Protein AF-0000000085932058 (afdb_homodimer)

Structure (mmCIF, N/CA/C/O backbone):
data_AF-0000000085932058-model_v1
#
loop_
_entity.id
_entity.type
_entity.pdbx_description
1 polymer 'Carboxylate--amine ligase'
#
loop_
_atom_site.group_PDB
_atom_site.id
_atom_site.type_symbol
_atom_site.label_atom_id
_atom_site.label_alt_id
_atom_site.label_comp_id
_atom_site.label_asym_id
_atom_site.label_entity_id
_atom_site.label_seq_id
_atom_site.pdbx_PDB_ins_code
_atom_site.Cartn_x
_atom_site.Cartn_y
_atom_site.Cartn_z
_atom_site.occupancy
_atom_site.B_iso_or_equiv
_atom_site.auth_seq_id
_atom_site.auth_comp_id
_atom_site.auth_asym_id
_atom_site.auth_atom_id
_atom_site.pdbx_PDB_model_num
ATOM 1 N N . MET A 1 1 ? -14.461 -0.537 -17 1 86.44 1 MET A N 1
ATOM 2 C CA . MET A 1 1 ? -13.609 -1.631 -17.453 1 86.44 1 MET A CA 1
ATOM 3 C C . MET A 1 1 ? -12.461 -1.871 -16.484 1 86.44 1 MET A C 1
ATOM 5 O O . MET A 1 1 ? -11.812 -0.923 -16.031 1 86.44 1 MET A O 1
ATOM 9 N N . LYS A 1 2 ? -12.266 -3.191 -16.031 1 95.62 2 LYS A N 1
ATOM 10 C CA . LYS A 1 2 ? -11.203 -3.523 -15.094 1 95.62 2 LYS A CA 1
ATOM 11 C C . LYS A 1 2 ? -9.859 -3.691 -15.797 1 95.62 2 LYS A C 1
ATOM 13 O O . LYS A 1 2 ? -9.797 -4.266 -16.891 1 95.62 2 LYS A O 1
ATOM 18 N N . ASN A 1 3 ? -8.812 -3.105 -15.266 1 98.81 3 ASN A N 1
ATOM 19 C CA . ASN A 1 3 ? -7.461 -3.213 -15.797 1 98.81 3 ASN A CA 1
ATOM 20 C C . ASN A 1 3 ? -6.715 -4.406 -15.211 1 98.81 3 ASN A C 1
ATOM 22 O O . ASN A 1 3 ? -6.656 -4.562 -13.984 1 98.81 3 ASN A O 1
ATOM 26 N N . PHE A 1 4 ? -6.219 -5.246 -16.078 1 98.88 4 PHE A N 1
ATOM 27 C CA . PHE A 1 4 ? -5.422 -6.402 -15.68 1 98.88 4 PHE A CA 1
ATOM 28 C C . PHE A 1 4 ? -4.023 -6.324 -16.281 1 98.88 4 PHE A C 1
ATOM 30 O O . PHE A 1 4 ? -3.871 -6.234 -17.5 1 98.88 4 PHE A O 1
ATOM 37 N N . ILE A 1 5 ? -2.994 -6.328 -15.453 1 98.94 5 ILE A N 1
ATOM 38 C CA . ILE A 1 5 ? -1.626 -6.43 -15.945 1 98.94 5 ILE A CA 1
ATOM 39 C C . ILE A 1 5 ? -1.163 -7.887 -15.883 1 98.94 5 ILE A C 1
ATOM 41 O O . ILE A 1 5 ? -1.188 -8.508 -14.82 1 98.94 5 ILE A O 1
ATOM 45 N N . PHE A 1 6 ? -0.813 -8.43 -16.953 1 98.88 6 PHE A N 1
ATOM 46 C CA . PHE A 1 6 ? -0.238 -9.766 -17.031 1 98.88 6 PHE A CA 1
ATOM 47 C C . PHE A 1 6 ? 1.271 -9.695 -17.219 1 98.88 6 PHE A C 1
ATOM 49 O O . PHE A 1 6 ? 1.745 -9.242 -18.266 1 98.88 6 PHE A O 1
ATOM 56 N N . ILE A 1 7 ? 2.049 -10.148 -16.328 1 98.75 7 ILE A N 1
ATOM 57 C CA . ILE A 1 7 ? 3.506 -10.141 -16.375 1 98.75 7 ILE A CA 1
ATOM 58 C C . ILE A 1 7 ? 3.998 -11.367 -17.141 1 98.75 7 ILE A C 1
ATOM 60 O O . ILE A 1 7 ? 3.541 -12.484 -16.891 1 98.75 7 ILE A O 1
ATOM 64 N N . SER A 1 8 ? 4.867 -11.203 -18.078 1 98 8 SER A N 1
ATOM 65 C CA . SER A 1 8 ? 5.48 -12.266 -18.875 1 98 8 SER A CA 1
ATOM 66 C C . SER A 1 8 ? 4.426 -13.117 -19.562 1 98 8 SER A C 1
ATOM 68 O O . SER A 1 8 ? 4.418 -14.336 -19.422 1 98 8 SER A O 1
ATOM 70 N N . PRO A 1 9 ? 3.613 -12.445 -20.312 1 98.19 9 PRO A N 1
ATOM 71 C CA . PRO A 1 9 ? 2.504 -13.188 -20.922 1 98.19 9 PRO A CA 1
ATOM 72 C C . PRO A 1 9 ? 2.967 -14.156 -22.016 1 98.19 9 PRO A C 1
ATOM 74 O O . PRO A 1 9 ? 2.191 -15 -22.469 1 98.19 9 PRO A O 1
ATOM 77 N N . ASN A 1 10 ? 4.199 -14.023 -22.484 1 96.12 10 ASN A N 1
ATOM 78 C CA . ASN A 1 10 ? 4.711 -14.82 -23.594 1 96.12 10 ASN A CA 1
ATOM 79 C C . ASN A 1 10 ? 5.23 -16.172 -23.125 1 96.12 10 ASN A C 1
ATOM 81 O O . ASN A 1 10 ? 5.504 -17.062 -23.938 1 96.12 10 ASN A O 1
ATOM 85 N N . PHE A 1 11 ? 5.441 -16.312 -21.828 1 91.88 11 PHE A N 1
ATOM 86 C CA . PHE A 1 11 ? 6.031 -17.547 -21.312 1 91.88 11 PHE A CA 1
ATOM 87 C C . PHE A 1 11 ? 5.309 -18 -20.047 1 91.88 11 PHE A C 1
ATOM 89 O O . PHE A 1 11 ? 5.172 -17.234 -19.094 1 91.88 11 PHE A O 1
ATOM 96 N N . PRO A 1 12 ? 5.047 -19.297 -19.953 1 90.25 12 PRO A N 1
ATOM 97 C CA . PRO A 1 12 ? 5.062 -20.344 -21 1 90.25 12 PRO A CA 1
ATOM 98 C C . PRO A 1 12 ? 4.242 -19.953 -22.219 1 90.25 12 PRO A C 1
ATOM 100 O O . PRO A 1 12 ? 3.395 -19.062 -22.156 1 90.25 12 PRO A O 1
ATOM 103 N N . THR A 1 13 ? 4.383 -20.641 -23.344 1 90.5 13 THR A N 1
ATOM 104 C CA . THR A 1 13 ? 3.871 -20.219 -24.641 1 90.5 13 THR A CA 1
ATOM 105 C C . THR A 1 13 ? 2.35 -20.312 -24.672 1 90.5 13 THR A C 1
ATOM 107 O O . THR A 1 13 ? 1.702 -19.672 -25.516 1 90.5 13 THR A O 1
ATOM 110 N N . ASN A 1 14 ? 1.739 -21.125 -23.859 1 94.12 14 ASN A N 1
ATOM 111 C CA . ASN A 1 14 ? 0.287 -21.281 -23.875 1 94.12 14 ASN A CA 1
ATOM 112 C C . ASN A 1 14 ? -0.386 -20.25 -22.969 1 94.12 14 ASN A C 1
ATOM 114 O O . ASN A 1 14 ? -1.614 -20.219 -22.875 1 94.12 14 ASN A O 1
ATOM 118 N N . TYR A 1 15 ? 0.343 -19.312 -22.344 1 96.69 15 TYR A N 1
ATOM 119 C CA . TYR A 1 15 ? -0.219 -18.391 -21.359 1 96.69 15 TYR A CA 1
ATOM 120 C C . TYR A 1 15 ? -0.975 -17.266 -22.031 1 96.69 15 TYR A C 1
ATOM 122 O O . TYR A 1 15 ? -1.752 -16.547 -21.391 1 96.69 15 TYR A O 1
ATOM 130 N N . TRP A 1 16 ? -0.783 -17.125 -23.375 1 98 16 TRP A N 1
ATOM 131 C CA . TRP A 1 16 ? -1.606 -16.172 -24.094 1 98 16 TRP A CA 1
ATOM 132 C C . TRP A 1 16 ? -3.088 -16.484 -23.922 1 98 16 TRP A C 1
ATOM 134 O O . TRP A 1 16 ? -3.936 -15.594 -24.016 1 98 16 TRP A O 1
ATOM 144 N N . GLN A 1 17 ? -3.426 -17.719 -23.625 1 98.56 17 GLN A N 1
ATOM 145 C CA . GLN A 1 17 ? -4.812 -18.141 -23.484 1 98.56 17 GLN A CA 1
ATOM 146 C C . GLN A 1 17 ? -5.469 -17.5 -22.266 1 98.56 17 GLN A C 1
ATOM 148 O O . GLN A 1 17 ? -6.672 -17.234 -22.266 1 98.56 17 GLN A O 1
ATOM 153 N N . PHE A 1 18 ? -4.68 -17.281 -21.188 1 98.75 18 PHE A N 1
ATOM 154 C CA . PHE A 1 18 ? -5.199 -16.531 -20.047 1 98.75 18 PHE A CA 1
ATOM 155 C C . PHE A 1 18 ? -5.59 -15.117 -20.469 1 98.75 18 PHE A C 1
ATOM 157 O O . PHE A 1 18 ? -6.668 -14.641 -20.125 1 98.75 18 PHE A O 1
ATOM 164 N N . CYS A 1 19 ? -4.715 -14.477 -21.219 1 98.81 19 CYS A N 1
ATOM 165 C CA . CYS A 1 19 ? -4.938 -13.117 -21.703 1 98.81 19 CYS A CA 1
ATOM 166 C C . CYS A 1 19 ? -6.137 -13.055 -22.641 1 98.81 19 CYS A C 1
ATOM 168 O O . CYS A 1 19 ? -6.957 -12.141 -22.547 1 98.81 19 CYS A O 1
ATOM 170 N N . TYR A 1 20 ? -6.203 -14.047 -23.5 1 98.81 20 TYR A N 1
ATOM 171 C CA . TYR A 1 20 ? -7.285 -14.109 -24.469 1 98.81 20 TYR A CA 1
ATOM 172 C C . TYR A 1 20 ? -8.641 -14.156 -23.781 1 98.81 20 TYR A C 1
ATOM 174 O O . TYR A 1 20 ? -9.547 -13.398 -24.125 1 98.81 20 TYR A O 1
ATOM 182 N N . GLU A 1 21 ? -8.766 -15.023 -22.828 1 98.81 21 GLU A N 1
ATOM 183 C CA . GLU A 1 21 ? -10.055 -15.203 -22.172 1 98.81 21 GLU A CA 1
ATOM 184 C C . GLU A 1 21 ? -10.398 -14 -21.297 1 98.81 21 GLU A C 1
ATOM 186 O O . GLU A 1 21 ? -11.57 -13.648 -21.156 1 98.81 21 GLU A O 1
ATOM 191 N N . LEU A 1 22 ? -9.383 -13.359 -20.688 1 98.81 22 LEU A N 1
ATOM 192 C CA . LEU A 1 22 ? -9.617 -12.109 -19.969 1 98.81 22 LEU A CA 1
ATOM 193 C C . LEU A 1 22 ? -10.188 -11.047 -20.891 1 98.81 22 LEU A C 1
ATOM 195 O O . LEU A 1 22 ? -11.188 -10.406 -20.578 1 98.81 22 LEU A O 1
ATOM 199 N N . LYS A 1 23 ? -9.5 -10.867 -22.016 1 98.75 23 LYS A N 1
ATOM 200 C CA . LYS A 1 23 ? -9.93 -9.859 -22.969 1 98.75 23 LYS A CA 1
ATOM 201 C C . LYS A 1 23 ? -11.328 -10.172 -23.5 1 98.75 23 LYS A C 1
ATOM 203 O O . LYS A 1 23 ? -12.164 -9.273 -23.625 1 98.75 23 LYS A O 1
ATOM 208 N N . ASN A 1 24 ? -11.586 -11.391 -23.797 1 98.25 24 ASN A N 1
ATOM 209 C CA . ASN A 1 24 ? -12.891 -11.82 -24.281 1 98.25 24 ASN A CA 1
ATOM 210 C C . ASN A 1 24 ? -13.992 -11.531 -23.266 1 98.25 24 ASN A C 1
ATOM 212 O O . ASN A 1 24 ? -15.156 -11.367 -23.625 1 98.25 24 ASN A O 1
ATOM 216 N N . ASN A 1 25 ? -13.625 -11.492 -22.031 1 98.44 25 ASN A N 1
ATOM 217 C CA . ASN A 1 25 ? -14.562 -11.164 -20.969 1 98.44 25 ASN A CA 1
ATOM 218 C C . ASN A 1 25 ? -14.734 -9.656 -20.828 1 98.44 25 ASN A C 1
ATOM 220 O O . ASN A 1 25 ? -15.414 -9.195 -19.906 1 98.44 25 ASN A O 1
ATOM 224 N N . GLY A 1 26 ? -14.023 -8.844 -21.609 1 98.31 26 GLY A N 1
ATOM 225 C CA . GLY A 1 26 ? -14.195 -7.398 -21.609 1 98.31 26 GLY A CA 1
ATOM 226 C C . GLY A 1 26 ? -13.195 -6.672 -20.734 1 98.31 26 GLY A C 1
ATOM 227 O O . GLY A 1 26 ? -13.352 -5.484 -20.453 1 98.31 26 GLY A O 1
ATOM 228 N N . MET A 1 27 ? -12.227 -7.324 -20.297 1 98.44 27 MET A N 1
ATOM 229 C CA . MET A 1 27 ? -11.211 -6.676 -19.469 1 98.44 27 MET A CA 1
ATOM 230 C C . MET A 1 27 ? -10.172 -5.977 -20.344 1 98.44 27 MET A C 1
ATOM 232 O O . MET A 1 27 ? -9.992 -6.332 -21.5 1 98.44 27 MET A O 1
ATOM 236 N N . ASN A 1 28 ? -9.562 -4.902 -19.812 1 98.81 28 ASN A N 1
ATOM 237 C CA . ASN A 1 28 ? -8.391 -4.27 -20.406 1 98.81 28 ASN A CA 1
ATOM 238 C C . ASN A 1 28 ? -7.102 -4.992 -20.016 1 98.81 28 ASN A C 1
ATOM 240 O O . ASN A 1 28 ? -6.586 -4.805 -18.922 1 98.81 28 ASN A O 1
ATOM 244 N N . VAL A 1 29 ? -6.582 -5.805 -20.969 1 98.94 29 VAL A N 1
ATOM 245 C CA . VAL A 1 29 ? -5.457 -6.68 -20.656 1 98.94 29 VAL A CA 1
ATOM 246 C C . VAL A 1 29 ? -4.152 -6.027 -21.109 1 98.94 29 VAL A C 1
ATOM 248 O O . VAL A 1 29 ? -3.943 -5.816 -22.297 1 98.94 29 VAL A O 1
ATOM 251 N N . LEU A 1 30 ? -3.283 -5.762 -20.172 1 98.94 30 LEU A N 1
ATOM 252 C CA . LEU A 1 30 ? -2.023 -5.062 -20.391 1 98.94 30 LEU A CA 1
ATOM 253 C C . LEU A 1 30 ? -0.837 -5.973 -20.078 1 98.94 30 LEU A C 1
ATOM 255 O O . LEU A 1 30 ? -0.72 -6.492 -18.969 1 98.94 30 LEU A O 1
ATOM 259 N N . GLY A 1 31 ? 0.044 -6.219 -21.031 1 98.88 31 GLY A N 1
ATOM 260 C CA . GLY A 1 31 ? 1.177 -7.109 -20.859 1 98.88 31 GLY A CA 1
ATOM 261 C C . GLY A 1 31 ? 2.48 -6.379 -20.594 1 98.88 31 GLY A C 1
ATOM 262 O O . GLY A 1 31 ? 2.742 -5.336 -21.203 1 98.88 31 GLY A O 1
ATOM 263 N N . ILE A 1 32 ? 3.266 -6.801 -19.703 1 98.94 32 ILE A N 1
ATOM 264 C CA . ILE A 1 32 ? 4.648 -6.371 -19.516 1 98.94 32 ILE A CA 1
ATOM 265 C C . ILE A 1 32 ? 5.59 -7.555 -19.703 1 98.94 32 ILE A C 1
ATOM 267 O O . ILE A 1 32 ? 5.395 -8.617 -19.109 1 98.94 32 ILE A O 1
ATOM 271 N N . GLY A 1 33 ? 6.531 -7.477 -20.547 1 98.56 33 GLY A N 1
ATOM 272 C CA . GLY A 1 33 ? 7.492 -8.539 -20.812 1 98.56 33 GLY A CA 1
ATOM 273 C C . GLY A 1 33 ? 8.812 -8.023 -21.344 1 98.56 33 GLY A C 1
ATOM 274 O O . GLY A 1 33 ? 9 -6.816 -21.516 1 98.56 33 GLY A O 1
ATOM 275 N N . ASP A 1 34 ? 9.727 -8.867 -21.562 1 97.94 34 ASP A N 1
ATOM 276 C CA . ASP A 1 34 ? 11.031 -8.453 -22.078 1 97.94 34 ASP A CA 1
ATOM 277 C C . ASP A 1 34 ? 11.281 -9.031 -23.469 1 97.94 34 ASP A C 1
ATOM 279 O O . ASP A 1 34 ? 12.375 -8.883 -24.016 1 97.94 34 ASP A O 1
ATOM 283 N N . GLN A 1 35 ? 10.336 -9.695 -24.047 1 97.25 35 GLN A N 1
ATOM 284 C CA . GLN A 1 35 ? 10.398 -10.125 -25.438 1 97.25 35 GLN A CA 1
ATOM 285 C C . GLN A 1 35 ? 9.93 -9.031 -26.375 1 97.25 35 GLN A C 1
ATOM 287 O O . GLN A 1 35 ? 8.898 -8.391 -26.125 1 97.25 35 GLN A O 1
ATOM 292 N N . PRO A 1 36 ? 10.625 -8.836 -27.484 1 97.88 36 PRO A N 1
ATOM 293 C CA . PRO A 1 36 ? 10.18 -7.832 -28.453 1 97.88 36 PRO A CA 1
ATOM 294 C C . PRO A 1 36 ? 8.789 -8.133 -29.016 1 97.88 36 PRO A C 1
ATOM 296 O O . PRO A 1 36 ? 8.461 -9.289 -29.266 1 97.88 36 PRO A O 1
ATOM 299 N N . TYR A 1 37 ? 8.109 -7.121 -29.25 1 97.56 37 TYR A N 1
ATOM 300 C CA . TYR A 1 37 ? 6.719 -7.211 -29.672 1 97.56 37 TYR A CA 1
ATOM 301 C C . TYR A 1 37 ? 6.594 -8.039 -30.953 1 97.56 37 TYR A C 1
ATOM 303 O O . TYR A 1 37 ? 5.711 -8.891 -31.062 1 97.56 37 TYR A O 1
ATOM 311 N N . ASP A 1 38 ? 7.496 -7.832 -31.844 1 97.31 38 ASP A N 1
ATOM 312 C CA . ASP A 1 38 ? 7.402 -8.461 -33.156 1 97.31 38 ASP A CA 1
ATOM 313 C C . ASP A 1 38 ? 7.629 -9.969 -33.062 1 97.31 38 ASP A C 1
ATOM 315 O O . ASP A 1 38 ? 7.262 -10.711 -34 1 97.31 38 ASP A O 1
ATOM 319 N N . GLU A 1 39 ? 8.188 -10.406 -31.922 1 97.19 39 GLU A N 1
ATOM 320 C CA . GLU A 1 39 ? 8.5 -11.82 -31.75 1 97.19 39 GLU A CA 1
ATOM 321 C C . GLU A 1 39 ? 7.398 -12.547 -30.969 1 97.19 39 GLU A C 1
ATOM 323 O O . GLU A 1 39 ? 7.422 -13.766 -30.844 1 97.19 39 GLU A O 1
ATOM 328 N N . LEU A 1 40 ? 6.473 -11.789 -30.484 1 97.62 40 LEU A N 1
ATOM 329 C CA . LEU A 1 40 ? 5.363 -12.414 -29.766 1 97.62 40 LEU A CA 1
ATOM 330 C C . LEU A 1 40 ? 4.5 -13.234 -30.719 1 97.62 40 LEU A C 1
ATOM 332 O O . LEU A 1 40 ? 4.375 -12.906 -31.906 1 97.62 40 LEU A O 1
ATOM 336 N N . LEU A 1 41 ? 3.908 -14.281 -30.234 1 96.75 41 LEU A N 1
ATOM 337 C CA . LEU A 1 41 ? 2.922 -15.031 -31 1 96.75 41 LEU A CA 1
ATOM 338 C C . LEU A 1 41 ? 1.774 -14.125 -31.438 1 96.75 41 LEU A C 1
ATOM 340 O O . LEU A 1 41 ? 1.333 -13.266 -30.688 1 96.75 41 LEU A O 1
ATOM 344 N N . PRO A 1 42 ? 1.314 -14.297 -32.656 1 97.94 42 PRO A N 1
ATOM 345 C CA . PRO A 1 42 ? 0.169 -13.508 -33.125 1 97.94 42 PRO A CA 1
ATOM 346 C C . PRO A 1 42 ? -1.033 -13.609 -32.188 1 97.94 42 PRO A C 1
ATOM 348 O O . PRO A 1 42 ? -1.716 -12.617 -31.938 1 97.94 42 PRO A O 1
ATOM 351 N N . GLU A 1 43 ? -1.277 -14.789 -31.688 1 98.06 43 GLU A N 1
ATOM 352 C CA . GLU A 1 43 ? -2.381 -15.008 -30.75 1 98.06 43 GLU A CA 1
ATOM 353 C C . GLU A 1 43 ? -2.242 -14.117 -29.516 1 98.06 43 GLU A C 1
ATOM 355 O O . GLU A 1 43 ? -3.232 -13.578 -29.016 1 98.06 43 GLU A O 1
ATOM 360 N N . LEU A 1 44 ? -1.035 -13.945 -29.016 1 98.62 44 LEU A N 1
ATOM 361 C CA . LEU A 1 44 ? -0.803 -13.117 -27.828 1 98.62 44 LEU A CA 1
ATOM 362 C C . LEU A 1 44 ? -1.025 -11.641 -28.156 1 98.62 44 LEU A C 1
ATOM 364 O O . LEU A 1 44 ? -1.673 -10.93 -27.391 1 98.62 44 LEU A O 1
ATOM 368 N N . LYS A 1 45 ? -0.491 -11.172 -29.266 1 98.5 45 LYS A N 1
ATOM 369 C CA . LYS A 1 45 ? -0.693 -9.789 -29.672 1 98.5 45 LYS A CA 1
ATOM 370 C C . LYS A 1 45 ? -2.178 -9.438 -29.703 1 98.5 45 LYS A C 1
ATOM 372 O O . LYS A 1 45 ? -2.582 -8.375 -29.234 1 98.5 45 LYS A O 1
ATOM 377 N N . GLU A 1 46 ? -2.926 -10.352 -30.234 1 98.31 46 GLU A N 1
ATOM 378 C CA . GLU A 1 46 ? -4.363 -10.125 -30.375 1 98.31 46 GLU A CA 1
ATOM 379 C C . GLU A 1 46 ? -5.066 -10.156 -29.016 1 98.31 46 GLU A C 1
ATOM 381 O O . GLU A 1 46 ? -6.184 -9.656 -28.891 1 98.31 46 GLU A O 1
ATOM 386 N N . SER A 1 47 ? -4.402 -10.75 -28.031 1 98.75 47 SER A N 1
ATOM 387 C CA . SER A 1 47 ? -5.02 -10.961 -26.719 1 98.75 47 SER A CA 1
ATOM 388 C C . SER A 1 47 ? -4.699 -9.812 -25.781 1 98.75 47 SER A C 1
ATOM 390 O O . SER A 1 47 ? -5.203 -9.766 -24.656 1 98.75 47 SER A O 1
ATOM 392 N N . LEU A 1 48 ? -3.885 -8.898 -26.172 1 98.81 48 LEU A N 1
ATOM 393 C CA . LEU A 1 48 ? -3.469 -7.777 -25.328 1 98.81 48 LEU A CA 1
ATOM 394 C C . LEU A 1 48 ? -4.02 -6.461 -25.875 1 98.81 48 LEU A C 1
ATOM 396 O O . LEU A 1 48 ? -4.07 -6.258 -27.094 1 98.81 48 LEU A O 1
ATOM 400 N N . ASN A 1 49 ? -4.461 -5.625 -25.031 1 98.81 49 ASN A N 1
ATOM 401 C CA . ASN A 1 49 ? -4.816 -4.266 -25.422 1 98.81 49 ASN A CA 1
ATOM 402 C C . ASN A 1 49 ? -3.576 -3.395 -25.609 1 98.81 49 ASN A C 1
ATOM 404 O O . ASN A 1 49 ? -3.574 -2.469 -26.422 1 98.81 49 ASN A O 1
ATOM 408 N N . GLU A 1 50 ? -2.551 -3.676 -24.812 1 98.75 50 GLU A N 1
ATOM 409 C CA . GLU A 1 50 ? -1.257 -3.014 -24.953 1 98.75 50 GLU A CA 1
ATOM 410 C C . GLU A 1 50 ? -0.136 -3.857 -24.359 1 98.75 50 GLU A C 1
ATOM 412 O O . GLU A 1 50 ? -0.374 -4.672 -23.453 1 98.75 50 GLU A O 1
ATOM 417 N N . TYR A 1 51 ? 1.031 -3.719 -24.938 1 98.81 51 TYR A N 1
ATOM 418 C CA . TYR A 1 51 ? 2.225 -4.426 -24.5 1 98.81 51 TYR A CA 1
ATOM 419 C C . TYR A 1 51 ? 3.365 -3.453 -24.219 1 98.81 51 TYR A C 1
ATOM 421 O O . TYR A 1 51 ? 3.707 -2.631 -25.078 1 98.81 51 TYR A O 1
ATOM 429 N N . TYR A 1 52 ? 3.904 -3.49 -23 1 98.81 52 TYR A N 1
ATOM 430 C CA . TYR A 1 52 ? 5.07 -2.693 -22.641 1 98.81 52 TYR A CA 1
ATOM 431 C C . TYR A 1 52 ? 6.316 -3.562 -22.547 1 98.81 52 TYR A C 1
ATOM 433 O O . TYR A 1 52 ? 6.418 -4.43 -21.672 1 98.81 52 TYR A O 1
ATOM 441 N N . LYS A 1 53 ? 7.234 -3.387 -23.375 1 98.75 53 LYS A N 1
ATOM 442 C CA . LYS A 1 53 ? 8.484 -4.145 -23.406 1 98.75 53 LYS A CA 1
ATOM 443 C C . LYS A 1 53 ? 9.539 -3.486 -22.516 1 98.75 53 LYS A C 1
ATOM 445 O O . LYS A 1 53 ? 9.953 -2.355 -22.781 1 98.75 53 LYS A O 1
ATOM 450 N N . VAL A 1 54 ? 9.992 -4.09 -21.5 1 98.56 54 VAL A N 1
ATOM 451 C CA . VAL A 1 54 ? 11.141 -3.674 -20.703 1 98.56 54 VAL A CA 1
ATOM 452 C C . VAL A 1 54 ? 12.406 -4.363 -21.219 1 98.56 54 VAL A C 1
ATOM 454 O O . VAL A 1 54 ? 12.328 -5.305 -22 1 98.56 54 VAL A O 1
ATOM 457 N N . ASP A 1 55 ? 13.578 -3.887 -20.812 1 98.06 55 ASP A N 1
ATOM 458 C CA . ASP A 1 55 ? 14.812 -4.559 -21.203 1 98.06 55 ASP A CA 1
ATOM 459 C C . ASP A 1 55 ? 14.93 -5.922 -20.516 1 98.06 55 ASP A C 1
ATOM 461 O O . ASP A 1 55 ? 15.328 -6.902 -21.156 1 98.06 55 ASP A O 1
ATOM 465 N N . SER A 1 56 ? 14.578 -5.965 -19.234 1 97.94 56 SER A N 1
ATOM 466 C CA . SER A 1 56 ? 14.594 -7.219 -18.484 1 97.94 56 SER A CA 1
ATOM 467 C C . SER A 1 56 ? 13.523 -7.23 -17.391 1 97.94 56 SER A C 1
ATOM 469 O O . SER A 1 56 ? 13.406 -6.277 -16.625 1 97.94 56 SER A O 1
ATOM 471 N N . LEU A 1 57 ? 12.82 -8.32 -17.312 1 97.56 57 LEU A N 1
ATOM 472 C CA . LEU A 1 57 ? 11.836 -8.484 -16.25 1 97.56 57 LEU A CA 1
ATOM 473 C C . LEU A 1 57 ? 12.516 -8.633 -14.891 1 97.56 57 LEU A C 1
ATOM 475 O O . LEU A 1 57 ? 11.875 -8.477 -13.844 1 97.56 57 LEU A O 1
ATOM 479 N N . GLU A 1 58 ? 13.812 -8.852 -14.883 1 97.06 58 GLU A N 1
ATOM 480 C CA . GLU A 1 58 ? 14.57 -8.953 -13.641 1 97.06 58 GLU A CA 1
ATOM 481 C C . GLU A 1 58 ? 14.875 -7.578 -13.062 1 97.06 58 GLU A C 1
ATOM 483 O O . GLU A 1 58 ? 15.258 -7.457 -11.898 1 97.06 58 GLU A O 1
ATOM 488 N N . ASN A 1 59 ? 14.812 -6.586 -13.891 1 98.06 59 ASN A N 1
ATOM 489 C CA . ASN A 1 59 ? 15.008 -5.215 -13.438 1 98.06 59 ASN A CA 1
ATOM 490 C C . ASN A 1 59 ? 13.727 -4.629 -12.844 1 98.06 59 ASN A C 1
ATOM 492 O O . ASN A 1 59 ? 12.875 -4.125 -13.578 1 98.06 59 ASN A O 1
ATOM 496 N N . TYR A 1 60 ? 13.641 -4.621 -11.609 1 98.06 60 TYR A N 1
ATOM 497 C CA . TYR A 1 60 ? 12.406 -4.234 -10.93 1 98.06 60 TYR A CA 1
ATOM 498 C C . TYR A 1 60 ? 12.031 -2.795 -11.25 1 98.06 60 TYR A C 1
ATOM 500 O O . TYR A 1 60 ? 10.852 -2.48 -11.438 1 98.06 60 TYR A O 1
ATOM 508 N N . ASP A 1 61 ? 13 -1.882 -11.273 1 97.88 61 ASP A N 1
ATOM 509 C CA . ASP A 1 61 ? 12.719 -0.476 -11.539 1 97.88 61 ASP A CA 1
ATOM 510 C C . ASP A 1 61 ? 12.023 -0.301 -12.891 1 97.88 61 ASP A C 1
ATOM 512 O O . ASP A 1 61 ? 11.062 0.463 -13.008 1 97.88 61 ASP A O 1
ATOM 516 N N . GLU A 1 62 ? 12.469 -1.025 -13.875 1 98.38 62 GLU A N 1
ATOM 517 C CA . GLU A 1 62 ? 11.867 -0.94 -15.195 1 98.38 62 GLU A CA 1
ATOM 518 C C . GLU A 1 62 ? 10.422 -1.426 -15.18 1 98.38 62 GLU A C 1
ATOM 520 O O . GLU A 1 62 ? 9.539 -0.791 -15.758 1 98.38 62 GLU A O 1
ATOM 525 N N . VAL A 1 63 ? 10.266 -2.547 -14.508 1 98.81 63 VAL A N 1
ATOM 526 C CA . VAL A 1 63 ? 8.922 -3.125 -14.453 1 98.81 63 VAL A CA 1
ATOM 527 C C . VAL A 1 63 ? 8 -2.221 -13.641 1 98.81 63 VAL A C 1
ATOM 529 O O . VAL A 1 63 ? 6.852 -1.993 -14.023 1 98.81 63 VAL A O 1
ATOM 532 N N . TYR A 1 64 ? 8.531 -1.696 -12.547 1 98.75 64 TYR A N 1
ATOM 533 C CA . TYR A 1 64 ? 7.816 -0.76 -11.688 1 98.75 64 TYR A CA 1
ATOM 534 C C . TYR A 1 64 ? 7.344 0.454 -12.477 1 98.75 64 TYR A C 1
ATOM 536 O O . TYR A 1 64 ? 6.18 0.853 -12.383 1 98.75 64 TYR A O 1
ATOM 544 N N . ARG A 1 65 ? 8.133 1.022 -13.273 1 98.75 65 ARG A N 1
ATOM 545 C CA . ARG A 1 65 ? 7.809 2.195 -14.078 1 98.75 65 ARG A CA 1
ATOM 546 C C . ARG A 1 65 ? 6.82 1.843 -15.188 1 98.75 65 ARG A C 1
ATOM 548 O O . ARG A 1 65 ? 5.98 2.662 -15.562 1 98.75 65 ARG A O 1
ATOM 555 N N . ALA A 1 66 ? 6.938 0.636 -15.711 1 98.88 66 ALA A N 1
ATOM 556 C CA . ALA A 1 66 ? 5.973 0.181 -16.703 1 98.88 66 ALA A CA 1
ATOM 557 C C . ALA A 1 66 ? 4.566 0.129 -16.125 1 98.88 66 ALA A C 1
ATOM 559 O O . ALA A 1 66 ? 3.598 0.521 -16.781 1 98.88 66 ALA A O 1
ATOM 560 N N . VAL A 1 67 ? 4.449 -0.367 -14.898 1 98.94 67 VAL A N 1
ATOM 561 C CA . VAL A 1 67 ? 3.156 -0.389 -14.227 1 98.94 67 VAL A CA 1
ATOM 562 C C . VAL A 1 67 ? 2.635 1.037 -14.062 1 98.94 67 VAL A C 1
ATOM 564 O O . VAL A 1 67 ? 1.464 1.312 -14.336 1 98.94 67 VAL A O 1
ATOM 567 N N . ALA A 1 68 ? 3.502 1.965 -13.617 1 98.88 68 ALA A N 1
ATOM 568 C CA . ALA A 1 68 ? 3.123 3.365 -13.461 1 98.88 68 ALA A CA 1
ATOM 569 C C . ALA A 1 68 ? 2.639 3.959 -14.781 1 98.88 68 ALA A C 1
ATOM 571 O O . ALA A 1 68 ? 1.685 4.742 -14.805 1 98.88 68 ALA A O 1
ATOM 572 N N . PHE A 1 69 ? 3.27 3.641 -15.922 1 98.81 69 PHE A N 1
ATOM 573 C CA . PHE A 1 69 ? 2.848 4.094 -17.234 1 98.81 69 PHE A CA 1
ATOM 574 C C . PHE A 1 69 ? 1.411 3.672 -17.531 1 98.81 69 PHE A C 1
ATOM 576 O O . PHE A 1 69 ? 0.604 4.477 -18 1 98.81 69 PHE A O 1
ATOM 583 N N . PHE A 1 70 ? 1.142 2.369 -17.266 1 98.88 70 PHE A N 1
ATOM 584 C CA . PHE A 1 70 ? -0.204 1.868 -17.516 1 98.88 70 PHE A CA 1
ATOM 585 C C . PHE A 1 70 ? -1.22 2.564 -16.609 1 98.88 70 PHE A C 1
ATOM 587 O O . PHE A 1 70 ? -2.346 2.834 -17.031 1 98.88 70 PHE A O 1
ATOM 594 N N . ILE A 1 71 ? -0.875 2.838 -15.336 1 98.81 71 ILE A N 1
ATOM 595 C CA . ILE A 1 71 ? -1.777 3.561 -14.453 1 98.81 71 ILE A CA 1
ATOM 596 C C . ILE A 1 71 ? -2.023 4.965 -14.992 1 98.81 71 ILE A C 1
ATOM 598 O O . ILE A 1 71 ? -3.162 5.438 -15.023 1 98.81 71 ILE A O 1
ATOM 602 N N . PHE A 1 72 ? -0.955 5.656 -15.469 1 98.62 72 PHE A N 1
ATOM 603 C CA . PHE A 1 72 ? -1.072 6.992 -16.047 1 98.62 72 PHE A CA 1
ATOM 604 C C . PHE A 1 72 ? -2.031 6.992 -17.219 1 98.62 72 PHE A C 1
ATOM 606 O O . PHE A 1 72 ? -2.924 7.84 -17.312 1 98.62 72 PHE A O 1
ATOM 613 N N . LYS A 1 73 ? -1.903 5.98 -17.984 1 98.44 73 LYS A N 1
ATOM 614 C CA . LYS A 1 73 ? -2.629 5.949 -19.25 1 98.44 73 LYS A CA 1
ATOM 615 C C . LYS A 1 73 ? -4.047 5.422 -19.062 1 98.44 73 LYS A C 1
ATOM 617 O O . LYS A 1 73 ? -4.992 5.938 -19.656 1 98.44 73 LYS A O 1
ATOM 622 N N . TYR A 1 74 ? -4.223 4.344 -18.219 1 98.44 74 TYR A N 1
ATOM 623 C CA . TYR A 1 74 ? -5.488 3.623 -18.219 1 98.44 74 TYR A CA 1
ATOM 624 C C . TYR A 1 74 ? -6.191 3.75 -16.859 1 98.44 74 TYR A C 1
ATOM 626 O O . TYR A 1 74 ? -7.352 3.355 -16.719 1 98.44 74 TYR A O 1
ATOM 634 N N . GLY A 1 75 ? -5.5 4.301 -15.828 1 97.81 75 GLY A N 1
ATOM 635 C CA . GLY A 1 75 ? -6.086 4.398 -14.5 1 97.81 75 GLY A CA 1
ATOM 636 C C . GLY A 1 75 ? -5.695 3.254 -13.586 1 97.81 75 GLY A C 1
ATOM 637 O O . GLY A 1 75 ? -4.734 2.531 -13.859 1 97.81 75 GLY A O 1
ATOM 638 N N . ARG A 1 76 ? -6.398 3.115 -12.539 1 97.5 76 ARG A N 1
ATOM 639 C CA . ARG A 1 76 ? -6.082 2.172 -11.469 1 97.5 76 ARG A CA 1
ATOM 640 C C . ARG A 1 76 ? -6.039 0.742 -12 1 97.5 76 ARG A C 1
ATOM 642 O O . ARG A 1 76 ? -6.887 0.344 -12.797 1 97.5 76 ARG A O 1
ATOM 649 N N . ILE A 1 77 ? -5.102 -0.045 -11.547 1 98.75 77 ILE A N 1
ATOM 650 C CA . ILE A 1 77 ? -4.965 -1.454 -11.898 1 98.75 77 ILE A CA 1
ATOM 651 C C . ILE A 1 77 ? -5.742 -2.312 -10.898 1 98.75 77 ILE A C 1
ATOM 653 O O . ILE A 1 77 ? -5.547 -2.197 -9.688 1 98.75 77 ILE A O 1
ATOM 657 N N . ASP A 1 78 ? -6.562 -3.164 -11.398 1 98.38 78 ASP A N 1
ATOM 658 C CA . ASP A 1 78 ? -7.402 -3.998 -10.547 1 98.38 78 ASP A CA 1
ATOM 659 C C . ASP A 1 78 ? -6.715 -5.324 -10.227 1 98.38 78 ASP A C 1
ATOM 661 O O . ASP A 1 78 ? -6.879 -5.871 -9.133 1 98.38 78 ASP A O 1
ATOM 665 N N . TRP A 1 79 ? -5.98 -5.824 -11.219 1 98.5 79 TRP A N 1
ATOM 666 C CA . TRP A 1 79 ? -5.336 -7.125 -11.086 1 98.5 79 TRP A CA 1
ATOM 667 C C . TRP A 1 79 ? -3.932 -7.105 -11.68 1 98.5 79 TRP A C 1
ATOM 669 O O . TRP A 1 79 ? -3.68 -6.422 -12.672 1 98.5 79 TRP A O 1
ATOM 679 N N . LEU A 1 80 ? -3.037 -7.848 -11.078 1 98.75 80 LEU A N 1
ATOM 680 C CA . LEU A 1 80 ? -1.692 -8.078 -11.594 1 98.75 80 LEU A CA 1
ATOM 681 C C . LEU A 1 80 ? -1.217 -9.492 -11.25 1 98.75 80 LEU A C 1
ATOM 683 O O . LEU A 1 80 ? -1.15 -9.859 -10.078 1 98.75 80 LEU A O 1
ATOM 687 N N . GLU A 1 81 ? -0.965 -10.25 -12.273 1 97.88 81 GLU A N 1
ATOM 688 C CA . GLU A 1 81 ? -0.591 -11.648 -12.102 1 97.88 81 GLU A CA 1
ATOM 689 C C . GLU A 1 81 ? 0.224 -12.156 -13.289 1 97.88 81 GLU A C 1
ATOM 691 O O . GLU A 1 81 ? 0.025 -11.703 -14.422 1 97.88 81 GLU A O 1
ATOM 696 N N . SER A 1 82 ? 1.1 -13.062 -13 1 97.69 82 SER A N 1
ATOM 697 C CA . SER A 1 82 ? 1.807 -13.766 -14.07 1 97.69 82 SER A CA 1
ATOM 698 C C . SER A 1 82 ? 1.34 -15.211 -14.188 1 97.69 82 SER A C 1
ATOM 700 O O . SER A 1 82 ? 1.553 -15.859 -15.211 1 97.69 82 SER A O 1
ATOM 702 N N . ASN A 1 83 ? 0.787 -15.766 -13.086 1 97.12 83 ASN A N 1
ATOM 703 C CA . ASN A 1 83 ? 0.459 -17.188 -12.969 1 97.12 83 ASN A CA 1
ATOM 704 C C . ASN A 1 83 ? 1.7 -18.062 -13.109 1 97.12 83 ASN A C 1
ATOM 706 O O . ASN A 1 83 ? 1.61 -19.203 -13.562 1 97.12 83 ASN A O 1
ATOM 710 N N . ASN A 1 84 ? 2.865 -17.469 -12.852 1 93.31 84 ASN A N 1
ATOM 711 C CA . ASN A 1 84 ? 4.164 -18.109 -12.992 1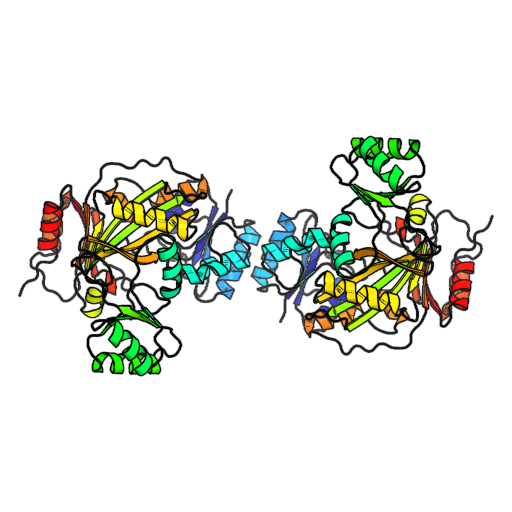 93.31 84 ASN A CA 1
ATOM 712 C C . ASN A 1 84 ? 4.934 -18.125 -11.68 1 93.31 84 ASN A C 1
ATOM 714 O O . ASN A 1 84 ? 5.098 -17.094 -11.039 1 93.31 84 ASN A O 1
ATOM 718 N N . GLU A 1 85 ? 5.496 -19.25 -11.352 1 90.19 85 GLU A N 1
ATOM 719 C CA . GLU A 1 85 ? 6.219 -19.406 -10.094 1 90.19 85 GLU A CA 1
ATOM 720 C C . GLU A 1 85 ? 7.395 -18.438 -10.016 1 90.19 85 GLU A C 1
ATOM 722 O O . GLU A 1 85 ? 7.656 -17.859 -8.953 1 90.19 85 GLU A O 1
ATOM 727 N N . TYR A 1 86 ? 8.055 -18.344 -11.039 1 89.69 86 TYR A N 1
ATOM 728 C CA . TYR A 1 86 ? 9.273 -17.531 -11.07 1 89.69 86 TYR A CA 1
ATOM 729 C C . TYR A 1 86 ? 8.984 -16.078 -10.734 1 89.69 86 TYR A C 1
ATOM 731 O O . TYR A 1 86 ? 9.805 -15.406 -10.109 1 89.69 86 TYR A O 1
ATOM 739 N N . TRP A 1 87 ? 7.809 -15.57 -11.078 1 95.5 87 TRP A N 1
ATOM 740 C CA . TRP A 1 87 ? 7.504 -14.148 -10.945 1 95.5 87 TRP A CA 1
ATOM 741 C C . TRP A 1 87 ? 6.574 -13.906 -9.758 1 95.5 87 TRP A C 1
ATOM 743 O O . TRP A 1 87 ? 6.102 -12.781 -9.555 1 95.5 87 TRP A O 1
ATOM 753 N N . LEU A 1 88 ? 6.34 -14.859 -8.961 1 95.38 88 LEU A N 1
ATOM 754 C CA . LEU A 1 88 ? 5.383 -14.742 -7.867 1 95.38 88 LEU A CA 1
ATOM 755 C C . LEU A 1 88 ? 5.789 -13.625 -6.914 1 95.38 88 LEU A C 1
ATOM 757 O O . LEU A 1 88 ? 4.953 -12.812 -6.512 1 95.38 88 LEU A O 1
ATOM 761 N N . GLU A 1 89 ? 7.035 -13.609 -6.586 1 95.88 89 GLU A N 1
ATOM 762 C CA . GLU A 1 89 ? 7.531 -12.57 -5.684 1 95.88 89 GLU A CA 1
ATOM 763 C C . GLU A 1 89 ? 7.457 -11.195 -6.332 1 95.88 89 GLU A C 1
ATOM 765 O O . GLU A 1 89 ? 7.148 -10.203 -5.664 1 95.88 89 GLU A O 1
ATOM 770 N N . ARG A 1 90 ? 7.734 -11.172 -7.602 1 96.94 90 ARG A N 1
ATOM 771 C CA . ARG A 1 90 ? 7.629 -9.93 -8.352 1 96.94 90 ARG A CA 1
ATOM 772 C C . ARG A 1 90 ? 6.188 -9.43 -8.375 1 96.94 90 ARG A C 1
ATOM 774 O O . ARG A 1 90 ? 5.934 -8.242 -8.148 1 96.94 90 ARG A O 1
ATOM 781 N N . ASP A 1 91 ? 5.285 -10.297 -8.641 1 98.25 91 ASP A N 1
ATOM 782 C CA . ASP A 1 91 ? 3.867 -9.945 -8.641 1 98.25 91 ASP A CA 1
ATOM 783 C C . ASP A 1 91 ? 3.449 -9.336 -7.301 1 98.25 91 ASP A C 1
ATOM 785 O O . ASP A 1 91 ? 2.799 -8.289 -7.266 1 98.25 91 ASP A O 1
ATOM 789 N N . ALA A 1 92 ? 3.846 -9.992 -6.238 1 98.19 92 ALA A N 1
ATOM 790 C CA . ALA A 1 92 ? 3.467 -9.547 -4.898 1 98.19 92 ALA A CA 1
ATOM 791 C C . ALA A 1 92 ? 4.062 -8.18 -4.582 1 98.19 92 ALA A C 1
ATOM 793 O O . ALA A 1 92 ? 3.393 -7.324 -3.996 1 98.19 92 ALA A O 1
ATOM 794 N N . ALA A 1 93 ? 5.285 -8 -4.949 1 98.44 93 ALA A N 1
ATOM 795 C CA . ALA A 1 93 ? 5.953 -6.723 -4.711 1 98.44 93 ALA A CA 1
ATOM 796 C C . ALA A 1 93 ? 5.246 -5.59 -5.445 1 98.44 93 ALA A C 1
ATOM 798 O O . ALA A 1 93 ? 5.023 -4.516 -4.879 1 98.44 93 ALA A O 1
ATOM 799 N N . LEU A 1 94 ? 4.938 -5.805 -6.691 1 98.81 94 LEU A N 1
ATOM 800 C CA . LEU A 1 94 ? 4.25 -4.793 -7.488 1 98.81 94 LEU A CA 1
ATOM 801 C C . LEU A 1 94 ? 2.859 -4.512 -6.926 1 98.81 94 LEU A C 1
ATOM 803 O O . LEU A 1 94 ? 2.434 -3.355 -6.859 1 98.81 94 LEU A O 1
ATOM 807 N N . ARG A 1 95 ? 2.143 -5.566 -6.523 1 98.69 95 ARG A N 1
ATOM 808 C CA . ARG A 1 95 ? 0.835 -5.359 -5.906 1 98.69 95 ARG A CA 1
ATOM 809 C C . ARG A 1 95 ? 0.951 -4.496 -4.652 1 98.69 95 ARG A C 1
ATOM 811 O O . ARG A 1 95 ? 0.154 -3.578 -4.449 1 98.69 95 ARG A O 1
ATOM 818 N N . THR A 1 96 ? 1.928 -4.82 -3.83 1 98.38 96 THR A N 1
ATOM 819 C CA . THR A 1 96 ? 2.135 -4.062 -2.602 1 98.38 96 THR A CA 1
ATOM 820 C C . THR A 1 96 ? 2.459 -2.604 -2.912 1 98.38 96 THR A C 1
ATOM 822 O O . THR A 1 96 ? 1.834 -1.693 -2.363 1 98.38 96 THR A O 1
ATOM 825 N N . ASP A 1 97 ? 3.357 -2.416 -3.807 1 98.31 97 ASP A N 1
ATOM 826 C CA . ASP A 1 97 ? 3.883 -1.078 -4.066 1 98.31 97 ASP A CA 1
ATOM 827 C C . ASP A 1 97 ? 2.828 -0.193 -4.727 1 98.31 97 ASP A C 1
ATOM 829 O O . ASP A 1 97 ? 2.867 1.032 -4.598 1 98.31 97 ASP A O 1
ATOM 833 N N . PHE A 1 98 ? 1.844 -0.77 -5.438 1 98.62 98 PHE A N 1
ATOM 834 C CA . PHE A 1 98 ? 0.818 0.024 -6.102 1 98.62 98 PHE A CA 1
ATOM 835 C C . PHE A 1 98 ? -0.543 -0.196 -5.453 1 98.62 98 PHE A C 1
ATOM 837 O O . PHE A 1 98 ? -1.572 0.185 -6.016 1 98.62 98 PHE A O 1
ATOM 844 N N . HIS A 1 99 ? -0.546 -0.903 -4.316 1 97.62 99 HIS A N 1
ATOM 845 C CA . HIS A 1 99 ? -1.74 -1.118 -3.506 1 97.62 99 HIS A CA 1
ATOM 846 C C . HIS A 1 99 ? -2.838 -1.801 -4.316 1 97.62 99 HIS A C 1
ATOM 848 O O . HIS A 1 99 ? -3.988 -1.354 -4.309 1 97.62 99 HIS A O 1
ATOM 854 N N . ILE A 1 100 ? -2.404 -2.729 -5.086 1 98.06 100 ILE A N 1
ATOM 855 C CA . ILE A 1 100 ? -3.342 -3.633 -5.742 1 98.06 100 ILE A CA 1
ATOM 856 C C . ILE A 1 100 ? -3.727 -4.762 -4.789 1 98.06 100 ILE A C 1
ATOM 858 O O . ILE A 1 100 ? -2.93 -5.668 -4.535 1 98.06 100 ILE A O 1
ATOM 862 N N . THR A 1 101 ? -4.914 -4.852 -4.375 1 95.38 101 THR A N 1
ATOM 863 C CA . THR A 1 101 ? -5.246 -5.645 -3.193 1 95.38 101 THR A CA 1
ATOM 864 C C . THR A 1 101 ? -5.871 -6.977 -3.594 1 95.38 101 THR A C 1
ATOM 866 O O . THR A 1 101 ? -6.254 -7.773 -2.734 1 95.38 101 THR A O 1
ATOM 869 N N . SER A 1 102 ? -5.996 -7.293 -4.883 1 95.12 102 SER A N 1
ATOM 870 C CA . SER A 1 102 ? -6.656 -8.5 -5.367 1 95.12 102 SER A CA 1
ATOM 871 C C . SER A 1 102 ? -5.699 -9.688 -5.379 1 95.12 102 SER A C 1
ATOM 873 O O . SER A 1 102 ? -5.996 -10.727 -5.969 1 95.12 102 SER A O 1
ATOM 875 N N . GLY A 1 103 ? -4.672 -9.789 -4.598 1 95.81 103 GLY A N 1
ATOM 876 C CA . GLY A 1 103 ? -3.723 -10.891 -4.57 1 95.81 103 GLY A CA 1
ATOM 877 C C . GLY A 1 103 ? -2.775 -10.836 -3.389 1 95.81 103 GLY A C 1
ATOM 878 O O . GLY A 1 103 ? -2.879 -9.938 -2.545 1 95.81 103 GLY A O 1
ATOM 879 N N . PHE A 1 104 ? -1.875 -11.805 -3.387 1 96.81 104 PHE A N 1
ATOM 880 C CA . PHE A 1 104 ? -0.896 -11.875 -2.309 1 96.81 104 PHE A CA 1
ATOM 881 C C . PHE A 1 104 ? 0.017 -10.656 -2.322 1 96.81 104 PHE A C 1
ATOM 883 O O . PHE A 1 104 ? 0.415 -10.188 -3.389 1 96.81 104 PHE A O 1
ATOM 890 N N . GLN A 1 105 ? 0.292 -10.203 -1.156 1 97.56 105 GLN A N 1
ATOM 891 C CA . GLN A 1 105 ? 1.212 -9.094 -0.952 1 97.56 105 GLN A CA 1
ATOM 892 C C . GLN A 1 105 ? 2.59 -9.586 -0.526 1 97.56 105 GLN A C 1
ATOM 894 O O . GLN A 1 105 ? 2.771 -10.781 -0.255 1 97.56 105 GLN A O 1
ATOM 899 N N . THR A 1 106 ? 3.557 -8.711 -0.448 1 97.62 106 THR A N 1
ATOM 900 C CA . THR A 1 106 ? 4.918 -9.062 -0.058 1 97.62 106 THR A CA 1
ATOM 901 C C . THR A 1 106 ? 4.922 -9.789 1.287 1 97.62 106 THR A C 1
ATOM 903 O O . THR A 1 106 ? 5.676 -10.742 1.483 1 97.62 106 THR A O 1
ATOM 906 N N . SER A 1 107 ? 4.043 -9.43 2.166 1 96.81 107 SER A N 1
ATOM 907 C CA . SER A 1 107 ? 4.008 -10.008 3.506 1 96.81 107 SER A CA 1
ATOM 908 C C . SER A 1 107 ? 3.521 -11.453 3.477 1 96.81 107 SER A C 1
ATOM 910 O O . SER A 1 107 ? 3.719 -12.195 4.438 1 96.81 107 SER A O 1
ATOM 912 N N . ASP A 1 108 ? 2.938 -11.883 2.395 1 96.75 108 ASP A N 1
ATOM 913 C CA . ASP A 1 108 ? 2.385 -13.227 2.268 1 96.75 108 ASP A CA 1
ATOM 914 C C . ASP A 1 108 ? 3.426 -14.203 1.717 1 96.75 108 ASP A C 1
ATOM 916 O O . ASP A 1 108 ? 3.256 -15.422 1.807 1 96.75 108 ASP A O 1
ATOM 920 N N . ILE A 1 109 ? 4.5 -13.75 1.192 1 96 109 ILE A N 1
ATOM 921 C CA . ILE A 1 109 ? 5.422 -14.531 0.373 1 96 109 ILE A CA 1
ATOM 922 C C . ILE A 1 109 ? 6.113 -15.586 1.233 1 96 109 ILE A C 1
ATOM 924 O O . ILE A 1 109 ? 6.227 -16.75 0.832 1 96 109 ILE A O 1
ATOM 928 N N . PRO A 1 110 ? 6.457 -15.305 2.436 1 94.88 110 PRO A N 1
ATOM 929 C CA . PRO A 1 110 ? 7.172 -16.328 3.199 1 94.88 110 PRO A CA 1
ATOM 930 C C . PRO A 1 110 ? 6.355 -17.609 3.387 1 94.88 110 PRO A C 1
ATOM 932 O O . PRO A 1 110 ? 6.871 -18.703 3.189 1 94.88 110 PRO A O 1
ATOM 935 N N . ARG A 1 111 ? 5.133 -17.516 3.586 1 94.69 111 ARG A N 1
ATOM 936 C CA . ARG A 1 111 ? 4.344 -18.703 3.895 1 94.69 111 ARG A CA 1
ATOM 937 C C . ARG A 1 111 ? 4.031 -19.5 2.631 1 94.69 111 ARG A C 1
ATOM 939 O O . ARG A 1 111 ? 3.664 -20.672 2.703 1 94.69 111 ARG A O 1
ATOM 946 N N . ILE A 1 112 ? 4.215 -18.844 1.472 1 95.19 112 ILE A N 1
ATOM 947 C CA . ILE A 1 112 ? 3.779 -19.562 0.281 1 95.19 112 ILE A CA 1
ATOM 948 C C . ILE A 1 112 ? 4.992 -19.938 -0.564 1 95.19 112 ILE A C 1
ATOM 950 O O . ILE A 1 112 ? 4.863 -20.672 -1.55 1 95.19 112 ILE A O 1
ATOM 954 N N . LYS A 1 113 ? 6.176 -19.5 -0.194 1 93.81 113 LYS A N 1
ATOM 955 C CA . LYS A 1 113 ? 7.352 -19.797 -1.008 1 93.81 113 LYS A CA 1
ATOM 956 C C . LYS A 1 113 ? 8.359 -20.641 -0.232 1 93.81 113 LYS A C 1
ATOM 958 O O . LYS A 1 113 ? 9.062 -21.469 -0.813 1 93.81 113 LYS A O 1
ATOM 963 N N . TYR A 1 114 ? 8.477 -20.484 1.025 1 93.75 114 TYR A N 1
ATOM 964 C CA . TYR A 1 114 ? 9.438 -21.234 1.823 1 93.75 114 TYR A CA 1
ATOM 965 C C . TYR A 1 114 ? 8.836 -22.562 2.289 1 93.75 114 TYR A C 1
ATOM 967 O O . TYR A 1 114 ? 7.844 -22.562 3.025 1 93.75 114 TYR A O 1
ATOM 975 N N . LYS A 1 115 ? 9.508 -23.578 1.955 1 94.44 115 LYS A N 1
ATOM 976 C CA . LYS A 1 115 ? 9.039 -24.922 2.293 1 94.44 115 LYS A CA 1
ATOM 977 C C . LYS A 1 115 ? 8.93 -25.109 3.805 1 94.44 115 LYS A C 1
ATOM 979 O O . LYS A 1 115 ? 7.969 -25.688 4.301 1 94.44 115 LYS A O 1
ATOM 984 N N . SER A 1 116 ? 9.844 -24.562 4.551 1 95.31 116 SER A N 1
ATOM 985 C CA . SER A 1 116 ? 9.82 -24.656 6.008 1 95.31 116 SER A CA 1
ATOM 986 C C . SER A 1 116 ? 8.625 -23.906 6.594 1 95.31 116 SER A C 1
ATOM 988 O O . SER A 1 116 ? 7.984 -24.391 7.527 1 95.31 116 SER A O 1
ATOM 990 N N . LYS A 1 117 ? 8.305 -22.797 6.012 1 96 117 LYS A N 1
ATOM 991 C CA . LYS A 1 117 ? 7.223 -21.984 6.551 1 96 117 LYS A CA 1
ATOM 992 C C . LYS A 1 117 ? 5.859 -22.562 6.184 1 96 117 LYS A C 1
ATOM 994 O O . LYS A 1 117 ? 4.875 -22.344 6.895 1 96 117 LYS A O 1
ATOM 999 N N . MET A 1 118 ? 5.812 -23.344 5.148 1 96.69 118 MET A N 1
ATOM 1000 C CA . MET A 1 118 ? 4.57 -23.984 4.73 1 96.69 118 MET A CA 1
ATOM 1001 C C . MET A 1 118 ? 4.094 -24.984 5.777 1 96.69 118 MET A C 1
ATOM 1003 O O . MET A 1 118 ? 2.896 -25.234 5.902 1 96.69 118 MET A O 1
ATOM 1007 N N . LYS A 1 119 ? 5.008 -25.578 6.516 1 95.88 119 LYS A N 1
ATOM 1008 C CA . LYS A 1 119 ? 4.711 -26.688 7.418 1 95.88 119 LYS A CA 1
ATOM 1009 C C . LYS A 1 119 ? 3.697 -26.281 8.484 1 95.88 119 LYS A C 1
ATOM 1011 O O . LYS A 1 119 ? 2.801 -27.047 8.82 1 95.88 119 LYS A O 1
ATOM 1016 N N . GLU A 1 120 ? 3.846 -25.109 8.977 1 96.25 120 GLU A N 1
ATOM 1017 C CA . GLU A 1 120 ? 2.92 -24.641 10 1 96.25 120 GLU A CA 1
ATOM 1018 C C . GLU A 1 120 ? 1.489 -24.594 9.469 1 96.25 120 GLU A C 1
ATOM 1020 O O . GLU A 1 120 ? 0.544 -24.906 10.195 1 96.25 120 GLU A O 1
ATOM 1025 N N . TYR A 1 121 ? 1.302 -24.234 8.297 1 97.31 121 TYR A N 1
ATOM 1026 C CA . TYR A 1 121 ? -0.026 -24.094 7.711 1 97.31 121 TYR A CA 1
ATOM 1027 C C . TYR A 1 121 ? -0.624 -25.469 7.383 1 97.31 121 TYR A C 1
ATOM 1029 O O . TYR A 1 121 ? -1.839 -25.656 7.469 1 97.31 121 TYR A O 1
ATOM 1037 N N . TYR A 1 122 ? 0.212 -26.438 7.031 1 97.06 122 TYR A N 1
ATOM 1038 C CA . TYR A 1 122 ? -0.267 -27.812 6.871 1 97.06 122 TYR A CA 1
ATOM 1039 C C . TYR A 1 122 ? -0.717 -28.391 8.203 1 97.06 122 TYR A C 1
ATOM 1041 O O . TYR A 1 122 ? -1.751 -29.047 8.281 1 97.06 122 TYR A O 1
ATOM 1049 N N . GLN A 1 123 ? 0.064 -28.094 9.211 1 95.31 123 GLN A N 1
ATOM 1050 C CA . GLN A 1 123 ? -0.283 -28.578 10.539 1 95.31 123 GLN A CA 1
ATOM 1051 C C . GLN A 1 123 ? -1.624 -28 11 1 95.31 123 GLN A C 1
ATOM 1053 O O . GLN A 1 123 ? -2.455 -28.734 11.547 1 95.31 123 GLN A O 1
ATOM 1058 N N . LYS A 1 124 ? -1.804 -26.797 10.719 1 96.25 124 LYS A N 1
ATOM 1059 C CA . LYS A 1 124 ? -3.072 -26.156 11.055 1 96.25 124 LYS A CA 1
ATOM 1060 C C . LYS A 1 124 ? -4.234 -26.812 10.312 1 96.25 124 LYS A C 1
ATOM 1062 O O . LYS A 1 124 ? -5.355 -26.859 10.812 1 96.25 124 LYS A O 1
ATOM 1067 N N . ALA A 1 125 ? -3.977 -27.344 9.148 1 95.94 125 ALA A N 1
ATOM 1068 C CA . ALA A 1 125 ? -4.988 -28 8.32 1 95.94 125 ALA A CA 1
ATOM 1069 C C . ALA A 1 125 ? -5.145 -29.469 8.711 1 95.94 125 ALA A C 1
ATOM 1071 O O . ALA A 1 125 ? -5.996 -30.172 8.164 1 95.94 125 ALA A O 1
ATOM 1072 N N . GLY A 1 126 ? -4.266 -30.016 9.594 1 96 126 GLY A N 1
ATOM 1073 C CA . GLY A 1 126 ? -4.32 -31.406 10.016 1 96 126 GLY A CA 1
ATOM 1074 C C . GLY A 1 126 ? -3.654 -32.344 9.031 1 96 126 GLY A C 1
ATOM 1075 O O . GLY A 1 126 ? -3.984 -33.531 8.984 1 96 126 GLY A O 1
ATOM 1076 N N . ILE A 1 127 ? -2.775 -31.844 8.234 1 96.88 127 ILE A N 1
ATOM 1077 C CA . ILE A 1 127 ? -2.086 -32.688 7.25 1 96.88 127 ILE A CA 1
ATOM 1078 C C . ILE A 1 127 ? -0.66 -32.969 7.723 1 96.88 127 ILE A C 1
ATOM 1080 O O . ILE A 1 127 ? 0.073 -32.031 8.086 1 96.88 127 ILE A O 1
ATOM 1084 N N . THR A 1 128 ? -0.25 -34.156 7.684 1 96.19 128 THR A N 1
ATOM 1085 C CA . THR A 1 128 ? 1.075 -34.594 8.117 1 96.19 128 THR A CA 1
ATOM 1086 C C . THR A 1 128 ? 2.158 -33.969 7.227 1 96.19 128 THR A C 1
ATOM 1088 O O . THR A 1 128 ? 1.989 -33.875 6.012 1 96.19 128 THR A O 1
ATOM 1091 N N . THR A 1 129 ? 3.242 -33.562 7.875 1 96.25 129 THR A N 1
ATOM 1092 C CA . THR A 1 129 ? 4.41 -33.094 7.152 1 96.25 129 THR A CA 1
ATOM 1093 C C . THR A 1 129 ? 5.656 -33.875 7.531 1 96.25 129 THR A C 1
ATOM 1095 O O . THR A 1 129 ? 5.734 -34.438 8.633 1 96.25 129 THR A O 1
ATOM 1098 N N . ALA A 1 130 ? 6.574 -33.906 6.656 1 95.12 130 ALA A N 1
ATOM 1099 C CA . ALA A 1 130 ? 7.855 -34.531 6.973 1 95.12 130 ALA A CA 1
ATOM 1100 C C . ALA A 1 130 ? 8.617 -33.719 8.008 1 95.12 130 ALA A C 1
ATOM 1102 O O . ALA A 1 130 ? 8.578 -32.469 8 1 95.12 130 ALA A O 1
ATOM 1103 N N . ARG A 1 131 ? 9.305 -34.375 9.023 1 96.12 131 ARG A N 1
ATOM 1104 C CA . ARG A 1 131 ? 10.25 -33.688 9.906 1 96.12 131 ARG A CA 1
ATOM 1105 C C . ARG A 1 131 ? 11.391 -33.062 9.102 1 96.12 131 ARG A C 1
ATOM 1107 O O . ARG A 1 131 ? 11.766 -33.594 8.047 1 96.12 131 ARG A O 1
ATOM 1114 N N . TYR A 1 132 ? 11.836 -31.938 9.523 1 97.06 132 TYR A N 1
ATOM 1115 C CA . TYR A 1 132 ? 12.844 -31.266 8.719 1 97.06 132 TYR A CA 1
ATOM 1116 C C . TYR A 1 132 ? 13.852 -30.547 9.609 1 97.06 132 TYR A C 1
ATOM 1118 O O . TYR A 1 132 ? 13.648 -30.422 10.82 1 97.06 132 TYR A O 1
ATOM 1126 N N . HIS A 1 133 ? 14.945 -30.203 9.047 1 97.44 133 HIS A N 1
ATOM 1127 C CA . HIS A 1 133 ? 16.031 -29.406 9.617 1 97.44 133 HIS A CA 1
ATOM 1128 C C . HIS A 1 133 ? 16.562 -28.391 8.609 1 97.44 133 HIS A C 1
ATOM 1130 O O . HIS A 1 133 ? 16.781 -28.734 7.441 1 97.44 133 HIS A O 1
ATOM 1136 N N . LEU A 1 134 ? 16.672 -27.141 9.055 1 96.75 134 LEU A N 1
ATOM 1137 C CA . LEU A 1 134 ? 17.344 -26.172 8.203 1 96.75 134 LEU A CA 1
ATOM 1138 C C . LEU A 1 134 ? 18.844 -26.406 8.188 1 96.75 134 LEU A C 1
ATOM 1140 O O . LEU A 1 134 ? 19.484 -26.391 9.242 1 96.75 134 LEU A O 1
ATOM 1144 N N . VAL A 1 135 ? 19.281 -26.516 7.07 1 95.88 135 VAL A N 1
ATOM 1145 C CA . VAL A 1 135 ? 20.672 -26.938 6.922 1 95.88 135 VAL A CA 1
ATOM 1146 C C . VAL A 1 135 ? 21.594 -25.875 7.516 1 95.88 135 VAL A C 1
ATOM 1148 O O . VAL A 1 135 ? 21.5 -24.688 7.176 1 95.88 135 VAL A O 1
ATOM 1151 N N . ASP A 1 136 ? 22.375 -26.266 8.312 1 94.75 136 ASP A N 1
ATOM 1152 C CA . ASP A 1 136 ? 23.375 -25.406 8.922 1 94.75 136 ASP A CA 1
ATOM 1153 C C . ASP A 1 136 ? 24.781 -25.984 8.727 1 94.75 136 ASP A C 1
ATOM 1155 O O . ASP A 1 136 ? 25.344 -25.922 7.629 1 94.75 136 ASP A O 1
ATOM 1159 N N . ASP A 1 137 ? 25.344 -26.75 9.719 1 94.25 137 ASP A N 1
ATOM 1160 C CA . ASP A 1 137 ? 26.656 -27.391 9.547 1 94.25 137 ASP A CA 1
ATOM 1161 C C . ASP A 1 137 ? 26.531 -28.906 9.625 1 94.25 137 ASP A C 1
ATOM 1163 O O . ASP A 1 137 ? 25.438 -29.453 9.758 1 94.25 137 ASP A O 1
ATOM 1167 N N . PHE A 1 138 ? 27.656 -29.578 9.445 1 96.88 138 PHE A N 1
ATOM 1168 C CA . PHE A 1 138 ? 27.672 -31.047 9.391 1 96.88 138 PHE A CA 1
ATOM 1169 C C . PHE A 1 138 ? 27.094 -31.641 10.664 1 96.88 138 PHE A C 1
ATOM 1171 O O . PHE A 1 138 ? 26.281 -32.562 10.609 1 96.88 138 PHE A O 1
ATOM 1178 N N . GLU A 1 139 ? 27.469 -31.156 11.789 1 97.44 139 GLU A N 1
ATOM 1179 C CA . GLU A 1 139 ? 27.031 -31.703 13.07 1 97.44 139 GLU A CA 1
ATOM 1180 C C . GLU A 1 139 ? 25.531 -31.531 13.258 1 97.44 139 GLU A C 1
ATOM 1182 O O . GLU A 1 139 ? 24.844 -32.438 13.727 1 97.44 139 GLU A O 1
ATOM 1187 N N . GLY A 1 140 ? 25.125 -30.375 12.898 1 97 140 GLY A N 1
ATOM 1188 C CA . GLY A 1 140 ? 23.688 -30.141 12.984 1 97 140 GLY A CA 1
ATOM 1189 C C . GLY A 1 140 ? 22.875 -31.047 12.078 1 97 140 GLY A C 1
ATOM 1190 O O . GLY A 1 140 ? 21.844 -31.578 12.492 1 97 140 GLY A O 1
ATOM 1191 N N . CYS A 1 141 ? 23.312 -31.219 10.938 1 97.88 141 CYS A N 1
ATOM 1192 C CA . CYS A 1 141 ? 22.625 -32.094 9.984 1 97.88 141 CYS A CA 1
ATOM 1193 C C . CYS A 1 141 ? 22.672 -33.531 10.461 1 97.88 141 CYS A C 1
ATOM 1195 O O . CYS A 1 141 ? 21.688 -34.281 10.352 1 97.88 141 CYS A O 1
ATOM 1197 N N . ARG A 1 142 ? 23.781 -33.906 10.961 1 97.62 142 ARG A N 1
ATOM 1198 C CA . ARG A 1 142 ? 23.938 -35.281 11.43 1 97.62 142 ARG A CA 1
ATOM 1199 C C . ARG A 1 142 ? 23.016 -35.594 12.602 1 97.62 142 ARG A C 1
ATOM 1201 O O . ARG A 1 142 ? 22.5 -36.688 12.734 1 97.62 142 ARG A O 1
ATOM 1208 N N . LYS A 1 143 ? 22.844 -34.625 13.469 1 98.12 143 LYS A N 1
ATOM 1209 C CA . LYS A 1 143 ? 21.922 -34.781 14.578 1 98.12 143 LYS A CA 1
ATOM 1210 C C . LYS A 1 143 ? 20.5 -35.062 14.07 1 98.12 143 LYS A C 1
ATOM 1212 O O . LYS A 1 143 ? 19.797 -35.906 14.633 1 98.12 143 LYS A O 1
ATOM 1217 N N . PHE A 1 144 ? 20.141 -34.375 13.102 1 98 144 PHE A N 1
ATOM 1218 C CA . PHE A 1 144 ? 18.828 -34.594 12.508 1 98 144 PHE A CA 1
ATOM 1219 C C . PHE A 1 144 ? 18.75 -36 11.883 1 98 144 PHE A C 1
ATOM 1221 O O . PHE A 1 144 ? 17.766 -36.688 12.047 1 98 144 PHE A O 1
ATOM 1228 N N . ILE A 1 145 ? 19.766 -36.375 11.211 1 98 145 ILE A N 1
ATOM 1229 C CA . ILE A 1 145 ? 19.812 -37.656 10.523 1 98 145 ILE A CA 1
ATOM 1230 C C . ILE A 1 145 ? 19.781 -38.812 11.539 1 98 145 ILE A C 1
ATOM 1232 O O . ILE A 1 145 ? 19.172 -39.844 11.289 1 98 145 ILE A O 1
ATOM 1236 N N . ASP A 1 146 ? 20.359 -38.562 12.656 1 97.69 146 ASP A N 1
ATOM 1237 C CA . ASP A 1 146 ? 20.281 -39.562 13.719 1 97.69 146 ASP A CA 1
ATOM 1238 C C . ASP A 1 146 ? 18.844 -39.812 14.141 1 97.69 146 ASP A C 1
ATOM 1240 O O . ASP A 1 146 ? 18.5 -40.906 14.555 1 97.69 146 ASP A O 1
ATOM 1244 N N . GLU A 1 147 ? 18.094 -38.844 14.008 1 96.31 147 GLU A N 1
ATOM 1245 C CA . GLU A 1 147 ? 16.688 -38.906 14.406 1 96.31 147 GLU A CA 1
ATOM 1246 C C . GLU A 1 147 ? 15.859 -39.625 13.336 1 96.31 147 GLU A C 1
ATOM 1248 O O . GLU A 1 147 ? 14.984 -40.438 13.648 1 96.31 147 GLU A O 1
ATOM 1253 N N . VAL A 1 148 ? 16.141 -39.375 12.023 1 96.44 148 VAL A N 1
ATOM 1254 C CA . VAL A 1 148 ? 15.188 -39.781 11 1 96.44 148 VAL A CA 1
ATOM 1255 C C . VAL A 1 148 ? 15.789 -40.906 10.148 1 96.44 148 VAL A C 1
ATOM 1257 O O . VAL A 1 148 ? 15.07 -41.594 9.438 1 96.44 148 VAL A O 1
ATOM 1260 N N . GLY A 1 149 ? 17.141 -41 10.172 1 95.69 149 GLY A N 1
ATOM 1261 C CA . GLY A 1 149 ? 17.828 -42 9.359 1 95.69 149 GLY A CA 1
ATOM 1262 C C . GLY A 1 149 ? 18.016 -41.562 7.922 1 95.69 149 GLY A C 1
ATOM 1263 O O . GLY A 1 149 ? 17.328 -40.656 7.445 1 95.69 149 GLY A O 1
ATOM 1264 N N . TYR A 1 150 ? 18.984 -42.188 7.273 1 96.38 150 TYR A N 1
ATOM 1265 C CA . TYR A 1 150 ? 19.109 -42.062 5.828 1 96.38 150 TYR A CA 1
ATOM 1266 C C . TYR A 1 150 ? 18.078 -42.906 5.098 1 96.38 150 TYR A C 1
ATOM 1268 O O . TYR A 1 150 ? 17.625 -43.906 5.617 1 96.38 150 TYR A O 1
ATOM 1276 N N . PRO A 1 151 ? 17.672 -42.562 3.893 1 95.81 151 PRO A N 1
ATOM 1277 C CA . PRO A 1 151 ? 18.094 -41.344 3.158 1 95.81 151 PRO A CA 1
ATOM 1278 C C . PRO A 1 151 ? 17.344 -40.094 3.6 1 95.81 151 PRO A C 1
ATOM 1280 O O . PRO A 1 151 ? 16.297 -40.188 4.262 1 95.81 151 PRO A O 1
ATOM 1283 N N . VAL A 1 152 ? 17.938 -38.938 3.346 1 96.88 152 VAL A N 1
ATOM 1284 C CA . VAL A 1 152 ? 17.297 -37.625 3.514 1 96.88 152 VAL A CA 1
ATOM 1285 C C . VAL A 1 152 ? 17.297 -36.875 2.188 1 96.88 152 VAL A C 1
ATOM 1287 O O . VAL A 1 152 ? 18.047 -37.219 1.271 1 96.88 152 VAL A O 1
ATOM 1290 N N . VAL A 1 153 ? 16.438 -35.938 2.072 1 95 153 VAL A N 1
ATOM 1291 C CA . VAL A 1 153 ? 16.375 -35.094 0.876 1 95 153 VAL A CA 1
ATOM 1292 C C . VAL A 1 153 ? 16.719 -33.656 1.236 1 95 153 VAL A C 1
ATOM 1294 O O . VAL A 1 153 ? 16.25 -33.125 2.248 1 95 153 VAL A O 1
ATOM 1297 N N . VAL A 1 154 ? 17.578 -33.031 0.456 1 94.81 154 VAL A N 1
ATOM 1298 C CA . VAL A 1 154 ? 17.938 -31.625 0.645 1 94.81 154 VAL A CA 1
ATOM 1299 C C . VAL A 1 154 ? 17.516 -30.812 -0.582 1 94.81 154 VAL A C 1
ATOM 1301 O O . VAL A 1 154 ? 17.641 -31.297 -1.715 1 94.81 154 VAL A O 1
ATOM 1304 N N . LYS A 1 155 ? 16.969 -29.672 -0.34 1 92.69 155 LYS A N 1
ATOM 1305 C CA . LYS A 1 155 ? 16.531 -28.766 -1.398 1 92.69 155 LYS A CA 1
ATOM 1306 C C . LYS A 1 155 ? 16.516 -27.328 -0.908 1 92.69 155 LYS A C 1
ATOM 1308 O O . LYS A 1 155 ? 16.453 -27.062 0.297 1 92.69 155 LYS A O 1
ATOM 1313 N N . PRO A 1 156 ? 16.609 -26.422 -1.85 1 92.12 156 PRO A N 1
ATOM 1314 C CA . PRO A 1 156 ? 16.453 -25.031 -1.415 1 92.12 156 PRO A CA 1
ATOM 1315 C C . PRO A 1 156 ? 15.133 -24.766 -0.699 1 92.12 156 PRO A C 1
ATOM 1317 O O . PRO A 1 156 ? 14.086 -25.25 -1.132 1 92.12 156 PRO A O 1
ATOM 1320 N N . ASP A 1 157 ? 15.211 -24.047 0.417 1 93.69 157 ASP A N 1
ATOM 1321 C CA . ASP A 1 157 ? 14 -23.719 1.163 1 93.69 157 ASP A CA 1
ATOM 1322 C C . ASP A 1 157 ? 13.055 -22.859 0.326 1 93.69 157 ASP A C 1
ATOM 1324 O O . ASP A 1 157 ? 11.836 -23 0.424 1 93.69 157 ASP A O 1
ATOM 1328 N N . ASN A 1 158 ? 13.633 -21.984 -0.385 1 89.62 158 ASN A N 1
ATOM 1329 C CA . ASN A 1 158 ? 12.953 -21.188 -1.407 1 89.62 158 ASN A CA 1
ATOM 1330 C C . ASN A 1 158 ? 13.484 -21.516 -2.803 1 89.62 158 ASN A C 1
ATOM 1332 O O . ASN A 1 158 ? 14.602 -21.109 -3.15 1 89.62 158 ASN A O 1
ATOM 1336 N N . GLY A 1 159 ? 12.734 -22.219 -3.611 1 79.31 159 GLY A N 1
ATOM 1337 C CA . GLY A 1 159 ? 13.18 -22.594 -4.945 1 79.31 159 GLY A CA 1
ATOM 1338 C C . GLY A 1 159 ? 12.039 -22.922 -5.883 1 79.31 159 GLY A C 1
ATOM 1339 O O . GLY A 1 159 ? 10.875 -22.922 -5.48 1 79.31 159 GLY A O 1
ATOM 1340 N N . VAL A 1 160 ? 12.477 -23.062 -7.105 1 69.25 160 VAL A N 1
ATOM 1341 C CA . VAL A 1 160 ? 11.516 -23.391 -8.148 1 69.25 160 VAL A CA 1
ATOM 1342 C C . VAL A 1 160 ? 11.812 -24.797 -8.688 1 69.25 160 VAL A C 1
ATOM 1344 O O . VAL A 1 160 ? 12.977 -25.156 -8.867 1 69.25 160 VAL A O 1
ATOM 1347 N N . GLY A 1 161 ? 10.758 -25.531 -8.766 1 66.19 161 GLY A N 1
ATOM 1348 C CA . GLY A 1 161 ? 10.914 -26.875 -9.32 1 66.19 161 GLY A CA 1
ATOM 1349 C C . GLY A 1 161 ? 11.766 -27.781 -8.445 1 66.19 161 GLY A C 1
ATOM 1350 O O . GLY A 1 161 ? 11.688 -27.719 -7.219 1 66.19 161 GLY A O 1
ATOM 1351 N N . ALA A 1 162 ? 12.375 -28.75 -9.07 1 67.88 162 ALA A N 1
ATOM 1352 C CA . ALA A 1 162 ? 13.242 -29.703 -8.391 1 67.88 162 ALA A CA 1
ATOM 1353 C C . ALA A 1 162 ? 14.711 -29.359 -8.602 1 67.88 162 ALA A C 1
ATOM 1355 O O . ALA A 1 162 ? 15.586 -30.219 -8.508 1 67.88 162 ALA A O 1
ATOM 1356 N N . SER A 1 163 ? 14.82 -28.062 -8.719 1 70.69 163 SER A N 1
ATOM 1357 C CA . SER A 1 163 ? 16.203 -27.625 -8.93 1 70.69 163 SER A CA 1
ATOM 1358 C C . SER A 1 163 ? 17.031 -27.781 -7.656 1 70.69 163 SER A C 1
ATOM 1360 O O . SER A 1 163 ? 16.578 -27.406 -6.57 1 70.69 163 SER A O 1
ATOM 1362 N N . ASP A 1 164 ? 18.125 -28.406 -7.773 1 81.44 164 ASP A N 1
ATOM 1363 C CA . ASP A 1 164 ? 19.109 -28.562 -6.711 1 81.44 164 ASP A CA 1
ATOM 1364 C C . ASP A 1 164 ? 18.547 -29.375 -5.551 1 81.44 164 ASP A C 1
ATOM 1366 O O . ASP A 1 164 ? 18.719 -29 -4.387 1 81.44 164 ASP A O 1
ATOM 1370 N N . THR A 1 165 ? 17.734 -30.266 -5.855 1 87.5 165 THR A N 1
ATOM 1371 C CA . THR A 1 165 ? 17.234 -31.234 -4.895 1 87.5 165 THR A CA 1
ATOM 1372 C C . THR A 1 165 ? 18.047 -32.531 -4.938 1 87.5 165 THR A C 1
ATOM 1374 O O . THR A 1 165 ? 18.281 -33.094 -6.012 1 87.5 165 THR A O 1
ATOM 1377 N N . HIS A 1 166 ? 18.438 -33.031 -3.734 1 89.62 166 HIS A N 1
ATOM 1378 C CA . HIS A 1 166 ? 19.328 -34.188 -3.664 1 89.62 166 HIS A CA 1
ATOM 1379 C C . HIS A 1 166 ? 18.875 -35.188 -2.594 1 89.62 166 HIS A C 1
ATOM 1381 O O . HIS A 1 166 ? 18.438 -34.781 -1.517 1 89.62 166 HIS A O 1
ATOM 1387 N N . LYS A 1 167 ? 19.016 -36.406 -3.014 1 92.88 167 LYS A N 1
ATOM 1388 C CA . LYS A 1 167 ? 18.875 -37.469 -2.041 1 92.88 167 LYS A CA 1
ATOM 1389 C C . LYS A 1 167 ? 20.219 -37.906 -1.477 1 92.88 167 LYS A C 1
ATOM 1391 O O . LYS A 1 167 ? 21.125 -38.25 -2.23 1 92.88 167 LYS A O 1
ATOM 1396 N N . LEU A 1 168 ? 20.375 -37.812 -0.201 1 96.31 168 LEU A N 1
ATOM 1397 C CA . LEU A 1 168 ? 21.609 -38.188 0.472 1 96.31 168 LEU A CA 1
ATOM 1398 C C . LEU A 1 168 ? 21.422 -39.531 1.219 1 96.31 168 LEU A C 1
ATOM 1400 O O . LEU A 1 168 ? 20.453 -39.656 1.981 1 96.31 168 LEU A O 1
ATOM 1404 N N . SER A 1 169 ? 22.438 -40.375 1.054 1 96.81 169 SER A N 1
ATOM 1405 C CA . SER A 1 169 ? 22.234 -41.719 1.597 1 96.81 169 SER A CA 1
ATOM 1406 C C . SER A 1 169 ? 23.281 -42.062 2.658 1 96.81 169 SER A C 1
ATOM 1408 O O . SER A 1 169 ? 23.188 -43.094 3.318 1 96.81 169 SER A O 1
ATOM 1410 N N . ASN A 1 170 ? 24.297 -41.219 2.801 1 97.5 170 ASN A N 1
ATOM 1411 C CA . ASN A 1 170 ? 25.359 -41.469 3.777 1 97.5 170 ASN A CA 1
ATOM 1412 C C . ASN A 1 170 ? 26.125 -40.188 4.105 1 97.5 170 ASN A C 1
ATOM 1414 O O . ASN A 1 170 ? 25.906 -39.156 3.482 1 97.5 170 ASN A O 1
ATOM 1418 N N . ASP A 1 171 ? 27.062 -40.312 5.047 1 97.69 171 ASP A N 1
ATOM 1419 C CA . ASP A 1 171 ? 27.812 -39.156 5.547 1 97.69 171 ASP A CA 1
ATOM 1420 C C . ASP A 1 171 ? 28.719 -38.594 4.465 1 97.69 171 ASP A C 1
ATOM 1422 O O . ASP A 1 171 ? 28.969 -37.375 4.43 1 97.69 171 ASP A O 1
ATOM 1426 N N . GLN A 1 172 ? 29.156 -39.406 3.639 1 97.56 172 GLN A N 1
ATOM 1427 C CA . GLN A 1 172 ? 30.031 -38.938 2.566 1 97.56 172 GLN A CA 1
ATOM 1428 C C . GLN A 1 172 ? 29.281 -38 1.609 1 97.56 172 GLN A C 1
ATOM 1430 O O . GLN A 1 172 ? 29.797 -36.969 1.198 1 97.56 172 GLN A O 1
ATOM 1435 N N . GLU A 1 173 ? 28.094 -38.438 1.287 1 96.38 173 GLU A N 1
ATOM 1436 C CA . GLU A 1 173 ? 27.25 -37.594 0.428 1 96.38 173 GLU A CA 1
ATOM 1437 C C . GLU A 1 173 ? 26.859 -36.312 1.122 1 96.38 173 GLU A C 1
ATOM 1439 O O . GLU A 1 173 ? 26.797 -35.25 0.485 1 96.38 173 GLU A O 1
ATOM 1444 N N . LEU A 1 174 ? 26.609 -36.375 2.418 1 97.38 174 LEU A N 1
ATOM 1445 C CA . LEU A 1 174 ? 26.312 -35.188 3.197 1 97.38 174 LEU A CA 1
ATOM 1446 C C . LEU A 1 174 ? 27.484 -34.188 3.176 1 97.38 174 LEU A C 1
ATOM 1448 O O . LEU A 1 174 ? 27.297 -33 2.936 1 97.38 174 LEU A O 1
ATOM 1452 N N . GLN A 1 175 ? 28.641 -34.719 3.412 1 96.5 175 GLN A N 1
ATOM 1453 C CA . GLN A 1 175 ? 29.828 -33.875 3.422 1 96.5 175 GLN A CA 1
ATOM 1454 C C . GLN A 1 175 ? 30.062 -33.25 2.061 1 96.5 175 GLN A C 1
ATOM 1456 O O . GLN A 1 175 ? 30.406 -32.062 1.982 1 96.5 175 GLN A O 1
ATOM 1461 N N . ARG A 1 176 ? 29.844 -34 1.056 1 95.44 176 ARG A N 1
ATOM 1462 C CA . ARG A 1 176 ? 30.016 -33.469 -0.295 1 95.44 176 ARG A CA 1
ATOM 1463 C C . ARG A 1 176 ? 29.016 -32.344 -0.569 1 95.44 176 ARG A C 1
ATOM 1465 O O . ARG A 1 176 ? 29.359 -31.312 -1.136 1 95.44 176 ARG A O 1
ATOM 1472 N N . PHE A 1 177 ? 27.828 -32.594 -0.257 1 94.81 177 PHE A N 1
ATOM 1473 C CA . PHE A 1 177 ? 26.781 -31.594 -0.438 1 94.81 177 PHE A CA 1
ATOM 1474 C C . PHE A 1 177 ? 27.141 -30.297 0.299 1 94.81 177 PHE A C 1
ATOM 1476 O O . PHE A 1 177 ? 27.031 -29.219 -0.266 1 94.81 177 PHE A O 1
ATOM 1483 N N . LEU A 1 178 ? 27.547 -30.375 1.534 1 95.12 178 LEU A N 1
ATOM 1484 C CA . LEU A 1 178 ? 27.859 -29.203 2.34 1 95.12 178 LEU A CA 1
ATOM 1485 C C . LEU A 1 178 ? 29.047 -28.438 1.748 1 95.12 178 LEU A C 1
ATOM 1487 O O . LEU A 1 178 ? 29.078 -27.203 1.796 1 95.12 178 LEU A O 1
ATOM 1491 N N . ASN A 1 179 ? 29.953 -29.172 1.207 1 93 179 ASN A N 1
ATOM 1492 C CA . ASN A 1 179 ? 31.094 -28.531 0.567 1 93 179 ASN A CA 1
ATOM 1493 C C . ASN A 1 179 ? 30.672 -27.75 -0.672 1 93 179 ASN A C 1
ATOM 1495 O O . ASN A 1 179 ? 31.125 -26.609 -0.873 1 93 179 ASN A O 1
ATOM 1499 N N . ILE A 1 180 ? 29.828 -28.344 -1.42 1 89.62 180 ILE A N 1
ATOM 1500 C CA . ILE A 1 180 ? 29.359 -27.719 -2.648 1 89.62 180 ILE A CA 1
ATOM 1501 C C . ILE A 1 180 ? 28.516 -26.5 -2.307 1 89.62 180 ILE A C 1
ATOM 1503 O O . ILE A 1 180 ? 28.672 -25.422 -2.898 1 89.62 180 ILE A O 1
ATOM 1507 N N . ARG A 1 181 ? 27.625 -26.656 -1.422 1 88 181 ARG A N 1
ATOM 1508 C CA . ARG A 1 181 ? 26.781 -25.547 -0.967 1 88 181 ARG A CA 1
ATOM 1509 C C . ARG A 1 181 ? 27.641 -24.375 -0.487 1 88 181 ARG A C 1
ATOM 1511 O O . ARG A 1 181 ? 27.375 -23.234 -0.851 1 88 181 ARG A O 1
ATOM 1518 N N . GLY A 1 182 ? 28.547 -24.609 0.391 1 84.75 182 GLY A N 1
ATOM 1519 C CA . GLY A 1 182 ? 29.422 -23.578 0.924 1 84.75 182 GLY A CA 1
ATOM 1520 C C . GLY A 1 182 ? 30.188 -22.828 -0.151 1 84.75 182 GLY A C 1
ATOM 1521 O O . GLY A 1 182 ? 30.406 -21.625 -0.045 1 84.75 182 GLY A O 1
ATOM 1522 N N . SER A 1 183 ? 30.516 -23.516 -1.186 1 85.19 183 SER A N 1
ATOM 1523 C CA . SER A 1 183 ? 31.375 -22.938 -2.223 1 85.19 183 SER A CA 1
ATOM 1524 C C . SER A 1 183 ? 30.531 -22.25 -3.291 1 85.19 183 SER A C 1
ATOM 1526 O O . SER A 1 183 ? 30.891 -21.172 -3.773 1 85.19 183 SER A O 1
ATOM 1528 N N . CYS A 1 184 ? 29.391 -22.828 -3.553 1 78 184 CYS A N 1
ATOM 1529 C CA . CYS A 1 184 ? 28.672 -22.375 -4.738 1 78 184 CYS A CA 1
ATOM 1530 C C . CYS A 1 184 ? 27.453 -21.562 -4.352 1 78 184 CYS A C 1
ATOM 1532 O O . CYS A 1 184 ? 27.031 -20.672 -5.094 1 78 184 CYS A O 1
ATOM 1534 N N . HIS A 1 185 ? 26.875 -21.844 -3.227 1 79.94 185 HIS A N 1
ATOM 1535 C CA . HIS A 1 185 ? 25.609 -21.203 -2.861 1 79.94 185 HIS A CA 1
ATOM 1536 C C . HIS A 1 185 ? 25.594 -20.828 -1.383 1 79.94 185 HIS A C 1
ATOM 1538 O O . HIS A 1 185 ? 24.656 -21.172 -0.66 1 79.94 185 HIS A O 1
ATOM 1544 N N . PRO A 1 186 ? 26.5 -20.062 -0.957 1 76.88 186 PRO A N 1
ATOM 1545 C CA . PRO A 1 186 ? 26.609 -19.828 0.483 1 76.88 186 PRO A CA 1
ATOM 1546 C C . PRO A 1 186 ? 25.422 -19.062 1.053 1 76.88 186 PRO A C 1
ATOM 1548 O O . PRO A 1 186 ? 25.094 -19.219 2.234 1 76.88 186 PRO A O 1
ATOM 1551 N N . ASP A 1 187 ? 24.656 -18.469 0.31 1 83.56 187 ASP A N 1
ATOM 1552 C CA . ASP A 1 187 ? 23.625 -17.594 0.851 1 83.56 187 ASP A CA 1
ATOM 1553 C C . ASP A 1 187 ? 22.234 -18.188 0.636 1 83.56 187 ASP A C 1
ATOM 1555 O O . ASP A 1 187 ? 21.219 -17.594 1.022 1 83.56 187 ASP A O 1
ATOM 1559 N N . VAL A 1 188 ? 22.172 -19.359 0.126 1 85.81 188 VAL A N 1
ATOM 1560 C CA . VAL A 1 188 ? 20.875 -19.984 -0.141 1 85.81 188 VAL A CA 1
ATOM 1561 C C . VAL A 1 188 ? 20.516 -20.938 1 1 85.81 188 VAL A C 1
ATOM 1563 O O . VAL A 1 188 ? 21.25 -21.891 1.28 1 85.81 188 VAL A O 1
ATOM 1566 N N . PRO A 1 189 ? 19.5 -20.703 1.653 1 91.62 189 PRO A N 1
ATOM 1567 C CA . PRO A 1 189 ? 19.062 -21.641 2.695 1 91.62 189 PRO A CA 1
ATOM 1568 C C . PRO A 1 189 ? 18.516 -22.938 2.125 1 91.62 189 PRO A C 1
ATOM 1570 O O . PRO A 1 189 ? 17.766 -22.922 1.142 1 91.62 189 PRO A O 1
ATOM 1573 N N . TYR A 1 190 ? 18.938 -24 2.719 1 94.62 190 TYR A N 1
ATOM 1574 C CA . TYR A 1 190 ? 18.453 -25.328 2.334 1 94.62 190 TYR A CA 1
ATOM 1575 C C . TYR A 1 190 ? 17.656 -25.969 3.467 1 94.62 190 TYR A C 1
ATOM 1577 O O . TYR A 1 190 ? 17.906 -25.688 4.645 1 94.62 190 TYR A O 1
ATOM 1585 N N . ILE A 1 191 ? 16.781 -26.766 3.049 1 96 191 ILE A N 1
ATOM 1586 C CA . ILE A 1 191 ? 16.016 -27.578 3.988 1 96 191 ILE A CA 1
ATOM 1587 C C . ILE A 1 191 ? 16.328 -29.062 3.764 1 96 191 ILE A C 1
ATOM 1589 O O . ILE A 1 191 ? 16.484 -29.5 2.623 1 96 191 ILE A O 1
ATOM 1593 N N . MET A 1 192 ? 16.547 -29.75 4.82 1 97 192 MET A N 1
ATOM 1594 C CA . MET A 1 192 ? 16.703 -31.203 4.836 1 97 192 MET A CA 1
ATOM 1595 C C . MET A 1 192 ? 15.469 -31.891 5.422 1 97 192 MET A C 1
ATOM 1597 O O . MET A 1 192 ? 15.023 -31.531 6.52 1 97 192 MET A O 1
ATOM 1601 N N . GLU A 1 193 ? 14.977 -32.844 4.648 1 96.56 193 GLU A N 1
ATOM 1602 C CA . GLU A 1 193 ? 13.773 -33.531 5.09 1 96.56 193 GLU A CA 1
ATOM 1603 C C . GLU A 1 193 ? 13.984 -35.062 5.102 1 96.56 193 GLU A C 1
ATOM 1605 O O . GLU A 1 193 ? 14.781 -35.594 4.32 1 96.56 193 GLU A O 1
ATOM 1610 N N . GLU A 1 194 ? 13.273 -35.719 6.035 1 95.94 194 GLU A N 1
ATOM 1611 C CA . GLU A 1 194 ? 13.234 -37.156 5.961 1 95.94 194 GLU A CA 1
ATOM 1612 C C . GLU A 1 194 ? 12.633 -37.656 4.641 1 95.94 194 GLU A C 1
ATOM 1614 O O . GLU A 1 194 ? 11.68 -37.031 4.137 1 95.94 194 GLU A O 1
ATOM 1619 N N . PHE A 1 195 ? 13.203 -38.656 4.098 1 93.94 195 PHE A N 1
ATOM 1620 C CA . PHE A 1 195 ? 12.75 -39.188 2.814 1 93.94 195 PHE A CA 1
ATOM 1621 C C . PHE A 1 195 ? 11.398 -39.875 2.957 1 93.94 195 PHE A C 1
ATOM 1623 O O . PHE A 1 195 ? 11.211 -40.688 3.855 1 93.94 195 PHE A O 1
ATOM 1630 N N . VAL A 1 196 ? 10.508 -39.594 2.111 1 92.62 196 VAL A N 1
ATOM 1631 C CA . VAL A 1 196 ? 9.172 -40.156 2.1 1 92.62 196 VAL A CA 1
ATOM 1632 C C . VAL A 1 196 ? 9.039 -41.125 0.922 1 92.62 196 VAL A C 1
ATOM 1634 O O . VAL A 1 196 ? 9.281 -40.75 -0.227 1 92.62 196 VAL A O 1
ATOM 1637 N N . HIS A 1 197 ? 8.719 -42.312 1.197 1 92 197 HIS A N 1
ATOM 1638 C CA . HIS A 1 197 ? 8.438 -43.281 0.142 1 92 197 HIS A CA 1
ATOM 1639 C C . HIS A 1 197 ? 7.02 -43.125 -0.393 1 92 197 HIS A C 1
ATOM 1641 O O . HIS A 1 197 ? 6.066 -43.625 0.191 1 92 197 HIS A O 1
ATOM 1647 N N . ALA A 1 198 ? 7 -42.375 -1.485 1 93.06 198 ALA A N 1
ATOM 1648 C CA . ALA A 1 198 ? 5.668 -41.969 -1.922 1 93.06 198 ALA A CA 1
ATOM 1649 C C . ALA A 1 198 ? 5.668 -41.594 -3.402 1 93.06 198 ALA A C 1
ATOM 1651 O O . ALA A 1 198 ? 6.727 -41.469 -4.016 1 93.06 198 ALA A O 1
ATOM 1652 N N . GLU A 1 199 ? 4.504 -41.562 -4.023 1 92.69 199 GLU A N 1
ATOM 1653 C CA . GLU A 1 199 ? 4.273 -40.906 -5.312 1 92.69 199 GLU A CA 1
ATOM 1654 C C . GLU A 1 199 ? 3.67 -39.531 -5.133 1 92.69 199 GLU A C 1
ATOM 1656 O O . GLU A 1 199 ? 3.064 -39.25 -4.098 1 92.69 199 GLU A O 1
ATOM 1661 N N . VAL A 1 200 ? 3.846 -38.719 -6.102 1 94.25 200 VAL A N 1
ATOM 1662 C CA . VAL A 1 200 ? 3.355 -37.375 -5.98 1 94.25 200 VAL A CA 1
ATOM 1663 C C . VAL A 1 200 ? 1.969 -37.25 -6.609 1 94.25 200 VAL A C 1
ATOM 1665 O O . VAL A 1 200 ? 1.75 -37.719 -7.73 1 94.25 200 VAL A O 1
ATOM 1668 N N . ASN A 1 201 ? 1.059 -36.75 -5.859 1 96.19 201 ASN A N 1
ATOM 1669 C CA . ASN A 1 201 ? -0.286 -36.406 -6.289 1 96.19 201 ASN A CA 1
ATOM 1670 C C . ASN A 1 201 ? -0.538 -34.906 -6.125 1 96.19 201 ASN A C 1
ATOM 1672 O O . ASN A 1 201 ? 0.027 -34.25 -5.23 1 96.19 201 ASN A O 1
ATOM 1676 N N . SER A 1 202 ? -1.412 -34.438 -6.996 1 97.62 202 SER A N 1
ATOM 1677 C CA . SER A 1 202 ? -1.636 -33 -6.871 1 97.62 202 SER A CA 1
ATOM 1678 C C . SER A 1 202 ? -3.121 -32.688 -6.73 1 97.62 202 SER A C 1
ATOM 1680 O O . SER A 1 202 ? -3.971 -33.531 -7.004 1 97.62 202 SER A O 1
ATOM 1682 N N . TYR A 1 203 ? -3.402 -31.625 -6.191 1 98.56 203 TYR A N 1
ATOM 1683 C CA . TYR A 1 203 ? -4.688 -30.938 -6.188 1 98.56 203 TYR A CA 1
ATOM 1684 C C . TYR A 1 203 ? -4.609 -29.641 -6.973 1 98.56 203 TYR A C 1
ATOM 1686 O O . TYR A 1 203 ? -3.92 -28.703 -6.562 1 98.56 203 TYR A O 1
ATOM 1694 N N . ASP A 1 204 ? -5.254 -29.594 -8.102 1 98.75 204 ASP A N 1
ATOM 1695 C CA . ASP A 1 204 ? -5.359 -28.406 -8.938 1 98.75 204 ASP A CA 1
ATOM 1696 C C . ASP A 1 204 ? -6.762 -27.797 -8.859 1 98.75 204 ASP A C 1
ATOM 1698 O O . ASP A 1 204 ? -7.758 -28.5 -9.023 1 98.75 204 ASP A O 1
ATOM 1702 N N . ALA A 1 205 ? -6.754 -26.531 -8.648 1 98.81 205 ALA A N 1
ATOM 1703 C CA . ALA A 1 205 ? -8.078 -25.938 -8.453 1 98.81 205 ALA A CA 1
ATOM 1704 C C . ALA A 1 205 ? -8.062 -24.438 -8.773 1 98.81 205 ALA A C 1
ATOM 1706 O O . ALA A 1 205 ? -7.008 -23.812 -8.781 1 98.81 205 ALA A O 1
ATOM 1707 N N . ILE A 1 206 ? -9.195 -23.938 -9.125 1 98.88 206 ILE A N 1
ATOM 1708 C CA . ILE A 1 206 ? -9.453 -22.5 -9.219 1 98.88 206 ILE A CA 1
ATOM 1709 C C . ILE A 1 206 ? -10.367 -22.078 -8.07 1 98.88 206 ILE A C 1
ATOM 1711 O O . ILE A 1 206 ? -11.461 -22.609 -7.902 1 98.88 206 ILE A O 1
ATOM 1715 N N . ILE A 1 207 ? -9.852 -21.125 -7.305 1 98.75 207 ILE A N 1
ATOM 1716 C CA . ILE A 1 207 ? -10.5 -20.672 -6.078 1 98.75 207 ILE A CA 1
ATOM 1717 C C . ILE A 1 207 ? -11.117 -19.297 -6.297 1 98.75 207 ILE A C 1
ATOM 1719 O O . ILE A 1 207 ? -10.484 -18.406 -6.879 1 98.75 207 ILE A O 1
ATOM 1723 N N . ASP A 1 208 ? -12.305 -19.078 -5.836 1 98.25 208 ASP A N 1
ATOM 1724 C CA . ASP A 1 208 ? -12.953 -17.781 -6.023 1 98.25 208 ASP A CA 1
ATOM 1725 C C . ASP A 1 208 ? -12.562 -16.812 -4.918 1 98.25 208 ASP A C 1
ATOM 1727 O O . ASP A 1 208 ? -11.695 -17.109 -4.09 1 98.25 208 ASP A O 1
ATOM 1731 N N . ALA A 1 209 ? -13.18 -15.656 -4.938 1 97 209 ALA A N 1
ATOM 1732 C CA . ALA A 1 209 ? -12.82 -14.562 -4.043 1 97 209 ALA A CA 1
ATOM 1733 C C . ALA A 1 209 ? -13.219 -14.875 -2.604 1 97 209 ALA A C 1
ATOM 1735 O O . ALA A 1 209 ? -12.758 -14.219 -1.667 1 97 209 ALA A O 1
ATOM 1736 N N . ASN A 1 210 ? -14.062 -15.852 -2.381 1 97.19 210 ASN A N 1
ATOM 1737 C CA . ASN A 1 210 ? -14.508 -16.234 -1.045 1 97.19 210 ASN A CA 1
ATOM 1738 C C . ASN A 1 210 ? -13.75 -17.453 -0.526 1 97.19 210 ASN A C 1
ATOM 1740 O O . ASN A 1 210 ? -14.07 -17.984 0.541 1 97.19 210 ASN A O 1
ATOM 1744 N N . GLY A 1 211 ? -12.828 -17.953 -1.341 1 97.75 211 GLY A N 1
ATOM 1745 C CA . GLY A 1 211 ? -12.016 -19.078 -0.91 1 97.75 211 GLY A CA 1
ATOM 1746 C C . GLY A 1 211 ? -12.633 -20.438 -1.236 1 97.75 211 GLY A C 1
ATOM 1747 O O . GLY A 1 211 ? -12.242 -21.453 -0.67 1 97.75 211 GLY A O 1
ATOM 1748 N N . ASN A 1 212 ? -13.602 -20.406 -2.107 1 98.31 212 ASN A N 1
ATOM 1749 C CA . ASN A 1 212 ? -14.25 -21.641 -2.496 1 98.31 212 ASN A CA 1
ATOM 1750 C C . ASN A 1 212 ? -13.742 -22.156 -3.84 1 98.31 212 ASN A C 1
ATOM 1752 O O . ASN A 1 212 ? -13.562 -21.375 -4.777 1 98.31 212 ASN A O 1
ATOM 1756 N N . PRO A 1 213 ? -13.531 -23.5 -3.93 1 98.5 213 PRO A N 1
ATOM 1757 C CA . PRO A 1 213 ? -13.156 -24.031 -5.238 1 98.5 213 PRO A CA 1
ATOM 1758 C C . PRO A 1 213 ? -14.312 -24.031 -6.234 1 98.5 213 PRO A C 1
ATOM 1760 O O . PRO A 1 213 ? -15.414 -24.484 -5.914 1 98.5 213 PRO A O 1
ATOM 1763 N N . ILE A 1 214 ? -14.086 -23.562 -7.391 1 98.38 214 ILE A N 1
ATOM 1764 C CA . ILE A 1 214 ? -15.117 -23.578 -8.43 1 98.38 214 ILE A CA 1
ATOM 1765 C C . ILE A 1 214 ? -14.727 -24.562 -9.531 1 98.38 214 ILE A C 1
ATOM 1767 O O . ILE A 1 214 ? -15.5 -24.797 -10.461 1 98.38 214 ILE A O 1
ATOM 1771 N N . PHE A 1 215 ? -13.578 -25.078 -9.477 1 98.62 215 PHE A N 1
ATOM 1772 C CA . PHE A 1 215 ? -13.047 -26.141 -10.328 1 98.62 215 PHE A CA 1
ATOM 1773 C C . PHE A 1 215 ? -11.984 -26.938 -9.602 1 98.62 215 PHE A C 1
ATOM 1775 O O . PHE A 1 215 ? -11.172 -26.391 -8.859 1 98.62 215 PHE A O 1
ATOM 1782 N N . GLU A 1 216 ? -11.969 -28.266 -9.852 1 98.5 216 GLU A N 1
ATOM 1783 C CA . GLU A 1 216 ? -11 -29.125 -9.188 1 98.5 216 GLU A CA 1
ATOM 1784 C C . GLU A 1 216 ? -10.539 -30.25 -10.117 1 98.5 216 GLU A C 1
ATOM 1786 O O . GLU A 1 216 ? -11.344 -30.828 -10.852 1 98.5 216 GLU A O 1
ATOM 1791 N N . ALA A 1 217 ? -9.289 -30.531 -10.109 1 98.38 217 ALA A N 1
ATOM 1792 C CA . ALA A 1 217 ? -8.633 -31.641 -10.797 1 98.38 217 ALA A CA 1
ATOM 1793 C C . ALA A 1 217 ? -7.367 -32.062 -10.047 1 98.38 217 ALA A C 1
ATOM 1795 O O . ALA A 1 217 ? -7.156 -31.672 -8.898 1 98.38 217 ALA A O 1
ATOM 1796 N N . GLY A 1 218 ? -6.621 -32.969 -10.625 1 98.06 218 GLY A N 1
ATOM 1797 C CA . GLY A 1 218 ? -5.367 -33.438 -10.031 1 98.06 218 GLY A CA 1
ATOM 1798 C C . GLY A 1 218 ? -4.551 -34.312 -10.969 1 98.06 218 GLY A C 1
ATOM 1799 O O . GLY A 1 218 ? -5.051 -34.75 -12 1 98.06 218 GLY A O 1
ATOM 1800 N N . ASN A 1 219 ? -3.344 -34.406 -10.617 1 97.25 219 ASN A N 1
ATOM 1801 C CA . ASN A 1 219 ? -2.465 -35.281 -11.398 1 97.25 219 ASN A CA 1
ATOM 1802 C C . ASN A 1 219 ? -1.654 -36.219 -10.508 1 97.25 219 ASN A C 1
ATOM 1804 O O . ASN A 1 219 ? -1.669 -36.062 -9.281 1 97.25 219 ASN A O 1
ATOM 1808 N N . VAL A 1 220 ? -1.105 -37.25 -11.102 1 96.69 220 VAL A N 1
ATOM 1809 C CA . VAL A 1 220 ? -0.21 -38.219 -10.461 1 96.69 220 VAL A CA 1
ATOM 1810 C C . VAL A 1 220 ? 1.107 -38.281 -11.227 1 96.69 220 VAL A C 1
ATOM 1812 O O . VAL A 1 220 ? 1.112 -38.344 -12.461 1 96.69 220 VAL A O 1
ATOM 1815 N N . THR A 1 221 ? 2.145 -38.156 -10.555 1 93.25 221 THR A N 1
ATOM 1816 C CA . THR A 1 221 ? 3.488 -38.375 -11.07 1 93.25 221 THR A CA 1
ATOM 1817 C C . THR A 1 221 ? 4.09 -39.625 -10.438 1 93.25 221 THR A C 1
ATOM 1819 O O . THR A 1 221 ? 4.605 -39.594 -9.32 1 93.25 221 THR A O 1
ATOM 1822 N N . PRO A 1 222 ? 4.121 -40.656 -11.172 1 87.06 222 PRO A N 1
ATOM 1823 C CA . PRO A 1 222 ? 4.523 -41.938 -10.578 1 87.06 222 PRO A CA 1
ATOM 1824 C C . PRO A 1 222 ? 6.02 -42 -10.289 1 87.06 222 PRO A C 1
ATOM 1826 O O . PRO A 1 222 ? 6.445 -42.688 -9.367 1 87.06 222 PRO A O 1
ATOM 1829 N N . MET A 1 223 ? 6.754 -41.281 -11.133 1 80.25 223 MET A N 1
ATOM 1830 C CA . MET A 1 223 ? 8.203 -41.312 -10.961 1 80.25 223 MET A CA 1
ATOM 1831 C C . MET A 1 223 ? 8.703 -40.062 -10.266 1 80.25 223 MET A C 1
ATOM 1833 O O . MET A 1 223 ? 8.086 -39 -10.383 1 80.25 223 MET A O 1
ATOM 1837 N N . SER A 1 224 ? 9.766 -40.25 -9.609 1 77.5 224 SER A N 1
ATOM 1838 C CA . SER A 1 224 ? 10.375 -39.125 -8.922 1 77.5 224 SER A CA 1
ATOM 1839 C C . SER A 1 224 ? 10.898 -38.094 -9.914 1 77.5 224 SER A C 1
ATOM 1841 O O . SER A 1 224 ? 11.766 -38.375 -10.734 1 77.5 224 SER A O 1
ATOM 1843 N N . ILE A 1 225 ? 10.422 -36.906 -9.812 1 76.06 225 ILE A N 1
ATOM 1844 C CA . ILE A 1 225 ? 10.883 -35.812 -10.68 1 76.06 225 ILE A CA 1
ATOM 1845 C C . ILE A 1 225 ? 12.367 -35.562 -10.445 1 76.06 225 ILE A C 1
ATOM 1847 O O . ILE A 1 225 ? 13.117 -35.281 -11.383 1 76.06 225 ILE A O 1
ATOM 1851 N N . MET A 1 226 ? 12.703 -35.688 -9.203 1 75.69 226 MET A N 1
ATOM 1852 C CA . MET A 1 226 ? 14.109 -35.531 -8.852 1 75.69 226 MET A CA 1
ATOM 1853 C C . MET A 1 226 ? 14.977 -36.531 -9.633 1 75.69 226 MET A C 1
ATOM 1855 O O . MET A 1 226 ? 16.016 -36.125 -10.172 1 75.69 226 MET A O 1
ATOM 1859 N N . ASP A 1 227 ? 14.492 -37.719 -9.773 1 77.81 227 ASP A N 1
ATOM 1860 C CA . ASP A 1 227 ? 15.242 -38.75 -10.492 1 77.81 227 ASP A CA 1
ATOM 1861 C C . ASP A 1 227 ? 15.234 -38.5 -11.992 1 77.81 227 ASP A C 1
ATOM 1863 O O . ASP A 1 227 ? 16.234 -38.719 -12.672 1 77.81 227 ASP A O 1
ATOM 1867 N N . ILE A 1 228 ? 14.188 -37.969 -12.438 1 79.38 228 ILE A N 1
ATOM 1868 C CA . ILE A 1 228 ? 14.07 -37.625 -13.852 1 79.38 228 ILE A CA 1
ATOM 1869 C C . ILE A 1 228 ? 15.125 -36.594 -14.211 1 79.38 228 ILE A C 1
ATOM 1871 O O . ILE A 1 228 ? 15.828 -36.719 -15.211 1 79.38 228 ILE A O 1
ATOM 1875 N N . VAL A 1 229 ? 15.242 -35.625 -13.367 1 75.31 229 VAL A N 1
ATOM 1876 C CA . VAL A 1 229 ? 16.141 -34.5 -13.617 1 75.31 229 VAL A CA 1
ATOM 1877 C C . VAL A 1 229 ? 17.594 -34.969 -13.469 1 75.31 229 VAL A C 1
ATOM 1879 O O . VAL A 1 229 ? 18.422 -34.75 -14.359 1 75.31 229 VAL A O 1
ATOM 1882 N N . ASN A 1 230 ? 17.859 -35.688 -12.43 1 76.81 230 ASN A N 1
ATOM 1883 C CA . ASN A 1 230 ? 19.219 -36.094 -12.109 1 76.81 230 ASN A CA 1
ATOM 1884 C C . ASN A 1 230 ? 19.734 -37.188 -13.062 1 76.81 230 ASN A C 1
ATOM 1886 O O . ASN A 1 230 ? 20.922 -37.219 -13.391 1 76.81 230 ASN A O 1
ATOM 1890 N N . ASP A 1 231 ? 18.828 -38 -13.547 1 81.12 231 ASP A N 1
ATOM 1891 C CA . ASP A 1 231 ? 19.25 -39.125 -14.359 1 81.12 231 ASP A CA 1
ATOM 1892 C C . ASP A 1 231 ? 18.891 -38.938 -15.828 1 81.12 231 ASP A C 1
ATOM 1894 O O . ASP A 1 231 ? 19.016 -39.844 -16.641 1 81.12 231 ASP A O 1
ATOM 1898 N N . ARG A 1 232 ? 18.453 -37.812 -16.25 1 85.25 232 ARG A N 1
ATOM 1899 C CA . ARG A 1 232 ? 18.062 -37.469 -17.609 1 85.25 232 ARG A CA 1
ATOM 1900 C C . ARG A 1 232 ? 17.141 -38.531 -18.203 1 85.25 232 ARG A C 1
ATOM 1902 O O . ARG A 1 232 ? 17.406 -39.062 -19.297 1 85.25 232 ARG A O 1
ATOM 1909 N N . ASP A 1 233 ? 16.172 -38.906 -17.406 1 88.5 233 ASP A N 1
ATOM 1910 C CA . ASP A 1 233 ? 15.234 -39.969 -17.797 1 88.5 233 ASP A CA 1
ATOM 1911 C C . ASP A 1 233 ? 14.016 -39.375 -18.5 1 88.5 233 ASP A C 1
ATOM 1913 O O . ASP A 1 233 ? 13.875 -38.156 -18.578 1 88.5 233 ASP A O 1
ATOM 1917 N N . ASN A 1 234 ? 13.18 -40.281 -19.109 1 92.06 234 ASN A N 1
ATOM 1918 C CA . ASN A 1 234 ? 11.875 -39.875 -19.625 1 92.06 234 ASN A CA 1
ATOM 1919 C C . ASN A 1 234 ? 10.961 -39.375 -18.5 1 92.06 234 ASN A C 1
ATOM 1921 O O . ASN A 1 234 ? 11.234 -39.625 -17.328 1 92.06 234 ASN A O 1
ATOM 1925 N N . SER A 1 235 ? 10.047 -38.656 -18.891 1 92.19 235 SER A N 1
ATOM 1926 C CA . SER A 1 235 ? 9.125 -38.094 -17.906 1 92.19 235 SER A CA 1
ATOM 1927 C C . SER A 1 235 ? 7.684 -38.469 -18.203 1 92.19 235 SER A C 1
ATOM 1929 O O . SER A 1 235 ? 7.246 -38.406 -19.359 1 92.19 235 SER A O 1
ATOM 1931 N N . ILE A 1 236 ? 6.984 -38.938 -17.141 1 94 236 ILE A N 1
ATOM 1932 C CA . ILE A 1 236 ? 5.566 -39.219 -17.328 1 94 236 ILE A CA 1
ATOM 1933 C C . ILE A 1 236 ? 4.766 -38.688 -16.141 1 94 236 ILE A C 1
ATOM 1935 O O . ILE A 1 236 ? 5.25 -38.719 -15 1 94 236 ILE A O 1
ATOM 1939 N N . TYR A 1 237 ? 3.615 -38.25 -16.391 1 95.69 237 TYR A N 1
ATOM 1940 C CA . TYR A 1 237 ? 2.551 -37.969 -15.43 1 95.69 237 TYR A CA 1
ATOM 1941 C C . TYR A 1 237 ? 1.195 -37.906 -16.125 1 95.69 237 TYR A C 1
ATOM 1943 O O . TYR A 1 237 ? 1.118 -37.938 -17.359 1 95.69 237 TYR A O 1
ATOM 1951 N N . TYR A 1 238 ? 0.118 -37.906 -15.359 1 97.88 238 TYR A N 1
ATOM 1952 C CA . TYR A 1 238 ? -1.193 -37.875 -16 1 97.88 238 TYR A CA 1
ATOM 1953 C C . TYR A 1 238 ? -2.211 -37.156 -15.109 1 97.88 238 TYR A C 1
ATOM 1955 O O . TYR A 1 238 ? -2.086 -37.188 -13.883 1 97.88 238 TYR A O 1
ATOM 1963 N N . ILE A 1 239 ? -3.166 -36.562 -15.766 1 98.62 239 ILE A N 1
ATOM 1964 C CA . ILE A 1 239 ? -4.348 -36.062 -15.07 1 98.62 239 ILE A CA 1
ATOM 1965 C C . ILE A 1 239 ? -5.281 -37.219 -14.75 1 98.62 239 ILE A C 1
ATOM 1967 O O . ILE A 1 239 ? -5.598 -38.031 -15.617 1 98.62 239 ILE A O 1
ATOM 1971 N N . VAL A 1 240 ? -5.695 -37.281 -13.539 1 98.38 240 VAL A N 1
ATOM 1972 C CA . VAL A 1 240 ? -6.566 -38.375 -13.117 1 98.38 240 VAL A CA 1
ATOM 1973 C C . VAL A 1 240 ? -7.973 -38.156 -13.672 1 98.38 240 VAL A C 1
ATOM 1975 O O . VAL A 1 240 ? -8.422 -37 -13.82 1 98.38 240 VAL A O 1
ATOM 1978 N N . LYS A 1 241 ? -8.609 -39.25 -13.93 1 97.69 241 LYS A N 1
ATOM 1979 C CA . LYS A 1 241 ? -9.984 -39.188 -14.406 1 97.69 241 LYS A CA 1
ATOM 1980 C C . LYS A 1 241 ? -10.93 -38.688 -13.312 1 97.69 241 LYS A C 1
ATOM 1982 O O . LYS A 1 241 ? -11.805 -37.875 -13.555 1 97.69 241 LYS A O 1
ATOM 1987 N N . ASP A 1 242 ? -10.742 -39.281 -12.141 1 96.06 242 ASP A N 1
ATOM 1988 C CA . ASP A 1 242 ? -11.477 -38.875 -10.953 1 96.06 242 ASP A CA 1
ATOM 1989 C C . ASP A 1 242 ? -10.531 -38.469 -9.82 1 96.06 242 ASP A C 1
ATOM 1991 O O . ASP A 1 242 ? -9.633 -39.25 -9.469 1 96.06 242 ASP A O 1
ATOM 1995 N N . LEU A 1 243 ? -10.758 -37.312 -9.273 1 97.56 243 LEU A N 1
ATOM 1996 C CA . LEU A 1 243 ? -9.953 -36.875 -8.148 1 97.56 243 LEU A CA 1
ATOM 1997 C C . LEU A 1 243 ? -10.305 -37.656 -6.883 1 97.56 243 LEU A C 1
ATOM 1999 O O . LEU A 1 243 ? -11.461 -37.656 -6.449 1 97.56 243 LEU A O 1
ATOM 2003 N N . PRO A 1 244 ? -9.359 -38.281 -6.297 1 97.44 244 PRO A N 1
ATOM 2004 C CA . PRO A 1 244 ? -9.656 -39 -5.059 1 97.44 244 PRO A CA 1
ATOM 2005 C C . PRO A 1 244 ? -10.18 -38.094 -3.951 1 97.44 244 PRO A C 1
ATOM 2007 O O . PRO A 1 244 ? -9.711 -36.969 -3.805 1 97.44 244 PRO A O 1
ATOM 2010 N N . GLU A 1 245 ? -11.07 -38.625 -3.133 1 97.88 245 GLU A N 1
ATOM 2011 C CA . GLU A 1 245 ? -11.75 -37.812 -2.117 1 97.88 245 GLU A CA 1
ATOM 2012 C C . GLU A 1 245 ? -10.766 -37.344 -1.052 1 97.88 245 GLU A C 1
ATOM 2014 O O . GLU A 1 245 ? -10.898 -36.219 -0.539 1 97.88 245 GLU A O 1
ATOM 2019 N N . ASP A 1 246 ? -9.844 -38.125 -0.705 1 97.56 246 ASP A N 1
ATOM 2020 C CA . ASP A 1 246 ? -8.898 -37.75 0.329 1 97.56 246 ASP A CA 1
ATOM 2021 C C . ASP A 1 246 ? -7.957 -36.656 -0.183 1 97.56 246 ASP A C 1
ATOM 2023 O O . ASP A 1 246 ? -7.566 -35.75 0.569 1 97.56 246 ASP A O 1
ATOM 2027 N N . THR A 1 247 ? -7.617 -36.688 -1.439 1 98.06 247 THR A N 1
ATOM 2028 C CA . THR A 1 247 ? -6.828 -35.625 -2.037 1 98.06 247 THR A CA 1
ATOM 2029 C C . THR A 1 247 ? -7.629 -34.344 -2.096 1 98.06 247 THR A C 1
ATOM 2031 O O . THR A 1 247 ? -7.109 -33.25 -1.791 1 98.06 247 THR A O 1
ATOM 2034 N N . ARG A 1 248 ? -8.867 -34.469 -2.475 1 98.38 248 ARG A N 1
ATOM 2035 C CA . ARG A 1 248 ? -9.766 -33.312 -2.504 1 98.38 248 ARG A CA 1
ATOM 2036 C C . ARG A 1 248 ? -9.883 -32.688 -1.122 1 98.38 248 ARG A C 1
ATOM 2038 O O . ARG A 1 248 ? -9.789 -31.453 -0.985 1 98.38 248 ARG A O 1
ATOM 2045 N N . ALA A 1 249 ? -10.062 -33.5 -0.14 1 98.31 249 ALA A N 1
ATOM 2046 C CA . ALA A 1 249 ? -10.203 -33 1.229 1 98.31 249 ALA A CA 1
ATOM 2047 C C . ALA A 1 249 ? -8.938 -32.312 1.694 1 98.31 249 ALA A C 1
ATOM 2049 O O . ALA A 1 249 ? -9.008 -31.234 2.312 1 98.31 249 ALA A O 1
ATOM 2050 N N . ALA A 1 250 ? -7.793 -32.844 1.406 1 98.31 250 ALA A N 1
ATOM 2051 C CA . ALA A 1 250 ? -6.52 -32.219 1.76 1 98.31 250 ALA A CA 1
ATOM 2052 C C . ALA A 1 250 ? -6.344 -30.891 1.038 1 98.31 250 ALA A C 1
ATOM 2054 O O . ALA A 1 250 ? -5.898 -29.906 1.637 1 98.31 250 ALA A O 1
ATOM 2055 N N . GLY A 1 251 ? -6.68 -30.906 -0.254 1 98.62 251 GLY A N 1
ATOM 2056 C CA . GLY A 1 251 ? -6.598 -29.672 -1.031 1 98.62 251 GLY A CA 1
ATOM 2057 C C . GLY A 1 251 ? -7.461 -28.562 -0.478 1 98.62 251 GLY A C 1
ATOM 2058 O O . GLY A 1 251 ? -6.984 -27.438 -0.284 1 98.62 251 GLY A O 1
ATOM 2059 N N . ARG A 1 252 ? -8.68 -28.844 -0.162 1 98.62 252 ARG A N 1
ATOM 2060 C CA . ARG A 1 252 ? -9.625 -27.844 0.343 1 98.62 252 ARG A CA 1
ATOM 2061 C C . ARG A 1 252 ? -9.203 -27.344 1.722 1 98.62 252 ARG A C 1
ATOM 2063 O O . ARG A 1 252 ? -9.328 -26.156 2.021 1 98.62 252 ARG A O 1
ATOM 2070 N N . ALA A 1 253 ? -8.688 -28.266 2.568 1 98.62 253 ALA A N 1
ATOM 2071 C CA . ALA A 1 253 ? -8.18 -27.859 3.877 1 98.62 253 ALA A CA 1
ATOM 2072 C C . ALA A 1 253 ? -6.988 -26.922 3.736 1 98.62 253 ALA A C 1
ATOM 2074 O O . ALA A 1 253 ? -6.852 -25.953 4.496 1 98.62 253 ALA A O 1
ATOM 2075 N N . THR A 1 254 ? -6.152 -27.234 2.797 1 98.56 254 THR A N 1
ATOM 2076 C CA . THR A 1 254 ? -4.988 -26.406 2.525 1 98.56 254 THR A CA 1
ATOM 2077 C C . THR A 1 254 ? -5.414 -25.016 2.039 1 98.56 254 THR A C 1
ATOM 2079 O O . THR A 1 254 ? -4.875 -24 2.49 1 98.56 254 THR A O 1
ATOM 2082 N N . VAL A 1 255 ? -6.387 -24.938 1.156 1 98.56 255 VAL A N 1
ATOM 2083 C CA . VAL A 1 255 ? -6.918 -23.672 0.662 1 98.56 255 VAL A CA 1
ATOM 2084 C C . VAL A 1 255 ? -7.344 -22.797 1.838 1 98.56 255 VAL A C 1
ATOM 2086 O O . VAL A 1 255 ? -6.984 -21.625 1.908 1 98.56 255 VAL A O 1
ATOM 2089 N N . LYS A 1 256 ? -8.023 -23.375 2.74 1 98.25 256 LYS A N 1
ATOM 2090 C CA . LYS A 1 256 ? -8.531 -22.641 3.896 1 98.25 256 LYS A CA 1
ATOM 2091 C C . LYS A 1 256 ? -7.398 -22.188 4.809 1 98.25 256 LYS A C 1
ATOM 2093 O O . LYS A 1 256 ? -7.352 -21.031 5.23 1 98.25 256 LYS A O 1
ATOM 2098 N N . SER A 1 257 ? -6.527 -23.062 5.094 1 98.31 257 SER A N 1
ATOM 2099 C CA . SER A 1 257 ? -5.445 -22.781 6.031 1 98.31 257 SER A CA 1
ATOM 2100 C C . SER A 1 257 ? -4.531 -21.672 5.516 1 98.31 257 SER A C 1
ATOM 2102 O O . SER A 1 257 ? -4.066 -20.844 6.289 1 98.31 257 SER A O 1
ATOM 2104 N N . PHE A 1 258 ? -4.266 -21.703 4.219 1 98.06 258 PHE A N 1
ATOM 2105 C CA . PHE A 1 258 ? -3.342 -20.75 3.629 1 98.06 258 PHE A CA 1
ATOM 2106 C C . PHE A 1 258 ? -4.07 -19.469 3.254 1 98.06 258 PHE A C 1
ATOM 2108 O O . PHE A 1 258 ? -3.443 -18.5 2.816 1 98.06 258 PHE A O 1
ATOM 2115 N N . GLY A 1 259 ? -5.398 -19.453 3.355 1 97.12 259 GLY A N 1
ATOM 2116 C CA . GLY A 1 259 ? -6.184 -18.266 3.035 1 97.12 259 GLY A CA 1
ATOM 2117 C C . GLY A 1 259 ? -6.18 -17.922 1.557 1 97.12 259 GLY A C 1
ATOM 2118 O O . GLY A 1 259 ? -6 -16.766 1.179 1 97.12 259 GLY A O 1
ATOM 2119 N N . VAL A 1 260 ? -6.328 -18.891 0.699 1 97.94 260 VAL A N 1
ATOM 2120 C CA . VAL A 1 260 ? -6.246 -18.703 -0.745 1 97.94 260 VAL A CA 1
ATOM 2121 C C . VAL A 1 260 ? -7.539 -18.078 -1.257 1 97.94 260 VAL A C 1
ATOM 2123 O O . VAL A 1 260 ? -8.633 -18.531 -0.919 1 97.94 260 VAL A O 1
ATOM 2126 N N . LYS A 1 261 ? -7.363 -17.016 -2.039 1 97.44 261 LYS A N 1
ATOM 2127 C CA . LYS A 1 261 ? -8.484 -16.375 -2.713 1 97.44 261 LYS A CA 1
ATOM 2128 C C . LYS A 1 261 ? -8.125 -16.016 -4.152 1 97.44 261 LYS A C 1
ATOM 2130 O O . LYS A 1 261 ? -6.992 -15.609 -4.434 1 97.44 261 LYS A O 1
ATOM 2135 N N . SER A 1 262 ? -9.094 -16.203 -5.031 1 97.44 262 SER A N 1
ATOM 2136 C CA . SER A 1 262 ? -9.023 -15.742 -6.414 1 97.44 262 SER A CA 1
ATOM 2137 C C . SER A 1 262 ? -7.73 -16.203 -7.086 1 97.44 262 SER A C 1
ATOM 2139 O O . SER A 1 262 ? -6.988 -15.383 -7.633 1 97.44 262 SER A O 1
ATOM 2141 N N . ARG A 1 263 ? -7.57 -17.531 -7.191 1 97.62 263 ARG A N 1
ATOM 2142 C CA . ARG A 1 263 ? -6.273 -18 -7.66 1 97.62 263 ARG A CA 1
ATOM 2143 C C . ARG A 1 263 ? -6.391 -19.406 -8.25 1 97.62 263 ARG A C 1
ATOM 2145 O O . ARG A 1 263 ? -7.25 -20.188 -7.844 1 97.62 263 ARG A O 1
ATOM 2152 N N . PHE A 1 264 ? -5.641 -19.641 -9.32 1 98.5 264 PHE A N 1
ATOM 2153 C CA . PHE A 1 264 ? -5.344 -20.984 -9.797 1 98.5 264 PHE A CA 1
ATOM 2154 C C . PHE A 1 264 ? -4.207 -21.609 -9 1 98.5 264 PHE A C 1
ATOM 2156 O O . PHE A 1 264 ? -3.127 -21.031 -8.891 1 98.5 264 PHE A O 1
ATOM 2163 N N . VAL A 1 265 ? -4.449 -22.828 -8.445 1 98.62 265 VAL A N 1
ATOM 2164 C CA . VAL A 1 265 ? -3.438 -23.375 -7.543 1 98.62 265 VAL A CA 1
ATOM 2165 C C . VAL A 1 265 ? -3.035 -24.766 -8.008 1 98.62 265 VAL A C 1
ATOM 2167 O O . VAL A 1 265 ? -3.781 -25.422 -8.742 1 98.62 265 VAL A O 1
ATOM 2170 N N . HIS A 1 266 ? -1.851 -25.141 -7.609 1 97.94 266 HIS A N 1
ATOM 2171 C CA . HIS A 1 266 ? -1.276 -26.469 -7.762 1 97.94 266 HIS A CA 1
ATOM 2172 C C . HIS A 1 266 ? -0.61 -26.938 -6.473 1 97.94 266 HIS A C 1
ATOM 2174 O O . HIS A 1 266 ? 0.529 -26.562 -6.188 1 97.94 266 HIS A O 1
ATOM 2180 N N . PHE A 1 267 ? -1.37 -27.781 -5.738 1 97.88 267 PHE A N 1
ATOM 2181 C CA . PHE A 1 267 ? -0.821 -28.328 -4.504 1 97.88 267 PHE A CA 1
ATOM 2182 C C . PHE A 1 267 ? -0.304 -29.734 -4.723 1 97.88 267 PHE A C 1
ATOM 2184 O O . PHE A 1 267 ? -0.944 -30.547 -5.406 1 97.88 267 PHE A O 1
ATOM 2191 N N . GLU A 1 268 ? 0.833 -29.953 -4.184 1 95.5 268 GLU A N 1
ATOM 2192 C CA . GLU A 1 268 ? 1.415 -31.281 -4.289 1 95.5 268 GLU A CA 1
ATOM 2193 C C . GLU A 1 268 ? 1.431 -31.984 -2.938 1 95.5 268 GLU A C 1
ATOM 2195 O O . GLU A 1 268 ? 1.771 -31.391 -1.92 1 95.5 268 GLU A O 1
ATOM 2200 N N . PHE A 1 269 ? 1.045 -33.281 -3.021 1 96.75 269 PHE A N 1
ATOM 2201 C CA . PHE A 1 269 ? 1.047 -34.188 -1.867 1 96.75 269 PHE A CA 1
ATOM 2202 C C . PHE A 1 269 ? 1.758 -35.469 -2.193 1 96.75 269 PHE A C 1
ATOM 2204 O O . PHE A 1 269 ? 1.762 -35.906 -3.346 1 96.75 269 PHE A O 1
ATOM 2211 N N . PHE A 1 270 ? 2.299 -36.031 -1.145 1 95.06 270 PHE A N 1
ATOM 2212 C CA . PHE A 1 270 ? 2.766 -37.406 -1.227 1 95.06 270 PHE A CA 1
ATOM 2213 C C . PHE A 1 270 ? 1.634 -38.375 -0.926 1 95.06 270 PHE A C 1
ATOM 2215 O O . PHE A 1 270 ? 0.831 -38.125 -0.02 1 95.06 270 PHE A O 1
ATOM 2222 N N . ARG A 1 271 ? 1.557 -39.344 -1.715 1 96.06 271 ARG A N 1
ATOM 2223 C CA . ARG A 1 271 ? 0.802 -40.531 -1.337 1 96.06 271 ARG A CA 1
ATOM 2224 C C . ARG A 1 271 ? 1.736 -41.688 -0.987 1 96.06 271 ARG A C 1
ATOM 2226 O O . ARG A 1 271 ? 2.438 -42.219 -1.856 1 96.06 271 ARG A O 1
ATOM 2233 N N . MET A 1 272 ? 1.718 -42.094 0.208 1 95.75 272 MET A N 1
ATOM 2234 C CA . MET A 1 272 ? 2.658 -43.094 0.729 1 95.75 272 MET A CA 1
ATOM 2235 C C . MET A 1 272 ? 2.498 -44.438 0.01 1 95.75 272 MET A C 1
ATOM 2237 O O . MET A 1 272 ? 1.377 -44.875 -0.201 1 95.75 272 MET A O 1
ATOM 2241 N N . THR A 1 273 ? 3.635 -45 -0.331 1 94.31 273 THR A N 1
ATOM 2242 C CA . THR A 1 273 ? 3.604 -46.281 -1.029 1 94.31 273 THR A CA 1
ATOM 2243 C C . THR A 1 273 ? 3.922 -47.438 -0.073 1 94.31 273 THR A C 1
ATOM 2245 O O . THR A 1 273 ? 3.793 -48.625 -0.434 1 94.31 273 THR A O 1
ATOM 2248 N N . GLU A 1 274 ? 4.41 -47.125 1.052 1 94.94 274 GLU A N 1
ATOM 2249 C CA . GLU A 1 274 ? 4.652 -48.094 2.125 1 94.94 274 GLU A CA 1
ATOM 2250 C C . GLU A 1 274 ? 4.441 -47.438 3.494 1 94.94 274 GLU A C 1
ATOM 2252 O O . GLU A 1 274 ? 4.324 -46.219 3.605 1 94.94 274 GLU A O 1
ATOM 2257 N N . ASP A 1 275 ? 4.371 -48.312 4.469 1 95.88 275 ASP A N 1
ATOM 2258 C CA . ASP A 1 275 ? 4.242 -47.812 5.836 1 95.88 275 ASP A CA 1
ATOM 2259 C C . ASP A 1 275 ? 5.543 -47.156 6.309 1 95.88 275 ASP A C 1
ATOM 2261 O O . ASP A 1 275 ? 6.633 -47.656 6.008 1 95.88 275 ASP A O 1
ATOM 2265 N N . GLN A 1 276 ? 5.398 -46.062 6.914 1 93.19 276 GLN A N 1
ATOM 2266 C CA . GLN A 1 276 ? 6.504 -45.406 7.594 1 93.19 276 GLN A CA 1
ATOM 2267 C C . GLN A 1 276 ? 6.09 -44.938 8.984 1 93.19 276 GLN A C 1
ATOM 2269 O O . GLN A 1 276 ? 5.078 -44.25 9.133 1 93.19 276 GLN A O 1
ATOM 2274 N N . ALA A 1 277 ? 6.793 -45.219 9.953 1 89.12 277 ALA A N 1
ATOM 2275 C CA . ALA A 1 277 ? 6.445 -44.969 11.352 1 89.12 277 ALA A CA 1
ATOM 2276 C C . ALA A 1 277 ? 6.184 -43.469 11.57 1 89.12 277 ALA A C 1
ATOM 2278 O O . ALA A 1 277 ? 5.242 -43.094 12.281 1 89.12 277 ALA A O 1
ATOM 2279 N N . SER A 1 278 ? 6.883 -42.625 11.008 1 87.88 278 SER A N 1
ATOM 2280 C CA . SER A 1 278 ? 6.809 -41.219 11.258 1 87.88 278 SER A CA 1
ATOM 2281 C C . SER A 1 278 ? 5.715 -40.562 10.414 1 87.88 278 SER A C 1
ATOM 2283 O O . SER A 1 278 ? 5.215 -39.469 10.766 1 87.88 278 SER A O 1
ATOM 2285 N N . MET A 1 279 ? 5.23 -41.156 9.344 1 88.69 279 MET A N 1
ATOM 2286 C CA . MET A 1 279 ? 4.379 -40.5 8.367 1 88.69 279 MET A CA 1
ATOM 2287 C C . MET A 1 279 ? 3.006 -41.156 8.297 1 88.69 279 MET A C 1
ATOM 2289 O O . MET A 1 279 ? 2.029 -40.5 7.891 1 88.69 279 MET A O 1
ATOM 2293 N N . GLY A 1 280 ? 3.016 -42.5 8.562 1 90.19 280 GLY A N 1
ATOM 2294 C CA . GLY A 1 280 ? 1.735 -43.188 8.539 1 90.19 280 GLY A CA 1
ATOM 2295 C C . GLY A 1 280 ? 1.731 -44.406 7.641 1 90.19 280 GLY A C 1
ATOM 2296 O O . GLY A 1 280 ? 2.791 -44.938 7.301 1 90.19 280 GLY A O 1
ATOM 2297 N N . GLU A 1 281 ? 0.478 -44.844 7.27 1 95.88 281 GLU A N 1
ATOM 2298 C CA . GLU A 1 281 ? 0.304 -46.062 6.527 1 95.88 281 GLU A CA 1
ATOM 2299 C C . GLU A 1 281 ? 0.335 -45.844 5.02 1 95.88 281 GLU A C 1
ATOM 2301 O O . GLU A 1 281 ? 0.157 -44.688 4.566 1 95.88 281 GLU A O 1
ATOM 2306 N N . LYS A 1 282 ? 0.576 -46.906 4.344 1 96.25 282 LYS A N 1
ATOM 2307 C CA . LYS A 1 282 ? 0.479 -46.875 2.889 1 96.25 282 LYS A CA 1
ATOM 2308 C C . LYS A 1 282 ? -0.833 -46.25 2.439 1 96.25 282 LYS A C 1
ATOM 2310 O O . LYS A 1 282 ? -1.893 -46.531 3.004 1 96.25 282 LYS A O 1
ATOM 2315 N N . GLY A 1 283 ? -0.732 -45.312 1.479 1 95.88 283 GLY A N 1
ATOM 2316 C CA . GLY A 1 283 ? -1.913 -44.688 0.918 1 95.88 283 GLY A CA 1
ATOM 2317 C C . GLY A 1 283 ? -2.209 -43.344 1.537 1 95.88 283 GLY A C 1
ATOM 2318 O O . GLY A 1 283 ? -2.943 -42.531 0.959 1 95.88 283 GLY A O 1
ATOM 2319 N N . LYS A 1 284 ? -1.65 -43.062 2.654 1 96.06 284 LYS A N 1
ATOM 2320 C CA . LYS A 1 284 ? -1.897 -41.781 3.355 1 96.06 284 LYS A CA 1
ATOM 2321 C C . LYS A 1 284 ? -1.311 -40.625 2.59 1 96.06 284 LYS A C 1
ATOM 2323 O O . LYS A 1 284 ? -0.277 -40.75 1.932 1 96.06 284 LYS A O 1
ATOM 2328 N N . ILE A 1 285 ? -2.037 -39.5 2.754 1 96.31 285 ILE A N 1
ATOM 2329 C CA . ILE A 1 285 ? -1.596 -38.25 2.123 1 96.31 285 ILE A CA 1
ATOM 2330 C C . ILE A 1 285 ? -0.671 -37.5 3.07 1 96.31 285 ILE A C 1
ATOM 2332 O O . ILE A 1 285 ? -0.979 -37.344 4.254 1 96.31 285 ILE A O 1
ATOM 2336 N N . VAL A 1 286 ? 0.448 -37.031 2.553 1 96.38 286 VAL A N 1
ATOM 2337 C CA . VAL A 1 286 ? 1.421 -36.219 3.27 1 96.38 286 VAL A CA 1
ATOM 2338 C C . VAL A 1 286 ? 1.73 -34.969 2.465 1 96.38 286 VAL A C 1
ATOM 2340 O O . VAL A 1 286 ? 1.826 -35 1.235 1 96.38 286 VAL A O 1
ATOM 2343 N N . ALA A 1 287 ? 1.928 -33.906 3.166 1 96 287 ALA A N 1
ATOM 2344 C CA . ALA A 1 287 ? 2.133 -32.625 2.5 1 96 287 ALA A CA 1
ATOM 2345 C C . ALA A 1 287 ? 3.496 -32.562 1.816 1 96 287 ALA A C 1
ATOM 2347 O O . ALA A 1 287 ? 4.48 -33.094 2.34 1 96 287 ALA A O 1
ATOM 2348 N N . LEU A 1 288 ? 3.529 -31.891 0.693 1 94.25 288 LEU A N 1
ATOM 2349 C CA . LEU A 1 288 ? 4.793 -31.656 -0.002 1 94.25 288 LEU A CA 1
ATOM 2350 C C . LEU A 1 288 ? 5.035 -30.172 -0.222 1 94.25 288 LEU A C 1
ATOM 2352 O O . LEU A 1 288 ? 5.867 -29.562 0.46 1 94.25 288 LEU A O 1
ATOM 2356 N N . GLU A 1 289 ? 4.227 -29.578 -1.08 1 94.12 289 GLU A N 1
ATOM 2357 C CA . GLU A 1 289 ? 4.41 -28.141 -1.328 1 94.12 289 GLU A CA 1
ATOM 2358 C C . GLU A 1 289 ? 3.162 -27.531 -1.947 1 94.12 289 GLU A C 1
ATOM 2360 O O . GLU A 1 289 ? 2.412 -28.203 -2.652 1 94.12 289 GLU A O 1
ATOM 2365 N N . VAL A 1 290 ? 3.057 -26.234 -1.674 1 96.25 290 VAL A N 1
ATOM 2366 C CA . VAL A 1 290 ? 1.997 -25.484 -2.338 1 96.25 290 VAL A CA 1
ATOM 2367 C C . VAL A 1 290 ? 2.596 -24.625 -3.447 1 96.25 290 VAL A C 1
ATOM 2369 O O . VAL A 1 290 ? 3.682 -24.062 -3.285 1 96.25 290 VAL A O 1
ATOM 2372 N N . ASN A 1 291 ? 1.901 -24.609 -4.551 1 95.88 291 ASN A N 1
ATOM 2373 C CA . ASN A 1 291 ? 2.162 -23.672 -5.641 1 95.88 291 ASN A CA 1
ATOM 2374 C C . ASN A 1 291 ? 0.944 -22.797 -5.938 1 95.88 291 ASN A C 1
ATOM 2376 O O . ASN A 1 291 ? -0.09 -23.312 -6.383 1 95.88 291 ASN A O 1
ATOM 2380 N N . MET A 1 292 ? 1.126 -21.531 -5.668 1 97.31 292 MET A N 1
ATOM 2381 C CA . MET A 1 292 ? 0.009 -20.594 -5.809 1 97.31 292 MET A CA 1
ATOM 2382 C C . MET A 1 292 ? -0.081 -20.062 -7.234 1 97.31 292 MET A C 1
ATOM 2384 O O . MET A 1 292 ? -0.115 -18.859 -7.449 1 97.31 292 MET A O 1
ATOM 2388 N N . ARG A 1 293 ? -0.134 -20.938 -8.141 1 97.5 293 ARG A N 1
ATOM 2389 C CA . ARG A 1 293 ? -0.211 -20.797 -9.586 1 97.5 293 ARG A CA 1
ATOM 2390 C C . ARG A 1 293 ? -0.638 -22.094 -10.25 1 97.5 293 ARG A C 1
ATOM 2392 O O . ARG A 1 293 ? -0.699 -23.141 -9.594 1 97.5 293 ARG A O 1
ATOM 2399 N N . PRO A 1 294 ? -1.002 -22.078 -11.531 1 97.5 294 PRO A N 1
ATOM 2400 C CA . PRO A 1 294 ? -1.31 -23.328 -12.211 1 97.5 294 PRO A CA 1
ATOM 2401 C C . PRO A 1 294 ? -0.107 -24.266 -12.289 1 97.5 294 PRO A C 1
ATOM 2403 O O . PRO A 1 294 ? 1.038 -23.828 -12.195 1 97.5 294 PRO A O 1
ATOM 2406 N N . CYS A 1 295 ? -0.448 -25.516 -12.414 1 94.56 295 CYS A N 1
ATOM 2407 C CA . CYS A 1 295 ? 0.62 -26.469 -12.672 1 94.56 295 CYS A CA 1
ATOM 2408 C C . CYS A 1 295 ? 1.417 -26.078 -13.906 1 94.56 295 CYS A C 1
ATOM 2410 O O . CYS A 1 295 ? 0.857 -25.547 -14.867 1 94.56 295 CYS A O 1
ATOM 2412 N N . GLY A 1 296 ? 2.605 -26.359 -13.961 1 88.56 296 GLY A N 1
ATOM 2413 C CA . GLY A 1 296 ? 3.523 -25.844 -14.969 1 88.56 296 GLY A CA 1
ATOM 2414 C C . GLY A 1 296 ? 3.34 -26.5 -16.328 1 88.56 296 GLY A C 1
ATOM 2415 O O . GLY A 1 296 ? 2.678 -27.531 -16.438 1 88.56 296 GLY A O 1
ATOM 2416 N N . GLY A 1 297 ? 3.932 -25.828 -17.297 1 87 297 GLY A N 1
ATOM 2417 C CA . GLY A 1 297 ? 3.975 -26.344 -18.641 1 87 297 GLY A CA 1
ATOM 2418 C C . GLY A 1 297 ? 2.621 -26.344 -19.328 1 87 297 GLY A C 1
ATOM 2419 O O . GLY A 1 297 ? 1.943 -25.312 -19.375 1 87 297 GLY A O 1
ATOM 2420 N N . PHE A 1 298 ? 2.262 -27.547 -19.781 1 92.25 298 PHE A N 1
ATOM 2421 C CA . PHE A 1 298 ? 1.04 -27.656 -20.578 1 92.25 298 PHE A CA 1
ATOM 2422 C C . PHE A 1 298 ? -0.056 -28.359 -19.781 1 92.25 298 PHE A C 1
ATOM 2424 O O . PHE A 1 298 ? -1.064 -28.781 -20.344 1 92.25 298 PHE A O 1
ATOM 2431 N N . THR A 1 299 ? 0.191 -28.375 -18.5 1 95.62 299 THR A N 1
ATOM 2432 C CA . THR A 1 299 ? -0.754 -29.094 -17.656 1 95.62 299 THR A CA 1
ATOM 2433 C C . THR A 1 299 ? -2.135 -28.453 -17.719 1 95.62 299 THR A C 1
ATOM 2435 O O . THR A 1 299 ? -3.152 -29.141 -17.719 1 95.62 299 THR A O 1
ATOM 2438 N N . PRO A 1 300 ? -2.238 -27.125 -17.75 1 97.94 300 PRO A N 1
ATOM 2439 C CA . PRO A 1 300 ? -3.576 -26.562 -17.922 1 97.94 300 PRO A CA 1
ATOM 2440 C C . PRO A 1 300 ? -4.27 -27.047 -19.188 1 97.94 300 PRO A C 1
ATOM 2442 O O . PRO A 1 300 ? -5.473 -27.328 -19.172 1 97.94 300 PRO A O 1
ATOM 2445 N N . ASP A 1 301 ? -3.566 -27.203 -20.266 1 98 301 ASP A N 1
ATOM 2446 C CA . ASP A 1 301 ? -4.129 -27.781 -21.484 1 98 301 ASP A CA 1
ATOM 2447 C C . ASP A 1 301 ? -4.574 -29.219 -21.25 1 98 301 ASP A C 1
ATOM 2449 O O . ASP A 1 301 ? -5.645 -29.625 -21.719 1 98 301 ASP A O 1
ATOM 2453 N N . MET A 1 302 ? -3.717 -29.953 -20.578 1 98.38 302 MET A N 1
ATOM 2454 C CA . MET A 1 302 ? -4.055 -31.328 -20.266 1 98.38 302 MET A CA 1
ATOM 2455 C C . MET A 1 302 ? -5.344 -31.422 -19.453 1 98.38 302 MET A C 1
ATOM 2457 O O . MET A 1 302 ? -6.168 -32.312 -19.672 1 98.38 302 MET A O 1
ATOM 2461 N N . ILE A 1 303 ? -5.484 -30.531 -18.531 1 98.69 303 ILE A N 1
ATOM 2462 C CA . ILE A 1 303 ? -6.695 -30.5 -17.719 1 98.69 303 ILE A CA 1
ATOM 2463 C C . ILE A 1 303 ? -7.906 -30.219 -18.594 1 98.69 303 ILE A C 1
ATOM 2465 O O . ILE A 1 303 ? -8.969 -30.812 -18.422 1 98.69 303 ILE A O 1
ATOM 2469 N N . ASN A 1 304 ? -7.77 -29.297 -19.578 1 98.56 304 ASN A N 1
ATOM 2470 C CA . ASN A 1 304 ? -8.836 -29.047 -20.547 1 98.56 304 ASN A CA 1
ATOM 2471 C C . ASN A 1 304 ? -9.25 -30.344 -21.25 1 98.56 304 ASN A C 1
ATOM 2473 O O . ASN A 1 304 ? -10.438 -30.641 -21.359 1 98.56 304 ASN A O 1
ATOM 2477 N N . PHE A 1 305 ? -8.258 -31.078 -21.703 1 98.5 305 PHE A N 1
ATOM 2478 C CA . PHE A 1 305 ? -8.531 -32.312 -22.406 1 98.5 305 PHE A CA 1
ATOM 2479 C C . PHE A 1 305 ? -9.18 -33.344 -21.484 1 98.5 305 PHE A C 1
ATOM 2481 O O . PHE A 1 305 ? -10.18 -33.969 -21.844 1 98.5 305 PHE A O 1
ATOM 2488 N N . ALA A 1 306 ? -8.68 -33.438 -20.297 1 98.56 306 ALA A N 1
ATOM 2489 C CA . ALA A 1 306 ? -9.109 -34.469 -19.344 1 98.56 306 ALA A CA 1
ATOM 2490 C C . ALA A 1 306 ? -10.531 -34.188 -18.844 1 98.56 306 ALA A C 1
ATOM 2492 O O . ALA A 1 306 ? -11.258 -35.125 -18.484 1 98.56 306 ALA A O 1
ATOM 2493 N N . ARG A 1 307 ? -10.883 -32.938 -18.844 1 98.31 307 ARG A N 1
ATOM 2494 C CA . ARG A 1 307 ? -12.156 -32.562 -18.25 1 98.31 307 ARG A CA 1
ATOM 2495 C C . ARG A 1 307 ? -13.117 -32.031 -19.312 1 98.31 307 ARG A C 1
ATOM 2497 O O . ARG A 1 307 ? -14.211 -31.562 -18.984 1 98.31 307 ARG A O 1
ATOM 2504 N N . SER A 1 308 ? -12.695 -32.094 -20.562 1 97.75 308 SER A N 1
ATOM 2505 C CA . SER A 1 308 ? -13.5 -31.562 -21.656 1 97.75 308 SER A CA 1
ATOM 2506 C C . SER A 1 308 ? -14.047 -30.172 -21.312 1 97.75 308 SER A C 1
ATOM 2508 O O . SER A 1 308 ? -15.258 -29.938 -21.406 1 97.75 308 SER A O 1
ATOM 2510 N N . THR A 1 309 ? -13.148 -29.297 -20.969 1 98.38 309 THR A N 1
ATOM 2511 C CA . THR A 1 309 ? -13.492 -27.953 -20.531 1 98.38 309 THR A CA 1
ATOM 2512 C C . THR A 1 309 ? -12.406 -26.953 -20.938 1 98.38 309 THR A C 1
ATOM 2514 O O . THR A 1 309 ? -11.664 -27.203 -21.891 1 98.38 309 THR A O 1
ATOM 2517 N N . ASN A 1 310 ? -12.391 -25.766 -20.375 1 98.56 310 ASN A N 1
ATOM 2518 C CA . ASN A 1 310 ? -11.398 -24.719 -20.594 1 98.56 310 ASN A CA 1
ATOM 2519 C C . ASN A 1 310 ? -11.047 -23.984 -19.312 1 98.56 310 ASN A C 1
ATOM 2521 O O . ASN A 1 310 ? -11.742 -23.047 -18.922 1 98.56 310 ASN A O 1
ATOM 2525 N N . VAL A 1 311 ? -9.969 -24.344 -18.719 1 98.69 311 VAL A N 1
ATOM 2526 C CA . VAL A 1 311 ? -9.609 -23.812 -17.406 1 98.69 311 VAL A CA 1
ATOM 2527 C C . VAL A 1 311 ? -9.133 -22.359 -17.547 1 98.69 311 VAL A C 1
ATOM 2529 O O . VAL A 1 311 ? -9.203 -21.578 -16.594 1 98.69 311 VAL A O 1
ATOM 2532 N N . TYR A 1 312 ? -8.586 -22 -18.719 1 98.69 312 TYR A N 1
ATOM 2533 C CA . TYR A 1 312 ? -8.25 -20.609 -18.953 1 98.69 312 TYR A CA 1
ATOM 2534 C C . TYR A 1 312 ? -9.492 -19.734 -18.859 1 98.69 312 TYR A C 1
ATOM 2536 O O . TYR A 1 312 ? -9.453 -18.656 -18.25 1 98.69 312 TYR A O 1
ATOM 2544 N N . LYS A 1 313 ? -10.555 -20.188 -19.422 1 98.75 313 LYS A N 1
ATOM 2545 C CA . LYS A 1 313 ? -11.828 -19.484 -19.375 1 98.75 313 LYS A CA 1
ATOM 2546 C C . LYS A 1 313 ? -12.383 -19.453 -17.953 1 98.75 313 LYS A C 1
ATOM 2548 O O . LYS A 1 313 ? -12.875 -18.422 -17.484 1 98.75 313 LYS A O 1
ATOM 2553 N N . ILE A 1 314 ? -12.344 -20.547 -17.281 1 98.81 314 ILE A N 1
ATOM 2554 C CA . ILE A 1 314 ? -12.852 -20.625 -15.922 1 98.81 314 ILE A CA 1
ATOM 2555 C C . ILE A 1 314 ? -12.117 -19.625 -15.039 1 98.81 314 ILE A C 1
ATOM 2557 O O . ILE A 1 314 ? -12.734 -18.891 -14.266 1 98.81 314 ILE A O 1
ATOM 2561 N N . TRP A 1 315 ? -10.844 -19.594 -15.125 1 98.81 315 TRP A N 1
ATOM 2562 C CA . TRP A 1 315 ? -10.031 -18.656 -14.344 1 98.81 315 TRP A CA 1
ATOM 2563 C C . TRP A 1 315 ? -10.383 -17.219 -14.695 1 98.81 315 TRP A C 1
ATOM 2565 O O . TRP A 1 315 ? -10.578 -16.391 -13.805 1 98.81 315 TRP A O 1
ATOM 2575 N N . ALA A 1 316 ? -10.438 -16.906 -15.977 1 98.75 316 ALA A N 1
ATOM 2576 C CA . ALA A 1 316 ? -10.758 -15.547 -16.422 1 98.75 316 ALA A CA 1
ATOM 2577 C C . ALA A 1 316 ? -12.148 -15.125 -15.938 1 98.75 316 ALA A C 1
ATOM 2579 O O . ALA A 1 316 ? -12.359 -13.969 -15.57 1 98.75 316 ALA A O 1
ATOM 2580 N N . ASP A 1 317 ? -13.109 -16.062 -15.992 1 98.62 317 ASP A N 1
ATOM 2581 C CA . ASP A 1 317 ? -14.453 -15.797 -15.492 1 98.62 317 ASP A CA 1
ATOM 2582 C C . ASP A 1 317 ? -14.43 -15.453 -14 1 98.62 317 ASP A C 1
ATOM 2584 O O . ASP A 1 317 ? -15.125 -14.539 -13.562 1 98.62 317 ASP A O 1
ATOM 2588 N N . MET A 1 318 ? -13.672 -16.219 -13.305 1 98.31 318 MET A N 1
ATOM 2589 C CA . MET A 1 318 ? -13.547 -15.961 -11.867 1 98.31 318 MET A CA 1
ATOM 2590 C C . MET A 1 318 ? -13.016 -14.547 -11.617 1 98.31 318 MET A C 1
ATOM 2592 O O . MET A 1 318 ? -13.531 -13.836 -10.758 1 98.31 318 MET A O 1
ATOM 2596 N N . ILE A 1 319 ? -12.039 -14.102 -12.359 1 98.06 319 ILE A N 1
ATOM 2597 C CA . ILE A 1 319 ? -11.445 -12.773 -12.234 1 98.06 319 ILE A CA 1
ATOM 2598 C C . ILE A 1 319 ? -12.477 -11.711 -12.594 1 98.06 319 ILE A C 1
ATOM 2600 O O . ILE A 1 319 ? -12.641 -10.727 -11.867 1 98.06 319 ILE A O 1
ATOM 2604 N N . ALA A 1 320 ? -13.203 -11.914 -13.672 1 97.81 320 ALA A N 1
ATOM 2605 C CA . ALA A 1 320 ? -14.078 -10.891 -14.234 1 97.81 320 ALA A CA 1
ATOM 2606 C C . ALA A 1 320 ? -15.414 -10.859 -13.5 1 97.81 320 ALA A C 1
ATOM 2608 O O . ALA A 1 320 ? -15.984 -9.781 -13.273 1 97.81 320 ALA A O 1
ATOM 2609 N N . PHE A 1 321 ? -15.938 -12.102 -13.133 1 97.25 321 PHE A N 1
ATOM 2610 C CA . PHE A 1 321 ? -17.344 -12.172 -12.727 1 97.25 321 PHE A CA 1
ATOM 2611 C C . PHE A 1 321 ? -17.469 -12.805 -11.352 1 97.25 321 PHE A C 1
ATOM 2613 O O . PHE A 1 321 ? -18.562 -12.828 -10.773 1 97.25 321 PHE A O 1
ATOM 2620 N N . GLY A 1 322 ? -16.438 -13.398 -10.789 1 95.81 322 GLY A N 1
ATOM 2621 C CA . GLY A 1 322 ? -16.5 -14.008 -9.469 1 95.81 322 GLY A CA 1
ATOM 2622 C C . GLY A 1 322 ? -16.875 -15.477 -9.516 1 95.81 322 GLY A C 1
ATOM 2623 O O . GLY A 1 322 ? -16.875 -16.156 -8.484 1 95.81 322 GLY A O 1
ATOM 2624 N N . GLY A 1 323 ? -17.141 -15.969 -10.711 1 96.69 323 GLY A N 1
ATOM 2625 C CA . GLY A 1 323 ? -17.531 -17.344 -10.961 1 96.69 323 GLY A CA 1
ATOM 2626 C C . GLY A 1 323 ? -17.594 -17.688 -12.438 1 96.69 323 GLY A C 1
ATOM 2627 O O . GLY A 1 323 ? -17.203 -16.891 -13.281 1 96.69 323 GLY A O 1
ATOM 2628 N N . THR A 1 324 ? -18 -18.953 -12.734 1 97.69 324 THR A N 1
ATOM 2629 C CA . THR A 1 324 ? -17.984 -19.375 -14.133 1 97.69 324 THR A CA 1
ATOM 2630 C C . THR A 1 324 ? -19.203 -20.234 -14.445 1 97.69 324 THR A C 1
ATOM 2632 O O . THR A 1 324 ? -19.766 -20.875 -13.562 1 97.69 324 THR A O 1
ATOM 2635 N N . ASP A 1 325 ? -19.625 -20.141 -15.695 1 96.19 325 ASP A N 1
ATOM 2636 C CA . ASP A 1 325 ? -20.656 -21.031 -16.219 1 96.19 325 ASP A CA 1
ATOM 2637 C C . ASP A 1 325 ? -20.047 -22.047 -17.203 1 96.19 325 ASP A C 1
ATOM 2639 O O . ASP A 1 325 ? -20.781 -22.797 -17.844 1 96.19 325 ASP A O 1
ATOM 2643 N N . MET A 1 326 ? -18.781 -21.969 -17.328 1 96.56 326 MET A N 1
ATOM 2644 C CA . MET A 1 326 ? -18.125 -22.922 -18.219 1 96.56 326 MET A CA 1
ATOM 2645 C C . MET A 1 326 ? -18.391 -24.359 -17.766 1 96.56 326 MET A C 1
ATOM 2647 O O . MET A 1 326 ? -18.062 -24.734 -16.641 1 96.56 326 MET A O 1
ATOM 2651 N N . PRO A 1 327 ? -18.984 -25.188 -18.578 1 95.81 327 PRO A N 1
ATOM 2652 C CA . PRO A 1 327 ? -19.266 -26.562 -18.156 1 95.81 327 PRO A CA 1
ATOM 2653 C C . PRO A 1 327 ? -18.031 -27.438 -18.125 1 95.81 327 PRO A C 1
ATOM 2655 O O . PRO A 1 327 ? -17.047 -27.172 -18.812 1 95.81 327 PRO A O 1
ATOM 2658 N N . VAL A 1 328 ? -18.156 -28.469 -17.328 1 94.62 328 VAL A N 1
ATOM 2659 C CA . VAL A 1 328 ? -17.188 -29.562 -17.312 1 94.62 328 VAL A CA 1
ATOM 2660 C C . VAL A 1 328 ? -17.812 -30.797 -17.953 1 94.62 328 VAL A C 1
ATOM 2662 O O . VAL A 1 328 ? -18.906 -31.219 -17.578 1 94.62 328 VAL A O 1
ATOM 2665 N N . GLY A 1 329 ? -17.109 -31.344 -18.969 1 96.31 329 GLY A N 1
ATOM 2666 C CA . GLY A 1 329 ? -17.672 -32.438 -19.75 1 96.31 329 GLY A CA 1
ATOM 2667 C C . GLY A 1 329 ? -17.172 -33.812 -19.297 1 96.31 329 GLY A C 1
ATOM 2668 O O . GLY A 1 329 ? -16.953 -34.031 -18.109 1 96.31 329 GLY A O 1
ATOM 2669 N N . GLU A 1 330 ? -17.062 -34.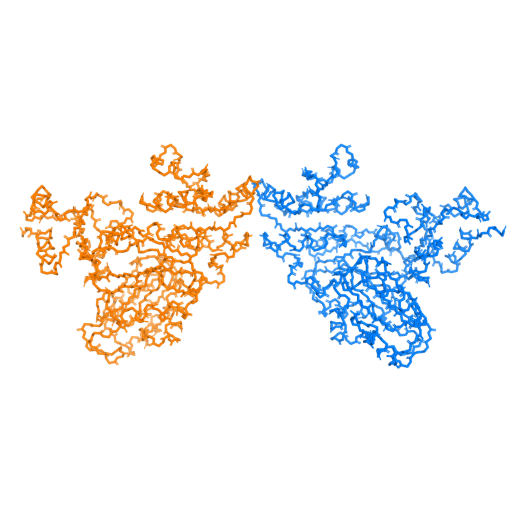719 -20.281 1 96.94 330 GLU A N 1
ATOM 2670 C CA . GLU A 1 330 ? -16.609 -36.062 -20 1 96.94 330 GLU A CA 1
ATOM 2671 C C . GLU A 1 330 ? -15.18 -36.094 -19.469 1 96.94 330 GLU A C 1
ATOM 2673 O O . GLU A 1 330 ? -14.344 -35.281 -19.906 1 96.94 330 GLU A O 1
ATOM 2678 N N . HIS A 1 331 ? -14.945 -37 -18.547 1 97.81 331 HIS A N 1
ATOM 2679 C CA . HIS A 1 331 ? -13.633 -37.125 -17.922 1 97.81 331 HIS A CA 1
ATOM 2680 C C . HIS A 1 331 ? -12.805 -38.219 -18.594 1 97.81 331 HIS A C 1
ATOM 2682 O O . HIS A 1 331 ? -13.336 -39.25 -18.938 1 97.81 331 HIS A O 1
ATOM 2688 N N . TYR A 1 332 ? -11.5 -37.969 -18.75 1 98.5 332 TYR A N 1
ATOM 2689 C CA . TYR A 1 332 ? -10.516 -38.906 -19.281 1 98.5 332 TYR A CA 1
ATOM 2690 C C . TYR A 1 332 ? -9.25 -38.906 -18.438 1 98.5 332 TYR A C 1
ATOM 2692 O O . TYR A 1 332 ? -9.031 -38 -17.641 1 98.5 332 TYR A O 1
ATOM 2700 N N . TYR A 1 333 ? -8.531 -40 -18.531 1 98.62 333 TYR A N 1
ATOM 2701 C CA . TYR A 1 333 ? -7.113 -39.906 -18.188 1 98.62 333 TYR A CA 1
ATOM 2702 C C . TYR A 1 333 ? -6.344 -39.156 -19.281 1 98.62 333 TYR A C 1
ATOM 2704 O O . TYR A 1 333 ? -6.414 -39.531 -20.453 1 98.62 333 TYR A O 1
ATOM 2712 N N . CYS A 1 334 ? -5.707 -38.188 -18.922 1 98.81 334 CYS A N 1
ATOM 2713 C CA . CYS A 1 334 ? -4.852 -37.5 -19.891 1 98.81 334 CYS A CA 1
ATOM 2714 C C . CYS A 1 334 ? -3.379 -37.719 -19.578 1 98.81 334 CYS A C 1
ATOM 2716 O O . CYS A 1 334 ? -2.881 -37.25 -18.562 1 98.81 334 CYS A O 1
ATOM 2718 N N . ALA A 1 335 ? -2.697 -38.344 -20.438 1 98.5 335 ALA A N 1
ATOM 2719 C CA . ALA A 1 335 ? -1.33 -38.812 -20.203 1 98.5 335 ALA A CA 1
ATOM 2720 C C . ALA A 1 335 ? -0.32 -37.875 -20.859 1 98.5 335 ALA A C 1
ATOM 2722 O O . ALA A 1 335 ? -0.513 -37.438 -21.984 1 98.5 335 ALA A O 1
ATOM 2723 N N . TYR A 1 336 ? 0.661 -37.562 -20.156 1 97.56 336 TYR A N 1
ATOM 2724 C CA . TYR A 1 336 ? 1.853 -36.875 -20.672 1 97.56 336 TYR A CA 1
ATOM 2725 C C . TYR A 1 336 ? 3.033 -37.844 -20.734 1 97.56 336 TYR A C 1
ATOM 2727 O O . TYR A 1 336 ? 3.404 -38.438 -19.719 1 97.56 336 TYR A O 1
ATOM 2735 N N . ALA A 1 337 ? 3.672 -37.969 -21.812 1 96.88 337 ALA A N 1
ATOM 2736 C CA . ALA A 1 337 ? 4.922 -38.688 -21.969 1 96.88 337 ALA A CA 1
ATOM 2737 C C . ALA A 1 337 ? 5.992 -37.844 -22.625 1 96.88 337 ALA A C 1
ATOM 2739 O O . ALA A 1 337 ? 5.82 -37.375 -23.75 1 96.88 337 ALA A O 1
ATOM 2740 N N . GLY A 1 338 ? 7.012 -37.625 -21.906 1 95.19 338 GLY A N 1
ATOM 2741 C CA . GLY A 1 338 ? 8.148 -36.875 -22.438 1 95.19 338 GLY A CA 1
ATOM 2742 C C . GLY A 1 338 ? 9.367 -37.75 -22.688 1 95.19 338 GLY A C 1
ATOM 2743 O O . GLY A 1 338 ? 10 -38.219 -21.734 1 95.19 338 GLY A O 1
ATOM 2744 N N . ARG A 1 339 ? 9.719 -37.875 -23.922 1 95.5 339 ARG A N 1
ATOM 2745 C CA . ARG A 1 339 ? 10.914 -38.656 -24.281 1 95.5 339 ARG A CA 1
ATOM 2746 C C . ARG A 1 339 ? 12.172 -37.781 -24.156 1 95.5 339 ARG A C 1
ATOM 2748 O O . ARG A 1 339 ? 12.156 -36.594 -24.516 1 95.5 339 ARG A O 1
ATOM 2755 N N . ARG A 1 340 ? 13.133 -38.406 -23.609 1 94.06 340 ARG A N 1
ATOM 2756 C CA . ARG A 1 340 ? 14.445 -37.781 -23.516 1 94.06 340 ARG A CA 1
ATOM 2757 C C . ARG A 1 340 ? 15.281 -38.062 -24.75 1 94.06 340 ARG A C 1
ATOM 2759 O O . ARG A 1 340 ? 15.359 -39.188 -25.219 1 94.06 340 ARG A O 1
ATOM 2766 N N . ASP A 1 341 ? 15.867 -36.969 -25.25 1 92.81 341 ASP A N 1
ATOM 2767 C CA . ASP A 1 341 ? 16.781 -37.156 -26.391 1 92.81 341 ASP A CA 1
ATOM 2768 C C . ASP A 1 341 ? 17.969 -38.031 -26 1 92.81 341 ASP A C 1
ATOM 2770 O O . ASP A 1 341 ? 18.391 -38.031 -24.844 1 92.81 341 ASP A O 1
ATOM 2774 N N . GLY A 1 342 ? 18.5 -38.75 -27 1 90.75 342 GLY A N 1
ATOM 2775 C CA . GLY A 1 342 ? 19.656 -39.594 -26.766 1 90.75 342 GLY A CA 1
ATOM 2776 C C . GLY A 1 342 ? 19.312 -41.031 -26.516 1 90.75 342 GLY A C 1
ATOM 2777 O O . GLY A 1 342 ? 20.188 -41.906 -26.516 1 90.75 342 GLY A O 1
ATOM 2778 N N . LYS A 1 343 ? 18.078 -41.312 -26.266 1 92.5 343 LYS A N 1
ATOM 2779 C CA . LYS A 1 343 ? 17.625 -42.688 -26.094 1 92.5 343 LYS A CA 1
ATOM 2780 C C . LYS A 1 343 ? 17.078 -43.25 -27.406 1 92.5 343 LYS A C 1
ATOM 2782 O O . LYS A 1 343 ? 16.594 -42.5 -28.25 1 92.5 343 LYS A O 1
ATOM 2787 N N . SER A 1 344 ? 17.234 -44.594 -27.516 1 94.12 344 SER A N 1
ATOM 2788 C CA . SER A 1 344 ? 16.672 -45.281 -28.672 1 94.12 344 SER A CA 1
ATOM 2789 C C . SER A 1 344 ? 15.352 -45.969 -28.328 1 94.12 344 SER A C 1
ATOM 2791 O O . SER A 1 344 ? 15.32 -46.875 -27.484 1 94.12 344 SER A O 1
ATOM 2793 N N . PHE A 1 345 ? 14.367 -45.625 -29.016 1 96.5 345 PHE A N 1
ATOM 2794 C CA . PHE A 1 345 ? 13.031 -46.125 -28.688 1 96.5 345 PHE A CA 1
ATOM 2795 C C . PHE A 1 345 ? 12.578 -47.188 -29.703 1 96.5 345 PHE A C 1
ATOM 2797 O O . PHE A 1 345 ? 12.922 -47.094 -30.891 1 96.5 345 PHE A O 1
ATOM 2804 N N . VAL A 1 346 ? 11.797 -48.094 -29.203 1 97 346 VAL A N 1
ATOM 2805 C CA . VAL A 1 346 ? 11.273 -49.156 -30.031 1 97 346 VAL A CA 1
ATOM 2806 C C . VAL A 1 346 ? 10.375 -48.594 -31.125 1 97 346 VAL A C 1
ATOM 2808 O O . VAL A 1 346 ? 10.539 -48.938 -32.312 1 97 346 VAL A O 1
ATOM 2811 N N . TYR A 1 347 ? 9.422 -47.75 -30.75 1 97.25 347 TYR A N 1
ATOM 2812 C CA . TYR A 1 347 ? 8.523 -47.125 -31.719 1 97.25 347 TYR A CA 1
ATOM 2813 C C . TYR A 1 347 ? 9.047 -45.75 -32.125 1 97.25 347 TYR A C 1
ATOM 2815 O O . TYR A 1 347 ? 9.461 -44.969 -31.297 1 97.25 347 TYR A O 1
ATOM 2823 N N . SER A 1 348 ? 9.086 -45.562 -33.438 1 96.25 348 SER A N 1
ATOM 2824 C CA . SER A 1 348 ? 9.414 -44.25 -33.938 1 96.25 348 SER A CA 1
ATOM 2825 C C . SER A 1 348 ? 8.305 -43.25 -33.625 1 96.25 348 SER A C 1
ATOM 2827 O O . SER A 1 348 ? 7.203 -43.625 -33.219 1 96.25 348 SER A O 1
ATOM 2829 N N . HIS A 1 349 ? 8.664 -42 -33.812 1 96 349 HIS A N 1
ATOM 2830 C CA . HIS A 1 349 ? 7.676 -40.938 -33.688 1 96 349 HIS A CA 1
ATOM 2831 C C . HIS A 1 349 ? 6.465 -41.219 -34.562 1 96 349 HIS A C 1
ATOM 2833 O O . HIS A 1 349 ? 5.324 -41.125 -34.125 1 96 349 HIS A O 1
ATOM 2839 N N . GLU A 1 350 ? 6.727 -41.594 -35.844 1 96.94 350 GLU A N 1
ATOM 2840 C CA . GLU A 1 350 ? 5.668 -41.812 -36.812 1 96.94 350 GLU A CA 1
ATOM 2841 C C . GLU A 1 350 ? 4.785 -43 -36.406 1 96.94 350 GLU A C 1
ATOM 2843 O O . GLU A 1 350 ? 3.566 -42.969 -36.562 1 96.94 350 GLU A O 1
ATOM 2848 N N . GLN A 1 351 ? 5.43 -43.969 -35.812 1 97.69 351 GLN A N 1
ATOM 2849 C CA . GLN A 1 351 ? 4.688 -45.125 -35.375 1 97.69 351 GLN A CA 1
ATOM 2850 C C . GLN A 1 351 ? 3.773 -44.812 -34.219 1 97.69 351 GLN A C 1
ATOM 2852 O O . GLN A 1 351 ? 2.633 -45.281 -34.156 1 97.69 351 GLN A O 1
ATOM 2857 N N . ILE A 1 352 ? 4.238 -44.031 -33.281 1 97.94 352 ILE A N 1
ATOM 2858 C CA . ILE A 1 352 ? 3.443 -43.594 -32.125 1 97.94 352 ILE A CA 1
ATOM 2859 C C . ILE A 1 352 ? 2.252 -42.781 -32.594 1 97.94 352 ILE A C 1
ATOM 2861 O O . ILE A 1 352 ? 1.123 -43 -32.156 1 97.94 352 ILE A O 1
ATOM 2865 N N . MET A 1 353 ? 2.48 -41.875 -33.562 1 97.75 353 MET A N 1
ATOM 2866 C CA . MET A 1 353 ? 1.432 -41 -34.062 1 97.75 353 MET A CA 1
ATOM 2867 C C . MET A 1 353 ? 0.353 -41.812 -34.781 1 97.75 353 MET A C 1
ATOM 2869 O O . MET A 1 353 ? -0.829 -41.469 -34.719 1 97.75 353 MET A O 1
ATOM 2873 N N . GLN A 1 354 ? 0.808 -42.812 -35.438 1 97.69 354 GLN A N 1
ATOM 2874 C CA . GLN A 1 354 ? -0.148 -43.656 -36.156 1 97.69 354 GLN A CA 1
ATOM 2875 C C . GLN A 1 354 ? -0.945 -44.531 -35.156 1 97.69 354 GLN A C 1
ATOM 2877 O O . GLN A 1 354 ? -2.174 -44.594 -35.25 1 97.69 354 GLN A O 1
ATOM 2882 N N . LYS A 1 355 ? -0.284 -45.094 -34.312 1 97.56 355 LYS A N 1
ATOM 2883 C CA . LYS A 1 355 ? -0.9 -46.062 -33.375 1 97.56 355 LYS A CA 1
ATOM 2884 C C . LYS A 1 355 ? -1.9 -45.375 -32.469 1 97.56 355 LYS A C 1
ATOM 2886 O O . LYS A 1 355 ? -2.945 -45.938 -32.125 1 97.56 355 LYS A O 1
ATOM 2891 N N . TYR A 1 356 ? -1.635 -44.188 -32.062 1 98.25 356 TYR A N 1
ATOM 2892 C CA . TYR A 1 356 ? -2.453 -43.5 -31.062 1 98.25 356 TYR A CA 1
ATOM 2893 C C . TYR A 1 356 ? -3.074 -42.25 -31.641 1 98.25 356 TYR A C 1
ATOM 2895 O O . TYR A 1 356 ? -3.322 -41.281 -30.922 1 98.25 356 TYR A O 1
ATOM 2903 N N . GLN A 1 357 ? -3.293 -42.188 -32.906 1 97.25 357 GLN A N 1
ATOM 2904 C CA . GLN A 1 357 ? -3.805 -41.031 -33.625 1 97.25 357 GLN A CA 1
ATOM 2905 C C . GLN A 1 357 ? -5.148 -40.562 -33.062 1 97.25 357 GLN A C 1
ATOM 2907 O O . GLN A 1 357 ? -5.414 -39.375 -32.969 1 97.25 357 GLN A O 1
ATOM 2912 N N . ASP A 1 358 ? -5.98 -41.5 -32.688 1 97.31 358 ASP A N 1
ATOM 2913 C CA . ASP A 1 358 ? -7.324 -41.156 -32.188 1 97.31 358 ASP A CA 1
ATOM 2914 C C . ASP A 1 358 ? -7.289 -40.625 -30.766 1 97.31 358 ASP A C 1
ATOM 2916 O O . ASP A 1 358 ? -8.227 -39.969 -30.328 1 97.31 358 ASP A O 1
ATOM 2920 N N . ASN A 1 359 ? -6.211 -40.906 -29.984 1 98.38 359 ASN A N 1
ATOM 2921 C CA . ASN A 1 359 ? -6.074 -40.5 -28.594 1 98.38 359 ASN A CA 1
ATOM 2922 C C . ASN A 1 359 ? -5.262 -39.219 -28.453 1 98.38 359 ASN A C 1
ATOM 2924 O O . ASN A 1 359 ? -5.363 -38.531 -27.453 1 98.38 359 ASN A O 1
ATOM 2928 N N . MET A 1 360 ? -4.438 -38.938 -29.484 1 98.44 360 MET A N 1
ATOM 2929 C CA . MET A 1 360 ? -3.422 -37.875 -29.391 1 98.44 360 MET A CA 1
ATOM 2930 C C . MET A 1 360 ? -4.066 -36.5 -29.328 1 98.44 360 MET A C 1
ATOM 2932 O O . MET A 1 360 ? -4.938 -36.188 -30.141 1 98.44 360 MET A O 1
ATOM 2936 N N . MET A 1 361 ? -3.641 -35.75 -28.375 1 98 361 MET A N 1
ATOM 2937 C CA . MET A 1 361 ? -4.203 -34.406 -28.188 1 98 361 MET A CA 1
ATOM 2938 C C . MET A 1 361 ? -3.186 -33.312 -28.531 1 98 361 MET A C 1
ATOM 2940 O O . MET A 1 361 ? -3.551 -32.25 -29 1 98 361 MET A O 1
ATOM 2944 N N . MET A 1 362 ? -1.931 -33.531 -28.203 1 96.44 362 MET A N 1
ATOM 2945 C CA . MET A 1 362 ? -0.863 -32.562 -28.391 1 96.44 362 MET A CA 1
ATOM 2946 C C . MET A 1 362 ? 0.481 -33.25 -28.578 1 96.44 362 MET A C 1
ATOM 2948 O O . MET A 1 362 ? 0.773 -34.25 -27.906 1 96.44 362 MET A O 1
ATOM 2952 N N . VAL A 1 363 ? 1.27 -32.812 -29.453 1 96.44 363 VAL A N 1
ATOM 2953 C CA . VAL A 1 363 ? 2.637 -33.25 -29.703 1 96.44 363 VAL A CA 1
ATOM 2954 C C . VAL A 1 363 ? 3.533 -32.062 -29.969 1 96.44 363 VAL A C 1
ATOM 2956 O O . VAL A 1 363 ? 3.26 -31.266 -30.875 1 96.44 363 VAL A O 1
ATOM 2959 N N . GLU A 1 364 ? 4.555 -31.891 -29.172 1 92.5 364 GLU A N 1
ATOM 2960 C CA . GLU A 1 364 ? 5.41 -30.719 -29.297 1 92.5 364 GLU A CA 1
ATOM 2961 C C . GLU A 1 364 ? 6.84 -31.031 -28.859 1 92.5 364 GLU A C 1
ATOM 2963 O O . GLU A 1 364 ? 7.074 -31.969 -28.094 1 92.5 364 GLU A O 1
ATOM 2968 N N . ARG A 1 365 ? 7.812 -30.297 -29.406 1 92.38 365 ARG A N 1
ATOM 2969 C CA . ARG A 1 365 ? 9.148 -30.219 -28.828 1 92.38 365 ARG A CA 1
ATOM 2970 C C . ARG A 1 365 ? 9.188 -29.25 -27.656 1 92.38 365 ARG A C 1
ATOM 2972 O O . ARG A 1 365 ? 8.773 -28.094 -27.781 1 92.38 365 ARG A O 1
ATOM 2979 N N . ILE A 1 366 ? 9.648 -29.734 -26.578 1 88.62 366 ILE A N 1
ATOM 2980 C CA . ILE A 1 366 ? 9.617 -28.938 -25.359 1 88.62 366 ILE A CA 1
ATOM 2981 C C . ILE A 1 366 ? 10.766 -27.922 -25.375 1 88.62 366 ILE A C 1
ATOM 2983 O O . ILE A 1 366 ? 11.906 -28.281 -25.703 1 88.62 366 ILE A O 1
ATOM 2987 N N . PRO A 1 367 ? 10.398 -26.672 -25 1 82.75 367 PRO A N 1
ATOM 2988 C CA . PRO A 1 367 ? 11.484 -25.703 -24.859 1 82.75 367 PRO A CA 1
ATOM 2989 C C . PRO A 1 367 ? 12.562 -26.156 -23.891 1 82.75 367 PRO A C 1
ATOM 2991 O O . PRO A 1 367 ? 12.258 -26.797 -22.875 1 82.75 367 PRO A O 1
ATOM 2994 N N . ASP A 1 368 ? 13.75 -25.672 -24.078 1 81.75 368 ASP A N 1
ATOM 2995 C CA . ASP A 1 368 ? 14.906 -26.094 -23.297 1 81.75 368 ASP A CA 1
ATOM 2996 C C . ASP A 1 368 ? 14.727 -25.734 -21.812 1 81.75 368 ASP A C 1
ATOM 2998 O O . ASP A 1 368 ? 15.133 -26.484 -20.938 1 81.75 368 ASP A O 1
ATOM 3002 N N . ALA A 1 369 ? 14.086 -24.625 -21.641 1 74.94 369 ALA A N 1
ATOM 3003 C CA . ALA A 1 369 ? 13.93 -24.125 -20.281 1 74.94 369 ALA A CA 1
ATOM 3004 C C . ALA A 1 369 ? 13.109 -25.094 -19.438 1 74.94 369 ALA A C 1
ATOM 3006 O O . ALA A 1 369 ? 13.234 -25.109 -18.203 1 74.94 369 ALA A O 1
ATOM 3007 N N . LEU A 1 370 ? 12.305 -26.062 -20.047 1 78.62 370 LEU A N 1
ATOM 3008 C CA . LEU A 1 370 ? 11.43 -26.969 -19.312 1 78.62 370 LEU A CA 1
ATOM 3009 C C . LEU A 1 370 ? 11.867 -28.422 -19.5 1 78.62 370 LEU A C 1
ATOM 3011 O O . LEU A 1 370 ? 11.367 -29.312 -18.828 1 78.62 370 LEU A O 1
ATOM 3015 N N . ALA A 1 371 ? 12.852 -28.625 -20.297 1 81.75 371 ALA A N 1
ATOM 3016 C CA . ALA A 1 371 ? 13.164 -29.953 -20.781 1 81.75 371 ALA A CA 1
ATOM 3017 C C . ALA A 1 371 ? 13.734 -30.828 -19.672 1 81.75 371 ALA A C 1
ATOM 3019 O O . ALA A 1 371 ? 13.539 -32.062 -19.656 1 81.75 371 ALA A O 1
ATOM 3020 N N . ASP A 1 372 ? 14.367 -30.188 -18.734 1 80.19 372 ASP A N 1
ATOM 3021 C CA . ASP A 1 372 ? 15.039 -30.969 -17.688 1 80.19 372 ASP A CA 1
ATOM 3022 C C . ASP A 1 372 ? 14.039 -31.828 -16.922 1 80.19 372 ASP A C 1
ATOM 3024 O O . ASP A 1 372 ? 14.312 -33 -16.625 1 80.19 372 ASP A O 1
ATOM 3028 N N . ALA A 1 373 ? 12.883 -31.266 -16.703 1 80.62 373 ALA A N 1
ATOM 3029 C CA . ALA A 1 373 ? 11.898 -31.984 -15.906 1 80.62 373 ALA A CA 1
ATOM 3030 C C . ALA A 1 373 ? 10.859 -32.656 -16.781 1 80.62 373 ALA A C 1
ATOM 3032 O O . ALA A 1 373 ? 10.164 -33.594 -16.344 1 80.62 373 ALA A O 1
ATOM 3033 N N . MET A 1 374 ? 10.797 -32.312 -18.078 1 87.19 374 MET A N 1
ATOM 3034 C CA . MET A 1 374 ? 9.633 -32.719 -18.859 1 87.19 374 MET A CA 1
ATOM 3035 C C . MET A 1 374 ? 10.039 -33.594 -20.047 1 87.19 374 MET A C 1
ATOM 3037 O O . MET A 1 374 ? 9.188 -34.125 -20.734 1 87.19 374 MET A O 1
ATOM 3041 N N . GLY A 1 375 ? 11.305 -33.719 -20.297 1 89.19 375 GLY A N 1
ATOM 3042 C CA . GLY A 1 375 ? 11.766 -34.375 -21.5 1 89.19 375 GLY A CA 1
ATOM 3043 C C . GLY A 1 375 ? 11.883 -33.438 -22.688 1 89.19 375 GLY A C 1
ATOM 3044 O O . GLY A 1 375 ? 11.742 -32.25 -22.547 1 89.19 375 GLY A O 1
ATOM 3045 N N . ASN A 1 376 ? 12.172 -34.031 -23.844 1 94.19 376 ASN A N 1
ATOM 3046 C CA . ASN A 1 376 ? 12.422 -33.188 -25.016 1 94.19 376 ASN A CA 1
ATOM 3047 C C . ASN A 1 376 ? 11.289 -33.281 -26.031 1 94.19 376 ASN A C 1
ATOM 3049 O O . ASN A 1 376 ? 10.969 -32.312 -26.703 1 94.19 376 ASN A O 1
ATOM 3053 N N . GLN A 1 377 ? 10.781 -34.5 -26.219 1 95.12 377 GLN A N 1
ATOM 3054 C CA . GLN A 1 377 ? 9.656 -34.719 -27.125 1 95.12 377 GLN A CA 1
ATOM 3055 C C . GLN A 1 377 ? 8.414 -35.156 -26.359 1 95.12 377 GLN A C 1
ATOM 3057 O O . GLN A 1 377 ? 8.391 -36.219 -25.766 1 95.12 377 GLN A O 1
ATOM 3062 N N . MET A 1 378 ? 7.402 -34.375 -26.484 1 96 378 MET A N 1
ATOM 3063 C CA . MET A 1 378 ? 6.234 -34.625 -25.641 1 96 378 MET A CA 1
ATOM 3064 C C . MET A 1 378 ? 5.102 -35.25 -26.469 1 96 378 MET A C 1
ATOM 3066 O O . MET A 1 378 ? 4.883 -34.844 -27.609 1 96 378 MET A O 1
ATOM 3070 N N . TYR A 1 379 ? 4.367 -36.156 -25.891 1 97.94 379 TYR A N 1
ATOM 3071 C CA . TYR A 1 379 ? 3.1 -36.719 -26.359 1 97.94 379 TYR A CA 1
ATOM 3072 C C . TYR A 1 379 ? 2.029 -36.625 -25.281 1 97.94 379 TYR A C 1
ATOM 3074 O O . TYR A 1 379 ? 2.229 -37.062 -24.156 1 97.94 379 TYR A O 1
ATOM 3082 N N . VAL A 1 380 ? 0.921 -35.969 -25.625 1 98.38 380 VAL A N 1
ATOM 3083 C CA . VAL A 1 380 ? -0.225 -35.875 -24.719 1 98.38 380 VAL A CA 1
ATOM 3084 C C . VAL A 1 380 ? -1.431 -36.594 -25.359 1 98.38 380 VAL A C 1
ATOM 3086 O O . VAL A 1 380 ? -1.811 -36.281 -26.484 1 98.38 380 VAL A O 1
ATOM 3089 N N . ALA A 1 381 ? -2 -37.531 -24.594 1 98.75 381 ALA A N 1
ATOM 3090 C CA . ALA A 1 381 ? -3.096 -38.312 -25.156 1 98.75 381 ALA A CA 1
ATOM 3091 C C . ALA A 1 381 ? -4.16 -38.594 -24.094 1 98.75 381 ALA A C 1
ATOM 3093 O O . ALA A 1 381 ? -3.848 -38.719 -22.906 1 98.75 381 ALA A O 1
ATOM 3094 N N . ASN A 1 382 ? -5.387 -38.75 -24.547 1 98.62 382 ASN A N 1
ATOM 3095 C CA . ASN A 1 382 ? -6.52 -39.062 -23.688 1 98.62 382 ASN A CA 1
ATOM 3096 C C . ASN A 1 382 ? -6.891 -40.562 -23.766 1 98.62 382 ASN A C 1
ATOM 3098 O O . ASN A 1 382 ? -6.875 -41.156 -24.844 1 98.62 382 ASN A O 1
ATOM 3102 N N . PHE A 1 383 ? -7.336 -41.031 -22.594 1 98.75 383 PHE A N 1
ATOM 3103 C CA . PHE A 1 383 ? -7.785 -42.406 -22.531 1 98.75 383 PHE A CA 1
ATOM 3104 C C . PHE A 1 383 ? -8.992 -42.562 -21.609 1 98.75 383 PHE A C 1
ATOM 3106 O O . PHE A 1 383 ? -9.07 -41.875 -20.578 1 98.75 383 PHE A O 1
ATOM 3113 N N . SER A 1 384 ? -9.844 -43.5 -21.922 1 97.69 384 SER A N 1
ATOM 3114 C CA . SER A 1 384 ? -11.031 -43.75 -21.094 1 97.69 384 SER A CA 1
ATOM 3115 C C . SER A 1 384 ? -10.711 -44.625 -19.906 1 97.69 384 SER A C 1
ATOM 3117 O O . SER A 1 384 ? -11.375 -44.562 -18.875 1 97.69 384 SER A O 1
ATOM 3119 N N . THR A 1 385 ? -9.641 -45.438 -20.094 1 97.56 385 THR A N 1
ATOM 3120 C CA . THR A 1 385 ? -9.297 -46.344 -19 1 97.56 385 THR A CA 1
ATOM 3121 C C . THR A 1 385 ? -7.82 -46.219 -18.641 1 97.56 385 THR A C 1
ATOM 3123 O O . THR A 1 385 ? -7.004 -45.844 -19.484 1 97.56 385 THR A O 1
ATOM 3126 N N . LYS A 1 386 ? -7.559 -46.625 -17.469 1 97.19 386 LYS A N 1
ATOM 3127 C CA . LYS A 1 386 ? -6.176 -46.625 -17 1 97.19 386 LYS A CA 1
ATOM 3128 C C . LYS A 1 386 ? -5.34 -47.656 -17.766 1 97.19 386 LYS A C 1
ATOM 3130 O O . LYS A 1 386 ? -4.16 -47.438 -18.031 1 97.19 386 LYS A O 1
ATOM 3135 N N . GLU A 1 387 ? -5.91 -48.75 -18.094 1 97.94 387 GLU A N 1
ATOM 3136 C CA . GLU A 1 387 ? -5.215 -49.781 -18.828 1 97.94 387 GLU A CA 1
ATOM 3137 C C . GLU A 1 387 ? -4.719 -49.312 -20.188 1 97.94 387 GLU A C 1
ATOM 3139 O O . GLU A 1 387 ? -3.584 -49.594 -20.578 1 97.94 387 GLU A O 1
ATOM 3144 N N . GLU A 1 388 ? -5.594 -48.625 -20.828 1 98.06 388 GLU A N 1
ATOM 3145 C CA . GLU A 1 388 ? -5.211 -48.062 -22.125 1 98.06 388 GLU A CA 1
ATOM 3146 C C . GLU A 1 388 ? -4.082 -47.031 -21.969 1 98.06 388 GLU A C 1
ATOM 3148 O O . GLU A 1 388 ? -3.166 -47 -22.797 1 98.06 388 GLU A O 1
ATOM 3153 N N . MET A 1 389 ? -4.172 -46.25 -20.984 1 98.12 389 MET A N 1
ATOM 3154 C CA . MET A 1 389 ? -3.133 -45.281 -20.719 1 98.12 389 MET A CA 1
ATOM 3155 C C . MET A 1 389 ? -1.799 -45.969 -20.422 1 98.12 389 MET A C 1
ATOM 3157 O O . MET A 1 389 ? -0.757 -45.531 -20.922 1 98.12 389 MET A O 1
ATOM 3161 N N . ASP A 1 390 ? -1.834 -47.062 -19.625 1 97.44 390 ASP A N 1
ATOM 3162 C CA . ASP A 1 390 ? -0.619 -47.781 -19.281 1 97.44 390 ASP A CA 1
ATOM 3163 C C . ASP A 1 390 ? 0.028 -48.406 -20.516 1 97.44 390 ASP A C 1
ATOM 3165 O O . ASP A 1 390 ? 1.255 -48.438 -20.625 1 97.44 390 ASP A O 1
ATOM 3169 N N . ARG A 1 391 ? -0.797 -48.844 -21.391 1 97.88 391 ARG A N 1
ATOM 3170 C CA . ARG A 1 391 ? -0.281 -49.375 -22.641 1 97.88 391 ARG A CA 1
ATOM 3171 C C . ARG A 1 391 ? 0.41 -48.312 -23.469 1 97.88 391 ARG A C 1
ATOM 3173 O O . ARG A 1 391 ? 1.449 -48.562 -24.078 1 97.88 391 ARG A O 1
ATOM 3180 N N . PHE A 1 392 ? -0.16 -47.219 -23.531 1 98.12 392 PHE A N 1
ATOM 3181 C CA . PHE A 1 392 ? 0.421 -46.062 -24.203 1 98.12 392 PHE A CA 1
ATOM 3182 C C . PHE A 1 392 ? 1.799 -45.719 -23.641 1 98.12 392 PHE A C 1
ATOM 3184 O O . PHE A 1 392 ? 2.76 -45.562 -24.391 1 98.12 392 PHE A O 1
ATOM 3191 N N . TYR A 1 393 ? 1.903 -45.656 -22.312 1 97.12 393 TYR A N 1
ATOM 3192 C CA . TYR A 1 393 ? 3.188 -45.375 -21.688 1 97.12 393 TYR A CA 1
ATOM 3193 C C . TYR A 1 393 ? 4.215 -46.438 -22.047 1 97.12 393 TYR A C 1
ATOM 3195 O O . TYR A 1 393 ? 5.367 -46.125 -22.344 1 97.12 393 TYR A O 1
ATOM 3203 N N . ALA A 1 394 ? 3.779 -47.656 -22.016 1 96.81 394 ALA A N 1
ATOM 3204 C CA . ALA A 1 394 ? 4.676 -48.781 -22.312 1 96.81 394 ALA A CA 1
ATOM 3205 C C . ALA A 1 394 ? 5.215 -48.656 -23.75 1 96.81 394 ALA A C 1
ATOM 3207 O O . ALA A 1 394 ? 6.391 -48.938 -24 1 96.81 394 ALA A O 1
ATOM 3208 N N . ASP A 1 395 ? 4.359 -48.25 -24.594 1 97.44 395 ASP A N 1
ATOM 3209 C CA . ASP A 1 395 ? 4.742 -48.156 -26 1 97.44 395 ASP A CA 1
ATOM 3210 C C . ASP A 1 395 ? 5.629 -46.938 -26.25 1 97.44 395 ASP A C 1
ATOM 3212 O O . ASP A 1 395 ? 6.668 -47.062 -26.906 1 97.44 395 ASP A O 1
ATOM 3216 N N . VAL A 1 396 ? 5.238 -45.875 -25.719 1 96.94 396 VAL A N 1
ATOM 3217 C CA . VAL A 1 396 ? 5.906 -44.625 -26.016 1 96.94 396 VAL A CA 1
ATOM 3218 C C . VAL A 1 396 ? 7.305 -44.625 -25.406 1 96.94 396 VAL A C 1
ATOM 3220 O O . VAL A 1 396 ? 8.234 -44.031 -25.969 1 96.94 396 VAL A O 1
ATOM 3223 N N . LEU A 1 397 ? 7.496 -45.312 -24.281 1 94.94 397 LEU A N 1
ATOM 3224 C CA . LEU A 1 397 ? 8.758 -45.219 -23.547 1 94.94 397 LEU A CA 1
ATOM 3225 C C . LEU A 1 397 ? 9.609 -46.469 -23.781 1 94.94 397 LEU A C 1
ATOM 3227 O O . LEU A 1 397 ? 10.711 -46.562 -23.234 1 94.94 397 LEU A O 1
ATOM 3231 N N . ALA A 1 398 ? 9.109 -47.375 -24.562 1 94.38 398 ALA A N 1
ATOM 3232 C CA . ALA A 1 398 ? 9.875 -48.594 -24.812 1 94.38 398 ALA A CA 1
ATOM 3233 C C . ALA A 1 398 ? 11.203 -48.281 -25.5 1 94.38 398 ALA A C 1
ATOM 3235 O O . ALA A 1 398 ? 11.227 -47.625 -26.547 1 94.38 398 ALA A O 1
ATOM 3236 N N . VAL A 1 399 ? 12.227 -48.719 -24.891 1 92.12 399 VAL A N 1
ATOM 3237 C CA . VAL A 1 399 ? 13.547 -48.469 -25.453 1 92.12 399 VAL A CA 1
ATOM 3238 C C . VAL A 1 399 ? 14.156 -49.75 -26 1 92.12 399 VAL A C 1
ATOM 3240 O O . VAL A 1 399 ? 13.852 -50.844 -25.516 1 92.12 399 VAL A O 1
ATOM 3243 N N . THR A 1 400 ? 14.945 -49.438 -27.031 1 88.5 400 THR A N 1
ATOM 3244 C CA . THR A 1 400 ? 15.688 -50.562 -27.594 1 88.5 400 THR A CA 1
ATOM 3245 C C . THR A 1 400 ? 17 -50.781 -26.828 1 88.5 400 THR A C 1
ATOM 3247 O O . THR A 1 400 ? 17.625 -49.812 -26.375 1 88.5 400 THR A O 1
ATOM 3250 N N . ASP A 1 401 ? 17.328 -52.062 -26.266 1 65.94 401 ASP A N 1
ATOM 3251 C CA . ASP A 1 401 ? 18.609 -52.406 -25.641 1 65.94 401 ASP A CA 1
ATOM 3252 C C . ASP A 1 401 ? 19.781 -52.031 -26.547 1 65.94 401 ASP A C 1
ATOM 3254 O O . ASP A 1 401 ? 19.672 -52.125 -27.766 1 65.94 401 ASP A O 1
ATOM 3258 N N . MET B 1 1 ? 18.938 10.523 -6.188 1 86.19 1 MET B N 1
ATOM 3259 C CA . MET B 1 1 ? 18.125 11.711 -5.906 1 86.19 1 MET B CA 1
ATOM 3260 C C . MET B 1 1 ? 16.734 11.312 -5.445 1 86.19 1 MET B C 1
ATOM 3262 O O . MET B 1 1 ? 16.109 10.43 -6.031 1 86.19 1 MET B O 1
ATOM 3266 N N . LYS B 1 2 ? 16.25 11.906 -4.262 1 95.62 2 LYS B N 1
ATOM 3267 C CA . LYS B 1 2 ? 14.938 11.578 -3.725 1 95.62 2 LYS B CA 1
ATOM 3268 C C . LYS B 1 2 ? 13.844 12.383 -4.422 1 95.62 2 LYS B C 1
ATOM 3270 O O . LYS B 1 2 ? 14.023 13.57 -4.707 1 95.62 2 LYS B O 1
ATOM 3275 N N . ASN B 1 3 ? 12.766 11.742 -4.812 1 98.81 3 ASN B N 1
ATOM 3276 C CA . ASN B 1 3 ? 11.617 12.383 -5.453 1 98.81 3 ASN B CA 1
ATOM 3277 C C . ASN B 1 3 ? 10.594 12.852 -4.426 1 98.81 3 ASN B C 1
ATOM 3279 O O . ASN B 1 3 ? 10.164 12.07 -3.57 1 98.81 3 ASN B O 1
ATOM 3283 N N . PHE B 1 4 ? 10.266 14.109 -4.496 1 98.88 4 PHE B N 1
ATOM 3284 C CA . PHE B 1 4 ? 9.25 14.703 -3.635 1 98.88 4 PHE B CA 1
ATOM 3285 C C . PHE B 1 4 ? 8.102 15.273 -4.465 1 98.88 4 PHE B C 1
ATOM 3287 O O . PHE B 1 4 ? 8.32 16.109 -5.332 1 98.88 4 PHE B O 1
ATOM 3294 N N . ILE B 1 5 ? 6.891 14.797 -4.234 1 98.94 5 ILE B N 1
ATOM 3295 C CA . ILE B 1 5 ? 5.719 15.406 -4.855 1 98.94 5 ILE B CA 1
ATOM 3296 C C . ILE B 1 5 ? 5.078 16.391 -3.887 1 98.94 5 ILE B C 1
ATOM 3298 O O . ILE B 1 5 ? 4.723 16.031 -2.764 1 98.94 5 ILE B O 1
ATOM 3302 N N . PHE B 1 6 ? 4.98 17.578 -4.266 1 98.88 6 PHE B N 1
ATOM 3303 C CA . PHE B 1 6 ? 4.285 18.609 -3.498 1 98.88 6 PHE B CA 1
ATOM 3304 C C . PHE B 1 6 ? 2.916 18.906 -4.102 1 98.88 6 PHE B C 1
ATOM 3306 O O . PHE B 1 6 ? 2.82 19.422 -5.215 1 98.88 6 PHE B O 1
ATOM 3313 N N . ILE B 1 7 ? 1.861 18.641 -3.428 1 98.75 7 ILE B N 1
ATOM 3314 C CA . ILE B 1 7 ? 0.491 18.859 -3.877 1 98.75 7 ILE B CA 1
ATOM 3315 C C . ILE B 1 7 ? 0.088 20.312 -3.6 1 98.75 7 ILE B C 1
ATOM 3317 O O . ILE B 1 7 ? 0.312 20.828 -2.5 1 98.75 7 ILE B O 1
ATOM 3321 N N . SER B 1 8 ? -0.454 21 -4.543 1 98 8 SER B N 1
ATOM 3322 C CA . SER B 1 8 ? -0.945 22.375 -4.441 1 98 8 SER B CA 1
ATOM 3323 C C . SER B 1 8 ? 0.149 23.312 -3.955 1 98 8 SER B C 1
ATOM 3325 O O . SER B 1 8 ? -0.037 24.031 -2.971 1 98 8 SER B O 1
ATOM 3327 N N . PRO B 1 9 ? 1.229 23.297 -4.68 1 98.12 9 PRO B N 1
ATOM 3328 C CA . PRO B 1 9 ? 2.363 24.094 -4.207 1 98.12 9 PRO B CA 1
ATOM 3329 C C . PRO B 1 9 ? 2.111 25.609 -4.309 1 98.12 9 PRO B C 1
ATOM 3331 O O . PRO B 1 9 ? 2.869 26.406 -3.748 1 98.12 9 PRO B O 1
ATOM 3334 N N . ASN B 1 10 ? 1.087 26.016 -5.047 1 96.06 10 ASN B N 1
ATOM 3335 C CA . ASN B 1 10 ? 0.816 27.422 -5.309 1 96.06 10 ASN B CA 1
ATOM 3336 C C . ASN B 1 10 ? 0.021 28.062 -4.172 1 96.06 10 ASN B C 1
ATOM 3338 O O . ASN B 1 10 ? -0.111 29.281 -4.109 1 96.06 10 ASN B O 1
ATOM 3342 N N . PHE B 1 11 ? -0.567 27.234 -3.312 1 91.75 11 PHE B N 1
ATOM 3343 C CA . PHE B 1 11 ? -1.428 27.766 -2.26 1 91.75 11 PHE B CA 1
ATOM 3344 C C . PHE B 1 11 ? -1.154 27.062 -0.934 1 91.75 11 PHE B C 1
ATOM 3346 O O . PHE B 1 11 ? -1.186 25.844 -0.859 1 91.75 11 PHE B O 1
ATOM 3353 N N . PRO B 1 12 ? -1.094 27.828 0.14 1 90.25 12 PRO B N 1
ATOM 3354 C CA . PRO B 1 12 ? -0.952 29.281 0.239 1 90.25 12 PRO B CA 1
ATOM 3355 C C . PRO B 1 12 ? 0.221 29.828 -0.579 1 90.25 12 PRO B C 1
ATOM 3357 O O . PRO B 1 12 ? 1.12 29.062 -0.946 1 90.25 12 PRO B O 1
ATOM 3360 N N . THR B 1 13 ? 0.309 31.125 -0.816 1 90.44 13 THR B N 1
ATOM 3361 C CA . THR B 1 13 ? 1.217 31.719 -1.79 1 90.44 13 THR B CA 1
ATOM 3362 C C . THR B 1 13 ? 2.664 31.609 -1.313 1 90.44 13 THR B C 1
ATOM 3364 O O . THR B 1 13 ? 3.594 31.703 -2.115 1 90.44 13 THR B O 1
ATOM 3367 N N . ASN B 1 14 ? 2.912 31.5 -0.041 1 93.94 14 ASN B N 1
ATOM 3368 C CA . ASN B 1 14 ? 4.277 31.422 0.469 1 93.94 14 ASN B CA 1
ATOM 3369 C C . ASN B 1 14 ? 4.793 29.984 0.472 1 93.94 14 ASN B C 1
ATOM 3371 O O . ASN B 1 14 ? 5.934 29.734 0.862 1 93.94 14 ASN B O 1
ATOM 3375 N N . TYR B 1 15 ? 4.039 28.984 -0.023 1 96.56 15 TYR B N 1
ATOM 3376 C CA . TYR B 1 15 ? 4.41 27.578 0.088 1 96.56 15 TYR B CA 1
ATOM 3377 C C . TYR B 1 15 ? 5.469 27.219 -0.947 1 96.56 15 TYR B C 1
ATOM 3379 O O . TYR B 1 15 ? 6.113 26.172 -0.839 1 96.56 15 TYR B O 1
ATOM 3387 N N . TRP B 1 16 ? 5.684 28.125 -1.93 1 98 16 TRP B N 1
ATOM 3388 C CA . TRP B 1 16 ? 6.793 27.891 -2.846 1 98 16 TRP B CA 1
ATOM 3389 C C . TRP B 1 16 ? 8.117 27.797 -2.09 1 98 16 TRP B C 1
ATOM 3391 O O . TRP B 1 16 ? 9.055 27.141 -2.547 1 98 16 TRP B O 1
ATOM 3401 N N . GLN B 1 17 ? 8.188 28.359 -0.903 1 98.56 17 GLN B N 1
ATOM 3402 C CA . GLN B 1 17 ? 9.414 28.375 -0.112 1 98.56 17 GLN B CA 1
ATOM 3403 C C . GLN B 1 17 ? 9.773 26.969 0.363 1 98.56 17 GLN B C 1
ATOM 3405 O O . GLN B 1 17 ? 10.953 26.641 0.506 1 98.56 17 GLN B O 1
ATOM 3410 N N . PHE B 1 18 ? 8.742 26.141 0.656 1 98.75 18 PHE B N 1
ATOM 3411 C CA . PHE B 1 18 ? 9.008 24.734 0.961 1 98.75 18 PHE B CA 1
ATOM 3412 C C . PHE B 1 18 ? 9.68 24.047 -0.219 1 98.75 18 PHE B C 1
ATOM 3414 O O . PHE B 1 18 ? 10.664 23.328 -0.046 1 98.75 18 PHE B O 1
ATOM 3421 N N . CYS B 1 19 ? 9.141 24.266 -1.402 1 98.81 19 CYS B N 1
ATOM 3422 C CA . CYS B 1 19 ? 9.656 23.656 -2.625 1 98.81 19 CYS B CA 1
ATOM 3423 C C . CYS B 1 19 ? 11.07 24.156 -2.916 1 98.81 19 CYS B C 1
ATOM 3425 O O . CYS B 1 19 ? 11.938 23.359 -3.293 1 98.81 19 CYS B O 1
ATOM 3427 N N . TYR B 1 20 ? 11.25 25.438 -2.711 1 98.81 20 TYR B N 1
ATOM 3428 C CA . TYR B 1 20 ? 12.547 26.062 -2.967 1 98.81 20 TYR B CA 1
ATOM 3429 C C . TYR B 1 20 ? 13.633 25.406 -2.115 1 98.81 20 TYR B C 1
ATOM 3431 O O . TYR B 1 20 ? 14.695 25.031 -2.627 1 98.81 20 TYR B O 1
ATOM 3439 N N . GLU B 1 21 ? 13.375 25.281 -0.855 1 98.81 21 GLU B N 1
ATOM 3440 C CA . GLU B 1 21 ? 14.383 24.75 0.056 1 98.81 21 GLU B CA 1
ATOM 3441 C C . GLU B 1 21 ? 14.625 23.266 -0.187 1 98.81 21 GLU B C 1
ATOM 3443 O O . GLU B 1 21 ? 15.742 22.781 -0.021 1 98.81 21 GLU B O 1
ATOM 3448 N N . LEU B 1 22 ? 13.562 22.516 -0.568 1 98.81 22 LEU B N 1
ATOM 3449 C CA . LEU B 1 22 ? 13.742 21.125 -0.958 1 98.81 22 LEU B CA 1
ATOM 3450 C C . LEU B 1 22 ? 14.68 21 -2.156 1 98.81 22 LEU B C 1
ATOM 3452 O O . LEU B 1 22 ? 15.625 20.219 -2.139 1 98.81 22 LEU B O 1
ATOM 3456 N N . LYS B 1 23 ? 14.367 21.797 -3.172 1 98.75 23 LYS B N 1
ATOM 3457 C CA . LYS B 1 23 ? 15.18 21.766 -4.383 1 98.75 23 LYS B CA 1
ATOM 3458 C C . LYS B 1 23 ? 16.625 22.172 -4.09 1 98.75 23 LYS B C 1
ATOM 3460 O O . LYS B 1 23 ? 17.562 21.547 -4.586 1 98.75 23 LYS B O 1
ATOM 3465 N N . ASN B 1 24 ? 16.797 23.172 -3.312 1 98.25 24 ASN B N 1
ATOM 3466 C CA . ASN B 1 24 ? 18.125 23.641 -2.928 1 98.25 24 ASN B CA 1
ATOM 3467 C C . ASN B 1 24 ? 18.906 22.562 -2.195 1 98.25 24 ASN B C 1
ATOM 3469 O O . ASN B 1 24 ? 20.141 22.562 -2.207 1 98.25 24 ASN B O 1
ATOM 3473 N N . ASN B 1 25 ? 18.219 21.703 -1.565 1 98.44 25 ASN B N 1
ATOM 3474 C CA . ASN B 1 25 ? 18.844 20.578 -0.875 1 98.44 25 ASN B CA 1
ATOM 3475 C C . ASN B 1 25 ? 19.156 19.438 -1.833 1 98.44 25 ASN B C 1
ATOM 3477 O O . ASN B 1 25 ? 19.594 18.359 -1.407 1 98.44 25 ASN B O 1
ATOM 3481 N N . GLY B 1 26 ? 18.812 19.547 -3.113 1 98.25 26 GLY B N 1
ATOM 3482 C CA . GLY B 1 26 ? 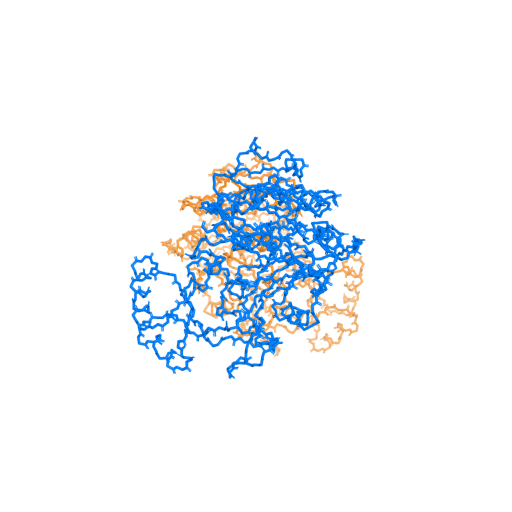19.156 18.562 -4.117 1 98.25 26 GLY B CA 1
ATOM 3483 C C . GLY B 1 26 ? 18.047 17.562 -4.383 1 98.25 26 GLY B C 1
ATOM 3484 O O . GLY B 1 26 ? 18.266 16.547 -5.035 1 98.25 26 GLY B O 1
ATOM 3485 N N . MET B 1 27 ? 16.922 17.797 -3.902 1 98.44 27 MET B N 1
ATOM 3486 C CA . MET B 1 27 ? 15.797 16.891 -4.148 1 98.44 27 MET B CA 1
ATOM 3487 C C . MET B 1 27 ? 15.148 17.188 -5.496 1 98.44 27 MET B C 1
ATOM 3489 O O . MET B 1 27 ? 15.266 18.297 -6.016 1 98.44 27 MET B O 1
ATOM 3493 N N . ASN B 1 28 ? 14.547 16.172 -6.121 1 98.81 28 ASN B N 1
ATOM 3494 C CA . ASN B 1 28 ? 13.688 16.328 -7.289 1 98.81 28 ASN B CA 1
ATOM 3495 C C . ASN B 1 28 ? 12.266 16.703 -6.887 1 98.81 28 ASN B C 1
ATOM 3497 O O . ASN B 1 28 ? 11.484 15.828 -6.484 1 98.81 28 ASN B O 1
ATOM 3501 N N . VAL B 1 29 ? 11.938 18 -7.023 1 98.94 29 VAL B N 1
ATOM 3502 C CA . VAL B 1 29 ? 10.672 18.5 -6.512 1 98.94 29 VAL B CA 1
ATOM 3503 C C . VAL B 1 29 ? 9.648 18.562 -7.641 1 98.94 29 VAL B C 1
ATOM 3505 O O . VAL B 1 29 ? 9.812 19.328 -8.602 1 98.94 29 VAL B O 1
ATOM 3508 N N . LEU B 1 30 ? 8.578 17.812 -7.5 1 98.94 30 LEU B N 1
ATOM 3509 C CA . LEU B 1 30 ? 7.531 17.672 -8.508 1 98.94 30 LEU B CA 1
ATOM 3510 C C . LEU B 1 30 ? 6.203 18.203 -7.988 1 98.94 30 LEU B C 1
ATOM 3512 O O . LEU B 1 30 ? 5.707 17.75 -6.949 1 98.94 30 LEU B O 1
ATOM 3516 N N . GLY B 1 31 ? 5.609 19.188 -8.656 1 98.88 31 GLY B N 1
ATOM 3517 C CA . GLY B 1 31 ? 4.367 19.797 -8.219 1 98.88 31 GLY B CA 1
ATOM 3518 C C . GLY B 1 31 ? 3.15 19.281 -8.961 1 98.88 31 GLY B C 1
ATOM 3519 O O . GLY B 1 31 ? 3.207 19.062 -10.172 1 98.88 31 GLY B O 1
ATOM 3520 N N . ILE B 1 32 ? 2.096 19.016 -8.32 1 98.94 32 ILE B N 1
ATOM 3521 C CA . ILE B 1 32 ? 0.785 18.766 -8.914 1 98.94 32 ILE B CA 1
ATOM 3522 C C . ILE B 1 32 ? -0.208 19.828 -8.43 1 98.94 32 ILE B C 1
ATOM 3524 O O . ILE B 1 32 ? -0.324 20.078 -7.23 1 98.94 32 ILE B O 1
ATOM 3528 N N . GLY B 1 33 ? -0.854 20.516 -9.273 1 98.56 33 GLY B N 1
ATOM 3529 C CA . GLY B 1 33 ? -1.824 21.531 -8.938 1 98.56 33 GLY B CA 1
ATOM 3530 C C . GLY B 1 33 ? -2.863 21.75 -10.023 1 98.56 33 GLY B C 1
ATOM 3531 O O . GLY B 1 33 ? -2.846 21.078 -11.055 1 98.56 33 GLY B O 1
ATOM 3532 N N . ASP B 1 34 ? -3.787 22.594 -9.805 1 97.94 34 ASP B N 1
ATOM 3533 C CA . ASP B 1 34 ? -4.832 22.859 -10.789 1 97.94 34 ASP B CA 1
ATOM 3534 C C . ASP B 1 34 ? -4.742 24.281 -11.312 1 97.94 34 ASP B C 1
ATOM 3536 O O . ASP B 1 34 ? -5.605 24.734 -12.07 1 97.94 34 ASP B O 1
ATOM 3540 N N . GLN B 1 35 ? -3.76 25.031 -10.914 1 97.31 35 GLN B N 1
ATOM 3541 C CA . GLN B 1 35 ? -3.484 26.359 -11.477 1 97.31 35 GLN B CA 1
ATOM 3542 C C . GLN B 1 35 ? -2.627 26.234 -12.734 1 97.31 35 GLN B C 1
ATOM 3544 O O . GLN B 1 35 ? -1.642 25.5 -12.758 1 97.31 35 GLN B O 1
ATOM 3549 N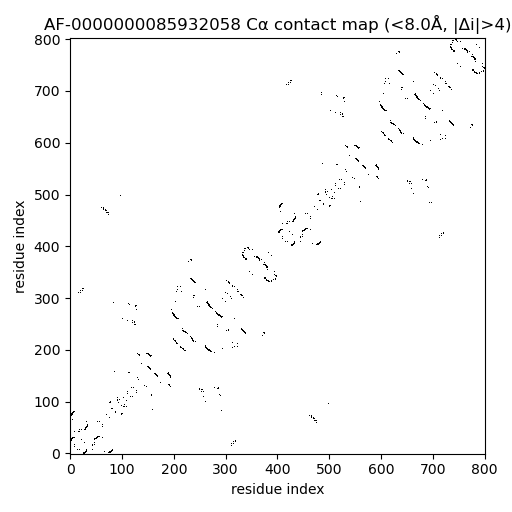 N . PRO B 1 36 ? -2.961 27 -13.766 1 97.88 36 PRO B N 1
ATOM 3550 C CA . PRO B 1 36 ? -2.135 26.969 -14.977 1 97.88 36 PRO B CA 1
ATOM 3551 C C . PRO B 1 36 ? -0.692 27.391 -14.719 1 97.88 36 PRO B C 1
ATOM 3553 O O . PRO B 1 36 ? -0.45 28.328 -13.938 1 97.88 36 PRO B O 1
ATOM 3556 N N . TYR B 1 37 ? 0.156 26.812 -15.406 1 97.56 37 TYR B N 1
ATOM 3557 C CA . TYR B 1 37 ? 1.59 27 -15.219 1 97.56 37 TYR B CA 1
ATOM 3558 C C . TYR B 1 37 ? 1.967 28.469 -15.375 1 97.56 37 TYR B C 1
ATOM 3560 O O . TYR B 1 37 ? 2.734 29.016 -14.578 1 97.56 37 TYR B O 1
ATOM 3568 N N . ASP B 1 38 ? 1.394 29.094 -16.344 1 97.31 38 ASP B N 1
ATOM 3569 C CA . ASP B 1 38 ? 1.775 30.469 -16.672 1 97.31 38 ASP B CA 1
ATOM 3570 C C . ASP B 1 38 ? 1.343 31.438 -15.586 1 97.31 38 ASP B C 1
ATOM 3572 O O . ASP B 1 38 ? 1.858 32.562 -15.5 1 97.31 38 ASP B O 1
ATOM 3576 N N . GLU B 1 39 ? 0.421 30.969 -14.703 1 97.19 39 GLU B N 1
ATOM 3577 C CA . GLU B 1 39 ? -0.108 31.844 -13.648 1 97.19 39 GLU B CA 1
ATOM 3578 C C . GLU B 1 39 ? 0.633 31.625 -12.336 1 97.19 39 GLU B C 1
ATOM 3580 O O . GLU B 1 39 ? 0.418 32.344 -11.367 1 97.19 39 GLU B O 1
ATOM 3585 N N . LEU B 1 40 ? 1.471 30.641 -12.32 1 97.62 40 LEU B N 1
ATOM 3586 C CA . LEU B 1 40 ? 2.242 30.391 -11.102 1 97.62 40 LEU B CA 1
ATOM 3587 C C . LEU B 1 40 ? 3.229 31.531 -10.852 1 97.62 40 LEU B C 1
ATOM 3589 O O . LEU B 1 40 ? 3.721 32.156 -11.797 1 97.62 40 LEU B O 1
ATOM 3593 N N . LEU B 1 41 ? 3.523 31.812 -9.617 1 96.75 41 LEU B N 1
ATOM 3594 C CA . LEU B 1 41 ? 4.586 32.75 -9.273 1 96.75 41 LEU B CA 1
ATOM 3595 C C . LEU B 1 41 ? 5.914 32.312 -9.883 1 96.75 41 LEU B C 1
ATOM 3597 O O . LEU B 1 41 ? 6.227 31.125 -9.906 1 96.75 41 LEU B O 1
ATOM 3601 N N . PRO B 1 42 ? 6.672 33.25 -10.383 1 97.94 42 PRO B N 1
ATOM 3602 C CA . PRO B 1 42 ? 7.988 32.906 -10.922 1 97.94 42 PRO B CA 1
ATOM 3603 C C . PRO B 1 42 ? 8.852 32.125 -9.914 1 97.94 42 PRO B C 1
ATOM 3605 O O . PRO B 1 42 ? 9.555 31.188 -10.289 1 97.94 42 PRO B O 1
ATOM 3608 N N . GLU B 1 43 ? 8.789 32.531 -8.664 1 98.06 43 GLU B N 1
ATOM 3609 C CA . GLU B 1 43 ? 9.547 31.859 -7.617 1 98.06 43 GLU B CA 1
ATOM 3610 C C . GLU B 1 43 ? 9.18 30.391 -7.535 1 98.06 43 GLU B C 1
ATOM 3612 O O . GLU B 1 43 ? 10.047 29.531 -7.336 1 98.06 43 GLU B O 1
ATOM 3617 N N . LEU B 1 44 ? 7.918 30.047 -7.695 1 98.56 44 LEU B N 1
ATOM 3618 C CA . LEU B 1 44 ? 7.469 28.672 -7.629 1 98.56 44 LEU B CA 1
ATOM 3619 C C . LEU B 1 44 ? 7.953 27.875 -8.844 1 98.56 44 LEU B C 1
ATOM 3621 O O . LEU B 1 44 ? 8.438 26.75 -8.703 1 98.56 44 LEU B O 1
ATOM 3625 N N . LYS B 1 45 ? 7.82 28.453 -10.023 1 98.44 45 LYS B N 1
ATOM 3626 C CA . LYS B 1 45 ? 8.305 27.781 -11.227 1 98.44 45 LYS B CA 1
ATOM 3627 C C . LYS B 1 45 ? 9.773 27.391 -11.086 1 98.44 45 LYS B C 1
ATOM 3629 O O . LYS B 1 45 ? 10.156 26.281 -11.453 1 98.44 45 LYS B O 1
ATOM 3634 N N . GLU B 1 46 ? 10.516 28.281 -10.531 1 98.31 46 GLU B N 1
ATOM 3635 C CA . GLU B 1 46 ? 11.945 28.047 -10.375 1 98.31 46 GLU B CA 1
ATOM 3636 C C . GLU B 1 46 ? 12.227 27 -9.305 1 98.31 46 GLU B C 1
ATOM 3638 O O . GLU B 1 46 ? 13.312 26.406 -9.273 1 98.31 46 GLU B O 1
ATOM 3643 N N . SER B 1 47 ? 11.25 26.766 -8.445 1 98.75 47 SER B N 1
ATOM 3644 C CA . SER B 1 47 ? 11.438 25.875 -7.305 1 98.75 47 SER B CA 1
ATOM 3645 C C . SER B 1 47 ? 11.008 24.453 -7.641 1 98.75 47 SER B C 1
ATOM 3647 O O . SER B 1 47 ? 11.18 23.531 -6.828 1 98.75 47 SER B O 1
ATOM 3649 N N . LEU B 1 48 ? 10.461 24.219 -8.781 1 98.81 48 LEU B N 1
ATOM 3650 C CA . LEU B 1 48 ? 9.969 22.906 -9.195 1 98.81 48 LEU B CA 1
ATOM 3651 C C . LEU B 1 48 ? 10.82 22.344 -10.336 1 98.81 48 LEU B C 1
ATOM 3653 O O . LEU B 1 48 ? 11.234 23.094 -11.227 1 98.81 48 LEU B O 1
ATOM 3657 N N . ASN B 1 49 ? 11.094 21.109 -10.297 1 98.81 49 ASN B N 1
ATOM 3658 C CA . ASN B 1 49 ? 11.719 20.438 -11.438 1 98.81 49 ASN B CA 1
ATOM 3659 C C . ASN B 1 49 ? 10.703 20.141 -12.531 1 98.81 49 ASN B C 1
ATOM 3661 O O . ASN B 1 49 ? 11.055 20.109 -13.719 1 98.81 49 ASN B O 1
ATOM 3665 N N . GLU B 1 50 ? 9.469 19.891 -12.125 1 98.75 50 GLU B N 1
ATOM 3666 C CA . GLU B 1 50 ? 8.359 19.719 -13.062 1 98.75 50 GLU B CA 1
ATOM 3667 C C . GLU B 1 50 ? 7.02 19.984 -12.391 1 98.75 50 GLU B C 1
ATOM 3669 O O . GLU B 1 50 ? 6.887 19.859 -11.18 1 98.75 50 GLU B O 1
ATOM 3674 N N . TYR B 1 51 ? 6.098 20.484 -13.195 1 98.81 51 TYR B N 1
ATOM 3675 C CA . TYR B 1 51 ? 4.746 20.781 -12.742 1 98.81 51 TYR B CA 1
ATOM 3676 C C . TYR B 1 51 ? 3.705 20.078 -13.602 1 98.81 51 TYR B C 1
ATOM 3678 O O . TYR B 1 51 ? 3.727 20.203 -14.828 1 98.81 51 TYR B O 1
ATOM 3686 N N . TYR B 1 52 ? 2.848 19.281 -12.969 1 98.81 52 TYR B N 1
ATOM 3687 C CA . TYR B 1 52 ? 1.736 18.641 -13.648 1 98.81 52 TYR B CA 1
ATOM 3688 C C . TYR B 1 52 ? 0.415 19.312 -13.312 1 98.81 52 TYR B C 1
ATOM 3690 O O . TYR B 1 52 ? -0.039 19.281 -12.164 1 98.81 52 TYR B O 1
ATOM 3698 N N . LYS B 1 53 ? -0.199 19.922 -14.219 1 98.75 53 LYS B N 1
ATOM 3699 C CA . LYS B 1 53 ? -1.476 20.594 -14.031 1 98.75 53 LYS B CA 1
ATOM 3700 C C . LYS B 1 53 ? -2.646 19.656 -14.266 1 98.75 53 LYS B C 1
ATOM 3702 O O . LYS B 1 53 ? -2.82 19.125 -15.367 1 98.75 53 LYS B O 1
ATOM 3707 N N . VAL B 1 54 ? -3.439 19.375 -13.328 1 98.56 54 VAL B N 1
ATOM 3708 C CA . VAL B 1 54 ? -4.703 18.656 -13.453 1 98.56 54 VAL B CA 1
ATOM 3709 C C . VAL B 1 54 ? -5.848 19.641 -13.633 1 98.56 54 VAL B C 1
ATOM 3711 O O . VAL B 1 54 ? -5.672 20.844 -13.422 1 98.56 54 VAL B O 1
ATOM 3714 N N . ASP B 1 55 ? -7.008 19.188 -14.055 1 98.06 55 ASP B N 1
ATOM 3715 C CA . ASP B 1 55 ? -8.164 20.078 -14.164 1 98.06 55 ASP B CA 1
ATOM 3716 C C . ASP B 1 55 ? -8.648 20.516 -12.781 1 98.06 55 ASP B C 1
ATOM 3718 O O . ASP B 1 55 ? -8.977 21.688 -12.57 1 98.06 55 ASP B O 1
ATOM 3722 N N . SER B 1 56 ? -8.688 19.562 -11.836 1 98 56 SER B N 1
ATOM 3723 C CA . SER B 1 56 ? -9.078 19.859 -10.461 1 98 56 SER B CA 1
ATOM 3724 C C . SER B 1 56 ? -8.375 18.938 -9.469 1 98 56 SER B C 1
ATOM 3726 O O . SER B 1 56 ? -8.359 17.719 -9.648 1 98 56 SER B O 1
ATOM 3728 N N . LEU B 1 57 ? -7.875 19.516 -8.422 1 97.56 57 LEU B N 1
ATOM 3729 C CA . LEU B 1 57 ? -7.258 18.734 -7.363 1 97.56 57 LEU B CA 1
ATOM 3730 C C . LEU B 1 57 ? -8.312 17.938 -6.598 1 97.56 57 LEU B C 1
ATOM 3732 O O . LEU B 1 57 ? -7.977 17 -5.875 1 97.56 57 LEU B O 1
ATOM 3736 N N . GLU B 1 58 ? -9.562 18.25 -6.809 1 97.12 58 GLU B N 1
ATOM 3737 C CA . GLU B 1 58 ? -10.648 17.516 -6.168 1 97.12 58 GLU B CA 1
ATOM 3738 C C . GLU B 1 58 ? -10.93 16.203 -6.898 1 97.12 58 GLU B C 1
ATOM 3740 O O . GLU B 1 58 ? -11.609 15.32 -6.367 1 97.12 58 GLU B O 1
ATOM 3745 N N . ASN B 1 59 ? -10.516 16.125 -8.117 1 98.06 59 ASN B N 1
ATOM 3746 C CA . ASN B 1 59 ? -10.656 14.906 -8.891 1 98.06 59 ASN B CA 1
ATOM 3747 C C . ASN B 1 59 ? -9.531 13.914 -8.586 1 98.06 59 ASN B C 1
ATOM 3749 O O . ASN B 1 59 ? -8.453 14 -9.164 1 98.06 59 ASN B O 1
ATOM 3753 N N . TYR B 1 60 ? -9.797 12.977 -7.809 1 98.06 60 TYR B N 1
ATOM 3754 C CA . TYR B 1 60 ? -8.773 12.062 -7.312 1 98.06 60 TYR B CA 1
ATOM 3755 C C . TYR B 1 60 ? -8.141 11.281 -8.461 1 98.06 60 TYR B C 1
ATOM 3757 O O . TYR B 1 60 ? -6.93 11.062 -8.477 1 98.06 60 TYR B O 1
ATOM 3765 N N . ASP B 1 61 ? -8.938 10.812 -9.414 1 97.94 61 ASP B N 1
ATOM 3766 C CA . ASP B 1 61 ? -8.414 10.023 -10.523 1 97.94 61 ASP B CA 1
ATOM 3767 C C . ASP B 1 61 ? -7.348 10.805 -11.297 1 97.94 61 ASP B C 1
ATOM 3769 O O . ASP B 1 61 ? -6.305 10.25 -11.656 1 97.94 61 ASP B O 1
ATOM 3773 N N . GLU B 1 62 ? -7.59 12.062 -11.508 1 98.38 62 GLU B N 1
ATOM 3774 C CA . GLU B 1 62 ? -6.625 12.891 -12.227 1 98.38 62 GLU B CA 1
ATOM 3775 C C . GLU B 1 62 ? -5.32 13.016 -11.445 1 98.38 62 GLU B C 1
ATOM 3777 O O . GLU B 1 62 ? -4.234 12.898 -12.016 1 98.38 62 GLU B O 1
ATOM 3782 N N . VAL B 1 63 ? -5.504 13.266 -10.164 1 98.81 63 VAL B N 1
ATOM 3783 C CA . VAL B 1 63 ? -4.32 13.445 -9.328 1 98.81 63 VAL B CA 1
ATOM 3784 C C . VAL B 1 63 ? -3.557 12.133 -9.219 1 98.81 63 VAL B C 1
ATOM 3786 O O . VAL B 1 63 ? -2.326 12.109 -9.297 1 98.81 63 VAL B O 1
ATOM 3789 N N . TYR B 1 64 ? -4.309 11.047 -9.07 1 98.75 64 TYR B N 1
ATOM 3790 C CA . TYR B 1 64 ? -3.752 9.703 -9.016 1 98.75 64 TYR B CA 1
ATOM 3791 C C . TYR B 1 64 ? -2.922 9.398 -10.258 1 98.75 64 TYR B C 1
ATOM 3793 O O . TYR B 1 64 ? -1.794 8.914 -10.156 1 98.75 64 TYR B O 1
ATOM 3801 N N . ARG B 1 65 ? -3.367 9.688 -11.391 1 98.75 65 ARG B N 1
ATOM 3802 C CA . ARG B 1 65 ? -2.682 9.445 -12.656 1 98.75 65 ARG B CA 1
ATOM 3803 C C . ARG B 1 65 ? -1.477 10.367 -12.812 1 98.75 65 ARG B C 1
ATOM 3805 O O . ARG B 1 65 ? -0.468 9.977 -13.414 1 98.75 65 ARG B O 1
ATOM 3812 N N . ALA B 1 66 ? -1.593 11.578 -12.297 1 98.88 66 ALA B N 1
ATOM 3813 C CA . ALA B 1 66 ? -0.449 12.484 -12.312 1 98.88 66 ALA B CA 1
ATOM 3814 C C . ALA B 1 66 ? 0.717 11.914 -11.508 1 98.88 66 ALA B C 1
ATOM 3816 O O . ALA B 1 66 ? 1.873 12.008 -11.93 1 98.88 66 ALA B O 1
ATOM 3817 N N . VAL B 1 67 ? 0.415 11.344 -10.352 1 98.94 67 VAL B N 1
ATOM 3818 C CA . VAL B 1 67 ? 1.452 10.703 -9.547 1 98.94 67 VAL B CA 1
ATOM 3819 C C . VAL B 1 67 ? 2.08 9.555 -10.336 1 98.94 67 VAL B C 1
ATOM 3821 O O . VAL B 1 67 ? 3.305 9.414 -10.375 1 98.94 67 VAL B O 1
ATOM 3824 N N . ALA B 1 68 ? 1.243 8.727 -10.984 1 98.88 68 ALA B N 1
ATOM 3825 C CA . ALA B 1 68 ? 1.733 7.613 -11.797 1 98.88 68 ALA B CA 1
ATOM 3826 C C . ALA B 1 68 ? 2.645 8.117 -12.914 1 98.88 68 ALA B C 1
ATOM 3828 O O . ALA B 1 68 ? 3.658 7.484 -13.227 1 98.88 68 ALA B O 1
ATOM 3829 N N . PHE B 1 69 ? 2.328 9.234 -13.57 1 98.81 69 PHE B N 1
ATOM 3830 C CA . PHE B 1 69 ? 3.162 9.836 -14.602 1 98.81 69 PHE B CA 1
ATOM 3831 C C . PHE B 1 69 ? 4.555 10.148 -14.062 1 98.81 69 PHE B C 1
ATOM 3833 O O . PHE B 1 69 ? 5.559 9.844 -14.719 1 98.81 69 PHE B O 1
ATOM 3840 N N . PHE B 1 70 ? 4.57 10.789 -12.883 1 98.88 70 PHE B N 1
ATOM 3841 C CA . PHE B 1 70 ? 5.859 11.141 -12.297 1 98.88 70 PHE B CA 1
ATOM 3842 C C . PHE B 1 70 ? 6.656 9.883 -11.953 1 98.88 70 PHE B C 1
ATOM 3844 O O . PHE B 1 70 ? 7.883 9.867 -12.094 1 98.88 70 PHE B O 1
ATOM 3851 N N . ILE B 1 71 ? 6 8.82 -11.453 1 98.81 71 ILE B N 1
ATOM 3852 C CA . ILE B 1 71 ? 6.699 7.57 -11.164 1 98.81 71 ILE B CA 1
ATOM 3853 C C . ILE B 1 71 ? 7.266 6.988 -12.461 1 98.81 71 ILE B C 1
ATOM 3855 O O . ILE B 1 71 ? 8.414 6.551 -12.5 1 98.81 71 ILE B O 1
ATOM 3859 N N . PHE B 1 72 ? 6.469 7.008 -13.555 1 98.62 72 PHE B N 1
ATOM 3860 C CA . PHE B 1 72 ? 6.914 6.512 -14.859 1 98.62 72 PHE B CA 1
ATOM 3861 C C . PHE B 1 72 ? 8.164 7.25 -15.32 1 98.62 72 PHE B C 1
ATOM 3863 O O . PHE B 1 72 ? 9.141 6.629 -15.742 1 98.62 72 PHE B O 1
ATOM 3870 N N . LYS B 1 73 ? 8.141 8.5 -15.094 1 98.44 73 LYS B N 1
ATOM 3871 C CA . LYS B 1 73 ? 9.18 9.352 -15.648 1 98.44 73 LYS B CA 1
ATOM 3872 C C . LYS B 1 73 ? 10.414 9.383 -14.742 1 98.44 73 LYS B C 1
ATOM 3874 O O . LYS B 1 73 ? 11.547 9.352 -15.227 1 98.44 73 LYS B O 1
ATOM 3879 N N . TYR B 1 74 ? 10.203 9.461 -13.391 1 98.44 74 TYR B N 1
ATOM 3880 C CA . TYR B 1 74 ? 11.312 9.789 -12.508 1 98.44 74 TYR B CA 1
ATOM 3881 C C . TYR B 1 74 ? 11.617 8.633 -11.555 1 98.44 74 TYR B C 1
ATOM 3883 O O . TYR B 1 74 ? 12.625 8.641 -10.852 1 98.44 74 TYR B O 1
ATOM 3891 N N . GLY B 1 75 ? 10.734 7.594 -11.5 1 97.81 75 GLY B N 1
ATOM 3892 C CA . GLY B 1 75 ? 10.93 6.484 -10.578 1 97.81 75 GLY B CA 1
ATOM 3893 C C . GLY B 1 75 ? 10.148 6.645 -9.289 1 97.81 75 GLY B C 1
ATOM 3894 O O . GLY B 1 75 ? 9.227 7.453 -9.211 1 97.81 75 GLY B O 1
ATOM 3895 N N . ARG B 1 76 ? 10.492 5.883 -8.328 1 97.56 76 ARG B N 1
ATOM 3896 C CA . ARG B 1 76 ? 9.766 5.781 -7.066 1 97.56 76 ARG B CA 1
ATOM 3897 C C . ARG B 1 76 ? 9.695 7.133 -6.367 1 97.56 76 ARG B C 1
ATOM 3899 O O . ARG B 1 76 ? 10.672 7.879 -6.34 1 97.56 76 ARG B O 1
ATOM 3906 N N . ILE B 1 77 ? 8.57 7.453 -5.781 1 98.75 77 ILE B N 1
ATOM 3907 C CA . ILE B 1 77 ? 8.359 8.672 -5.012 1 98.75 77 ILE B CA 1
ATOM 3908 C C . ILE B 1 77 ? 8.711 8.43 -3.547 1 98.75 77 ILE B C 1
ATOM 3910 O O . ILE B 1 77 ? 8.195 7.492 -2.93 1 98.75 77 ILE B O 1
ATOM 3914 N N . ASP B 1 78 ? 9.531 9.258 -3.012 1 98.38 78 ASP B N 1
ATOM 3915 C CA . ASP B 1 78 ? 9.977 9.086 -1.634 1 98.38 78 ASP B CA 1
ATOM 3916 C C . ASP B 1 78 ? 9.07 9.836 -0.664 1 98.38 78 ASP B C 1
ATOM 3918 O O . ASP B 1 78 ? 8.844 9.383 0.461 1 98.38 78 ASP B O 1
ATOM 3922 N N . TRP B 1 79 ? 8.594 10.992 -1.12 1 98.5 79 TRP B N 1
ATOM 3923 C CA . TRP B 1 79 ? 7.773 11.844 -0.268 1 98.5 79 TRP B CA 1
ATOM 3924 C C . TRP B 1 79 ? 6.609 12.445 -1.052 1 98.5 79 TRP B C 1
ATOM 3926 O O . TRP B 1 79 ? 6.742 12.742 -2.24 1 98.5 79 TRP B O 1
ATOM 3936 N N . LEU B 1 80 ? 5.492 12.625 -0.399 1 98.75 80 LEU B N 1
ATOM 3937 C CA . LEU B 1 80 ? 4.332 13.328 -0.931 1 98.75 80 LEU B CA 1
ATOM 3938 C C . LEU B 1 80 ? 3.605 14.094 0.174 1 98.75 80 LEU B C 1
ATOM 3940 O O . LEU B 1 80 ? 3.164 13.492 1.157 1 98.75 80 LEU B O 1
ATOM 3944 N N . GLU B 1 81 ? 3.564 15.375 0.022 1 97.81 81 GLU B N 1
ATOM 3945 C CA . GLU B 1 81 ? 2.982 16.234 1.046 1 97.81 81 GLU B CA 1
ATOM 3946 C C . GLU B 1 81 ? 2.484 17.547 0.445 1 97.81 81 GLU B C 1
ATOM 3948 O O . GLU B 1 81 ? 3.053 18.047 -0.528 1 97.81 81 GLU B O 1
ATOM 3953 N N . SER B 1 82 ? 1.451 18.062 1.04 1 97.75 82 SER B N 1
ATOM 3954 C CA . SER B 1 82 ? 0.994 19.406 0.681 1 97.75 82 SER B CA 1
ATOM 3955 C C . SER B 1 82 ? 1.287 20.406 1.794 1 97.75 82 SER B C 1
ATOM 3957 O O . SER B 1 82 ? 1.297 21.609 1.561 1 97.75 82 SER B O 1
ATOM 3959 N N . ASN B 1 83 ? 1.434 19.922 3.045 1 97.06 83 ASN B N 1
ATOM 3960 C CA . ASN B 1 83 ? 1.532 20.734 4.246 1 97.06 83 ASN B CA 1
ATOM 3961 C C . ASN B 1 83 ? 0.283 21.594 4.445 1 97.06 83 ASN B C 1
ATOM 3963 O O . ASN B 1 83 ? 0.355 22.688 5.016 1 97.06 83 ASN B O 1
ATOM 3967 N N . ASN B 1 84 ? -0.817 21.156 3.836 1 93.31 84 ASN B N 1
ATOM 3968 C CA . ASN B 1 84 ? -2.092 21.875 3.85 1 93.31 84 ASN B CA 1
ATOM 3969 C C . ASN B 1 84 ? -3.199 21.016 4.469 1 93.31 84 ASN B C 1
ATOM 3971 O O . ASN B 1 84 ? -3.402 19.875 4.066 1 93.31 84 ASN B O 1
ATOM 3975 N N . GLU B 1 85 ? -3.969 21.625 5.336 1 90.38 85 GLU B N 1
ATOM 3976 C CA . GLU B 1 85 ? -5.031 20.891 6.027 1 90.38 85 GLU B CA 1
ATOM 3977 C C . GLU B 1 85 ? -6.047 20.328 5.039 1 90.38 85 GLU B C 1
ATOM 3979 O O . GLU B 1 85 ? -6.523 19.203 5.203 1 90.38 85 GLU B O 1
ATOM 3984 N N . TYR B 1 86 ? -6.383 21.094 4.137 1 89.75 86 TYR B N 1
ATOM 3985 C CA . TYR B 1 86 ? -7.434 20.734 3.189 1 89.75 86 TYR B CA 1
ATOM 3986 C C . TYR B 1 86 ? -7.066 19.469 2.424 1 89.75 86 TYR B C 1
ATOM 3988 O O . TYR B 1 86 ? -7.938 18.656 2.092 1 89.75 86 TYR B O 1
ATOM 3996 N N . TRP B 1 87 ? -5.793 19.219 2.168 1 95.56 87 TRP B N 1
ATOM 3997 C CA . TRP B 1 87 ? -5.363 18.125 1.304 1 95.56 87 TRP B CA 1
ATOM 3998 C C . TRP B 1 87 ? -4.785 16.984 2.125 1 95.56 87 TRP B C 1
ATOM 4000 O O . TRP B 1 87 ? -4.254 16.016 1.569 1 95.56 87 TRP B O 1
ATOM 4010 N N . LEU B 1 88 ? -4.906 17.016 3.389 1 95.5 88 LEU B N 1
ATOM 4011 C CA . LEU B 1 88 ? -4.297 16.016 4.254 1 95.5 88 LEU B CA 1
ATOM 4012 C C . LEU B 1 88 ? -4.812 14.617 3.912 1 95.5 88 LEU B C 1
ATOM 4014 O O . LEU B 1 88 ? -4.031 13.664 3.811 1 95.5 88 LEU B O 1
ATOM 4018 N N . GLU B 1 89 ? -6.09 14.531 3.752 1 95.94 89 GLU B N 1
ATOM 4019 C CA . GLU B 1 89 ? -6.684 13.242 3.418 1 95.94 89 GLU B CA 1
ATOM 4020 C C . GLU B 1 89 ? -6.258 12.781 2.027 1 95.94 89 GLU B C 1
ATOM 4022 O O . GLU B 1 89 ? -6.031 11.586 1.806 1 95.94 89 GLU B O 1
ATOM 4027 N N . ARG B 1 90 ? -6.164 13.727 1.146 1 96.94 90 ARG B N 1
ATOM 4028 C CA . ARG B 1 90 ? -5.691 13.422 -0.199 1 96.94 90 ARG B CA 1
ATOM 4029 C C . ARG B 1 90 ? -4.25 12.914 -0.171 1 96.94 90 ARG B C 1
ATOM 4031 O O . ARG B 1 90 ? -3.926 11.914 -0.819 1 96.94 90 ARG B O 1
ATOM 4038 N N . ASP B 1 91 ? -3.42 13.578 0.557 1 98.31 91 ASP B N 1
ATOM 4039 C CA . ASP B 1 91 ? -2.029 13.156 0.701 1 98.31 91 ASP B CA 1
ATOM 4040 C C . ASP B 1 91 ? -1.941 11.719 1.208 1 98.31 91 ASP B C 1
ATOM 4042 O O . ASP B 1 91 ? -1.203 10.898 0.652 1 98.31 91 ASP B O 1
ATOM 4046 N N . ALA B 1 92 ? -2.703 11.43 2.236 1 98.19 92 ALA B N 1
ATOM 4047 C CA . ALA B 1 92 ? -2.672 10.109 2.855 1 98.19 92 ALA B CA 1
ATOM 4048 C C . ALA B 1 92 ? -3.154 9.031 1.884 1 98.19 92 ALA B C 1
ATOM 4050 O O . ALA B 1 92 ? -2.578 7.945 1.813 1 98.19 92 ALA B O 1
ATOM 4051 N N . ALA B 1 93 ? -4.191 9.336 1.177 1 98.44 93 ALA B N 1
ATOM 4052 C CA . ALA B 1 93 ? -4.73 8.391 0.206 1 98.44 93 ALA B CA 1
ATOM 4053 C C . ALA B 1 93 ? -3.705 8.07 -0.878 1 98.44 93 ALA B C 1
ATOM 4055 O O . ALA B 1 93 ? -3.52 6.906 -1.245 1 98.44 93 ALA B O 1
ATOM 4056 N N . LEU B 1 94 ? -3.082 9.086 -1.417 1 98.81 94 LEU B N 1
ATOM 4057 C CA . LEU B 1 94 ? -2.074 8.898 -2.455 1 98.81 94 LEU B CA 1
ATOM 4058 C C . LEU B 1 94 ? -0.878 8.117 -1.916 1 98.81 94 LEU B C 1
ATOM 4060 O O . LEU B 1 94 ? -0.348 7.238 -2.596 1 98.81 94 LEU B O 1
ATOM 4064 N N . ARG B 1 95 ? -0.44 8.438 -0.688 1 98.69 95 ARG B N 1
ATOM 4065 C CA . ARG B 1 95 ? 0.652 7.684 -0.086 1 98.69 95 ARG B CA 1
ATOM 4066 C C . ARG B 1 95 ? 0.292 6.207 0.032 1 98.69 95 ARG B C 1
ATOM 4068 O O . ARG B 1 95 ? 1.105 5.336 -0.287 1 98.69 95 ARG B O 1
ATOM 4075 N N . THR B 1 96 ? -0.911 5.957 0.507 1 98.38 96 THR B N 1
ATOM 4076 C CA . THR B 1 96 ? -1.362 4.578 0.663 1 98.38 96 THR B CA 1
ATOM 4077 C C . THR B 1 96 ? -1.399 3.865 -0.686 1 98.38 96 THR B C 1
ATOM 4079 O O . THR B 1 96 ? -0.85 2.771 -0.831 1 98.38 96 THR B O 1
ATOM 4082 N N . ASP B 1 97 ? -1.968 4.504 -1.638 1 98.31 97 ASP B N 1
ATOM 4083 C CA . ASP B 1 97 ? -2.223 3.861 -2.922 1 98.31 97 ASP B CA 1
ATOM 4084 C C . ASP B 1 97 ? -0.921 3.611 -3.68 1 98.31 97 ASP B C 1
ATOM 4086 O O . ASP B 1 97 ? -0.844 2.699 -4.508 1 98.31 97 ASP B O 1
ATOM 4090 N N . PHE B 1 98 ? 0.142 4.387 -3.416 1 98.62 98 PHE B N 1
ATOM 4091 C CA . PHE B 1 98 ? 1.408 4.203 -4.117 1 98.62 98 PHE B CA 1
ATOM 4092 C C . PHE B 1 98 ? 2.486 3.703 -3.162 1 98.62 98 PHE B C 1
ATOM 4094 O O . PHE B 1 98 ? 3.674 3.725 -3.494 1 98.62 98 PHE B O 1
ATOM 4101 N N . HIS B 1 99 ? 2.08 3.348 -1.94 1 97.62 99 HIS B N 1
ATOM 4102 C CA . HIS B 1 99 ? 2.955 2.75 -0.938 1 97.62 99 HIS B CA 1
ATOM 4103 C C . HIS B 1 99 ? 4.145 3.658 -0.632 1 97.62 99 HIS B C 1
ATOM 4105 O O . HIS B 1 99 ? 5.289 3.207 -0.63 1 97.62 99 HIS B O 1
ATOM 4111 N N . ILE B 1 100 ? 3.834 4.895 -0.562 1 98.06 100 ILE B N 1
ATOM 4112 C CA . ILE B 1 100 ? 4.801 5.859 -0.043 1 98.06 100 ILE B CA 1
ATOM 4113 C C . ILE B 1 100 ? 4.746 5.875 1.482 1 98.06 100 ILE B C 1
ATOM 4115 O O . ILE B 1 100 ? 3.799 6.402 2.072 1 98.06 100 ILE B O 1
ATOM 4119 N N . THR B 1 101 ? 5.742 5.48 2.145 1 95.38 101 THR B N 1
ATOM 4120 C CA . THR B 1 101 ? 5.621 5.121 3.553 1 95.38 101 THR B CA 1
ATOM 4121 C C . THR B 1 101 ? 6.152 6.234 4.445 1 95.38 101 THR B C 1
ATOM 4123 O O . THR B 1 101 ? 6.156 6.105 5.672 1 95.38 101 THR B O 1
ATOM 4126 N N . SER B 1 102 ? 6.613 7.367 3.9 1 95.06 102 SER B N 1
ATOM 4127 C CA . SER B 1 102 ? 7.219 8.461 4.66 1 95.06 102 SER B CA 1
ATOM 4128 C C . SER B 1 102 ? 6.156 9.398 5.223 1 95.06 102 SER B C 1
ATOM 4130 O O . SER B 1 102 ? 6.469 10.508 5.648 1 95.06 102 SER B O 1
ATOM 4132 N N . GLY B 1 103 ? 4.949 9.008 5.547 1 95.81 103 GLY B N 1
ATOM 4133 C CA . GLY B 1 103 ? 3.896 9.852 6.082 1 95.81 103 GLY B CA 1
ATOM 4134 C C . GLY B 1 103 ? 2.666 9.078 6.512 1 95.81 103 GLY B C 1
ATOM 4135 O O . GLY B 1 103 ? 2.639 7.848 6.426 1 95.81 103 GLY B O 1
ATOM 4136 N N . PHE B 1 104 ? 1.69 9.844 6.953 1 96.88 104 PHE B N 1
ATOM 4137 C CA . PHE B 1 104 ? 0.446 9.234 7.398 1 96.88 104 PHE B CA 1
ATOM 4138 C C . PHE B 1 104 ? -0.262 8.539 6.246 1 96.88 104 PHE B C 1
ATOM 4140 O O . PHE B 1 104 ? -0.283 9.047 5.125 1 96.88 104 PHE B O 1
ATOM 4147 N N . GLN B 1 105 ? -0.792 7.414 6.566 1 97.62 105 GLN B N 1
ATOM 4148 C CA . GLN B 1 105 ? -1.585 6.633 5.621 1 97.62 105 GLN B CA 1
ATOM 4149 C C . GLN B 1 105 ? -3.078 6.832 5.859 1 97.62 105 GLN B C 1
ATOM 4151 O O . GLN B 1 105 ? -3.477 7.461 6.848 1 97.62 105 GLN B O 1
ATOM 4156 N N . THR B 1 106 ? -3.906 6.312 4.992 1 97.62 106 THR B N 1
ATOM 4157 C CA . THR B 1 106 ? -5.352 6.445 5.113 1 97.62 106 THR B CA 1
ATOM 4158 C C . THR B 1 106 ? -5.832 5.953 6.473 1 97.62 106 THR B C 1
ATOM 4160 O O . THR B 1 106 ? -6.727 6.551 7.078 1 97.62 106 THR B O 1
ATOM 4163 N N . SER B 1 107 ? -5.207 4.961 7.02 1 96.81 107 SER B N 1
ATOM 4164 C CA . SER B 1 107 ? -5.629 4.367 8.281 1 96.81 107 SER B CA 1
ATOM 4165 C C . SER B 1 107 ? -5.34 5.297 9.453 1 96.81 107 SER B C 1
ATOM 4167 O O . SER B 1 107 ? -5.898 5.125 10.539 1 96.81 107 SER B O 1
ATOM 4169 N N . ASP B 1 108 ? -4.523 6.297 9.258 1 96.81 108 ASP B N 1
ATOM 4170 C CA . ASP B 1 108 ? -4.133 7.223 10.312 1 96.81 108 ASP B CA 1
ATOM 4171 C C . ASP B 1 108 ? -5.09 8.414 10.383 1 96.81 108 ASP B C 1
ATOM 4173 O O . ASP B 1 108 ? -5.105 9.141 11.375 1 96.81 108 ASP B O 1
ATOM 4177 N N . ILE B 1 109 ? -5.902 8.633 9.422 1 96.06 109 ILE B N 1
ATOM 4178 C CA . ILE B 1 109 ? -6.637 9.875 9.219 1 96.06 109 ILE B CA 1
ATOM 4179 C C . ILE B 1 109 ? -7.676 10.047 10.328 1 96.06 109 ILE B C 1
ATOM 4181 O O . ILE B 1 109 ? -7.816 11.133 10.883 1 96.06 109 ILE B O 1
ATOM 4185 N N . PRO B 1 110 ? -8.312 9.031 10.773 1 94.88 110 PRO B N 1
ATOM 4186 C CA . PRO B 1 110 ? -9.344 9.25 11.797 1 94.88 110 PRO B CA 1
ATOM 4187 C C . PRO B 1 110 ? -8.781 9.867 13.078 1 94.88 110 PRO B C 1
ATOM 4189 O O . PRO B 1 110 ? -9.352 10.82 13.609 1 94.88 110 PRO B O 1
ATOM 4192 N N . ARG B 1 111 ? -7.66 9.508 13.477 1 94.69 111 ARG B N 1
ATOM 4193 C CA . ARG B 1 111 ? -7.152 9.977 14.766 1 94.69 111 ARG B CA 1
ATOM 4194 C C . ARG B 1 111 ? -6.594 11.391 14.641 1 94.69 111 ARG B C 1
ATOM 4196 O O . ARG B 1 111 ? -6.418 12.078 15.648 1 94.69 111 ARG B O 1
ATOM 4203 N N . ILE B 1 112 ? -6.355 11.812 13.391 1 95.19 112 ILE B N 1
ATOM 4204 C CA . ILE B 1 112 ? -5.691 13.109 13.305 1 95.19 112 ILE B CA 1
ATOM 4205 C C . ILE B 1 112 ? -6.652 14.141 12.719 1 95.19 112 ILE B C 1
ATOM 4207 O O . ILE B 1 112 ? -6.348 15.336 12.688 1 95.19 112 ILE B O 1
ATOM 4211 N N . LYS B 1 113 ? -7.828 13.727 12.273 1 93.81 113 LYS B N 1
ATOM 4212 C CA . LYS B 1 113 ? -8.75 14.672 11.648 1 93.81 113 LYS B CA 1
ATOM 4213 C C . LYS B 1 113 ? -10.031 14.805 12.461 1 93.81 113 LYS B C 1
ATOM 4215 O O . LYS B 1 113 ? -10.641 15.875 12.508 1 93.81 113 LYS B O 1
ATOM 4220 N N . TYR B 1 114 ? -10.477 13.797 13.094 1 93.88 114 TYR B N 1
ATOM 4221 C CA . TYR B 1 114 ? -11.711 13.852 13.875 1 93.88 114 TYR B CA 1
ATOM 4222 C C . TYR B 1 114 ? -11.445 14.32 15.297 1 93.88 114 TYR B C 1
ATOM 4224 O O . TYR B 1 114 ? -10.719 13.664 16.047 1 93.88 114 TYR B O 1
ATOM 4232 N N . LYS B 1 115 ? -12.117 15.344 15.648 1 94.56 115 LYS B N 1
ATOM 4233 C CA . LYS B 1 115 ? -11.938 15.938 16.969 1 94.56 115 LYS B CA 1
ATOM 4234 C C . LYS B 1 115 ? -12.289 14.945 18.078 1 94.56 115 LYS B C 1
ATOM 4236 O O . LYS B 1 115 ? -11.594 14.859 19.094 1 94.56 115 LYS B O 1
ATOM 4241 N N . SER B 1 116 ? -13.297 14.141 17.891 1 95.38 116 SER B N 1
ATOM 4242 C CA . SER B 1 116 ? -13.711 13.141 18.859 1 95.38 116 SER B CA 1
ATOM 4243 C C . SER B 1 116 ? -12.641 12.055 19.031 1 95.38 116 SER B C 1
ATOM 4245 O O . SER B 1 116 ? -12.359 11.625 20.141 1 95.38 116 SER B O 1
ATOM 4247 N N . LYS B 1 117 ? -12.039 11.695 17.938 1 96.06 117 LYS B N 1
ATOM 4248 C CA . LYS B 1 117 ? -11.062 10.617 17.984 1 96.06 117 LYS B CA 1
ATOM 4249 C C . LYS B 1 117 ? -9.734 11.094 18.562 1 96.06 117 LYS B C 1
ATOM 4251 O O . LYS B 1 117 ? -8.977 10.297 19.141 1 96.06 117 LYS B O 1
ATOM 4256 N N . MET B 1 118 ? -9.492 12.375 18.5 1 96.69 118 MET B N 1
ATOM 4257 C CA . MET B 1 118 ? -8.273 12.945 19.062 1 96.69 118 MET B CA 1
ATOM 4258 C C . MET B 1 118 ? -8.25 12.797 20.578 1 96.69 118 MET B C 1
ATOM 4260 O O . MET B 1 118 ? -7.176 12.727 21.188 1 96.69 118 MET B O 1
ATOM 4264 N N . LYS B 1 119 ? -9.398 12.781 21.219 1 95.94 119 LYS B N 1
ATOM 4265 C CA . LYS B 1 119 ? -9.516 12.836 22.672 1 95.94 119 LYS B CA 1
ATOM 4266 C C . LYS B 1 119 ? -8.797 11.656 23.328 1 95.94 119 LYS B C 1
ATOM 4268 O O . LYS B 1 119 ? -8.141 11.82 24.359 1 95.94 119 LYS B O 1
ATOM 4273 N N . GLU B 1 120 ? -8.93 10.531 22.734 1 96.25 120 GLU B N 1
ATOM 4274 C CA . GLU B 1 120 ? -8.281 9.344 23.297 1 96.25 120 GLU B CA 1
ATOM 4275 C C . GLU B 1 120 ? -6.77 9.516 23.344 1 96.25 120 GLU B C 1
ATOM 4277 O O . GLU B 1 120 ? -6.117 9.078 24.281 1 96.25 120 GLU B O 1
ATOM 4282 N N . TYR B 1 121 ? -6.219 10.102 22.391 1 97.31 121 TYR B N 1
ATOM 4283 C CA . TYR B 1 121 ? -4.77 10.258 22.312 1 97.31 121 TYR B CA 1
ATOM 4284 C C . TYR B 1 121 ? -4.277 11.336 23.266 1 97.31 121 TYR B C 1
ATOM 4286 O O . TYR B 1 121 ? -3.17 11.242 23.797 1 97.31 121 TYR B O 1
ATOM 4294 N N . TYR B 1 122 ? -5.09 12.367 23.516 1 97.12 122 TYR B N 1
ATOM 4295 C CA . TYR B 1 122 ? -4.762 13.336 24.562 1 97.12 122 TYR B CA 1
ATOM 4296 C C . TYR B 1 122 ? -4.789 12.695 25.938 1 97.12 122 TYR B C 1
ATOM 4298 O O . TYR B 1 122 ? -3.914 12.953 26.766 1 97.12 122 TYR B O 1
ATOM 4306 N N . GLN B 1 123 ? -5.773 11.859 26.125 1 95.38 123 GLN B N 1
ATOM 4307 C CA . GLN B 1 123 ? -5.883 11.164 27.406 1 95.38 123 GLN B CA 1
ATOM 4308 C C . GLN B 1 123 ? -4.668 10.281 27.656 1 95.38 123 GLN B C 1
ATOM 4310 O O . GLN B 1 123 ? -4.133 10.258 28.766 1 95.38 123 GLN B O 1
ATOM 4315 N N . LYS B 1 124 ? -4.27 9.656 26.656 1 96.25 124 LYS B N 1
ATOM 4316 C CA . LYS B 1 124 ? -3.08 8.812 26.766 1 96.25 124 LYS B CA 1
ATOM 4317 C C . LYS B 1 124 ? -1.85 9.641 27.109 1 96.25 124 LYS B C 1
ATOM 4319 O O . LYS B 1 124 ? -0.933 9.156 27.781 1 96.25 124 LYS B O 1
ATOM 4324 N N . ALA B 1 125 ? -1.825 10.875 26.703 1 96 125 ALA B N 1
ATOM 4325 C CA . ALA B 1 125 ? -0.711 11.781 26.953 1 96 125 ALA B CA 1
ATOM 4326 C C . ALA B 1 125 ? -0.86 12.469 28.297 1 96 125 ALA B C 1
ATOM 4328 O O . ALA B 1 125 ? 0.017 13.234 28.719 1 96 125 ALA B O 1
ATOM 4329 N N . GLY B 1 126 ? -2.016 12.305 29 1 96.06 126 GLY B N 1
ATOM 4330 C CA . GLY B 1 126 ? -2.26 12.93 30.297 1 96.06 126 GLY B CA 1
ATOM 4331 C C . GLY B 1 126 ? -2.732 14.367 30.188 1 96.06 126 GLY B C 1
ATOM 4332 O O . GLY B 1 126 ? -2.557 15.164 31.109 1 96.06 126 GLY B O 1
ATOM 4333 N N . ILE B 1 127 ? -3.279 14.734 29.078 1 96.94 127 ILE B N 1
ATOM 4334 C CA . ILE B 1 127 ? -3.76 16.094 28.859 1 96.94 127 ILE B CA 1
ATOM 4335 C C . ILE B 1 127 ? -5.285 16.125 28.953 1 96.94 127 ILE B C 1
ATOM 4337 O O . ILE B 1 127 ? -5.965 15.328 28.297 1 96.94 127 ILE B O 1
ATOM 4341 N N . THR B 1 128 ? -5.812 17 29.688 1 96.19 128 THR B N 1
ATOM 4342 C CA . THR B 1 128 ? -7.25 17.141 29.906 1 96.19 128 THR B CA 1
ATOM 4343 C C . THR B 1 128 ? -7.949 17.531 28.594 1 96.19 128 THR B C 1
ATOM 4345 O O . THR B 1 128 ? -7.426 18.328 27.828 1 96.19 128 THR B O 1
ATOM 4348 N N . THR B 1 129 ? -9.109 16.922 28.391 1 96.25 129 THR B N 1
ATOM 4349 C CA . THR B 1 129 ? -9.953 17.281 27.25 1 96.25 129 THR B CA 1
ATOM 4350 C C . THR B 1 129 ? -11.344 17.688 27.719 1 96.25 129 THR B C 1
ATOM 4352 O O . THR B 1 129 ? -11.805 17.266 28.781 1 96.25 129 THR B O 1
ATOM 4355 N N . ALA B 1 130 ? -11.969 18.484 26.922 1 95.12 130 ALA B N 1
ATOM 4356 C CA . ALA B 1 130 ? -13.359 18.844 27.219 1 95.12 130 ALA B CA 1
ATOM 4357 C C . ALA B 1 130 ? -14.273 17.641 27.047 1 95.12 130 ALA B C 1
ATOM 4359 O O . ALA B 1 130 ? -14.07 16.812 26.156 1 95.12 130 ALA B O 1
ATOM 4360 N N . ARG B 1 131 ? -15.297 17.422 27.984 1 96.12 131 ARG B N 1
ATOM 4361 C CA . ARG B 1 131 ? -16.359 16.438 27.766 1 96.12 131 ARG B CA 1
ATOM 4362 C C . ARG B 1 131 ? -17.125 16.75 26.484 1 96.12 131 ARG B C 1
ATOM 4364 O O . ARG B 1 131 ? -17.25 17.906 26.078 1 96.12 131 ARG B O 1
ATOM 4371 N N . TYR B 1 132 ? -17.531 15.742 25.797 1 97.06 132 TYR B N 1
ATOM 4372 C CA . TYR B 1 132 ? -18.188 16 24.516 1 97.06 132 TYR B CA 1
ATOM 4373 C C . TYR B 1 132 ? -19.297 15 24.266 1 97.06 132 TYR B C 1
ATOM 4375 O O . TYR B 1 132 ? -19.438 14.008 24.984 1 97.06 132 TYR B O 1
ATOM 4383 N N . HIS B 1 133 ? -20.125 15.312 23.344 1 97.44 133 HIS B N 1
ATOM 4384 C CA . HIS B 1 133 ? -21.219 14.5 22.812 1 97.44 133 HIS B CA 1
ATOM 4385 C C . HIS B 1 133 ? -21.312 14.625 21.297 1 97.44 133 HIS B C 1
ATOM 4387 O O . HIS B 1 133 ? -21.234 15.727 20.75 1 97.44 133 HIS B O 1
ATOM 4393 N N . LEU B 1 134 ? -21.375 13.461 20.625 1 96.81 134 LEU B N 1
ATOM 4394 C CA . LEU B 1 134 ? -21.641 13.516 19.203 1 96.81 134 LEU B CA 1
ATOM 4395 C C . LEU B 1 134 ? -23.109 13.867 18.938 1 96.81 134 LEU B C 1
ATOM 4397 O O . LEU B 1 134 ? -24.016 13.164 19.391 1 96.81 134 LEU B O 1
ATOM 4401 N N . VAL B 1 135 ? -23.219 14.828 18.203 1 95.94 135 VAL B N 1
ATOM 4402 C CA . VAL B 1 135 ? -24.547 15.398 18.031 1 95.94 135 VAL B CA 1
ATOM 4403 C C . VAL B 1 135 ? -25.469 14.367 17.359 1 95.94 135 VAL B C 1
ATOM 4405 O O . VAL B 1 135 ? -25.125 13.812 16.312 1 95.94 135 VAL B O 1
ATOM 4408 N N . ASP B 1 136 ? -26.484 14.148 17.922 1 94.75 136 ASP B N 1
ATOM 4409 C CA . ASP B 1 136 ? -27.5 13.25 17.391 1 94.75 136 ASP B CA 1
ATOM 4410 C C . ASP B 1 136 ? -28.844 13.953 17.281 1 94.75 136 ASP B C 1
ATOM 4412 O O . ASP B 1 136 ? -29.062 14.773 16.375 1 94.75 136 ASP B O 1
ATOM 4416 N N . ASP B 1 137 ? -29.75 13.844 18.312 1 94.25 137 ASP B N 1
ATOM 4417 C CA . ASP B 1 137 ? -31.031 14.555 18.297 1 94.25 137 ASP B CA 1
ATOM 4418 C C . ASP B 1 137 ? -31.141 15.516 19.484 1 94.25 137 ASP B C 1
ATOM 4420 O O . ASP B 1 137 ? -30.203 15.641 20.281 1 94.25 137 ASP B O 1
ATOM 4424 N N . PHE B 1 138 ? -32.25 16.25 19.547 1 96.88 138 PHE B N 1
ATOM 4425 C CA . PHE B 1 138 ? -32.438 17.266 20.562 1 96.88 138 PHE B CA 1
ATOM 4426 C C . PHE B 1 138 ? -32.312 16.672 21.969 1 96.88 138 PHE B C 1
ATOM 4428 O O . PHE B 1 138 ? -31.656 17.219 22.828 1 96.88 138 PHE B O 1
ATOM 4435 N N . GLU B 1 139 ? -32.938 15.562 22.203 1 97.44 139 GLU B N 1
ATOM 4436 C CA . GLU B 1 139 ? -32.938 14.938 23.531 1 97.44 139 GLU B CA 1
ATOM 4437 C C . GLU B 1 139 ? -31.547 14.492 23.938 1 97.44 139 GLU B C 1
ATOM 4439 O O . GLU B 1 139 ? -31.156 14.672 25.094 1 97.44 139 GLU B O 1
ATOM 4444 N N . GLY B 1 140 ? -30.922 13.922 23 1 97 140 GLY B N 1
ATOM 4445 C CA . GLY B 1 140 ? -29.562 13.516 23.281 1 97 140 GLY B CA 1
ATOM 4446 C C . GLY B 1 140 ? -28.641 14.68 23.609 1 97 140 GLY B C 1
ATOM 4447 O O . GLY B 1 140 ? -27.844 14.602 24.531 1 97 140 GLY B O 1
ATOM 4448 N N . CYS B 1 141 ? -28.75 15.695 22.891 1 97.88 141 CYS B N 1
ATOM 4449 C CA . CYS B 1 141 ? -27.953 16.891 23.141 1 97.88 141 CYS B CA 1
ATOM 4450 C C . CYS B 1 141 ? -28.312 17.531 24.484 1 97.88 141 CYS B C 1
ATOM 4452 O O . CYS B 1 141 ? -27.422 17.969 25.219 1 97.88 141 CYS B O 1
ATOM 4454 N N . ARG B 1 142 ? -29.547 17.547 24.75 1 97.56 142 ARG B N 1
ATOM 4455 C CA . ARG B 1 142 ? -30.016 18.141 26 1 97.56 142 ARG B CA 1
ATOM 4456 C C . ARG B 1 142 ? -29.484 17.359 27.203 1 97.56 142 ARG B C 1
ATOM 4458 O O . ARG B 1 142 ? -29.188 17.953 28.25 1 97.56 142 ARG B O 1
ATOM 4465 N N . LYS B 1 143 ? -29.469 16.078 27.094 1 98.12 143 LYS B N 1
ATOM 4466 C CA . LYS B 1 143 ? -28.906 15.25 28.156 1 98.12 143 LYS B CA 1
ATOM 4467 C C . LYS B 1 143 ? -27.453 15.625 28.453 1 98.12 143 LYS B C 1
ATOM 4469 O O . LYS B 1 143 ? -27.047 15.688 29.609 1 98.12 143 LYS B O 1
ATOM 4474 N N . PHE B 1 144 ? -26.75 15.812 27.438 1 98 144 PHE B N 1
ATOM 4475 C CA . PHE B 1 144 ? -25.359 16.234 27.609 1 98 144 PHE B CA 1
ATOM 4476 C C . PHE B 1 144 ? -25.297 17.609 28.25 1 98 144 PHE B C 1
ATOM 4478 O O . PHE B 1 144 ? -24.484 17.844 29.141 1 98 144 PHE B O 1
ATOM 4485 N N . ILE B 1 145 ? -26.125 18.5 27.828 1 98 145 ILE B N 1
ATOM 4486 C CA . ILE B 1 145 ? -26.125 19.875 28.312 1 98 145 ILE B CA 1
ATOM 4487 C C . ILE B 1 145 ? -26.516 19.891 29.797 1 98 145 ILE B C 1
ATOM 4489 O O . ILE B 1 145 ? -26.016 20.703 30.562 1 98 145 ILE B O 1
ATOM 4493 N N . ASP B 1 146 ? -27.359 18.984 30.141 1 97.69 146 ASP B N 1
ATOM 4494 C CA . ASP B 1 146 ? -27.719 18.875 31.547 1 97.69 146 ASP B CA 1
ATOM 4495 C C . ASP B 1 146 ? -26.484 18.547 32.406 1 97.69 146 ASP B C 1
ATOM 4497 O O . ASP B 1 146 ? -26.406 18.953 33.562 1 97.69 146 ASP B O 1
ATOM 4501 N N . GLU B 1 147 ? -25.625 17.891 31.828 1 96.31 147 GLU B N 1
ATOM 4502 C CA . GLU B 1 147 ? -24.422 17.484 32.531 1 96.31 147 GLU B CA 1
ATOM 4503 C C . GLU B 1 147 ? -23.406 18.625 32.625 1 96.31 147 GLU B C 1
ATOM 4505 O O . GLU B 1 147 ? -22.766 18.812 33.625 1 96.31 147 GLU B O 1
ATOM 4510 N N . VAL B 1 148 ? -23.266 19.469 31.547 1 96.44 148 VAL B N 1
ATOM 4511 C CA . VAL B 1 148 ? -22.125 20.359 31.484 1 96.44 148 VAL B CA 1
ATOM 4512 C C . VAL B 1 148 ? -22.594 21.812 31.594 1 96.44 148 VAL B C 1
ATOM 4514 O O . VAL B 1 148 ? -21.797 22.703 31.875 1 96.44 148 VAL B O 1
ATOM 4517 N N . GLY B 1 149 ? -23.906 22.031 31.312 1 95.69 149 GLY B N 1
ATOM 4518 C CA . GLY B 1 149 ? -24.438 23.391 31.328 1 95.69 149 GLY B CA 1
ATOM 4519 C C . GLY B 1 149 ? -24.172 24.172 30.062 1 95.69 149 GLY B C 1
ATOM 4520 O O . GLY B 1 149 ? -23.266 23.812 29.297 1 95.69 149 GLY B O 1
ATOM 4521 N N . TYR B 1 150 ? -24.984 25.188 29.844 1 96.38 150 TYR B N 1
ATOM 4522 C CA . TYR B 1 150 ? -24.688 26.172 28.812 1 96.38 150 TYR B CA 1
ATOM 4523 C C . TYR B 1 150 ? -23.594 27.141 29.266 1 96.38 150 TYR B C 1
ATOM 4525 O O . TYR B 1 150 ? -23.453 27.391 30.469 1 96.38 150 TYR B O 1
ATOM 4533 N N . PRO B 1 151 ? -22.828 27.734 28.375 1 95.81 151 PRO B N 1
ATOM 4534 C CA . PRO B 1 151 ? -22.859 27.516 26.922 1 95.81 151 PRO B CA 1
ATOM 4535 C C . PRO B 1 151 ? -22.109 26.25 26.5 1 95.81 151 PRO B C 1
ATOM 4537 O O . PRO B 1 151 ? -21.328 25.703 27.281 1 95.81 151 PRO B O 1
ATOM 4540 N N . VAL B 1 152 ? -22.469 25.734 25.328 1 96.94 152 VAL B N 1
ATOM 4541 C CA . VAL B 1 152 ? -21.734 24.656 24.672 1 96.94 152 VAL B CA 1
ATOM 4542 C C . VAL B 1 152 ? -21.266 25.109 23.281 1 96.94 152 VAL B C 1
ATOM 4544 O O . VAL B 1 152 ? -21.766 26.109 22.75 1 96.94 152 VAL B O 1
ATOM 4547 N N . VAL B 1 153 ? -20.297 24.438 22.766 1 95.06 153 VAL B N 1
ATOM 4548 C CA . VAL B 1 153 ? -19.797 24.75 21.422 1 95.06 153 VAL B CA 1
ATOM 4549 C C . VAL B 1 153 ? -20.047 23.562 20.5 1 95.06 153 VAL B C 1
ATOM 4551 O O . VAL B 1 153 ? -19.812 22.406 20.891 1 95.06 153 VAL B O 1
ATOM 4554 N N . VAL B 1 154 ? -20.562 23.828 19.312 1 94.94 154 VAL B N 1
ATOM 4555 C CA . VAL B 1 154 ? -20.766 22.781 18.312 1 94.94 154 VAL B CA 1
ATOM 4556 C C . VAL B 1 154 ? -19.922 23.094 17.078 1 94.94 154 VAL B C 1
ATOM 4558 O O . VAL B 1 154 ? -19.766 24.25 16.688 1 94.94 154 VAL B O 1
ATOM 4561 N N . LYS B 1 155 ? -19.312 22.078 16.562 1 92.75 155 LYS B N 1
ATOM 4562 C CA . LYS B 1 155 ? -18.484 22.188 15.359 1 92.75 155 LYS B CA 1
ATOM 4563 C C . LYS B 1 155 ? -18.422 20.859 14.617 1 92.75 155 LYS B C 1
ATOM 4565 O O . LYS B 1 155 ? -18.672 19.797 15.195 1 92.75 155 LYS B O 1
ATOM 4570 N N . PRO B 1 156 ? -18.125 20.938 13.344 1 92.19 156 PRO B N 1
ATOM 4571 C CA . PRO B 1 156 ? -17.938 19.672 12.641 1 92.19 156 PRO B CA 1
ATOM 4572 C C . PRO B 1 156 ? -16.859 18.797 13.273 1 92.19 156 PRO B C 1
ATOM 4574 O O . PRO B 1 156 ? -15.797 19.312 13.648 1 92.19 156 PRO B O 1
ATOM 4577 N N . ASP B 1 157 ? -17.156 17.516 13.422 1 93.75 157 ASP B N 1
ATOM 4578 C CA . ASP B 1 157 ? -16.172 16.594 13.992 1 93.75 157 ASP B CA 1
ATOM 4579 C C . ASP B 1 157 ? -14.93 16.5 13.117 1 93.75 157 ASP B C 1
ATOM 4581 O O . ASP B 1 157 ? -13.82 16.359 13.617 1 93.75 157 ASP B O 1
ATOM 4585 N N . ASN B 1 158 ? -15.164 16.5 11.867 1 89.88 158 ASN B N 1
ATOM 4586 C CA . ASN B 1 158 ? -14.133 16.625 10.844 1 89.88 158 ASN B CA 1
ATOM 4587 C C . ASN B 1 158 ? -14.281 17.922 10.055 1 89.88 158 ASN B C 1
ATOM 4589 O O . ASN B 1 158 ? -15.195 18.047 9.242 1 89.88 158 ASN B O 1
ATOM 4593 N N . GLY B 1 159 ? -13.43 18.906 10.289 1 79.44 159 GLY B N 1
ATOM 4594 C CA . GLY B 1 159 ? -13.516 20.188 9.602 1 79.44 159 GLY B CA 1
ATOM 4595 C C . GLY B 1 159 ? -12.211 20.938 9.586 1 79.44 159 GLY B C 1
ATOM 4596 O O . GLY B 1 159 ? -11.211 20.484 10.141 1 79.44 159 GLY B O 1
ATOM 4597 N N . VAL B 1 160 ? -12.289 21.984 8.797 1 69.38 160 VAL B N 1
ATOM 4598 C CA . VAL B 1 160 ? -11.117 22.844 8.672 1 69.38 160 VAL B CA 1
ATOM 4599 C C . VAL B 1 160 ? -11.414 24.219 9.273 1 69.38 160 VAL B C 1
ATOM 4601 O O . VAL B 1 160 ? -12.516 24.75 9.102 1 69.38 160 VAL B O 1
ATOM 4604 N N . GLY B 1 161 ? -10.477 24.625 10.055 1 66.25 161 GLY B N 1
ATOM 4605 C CA . GLY B 1 161 ? -10.641 25.953 10.648 1 66.25 161 GLY B CA 1
ATOM 4606 C C . GLY B 1 161 ? -11.812 26.031 11.609 1 66.25 161 GLY B C 1
ATOM 4607 O O . GLY B 1 161 ? -12.078 25.094 12.352 1 66.25 161 GLY B O 1
ATOM 4608 N N . ALA B 1 162 ? -12.344 27.219 11.727 1 68.12 162 ALA B N 1
ATOM 4609 C CA . ALA B 1 162 ? -13.484 27.469 12.609 1 68.12 162 ALA B CA 1
ATOM 4610 C C . ALA B 1 162 ? -14.781 27.578 11.805 1 68.12 162 ALA B C 1
ATOM 4612 O O . ALA B 1 162 ? -15.75 28.188 12.258 1 68.12 162 ALA B O 1
ATOM 4613 N N . SER B 1 163 ? -14.688 26.828 10.758 1 70.69 163 SER B N 1
ATOM 4614 C CA . SER B 1 163 ? -15.883 26.859 9.922 1 70.69 163 SER B CA 1
ATOM 4615 C C . SER B 1 163 ? -17.047 26.141 10.586 1 70.69 163 SER B C 1
ATOM 4617 O O . SER B 1 163 ? -16.875 25.031 11.109 1 70.69 163 SER B O 1
ATOM 4619 N N . ASP B 1 164 ? -18.125 26.781 10.656 1 81.44 164 ASP B N 1
ATOM 4620 C CA . ASP B 1 164 ? -19.391 26.234 11.156 1 81.44 164 ASP B CA 1
ATOM 4621 C C . ASP B 1 164 ? -19.297 25.859 12.633 1 81.44 164 ASP B C 1
ATOM 4623 O O . ASP B 1 164 ? -19.734 24.781 13.039 1 81.44 164 ASP B O 1
ATOM 4627 N N . THR B 1 165 ? -18.547 26.594 13.328 1 87.62 165 THR B N 1
ATOM 4628 C CA . THR B 1 165 ? -18.469 26.469 14.773 1 87.62 165 THR B CA 1
ATOM 4629 C C . THR B 1 165 ? -19.406 27.469 15.453 1 87.62 165 THR B C 1
ATOM 4631 O O . THR B 1 165 ? -19.391 28.656 15.125 1 87.62 165 THR B O 1
ATOM 4634 N N . HIS B 1 166 ? -20.172 26.984 16.469 1 89.69 166 HIS B N 1
ATOM 4635 C CA . HIS B 1 166 ? -21.188 27.828 17.094 1 89.69 166 HIS B CA 1
ATOM 4636 C C . HIS B 1 166 ? -21.188 27.641 18.609 1 89.69 166 HIS B C 1
ATOM 4638 O O . HIS B 1 166 ? -21.016 26.531 19.109 1 89.69 166 HIS B O 1
ATOM 4644 N N . LYS B 1 167 ? -21.359 28.797 19.203 1 93 167 LYS B N 1
ATOM 4645 C CA . LYS B 1 167 ? -21.625 28.797 20.641 1 93 167 LYS B CA 1
ATOM 4646 C C . LYS B 1 167 ? -23.125 28.844 20.906 1 93 167 LYS B C 1
ATOM 4648 O O . LYS B 1 167 ? -23.828 29.734 20.438 1 93 167 LYS B O 1
ATOM 4653 N N . LEU B 1 168 ? -23.625 27.859 21.594 1 96.44 168 LEU B N 1
ATOM 4654 C CA . LEU B 1 168 ? -25.031 27.797 21.953 1 96.44 168 LEU B CA 1
ATOM 4655 C C . LEU B 1 168 ? -25.234 28.109 23.438 1 96.44 168 LEU B C 1
ATOM 4657 O O . LEU B 1 168 ? -24.562 27.531 24.297 1 96.44 168 LEU B O 1
ATOM 4661 N N . SER B 1 169 ? -26.281 28.953 23.672 1 96.88 169 SER B N 1
ATOM 4662 C CA . SER B 1 169 ? -26.406 29.438 25.047 1 96.88 169 SER B CA 1
ATOM 4663 C C . SER B 1 169 ? -27.75 29.031 25.656 1 96.88 169 SER B C 1
ATOM 4665 O O . SER B 1 169 ? -27.984 29.234 26.844 1 96.88 169 SER B O 1
ATOM 4667 N N . ASN B 1 170 ? -28.656 28.5 24.859 1 97.5 170 ASN B N 1
ATOM 4668 C CA . ASN B 1 170 ? -29.969 28.078 25.344 1 97.5 170 ASN B CA 1
ATOM 4669 C C . ASN B 1 170 ? -30.625 27.078 24.391 1 97.5 170 ASN B C 1
ATOM 4671 O O . ASN B 1 170 ? -30.109 26.812 23.312 1 97.5 170 ASN B O 1
ATOM 4675 N N . ASP B 1 171 ? -31.781 26.594 24.797 1 97.69 171 ASP B N 1
ATOM 4676 C CA . ASP B 1 171 ? -32.5 25.547 24.062 1 97.69 171 ASP B CA 1
ATOM 4677 C C . ASP B 1 171 ? -32.969 26.078 22.719 1 97.69 171 ASP B C 1
ATOM 4679 O O . ASP B 1 171 ? -33.031 25.312 21.734 1 97.69 171 ASP B O 1
ATOM 4683 N N . GLN B 1 172 ? -33.281 27.266 22.656 1 97.56 172 GLN B N 1
ATOM 4684 C CA . GLN B 1 172 ? -33.75 27.844 21.406 1 97.56 172 GLN B CA 1
ATOM 4685 C C . GLN B 1 172 ? -32.625 27.828 20.344 1 97.56 172 GLN B C 1
ATOM 4687 O O . GLN B 1 172 ? -32.875 27.5 19.188 1 97.56 172 GLN B O 1
ATOM 4692 N N . GLU B 1 173 ? -31.453 28.188 20.797 1 96.38 173 GLU B N 1
ATOM 4693 C CA . GLU B 1 173 ? -30.297 28.156 19.891 1 96.38 173 GLU B CA 1
ATOM 4694 C C . GLU B 1 173 ? -29.969 26.719 19.484 1 96.38 173 GLU B C 1
ATOM 4696 O O . GLU B 1 173 ? -29.594 26.469 18.344 1 96.38 173 GLU B O 1
ATOM 4701 N N . LEU B 1 174 ? -30.109 25.797 20.422 1 97.44 174 LEU B N 1
ATOM 4702 C CA . LEU B 1 174 ? -29.891 24.375 20.125 1 97.44 174 LEU B CA 1
ATOM 4703 C C . LEU B 1 174 ? -30.875 23.891 19.062 1 97.44 174 LEU B C 1
ATOM 4705 O O . LEU B 1 174 ? -30.469 23.234 18.094 1 97.44 174 LEU B O 1
ATOM 4709 N N . GLN B 1 175 ? -32.125 24.219 19.266 1 96.5 175 GLN B N 1
ATOM 4710 C CA . GLN B 1 175 ? -33.156 23.812 18.328 1 96.5 175 GLN B CA 1
ATOM 4711 C C . GLN B 1 175 ? -32.875 24.391 16.938 1 96.5 175 GLN B C 1
ATOM 4713 O O . GLN B 1 175 ? -33.062 23.703 15.93 1 96.5 175 GLN B O 1
ATOM 4718 N N . ARG B 1 176 ? -32.5 25.594 16.922 1 95.44 176 ARG B N 1
ATOM 4719 C CA . ARG B 1 176 ? -32.219 26.25 15.656 1 95.44 176 ARG B CA 1
ATOM 4720 C C . ARG B 1 176 ? -31.047 25.578 14.953 1 95.44 176 ARG B C 1
ATOM 4722 O O . ARG B 1 176 ? -31.078 25.344 13.742 1 95.44 176 ARG B O 1
ATOM 4729 N N . PHE B 1 177 ? -30.047 25.344 15.664 1 94.88 177 PHE B N 1
ATOM 4730 C CA . PHE B 1 177 ? -28.875 24.672 15.109 1 94.88 177 PHE B CA 1
ATOM 4731 C C . PHE B 1 177 ? -29.25 23.312 14.531 1 94.88 177 PHE B C 1
ATOM 4733 O O . PHE B 1 177 ? -28.859 22.984 13.414 1 94.88 177 PHE B O 1
ATOM 4740 N N . LEU B 1 178 ? -29.984 22.531 15.242 1 95.12 178 LEU B N 1
ATOM 4741 C CA . LEU B 1 178 ? -30.375 21.188 14.797 1 95.12 178 LEU B CA 1
ATOM 4742 C C . LEU B 1 178 ? -31.219 21.266 13.531 1 95.12 178 LEU B C 1
ATOM 4744 O O . LEU B 1 178 ? -31.125 20.406 12.656 1 95.12 178 LEU B O 1
ATOM 4748 N N . ASN B 1 179 ? -32.031 22.281 13.477 1 93 179 ASN B N 1
ATOM 4749 C CA . ASN B 1 179 ? -32.844 22.453 12.281 1 93 179 ASN B CA 1
ATOM 4750 C C . ASN B 1 179 ? -32 22.781 11.055 1 93 179 ASN B C 1
ATOM 4752 O O . ASN B 1 179 ? -32.219 22.234 9.977 1 93 179 ASN B O 1
ATOM 4756 N N . ILE B 1 180 ? -31.047 23.609 11.266 1 89.62 180 ILE B N 1
ATOM 4757 C CA . ILE B 1 180 ? -30.188 24.016 10.172 1 89.62 180 ILE B CA 1
ATOM 4758 C C . ILE B 1 180 ? -29.312 22.844 9.742 1 89.62 180 ILE B C 1
ATOM 4760 O O . ILE B 1 180 ? -29.172 22.578 8.547 1 89.62 180 ILE B O 1
ATOM 4764 N N . ARG B 1 181 ? -28.75 22.203 10.656 1 88.12 181 ARG B N 1
ATOM 4765 C CA . ARG B 1 181 ? -27.938 21.016 10.375 1 88.12 181 ARG B CA 1
ATOM 4766 C C . ARG B 1 181 ? -28.734 19.984 9.578 1 88.12 181 ARG B C 1
ATOM 4768 O O . ARG B 1 181 ? -28.234 19.438 8.586 1 88.12 181 ARG B O 1
ATOM 4775 N N . GLY B 1 182 ? -29.891 19.625 10.031 1 85.06 182 GLY B N 1
ATOM 4776 C CA . GLY B 1 182 ? -30.734 18.641 9.359 1 85.06 182 GLY B CA 1
ATOM 4777 C C . GLY B 1 182 ? -31.062 19.031 7.93 1 85.06 182 GLY B C 1
ATOM 4778 O O . GLY B 1 182 ? -31.141 18.172 7.051 1 85.06 182 GLY B O 1
ATOM 4779 N N . SER B 1 183 ? -31.188 20.297 7.695 1 85.31 183 SER B N 1
ATOM 4780 C CA . SER B 1 183 ? -31.609 20.766 6.383 1 85.31 183 SER B CA 1
ATOM 4781 C C . SER B 1 183 ? -30.422 20.984 5.449 1 85.31 183 SER B C 1
ATOM 4783 O O . SER B 1 183 ? -30.5 20.656 4.262 1 85.31 183 SER B O 1
ATOM 4785 N N . CYS B 1 184 ? -29.344 21.406 6.035 1 78 184 CYS B N 1
ATOM 4786 C CA . CYS B 1 184 ? -28.25 21.875 5.184 1 78 184 CYS B CA 1
ATOM 4787 C C . CYS B 1 184 ? -27.094 20.875 5.172 1 78 184 CYS B C 1
ATOM 4789 O O . CYS B 1 184 ? -26.391 20.766 4.172 1 78 184 CYS B O 1
ATOM 4791 N N . HIS B 1 185 ? -26.906 20.172 6.238 1 80.12 185 HIS B N 1
ATOM 4792 C CA . HIS B 1 185 ? -25.734 19.312 6.359 1 80.12 185 HIS B CA 1
ATOM 4793 C C . HIS B 1 185 ? -26.094 17.984 7.012 1 80.12 185 HIS B C 1
ATOM 4795 O O . HIS B 1 185 ? -25.469 17.562 7.98 1 80.12 185 HIS B O 1
ATOM 4801 N N . PRO B 1 186 ? -26.969 17.281 6.477 1 77 186 PRO B N 1
ATOM 4802 C CA . PRO B 1 186 ? -27.469 16.094 7.164 1 77 186 PRO B CA 1
ATOM 4803 C C . PRO B 1 186 ? -26.406 15.008 7.297 1 77 186 PRO B C 1
ATOM 4805 O O . PRO B 1 186 ? -26.453 14.203 8.234 1 77 186 PRO B O 1
ATOM 4808 N N . ASP B 1 187 ? -25.391 15.047 6.613 1 83.56 187 ASP B N 1
ATOM 4809 C CA . ASP B 1 187 ? -24.453 13.93 6.605 1 83.56 187 ASP B CA 1
ATOM 4810 C C . ASP B 1 187 ? -23.156 14.312 7.297 1 83.56 187 ASP B C 1
ATOM 4812 O O . ASP B 1 187 ? -22.234 13.492 7.391 1 83.56 187 ASP B O 1
ATOM 4816 N N . VAL B 1 188 ? -23.094 15.461 7.844 1 85.94 188 VAL B N 1
ATOM 4817 C CA . VAL B 1 188 ? -21.875 15.914 8.5 1 85.94 188 VAL B CA 1
ATOM 4818 C C . VAL B 1 188 ? -21.969 15.672 10.008 1 85.94 188 VAL B C 1
ATOM 4820 O O . VAL B 1 188 ? -22.875 16.188 10.664 1 85.94 188 VAL B O 1
ATOM 4823 N N . PRO B 1 189 ? -21.156 14.906 10.523 1 91.69 189 PRO B N 1
ATOM 4824 C CA . PRO B 1 189 ? -21.156 14.719 11.977 1 91.69 189 PRO B CA 1
ATOM 4825 C C . PRO B 1 189 ? -20.641 15.938 12.734 1 91.69 189 PRO B C 1
ATOM 4827 O O . PRO B 1 189 ? -19.641 16.547 12.32 1 91.69 189 PRO B O 1
ATOM 4830 N N . TYR B 1 190 ? -21.344 16.281 13.75 1 94.69 190 TYR B N 1
ATOM 4831 C CA . TYR B 1 190 ? -20.953 17.391 14.617 1 94.69 190 TYR B CA 1
ATOM 4832 C C . TYR B 1 190 ? -20.594 16.891 16.016 1 94.69 190 TYR B C 1
ATOM 4834 O O . TYR B 1 190 ? -21.141 15.883 16.469 1 94.69 190 TYR B O 1
ATOM 4842 N N . ILE B 1 191 ? -19.734 17.625 16.594 1 96 191 ILE B N 1
ATOM 4843 C CA . ILE B 1 191 ? -19.375 17.375 17.984 1 96 191 ILE B CA 1
ATOM 4844 C C . ILE B 1 191 ? -19.797 18.578 18.828 1 96 191 ILE B C 1
ATOM 4846 O O . ILE B 1 191 ? -19.672 19.719 18.406 1 96 191 ILE B O 1
ATOM 4850 N N . MET B 1 192 ? -20.391 18.312 19.938 1 97 192 MET B N 1
ATOM 4851 C CA . MET B 1 192 ? -20.734 19.281 20.969 1 97 192 MET B CA 1
ATOM 4852 C C . MET B 1 192 ? -19.812 19.156 22.172 1 97 192 MET B C 1
ATOM 4854 O O . MET B 1 192 ? -19.656 18.062 22.734 1 97 192 MET B O 1
ATOM 4858 N N . GLU B 1 193 ? -19.25 20.297 22.531 1 96.56 193 GLU B N 1
ATOM 4859 C CA . GLU B 1 193 ? -18.312 20.297 23.656 1 96.56 193 GLU B CA 1
ATOM 4860 C C . GLU B 1 193 ? -18.719 21.328 24.703 1 96.56 193 GLU B C 1
ATOM 4862 O O . GLU B 1 193 ? -19.312 22.344 24.375 1 96.56 193 GLU B O 1
ATOM 4867 N N . GLU B 1 194 ? -18.375 21 25.969 1 95.94 194 GLU B N 1
ATOM 4868 C CA . GLU B 1 194 ? -18.5 22.016 27 1 95.94 194 GLU B CA 1
ATOM 4869 C C . GLU B 1 194 ? -17.625 23.219 26.688 1 95.94 194 GLU B C 1
ATOM 4871 O O . GLU B 1 194 ? -16.5 23.062 26.203 1 95.94 194 GLU B O 1
ATOM 4876 N N . PHE B 1 195 ? -18.141 24.375 26.938 1 93.88 195 PHE B N 1
ATOM 4877 C CA . PHE B 1 195 ? -17.406 25.609 26.641 1 93.88 195 PHE B CA 1
ATOM 4878 C C . PHE B 1 195 ? -16.266 25.797 27.625 1 93.88 195 PHE B C 1
ATOM 4880 O O . PHE B 1 195 ? -16.438 25.672 28.828 1 93.88 195 PHE B O 1
ATOM 4887 N N . VAL B 1 196 ? -15.133 26.094 27.125 1 92.56 196 VAL B N 1
ATOM 4888 C CA . VAL B 1 196 ? -13.938 26.328 27.922 1 92.56 196 VAL B CA 1
ATOM 4889 C C . VAL B 1 196 ? -13.594 27.828 27.922 1 92.56 196 VAL B C 1
ATOM 4891 O O . VAL B 1 196 ? -13.445 28.422 26.859 1 92.56 196 VAL B O 1
ATOM 4894 N N . HIS B 1 197 ? -13.523 28.391 29.047 1 91.94 197 HIS B N 1
ATOM 4895 C CA . HIS B 1 197 ? -13.07 29.766 29.172 1 91.94 197 HIS B CA 1
ATOM 4896 C C . HIS B 1 197 ? -11.555 29.859 29.109 1 91.94 197 HIS B C 1
ATOM 4898 O O . HIS B 1 197 ? -10.875 29.656 30.125 1 91.94 197 HIS B O 1
ATOM 4904 N N . ALA B 1 198 ? -11.125 30.156 27.922 1 93.06 198 ALA B N 1
ATOM 4905 C CA . ALA B 1 198 ? -9.688 30.016 27.719 1 93.06 198 ALA B CA 1
ATOM 4906 C C . ALA B 1 198 ? -9.211 30.859 26.531 1 93.06 198 ALA B C 1
ATOM 4908 O O . ALA B 1 198 ? -10.031 31.359 25.75 1 93.06 198 ALA B O 1
ATOM 4909 N N . GLU B 1 199 ? -7.934 31.141 26.453 1 92.69 199 GLU B N 1
ATOM 4910 C CA . GLU B 1 199 ? -7.266 31.609 25.25 1 92.69 199 GLU B CA 1
ATOM 4911 C C . GLU B 1 199 ? -6.562 30.469 24.516 1 92.69 199 GLU B C 1
ATOM 4913 O O . GLU B 1 199 ? -6.242 29.453 25.125 1 92.69 199 GLU B O 1
ATOM 4918 N N . VAL B 1 200 ? -6.355 30.656 23.281 1 94.31 200 VAL B N 1
ATOM 4919 C CA . VAL B 1 200 ? -5.754 29.594 22.5 1 94.31 200 VAL B CA 1
ATOM 4920 C C . VAL B 1 200 ? -4.242 29.797 22.422 1 94.31 200 VAL B C 1
ATOM 4922 O O . VAL B 1 200 ? -3.773 30.891 22.125 1 94.31 200 VAL B O 1
ATOM 4925 N N . ASN B 1 201 ? -3.533 28.812 22.797 1 96.19 201 ASN B N 1
ATOM 4926 C CA . ASN B 1 201 ? -2.088 28.703 22.641 1 96.19 201 ASN B CA 1
ATOM 4927 C C . ASN B 1 201 ? -1.71 27.547 21.719 1 96.19 201 ASN B C 1
ATOM 4929 O O . ASN B 1 201 ? -2.426 26.547 21.641 1 96.19 201 ASN B O 1
ATOM 4933 N N . SER B 1 202 ? -0.57 27.75 21.078 1 97.62 202 SER B N 1
ATOM 4934 C CA . SER B 1 202 ? -0.212 26.672 20.172 1 97.62 202 SER B CA 1
ATOM 4935 C C . SER B 1 202 ? 1.199 26.156 20.453 1 97.62 202 SER B C 1
ATOM 4937 O O . SER B 1 202 ? 1.977 26.812 21.141 1 97.62 202 SER B O 1
ATOM 4939 N N . TYR B 1 203 ? 1.453 25.016 20.094 1 98.56 203 TYR B N 1
ATOM 4940 C CA . TYR B 1 203 ? 2.762 24.391 19.953 1 98.56 203 TYR B CA 1
ATOM 4941 C C . TYR B 1 203 ? 3.07 24.094 18.5 1 98.56 203 TYR B C 1
ATOM 4943 O O . TYR B 1 203 ? 2.422 23.25 17.875 1 98.56 203 TYR B O 1
ATOM 4951 N N . ASP B 1 204 ? 3.998 24.797 17.953 1 98.75 204 ASP B N 1
ATOM 4952 C CA . ASP B 1 204 ? 4.488 24.594 16.594 1 98.75 204 ASP B CA 1
ATOM 4953 C C . ASP B 1 204 ? 5.867 23.938 16.594 1 98.75 204 ASP B C 1
ATOM 4955 O O . ASP B 1 204 ? 6.77 24.391 17.297 1 98.75 204 ASP B O 1
ATOM 4959 N N . ALA B 1 205 ? 5.969 22.938 15.797 1 98.81 205 ALA B N 1
ATOM 4960 C CA . ALA B 1 205 ? 7.246 22.234 15.859 1 98.81 205 ALA B CA 1
ATOM 4961 C C . ALA B 1 205 ? 7.516 21.469 14.562 1 98.81 205 ALA B C 1
ATOM 4963 O O . ALA B 1 205 ? 6.586 21.188 13.805 1 98.81 205 ALA B O 1
ATOM 4964 N N . ILE B 1 206 ? 8.742 21.25 14.297 1 98.88 206 ILE B N 1
ATOM 4965 C CA . ILE B 1 206 ? 9.203 20.312 13.266 1 98.88 206 ILE B CA 1
ATOM 4966 C C . ILE B 1 206 ? 9.797 19.062 13.922 1 98.88 206 ILE B C 1
ATOM 4968 O O . ILE B 1 206 ? 10.727 19.172 14.727 1 98.88 206 ILE B O 1
ATOM 4972 N N . ILE B 1 207 ? 9.203 17.938 13.562 1 98.81 207 ILE B N 1
ATOM 4973 C CA . ILE B 1 207 ? 9.531 16.672 14.188 1 98.81 207 ILE B CA 1
ATOM 4974 C C . ILE B 1 207 ? 10.352 15.812 13.219 1 98.81 207 ILE B C 1
ATOM 4976 O O . ILE B 1 207 ? 10.023 15.727 12.031 1 98.81 207 ILE B O 1
ATOM 4980 N N . ASP B 1 208 ? 11.375 15.18 13.68 1 98.25 208 ASP B N 1
ATOM 4981 C CA . ASP B 1 208 ? 12.211 14.359 12.805 1 98.25 208 ASP B CA 1
ATOM 4982 C C . ASP B 1 208 ? 11.641 12.953 12.672 1 98.25 208 ASP B C 1
ATOM 4984 O O . ASP B 1 208 ? 10.547 12.664 13.156 1 98.25 208 ASP B O 1
ATOM 4988 N N . ALA B 1 209 ? 12.375 12.102 11.992 1 97.06 209 ALA B N 1
ATOM 4989 C CA . ALA B 1 209 ? 11.914 10.758 11.656 1 97.06 209 ALA B CA 1
ATOM 4990 C C . ALA B 1 209 ? 11.852 9.875 12.891 1 97.06 209 ALA B C 1
ATOM 4992 O O . ALA B 1 209 ? 11.219 8.812 12.867 1 97.06 209 ALA B O 1
ATOM 4993 N N . ASN B 1 210 ? 12.461 10.273 13.984 1 97.19 210 ASN B N 1
ATOM 4994 C CA . ASN B 1 210 ? 12.461 9.5 15.219 1 97.19 210 ASN B CA 1
ATOM 4995 C C . ASN B 1 210 ? 11.445 10.039 16.219 1 97.19 210 ASN B C 1
ATOM 4997 O O . ASN B 1 210 ? 11.383 9.586 17.359 1 97.19 210 ASN B O 1
ATOM 5001 N N . GLY B 1 211 ? 10.734 11.078 15.812 1 97.75 211 GLY B N 1
ATOM 5002 C CA . GLY B 1 211 ? 9.695 11.633 16.672 1 97.75 211 GLY B CA 1
ATOM 5003 C C . GLY B 1 211 ? 10.211 12.695 17.625 1 97.75 211 GLY B C 1
ATOM 5004 O O . GLY B 1 211 ? 9.555 13.023 18.609 1 97.75 211 GLY B O 1
ATOM 5005 N N . ASN B 1 212 ? 11.383 13.188 17.328 1 98.31 212 ASN B N 1
ATOM 5006 C CA . ASN B 1 212 ? 11.961 14.219 18.188 1 98.31 212 ASN B CA 1
ATOM 5007 C C . ASN B 1 212 ? 11.797 15.609 17.562 1 98.31 212 ASN B C 1
ATOM 5009 O O . ASN B 1 212 ? 11.984 15.781 16.359 1 98.31 212 ASN B O 1
ATOM 5013 N N . PRO B 1 213 ? 11.453 16.594 18.438 1 98.5 213 PRO B N 1
ATOM 5014 C CA . PRO B 1 213 ? 11.398 17.953 17.922 1 98.5 213 PRO B CA 1
ATOM 5015 C C . PRO B 1 213 ? 12.781 18.531 17.609 1 98.5 213 PRO B C 1
ATOM 5017 O O . PRO B 1 213 ? 13.68 18.453 18.453 1 98.5 213 PRO B O 1
ATOM 5020 N N . ILE B 1 214 ? 12.961 19.094 16.484 1 98.44 214 ILE B N 1
ATOM 5021 C CA . ILE B 1 214 ? 14.227 19.734 16.141 1 98.44 214 ILE B CA 1
ATOM 5022 C C . ILE B 1 214 ? 14.047 21.234 16.047 1 98.44 214 ILE B C 1
ATOM 5024 O O . ILE B 1 214 ? 15.016 21.984 15.867 1 98.44 214 ILE B O 1
ATOM 5028 N N . PHE B 1 215 ? 12.867 21.703 16.141 1 98.62 215 PHE B N 1
ATOM 5029 C CA . PHE B 1 215 ? 12.469 23.094 16.234 1 98.62 215 PHE B CA 1
ATOM 5030 C C . PHE B 1 215 ? 11.156 23.25 16.969 1 98.62 215 PHE B C 1
ATOM 5032 O O . PHE B 1 215 ? 10.242 22.438 16.797 1 98.62 215 PHE B O 1
ATOM 5039 N N . GLU B 1 216 ? 11.047 24.328 17.781 1 98.5 216 GLU B N 1
ATOM 5040 C CA . GLU B 1 216 ? 9.836 24.547 18.547 1 98.5 216 GLU B CA 1
ATOM 5041 C C . GLU B 1 216 ? 9.516 26.031 18.672 1 98.5 216 GLU B C 1
ATOM 5043 O O . GLU B 1 216 ? 10.422 26.859 18.844 1 98.5 216 GLU B O 1
ATOM 5048 N N . ALA B 1 217 ? 8.289 26.391 18.516 1 98.38 217 ALA B N 1
ATOM 5049 C CA . ALA B 1 217 ? 7.715 27.719 18.719 1 98.38 217 ALA B CA 1
ATOM 5050 C C . ALA B 1 217 ? 6.25 27.625 19.141 1 98.38 217 ALA B C 1
ATOM 5052 O O . ALA B 1 217 ? 5.766 26.547 19.484 1 98.38 217 ALA B O 1
ATOM 5053 N N . GLY B 1 218 ? 5.582 28.75 19.234 1 98.06 218 GLY B N 1
ATOM 5054 C CA . GLY B 1 218 ? 4.168 28.781 19.562 1 98.06 218 GLY B CA 1
ATOM 5055 C C . GLY B 1 218 ? 3.549 30.156 19.406 1 98.06 218 GLY B C 1
ATOM 5056 O O . GLY B 1 218 ? 4.262 31.141 19.234 1 98.06 218 GLY B O 1
ATOM 5057 N N . ASN B 1 219 ? 2.293 30.125 19.359 1 97.25 219 ASN B N 1
ATOM 5058 C CA . ASN B 1 219 ? 1.573 31.391 19.25 1 97.25 219 ASN B CA 1
ATOM 5059 C C . ASN B 1 219 ? 0.434 31.469 20.266 1 97.25 219 ASN B C 1
ATOM 5061 O O . ASN B 1 219 ? 0.119 30.484 20.922 1 97.25 219 ASN B O 1
ATOM 5065 N N . VAL B 1 220 ? -0.045 32.688 20.5 1 96.69 220 VAL B N 1
ATOM 5066 C CA . VAL B 1 220 ? -1.201 32.969 21.344 1 96.69 220 VAL B CA 1
ATOM 5067 C C . VAL B 1 220 ? -2.244 33.75 20.531 1 96.69 220 VAL B C 1
ATOM 5069 O O . VAL B 1 220 ? -1.906 34.688 19.812 1 96.69 220 VAL B O 1
ATOM 5072 N N . THR B 1 221 ? -3.406 33.281 20.562 1 93.25 221 THR B N 1
ATOM 5073 C CA . THR B 1 221 ? -4.57 34 20.031 1 93.25 221 THR B CA 1
ATOM 5074 C C . THR B 1 221 ? -5.48 34.469 21.156 1 93.25 221 THR B C 1
ATOM 5076 O O . THR B 1 221 ? -6.293 33.688 21.672 1 93.25 221 THR B O 1
ATOM 5079 N N . PRO B 1 222 ? -5.426 35.688 21.438 1 87.12 222 PRO B N 1
ATOM 5080 C CA . PRO B 1 222 ? -6.141 36.156 22.625 1 87.12 222 PRO B CA 1
ATOM 5081 C C . PRO B 1 222 ? -7.652 36.219 22.422 1 87.12 222 PRO B C 1
ATOM 5083 O O . PRO B 1 222 ? -8.414 36.062 23.375 1 87.12 222 PRO B O 1
ATOM 5086 N N . MET B 1 223 ? -8.023 36.438 21.172 1 80.62 223 MET B N 1
ATOM 5087 C CA . MET B 1 223 ? -9.453 36.531 20.891 1 80.62 223 MET B CA 1
ATOM 5088 C C . MET B 1 223 ? -9.969 35.219 20.266 1 80.62 223 MET B C 1
ATOM 5090 O O . MET B 1 223 ? -9.211 34.5 19.594 1 80.62 223 MET B O 1
ATOM 5094 N N . SER B 1 224 ? -11.18 35 20.516 1 77.81 224 SER B N 1
ATOM 5095 C CA . SER B 1 224 ? -11.812 33.812 19.938 1 77.81 224 SER B CA 1
ATOM 5096 C C . SER B 1 224 ? -11.906 33.906 18.422 1 77.81 224 SER B C 1
ATOM 5098 O O . SER B 1 224 ? -12.547 34.812 17.891 1 77.81 224 SER B O 1
ATOM 5100 N N . ILE B 1 225 ? -11.328 32.969 17.766 1 76.88 225 ILE B N 1
ATOM 5101 C CA . ILE B 1 225 ? -11.383 32.938 16.312 1 76.88 225 ILE B CA 1
ATOM 5102 C C . ILE B 1 225 ? -12.828 32.781 15.844 1 76.88 225 ILE B C 1
ATOM 5104 O O . ILE B 1 225 ? -13.234 33.375 14.844 1 76.88 225 ILE B O 1
ATOM 5108 N N . MET B 1 226 ? -13.516 32.031 16.625 1 76.5 226 MET B N 1
ATOM 5109 C CA . MET B 1 226 ? -14.93 31.844 16.328 1 76.5 226 MET B CA 1
ATOM 5110 C C . MET B 1 226 ? -15.656 33.188 16.297 1 76.5 226 MET B C 1
ATOM 5112 O O . MET B 1 226 ? -16.453 33.438 15.398 1 76.5 226 MET B O 1
ATOM 5116 N N . ASP B 1 227 ? -15.312 34.031 17.234 1 78.19 227 ASP B N 1
ATOM 5117 C CA . ASP B 1 227 ? -15.953 35.344 17.328 1 78.19 227 ASP B CA 1
ATOM 5118 C C . ASP B 1 227 ? -15.484 36.25 16.188 1 78.19 227 ASP B C 1
ATOM 5120 O O . ASP B 1 227 ? -16.266 37.031 15.656 1 78.19 227 ASP B O 1
ATOM 5124 N N . ILE B 1 228 ? -14.297 36.125 15.844 1 79.81 228 ILE B N 1
ATOM 5125 C CA . ILE B 1 228 ? -13.742 36.906 14.742 1 79.81 228 ILE B CA 1
ATOM 5126 C C . ILE B 1 228 ? -14.508 36.594 13.461 1 79.81 228 ILE B C 1
ATOM 5128 O O . ILE B 1 228 ? -14.914 37.5 12.734 1 79.81 228 ILE B O 1
ATOM 5132 N N . VAL B 1 229 ? -14.734 35.312 13.242 1 76 229 VAL B N 1
ATOM 5133 C CA . VAL B 1 229 ? -15.391 34.875 12.016 1 76 229 VAL B CA 1
ATOM 5134 C C . VAL B 1 229 ? -16.859 35.281 12.039 1 76 229 VAL B C 1
ATOM 5136 O O . VAL B 1 229 ? -17.375 35.875 11.086 1 76 229 VAL B O 1
ATOM 5139 N N . ASN B 1 230 ? -17.5 35.031 13.156 1 77.19 230 ASN B N 1
ATOM 5140 C CA . ASN B 1 230 ? -18.938 35.25 13.258 1 77.19 230 ASN B CA 1
ATOM 5141 C C . ASN B 1 230 ? -19.281 36.719 13.305 1 77.19 230 ASN B C 1
ATOM 5143 O O . ASN B 1 230 ? -20.328 37.156 12.789 1 77.19 230 ASN B O 1
ATOM 5147 N N . ASP B 1 231 ? -18.391 37.531 13.852 1 81.31 231 ASP B N 1
ATOM 5148 C CA . ASP B 1 231 ? -18.719 38.938 14.055 1 81.31 231 ASP B CA 1
ATOM 5149 C C . ASP B 1 231 ? -17.922 39.812 13.086 1 81.31 231 ASP B C 1
ATOM 5151 O O . ASP B 1 231 ? -17.922 41.031 13.219 1 81.31 231 ASP B O 1
ATOM 5155 N N . ARG B 1 232 ? -17.234 39.312 12.141 1 85.38 232 ARG B N 1
ATOM 5156 C CA . ARG B 1 232 ? -16.438 40.031 11.156 1 85.38 232 ARG B CA 1
ATOM 5157 C C . ARG B 1 232 ? -15.539 41.062 11.828 1 85.38 232 ARG B C 1
ATOM 5159 O O . ARG B 1 232 ? -15.547 42.219 11.453 1 85.38 232 ARG B O 1
ATOM 5166 N N . ASP B 1 233 ? -14.891 40.594 12.875 1 88.56 233 ASP B N 1
ATOM 5167 C CA . ASP B 1 233 ? -14.023 41.469 13.664 1 88.56 233 ASP B CA 1
ATOM 5168 C C . ASP B 1 233 ? -12.586 41.438 13.133 1 88.56 233 ASP B C 1
ATOM 5170 O O . ASP B 1 233 ? -12.273 40.656 12.234 1 88.56 233 ASP B O 1
ATOM 5174 N N . ASN B 1 234 ? -11.734 42.406 13.656 1 92.12 234 ASN B N 1
ATOM 5175 C CA . ASN B 1 234 ? -10.297 42.312 13.406 1 92.12 234 ASN B CA 1
ATOM 5176 C C . ASN B 1 234 ? -9.688 41.062 14.008 1 92.12 234 ASN B C 1
ATOM 5178 O O . ASN B 1 234 ? -10.305 40.406 14.836 1 92.12 234 ASN B O 1
ATOM 5182 N N . SER B 1 235 ? -8.617 40.719 13.477 1 92.19 235 SER B N 1
ATOM 5183 C CA . SER B 1 235 ? -7.945 39.5 13.945 1 92.19 235 SER B CA 1
ATOM 5184 C C . SER B 1 235 ? -6.543 39.812 14.461 1 92.19 235 SER B C 1
ATOM 5186 O O . SER B 1 235 ? -5.797 40.562 13.828 1 92.19 235 SER B O 1
ATOM 5188 N N . ILE B 1 236 ? -6.238 39.25 15.656 1 94 236 ILE B N 1
ATOM 5189 C CA . ILE B 1 236 ? -4.867 39.406 16.141 1 94 236 ILE B CA 1
ATOM 5190 C C . ILE B 1 236 ? -4.383 38.094 16.734 1 94 236 ILE B C 1
ATOM 5192 O O . ILE B 1 236 ? -5.168 37.344 17.328 1 94 236 ILE B O 1
ATOM 5196 N N . TYR B 1 237 ? -3.164 37.812 16.562 1 95.62 237 TYR B N 1
ATOM 5197 C CA . TYR B 1 237 ? -2.391 36.781 17.266 1 95.62 237 TYR B CA 1
ATOM 5198 C C . TYR B 1 237 ? -0.897 37.062 17.172 1 95.62 237 TYR B C 1
ATOM 5200 O O . TYR B 1 237 ? -0.478 37.969 16.438 1 95.62 237 TYR B O 1
ATOM 5208 N N . TYR B 1 238 ? -0.095 36.406 17.969 1 97.88 238 TYR B N 1
ATOM 5209 C CA . TYR B 1 238 ? 1.338 36.656 17.906 1 97.88 238 TYR B CA 1
ATOM 5210 C C . TYR B 1 238 ? 2.141 35.406 18.234 1 97.88 238 TYR B C 1
ATOM 5212 O O . TYR B 1 238 ? 1.672 34.531 18.969 1 97.88 238 TYR B O 1
ATOM 5220 N N . ILE B 1 239 ? 3.318 35.344 17.656 1 98.62 239 ILE B N 1
ATOM 5221 C CA . ILE B 1 239 ? 4.309 34.375 18.062 1 98.62 239 ILE B CA 1
ATOM 5222 C C . ILE B 1 239 ? 4.953 34.781 19.391 1 98.62 239 ILE B C 1
ATOM 5224 O O . ILE B 1 239 ? 5.398 35.938 19.516 1 98.62 239 ILE B O 1
ATOM 5228 N N . VAL B 1 240 ? 5 33.906 20.297 1 98.38 240 VAL B N 1
ATOM 5229 C CA . VAL B 1 240 ? 5.57 34.219 21.594 1 98.38 240 VAL B CA 1
ATOM 5230 C C . VAL B 1 240 ? 7.09 34.281 21.484 1 98.38 240 VAL B C 1
ATOM 5232 O O . VAL B 1 240 ? 7.703 33.594 20.688 1 98.38 240 VAL B O 1
ATOM 5235 N N . LYS B 1 241 ? 7.629 35.125 22.312 1 97.69 241 LYS B N 1
ATOM 5236 C CA . LYS B 1 241 ? 9.086 35.281 22.359 1 97.69 241 LYS B CA 1
ATOM 5237 C C . LYS B 1 241 ? 9.727 34.031 22.938 1 97.69 241 LYS B C 1
ATOM 5239 O O . LYS B 1 241 ? 10.734 33.531 22.422 1 97.69 241 LYS B O 1
ATOM 5244 N N . ASP B 1 242 ? 9.148 33.562 24.047 1 96.12 242 ASP B N 1
ATOM 5245 C CA . ASP B 1 242 ? 9.57 32.312 24.688 1 96.12 242 ASP B CA 1
ATOM 5246 C C . ASP B 1 242 ? 8.391 31.359 24.844 1 96.12 242 ASP B C 1
ATOM 5248 O O . ASP B 1 242 ? 7.34 31.734 25.359 1 96.12 242 ASP B O 1
ATOM 5252 N N . LEU B 1 243 ? 8.602 30.141 24.406 1 97.56 243 LEU B N 1
ATOM 5253 C CA . LEU B 1 243 ? 7.574 29.125 24.547 1 97.56 243 LEU B CA 1
ATOM 5254 C C . LEU B 1 243 ? 7.449 28.688 26 1 97.56 243 LEU B C 1
ATOM 5256 O O . LEU B 1 243 ? 8.422 28.219 26.594 1 97.56 243 LEU B O 1
ATOM 5260 N N . PRO B 1 244 ? 6.297 28.812 26.562 1 97.44 244 PRO B N 1
ATOM 5261 C CA . PRO B 1 244 ? 6.137 28.359 27.938 1 97.44 244 PRO B CA 1
ATOM 5262 C C . PRO B 1 244 ? 6.434 26.875 28.125 1 97.44 244 PRO B C 1
ATOM 5264 O O . PRO B 1 244 ? 6.09 26.062 27.25 1 97.44 244 PRO B O 1
ATOM 5267 N N . GLU B 1 245 ? 6.984 26.516 29.266 1 97.88 245 GLU B N 1
ATOM 5268 C CA . GLU B 1 245 ? 7.445 25.141 29.5 1 97.88 245 GLU B CA 1
ATOM 5269 C C . GLU B 1 245 ? 6.273 24.172 29.547 1 97.88 245 GLU B C 1
ATOM 5271 O O . GLU B 1 245 ? 6.395 23.031 29.094 1 97.88 245 GLU B O 1
ATOM 5276 N N . ASP B 1 246 ? 5.195 24.578 30.078 1 97.56 246 ASP B N 1
ATOM 5277 C CA . ASP B 1 246 ? 4.051 23.672 30.172 1 97.56 246 ASP B CA 1
ATOM 5278 C C . ASP B 1 246 ? 3.438 23.438 28.781 1 97.56 246 ASP B C 1
ATOM 5280 O O . ASP B 1 246 ? 2.969 22.328 28.5 1 97.56 246 ASP B O 1
ATOM 5284 N N . THR B 1 247 ? 3.465 24.422 27.953 1 98.06 247 THR B N 1
ATOM 5285 C CA . THR B 1 247 ? 3.018 24.25 26.578 1 98.06 247 THR B CA 1
ATOM 5286 C C . THR B 1 247 ? 3.959 23.312 25.812 1 98.06 247 THR B C 1
ATOM 5288 O O . THR B 1 247 ? 3.51 22.438 25.078 1 98.06 247 THR B O 1
ATOM 5291 N N . ARG B 1 248 ? 5.227 23.516 26.016 1 98.44 248 ARG B N 1
ATOM 5292 C CA . ARG B 1 248 ? 6.23 22.641 25.406 1 98.44 248 ARG B CA 1
ATOM 5293 C C . ARG B 1 248 ? 6.031 21.188 25.844 1 98.44 248 ARG B C 1
ATOM 5295 O O . ARG B 1 248 ? 6.059 20.281 25.016 1 98.44 248 ARG B O 1
ATOM 5302 N N . ALA B 1 249 ? 5.816 21.016 27.109 1 98.38 249 ALA B N 1
ATOM 5303 C CA . ALA B 1 249 ? 5.629 19.672 27.656 1 98.38 249 ALA B CA 1
ATOM 5304 C C . ALA B 1 249 ? 4.383 19.016 27.062 1 98.38 249 ALA B C 1
ATOM 5306 O O . ALA B 1 249 ? 4.406 17.844 26.703 1 98.38 249 ALA B O 1
ATOM 5307 N N . ALA B 1 250 ? 3.307 19.734 26.969 1 98.31 250 ALA B N 1
ATOM 5308 C CA . ALA B 1 250 ? 2.074 19.219 26.375 1 98.31 250 ALA B CA 1
ATOM 5309 C C . ALA B 1 250 ? 2.279 18.875 24.891 1 98.31 250 ALA B C 1
ATOM 5311 O O . ALA B 1 250 ? 1.805 17.844 24.422 1 98.31 250 ALA B O 1
ATOM 5312 N N . GLY B 1 251 ? 2.963 19.781 24.188 1 98.62 251 GLY B N 1
ATOM 5313 C CA . GLY B 1 251 ? 3.258 19.531 22.797 1 98.62 251 GLY B CA 1
ATOM 5314 C C . GLY B 1 251 ? 4.062 18.266 22.562 1 98.62 251 GLY B C 1
ATOM 5315 O O . GLY B 1 251 ? 3.697 17.438 21.734 1 98.62 251 GLY B O 1
ATOM 5316 N N . ARG B 1 252 ? 5.105 18.078 23.312 1 98.62 252 ARG B N 1
ATOM 5317 C CA . ARG B 1 252 ? 5.98 16.922 23.172 1 98.62 252 ARG B CA 1
ATOM 5318 C C . ARG B 1 252 ? 5.254 15.633 23.547 1 98.62 252 ARG B C 1
ATOM 5320 O O . ARG B 1 252 ? 5.434 14.602 22.891 1 98.62 252 ARG B O 1
ATOM 5327 N N . ALA B 1 253 ? 4.406 15.695 24.609 1 98.62 253 ALA B N 1
ATOM 5328 C CA . ALA B 1 253 ? 3.602 14.539 24.984 1 98.62 253 ALA B CA 1
ATOM 5329 C C . ALA B 1 253 ? 2.623 14.164 23.875 1 98.62 253 ALA B C 1
ATOM 5331 O O . ALA B 1 253 ? 2.395 12.984 23.609 1 98.62 253 ALA B O 1
ATOM 5332 N N . THR B 1 254 ? 2.059 15.164 23.281 1 98.56 254 THR B N 1
ATOM 5333 C CA . THR B 1 254 ? 1.131 14.953 22.172 1 98.56 254 THR B CA 1
ATOM 5334 C C . THR B 1 254 ? 1.846 14.32 20.984 1 98.56 254 THR B C 1
ATOM 5336 O O . THR B 1 254 ? 1.331 13.383 20.359 1 98.56 254 THR B O 1
ATOM 5339 N N . VAL B 1 255 ? 3.033 14.789 20.641 1 98.62 255 VAL B N 1
ATOM 5340 C CA . VAL B 1 255 ? 3.836 14.227 19.562 1 98.62 255 VAL B CA 1
ATOM 5341 C C . VAL B 1 255 ? 4.02 12.727 19.781 1 98.62 255 VAL B C 1
ATOM 5343 O O . VAL B 1 255 ? 3.803 11.93 18.859 1 98.62 255 VAL B O 1
ATOM 5346 N N . LYS B 1 256 ? 4.34 12.367 20.953 1 98.31 256 LYS B N 1
ATOM 5347 C CA . LYS B 1 256 ? 4.59 10.969 21.281 1 98.31 256 LYS B CA 1
ATOM 5348 C C . LYS B 1 256 ? 3.307 10.141 21.203 1 98.31 256 LYS B C 1
ATOM 5350 O O . LYS B 1 256 ? 3.293 9.062 20.609 1 98.31 256 LYS B O 1
ATOM 5355 N N . SER B 1 257 ? 2.291 10.633 21.766 1 98.31 257 SER B N 1
ATOM 5356 C CA . SER B 1 257 ? 1.032 9.898 21.844 1 98.31 257 SER B CA 1
ATOM 5357 C C . SER B 1 257 ? 0.45 9.648 20.453 1 98.31 257 SER B C 1
ATOM 5359 O O . SER B 1 257 ? -0.108 8.586 20.188 1 98.31 257 SER B O 1
ATOM 5361 N N . PHE B 1 258 ? 0.553 10.648 19.594 1 98.06 258 PHE B N 1
ATOM 5362 C CA . PHE B 1 258 ? -0.034 10.547 18.266 1 98.06 258 PHE B CA 1
ATOM 5363 C C . PHE B 1 258 ? 0.926 9.867 17.297 1 98.06 258 PHE B C 1
ATOM 5365 O O . PHE B 1 258 ? 0.577 9.609 16.141 1 98.06 258 PHE B O 1
ATOM 5372 N N . GLY B 1 259 ? 2.164 9.617 17.734 1 97.12 259 GLY B N 1
ATOM 5373 C CA . GLY B 1 259 ? 3.15 8.953 16.891 1 97.12 259 GLY B CA 1
ATOM 5374 C C . GLY B 1 259 ? 3.609 9.805 15.719 1 97.12 259 GLY B C 1
ATOM 5375 O O . GLY B 1 259 ? 3.693 9.32 14.586 1 97.12 259 GLY B O 1
ATOM 5376 N N . VAL B 1 260 ? 3.865 11.062 15.93 1 97.94 260 VAL B N 1
ATOM 5377 C CA . VAL B 1 260 ? 4.223 12 14.859 1 97.94 260 VAL B CA 1
ATOM 5378 C C . VAL B 1 260 ? 5.676 11.781 14.453 1 97.94 260 VAL B C 1
ATOM 5380 O O . VAL B 1 260 ? 6.562 11.703 15.305 1 97.94 260 VAL B O 1
ATOM 5383 N N . LYS B 1 261 ? 5.859 11.656 13.148 1 97.44 261 LYS B N 1
ATOM 5384 C CA . LYS B 1 261 ? 7.195 11.562 12.57 1 97.44 261 LYS B CA 1
ATOM 5385 C C . LYS B 1 261 ? 7.312 12.414 11.312 1 97.44 261 LYS B C 1
ATOM 5387 O O . LYS B 1 261 ? 6.371 12.5 10.516 1 97.44 261 LYS B O 1
ATOM 5392 N N . SER B 1 262 ? 8.461 13.055 11.172 1 97.44 262 SER B N 1
ATOM 5393 C CA . SER B 1 262 ? 8.844 13.766 9.961 1 97.44 262 SER B CA 1
ATOM 5394 C C . SER B 1 262 ? 7.754 14.734 9.508 1 97.44 262 SER B C 1
ATOM 5396 O O . SER B 1 262 ? 7.309 14.68 8.359 1 97.44 262 SER B O 1
ATOM 5398 N N . ARG B 1 263 ? 7.453 15.719 10.375 1 97.62 263 ARG B N 1
ATOM 5399 C CA . ARG B 1 263 ? 6.293 16.547 10.07 1 97.62 263 ARG B CA 1
ATOM 5400 C C . ARG B 1 263 ? 6.398 17.906 10.75 1 97.62 263 ARG B C 1
ATOM 5402 O O . ARG B 1 263 ? 7.004 18.031 11.82 1 97.62 263 ARG B O 1
ATOM 5409 N N . PHE B 1 264 ? 5.969 18.938 10.039 1 98.5 264 PHE B N 1
ATOM 5410 C CA . PHE B 1 264 ? 5.66 20.234 10.641 1 98.5 264 PHE B CA 1
ATOM 5411 C C . PHE B 1 264 ? 4.273 20.219 11.273 1 98.5 264 PHE B C 1
ATOM 5413 O O . PHE B 1 264 ? 3.287 19.875 10.617 1 98.5 264 PHE B O 1
ATOM 5420 N N . VAL B 1 265 ? 4.191 20.609 12.57 1 98.62 265 VAL B N 1
ATOM 5421 C CA . VAL B 1 265 ? 2.906 20.453 13.242 1 98.62 265 VAL B CA 1
ATOM 5422 C C . VAL B 1 265 ? 2.48 21.781 13.859 1 98.62 265 VAL B C 1
ATOM 5424 O O . VAL B 1 265 ? 3.314 22.656 14.094 1 98.62 265 VAL B O 1
ATOM 5427 N N . HIS B 1 266 ? 1.191 21.891 14.047 1 97.94 266 HIS B N 1
ATOM 5428 C CA . HIS B 1 266 ? 0.523 22.969 14.758 1 97.94 266 HIS B CA 1
ATOM 5429 C C . HIS B 1 266 ? -0.536 22.438 15.711 1 97.94 266 HIS B C 1
ATOM 5431 O O . HIS B 1 266 ? -1.651 22.109 15.297 1 97.94 266 HIS B O 1
ATOM 5437 N N . PHE B 1 267 ? -0.127 22.359 16.984 1 97.88 267 PHE B N 1
ATOM 5438 C CA . PHE B 1 267 ? -1.068 21.891 18 1 97.88 267 PHE B CA 1
ATOM 5439 C C . PHE B 1 267 ? -1.679 23.078 18.75 1 97.88 267 PHE B C 1
ATOM 5441 O O . PHE B 1 267 ? -0.981 24.031 19.078 1 97.88 267 PHE B O 1
ATOM 5448 N N . GLU B 1 268 ? -2.938 22.969 18.922 1 95.5 268 GLU B N 1
ATOM 5449 C CA . GLU B 1 268 ? -3.631 24.016 19.672 1 95.5 268 GLU B CA 1
ATOM 5450 C C . GLU B 1 268 ? -4.117 23.5 21.016 1 95.5 268 GLU B C 1
ATOM 5452 O O . GLU B 1 268 ? -4.652 22.391 21.109 1 95.5 268 GLU B O 1
ATOM 5457 N N . PHE B 1 269 ? -3.885 24.391 22.016 1 96.75 269 PHE B N 1
ATOM 5458 C CA . PHE B 1 269 ? -4.324 24.141 23.391 1 96.75 269 PHE B CA 1
ATOM 5459 C C . PHE B 1 269 ? -5.074 25.344 23.938 1 96.75 269 PHE B C 1
ATOM 5461 O O . PHE B 1 269 ? -4.809 26.484 23.547 1 96.75 269 PHE B O 1
ATOM 5468 N N . PHE B 1 270 ? -5.961 25.016 24.828 1 95.12 270 PHE B N 1
ATOM 5469 C CA . PHE B 1 270 ? -6.559 26.062 25.656 1 95.12 270 PHE B CA 1
ATOM 5470 C C . PHE B 1 270 ? -5.691 26.359 26.875 1 95.12 270 PHE B C 1
ATOM 5472 O O . PHE B 1 270 ? -5.156 25.438 27.5 1 95.12 270 PHE B O 1
ATOM 5479 N N . ARG B 1 271 ? -5.512 27.578 27.125 1 96.06 271 ARG B N 1
ATOM 5480 C CA . ARG B 1 271 ? -5.051 28.016 28.438 1 96.06 271 ARG B CA 1
ATOM 5481 C C . ARG B 1 271 ? -6.188 28.656 29.234 1 96.06 271 ARG B C 1
ATOM 5483 O O . ARG B 1 271 ? -6.672 29.734 28.875 1 96.06 271 ARG B O 1
ATOM 5490 N N . MET B 1 272 ? -6.566 28.047 30.266 1 95.75 272 MET B N 1
ATOM 5491 C CA . MET B 1 272 ? -7.734 28.453 31.047 1 95.75 272 MET B CA 1
ATOM 5492 C C . MET B 1 272 ? -7.547 29.859 31.609 1 95.75 272 MET B C 1
ATOM 5494 O O . MET B 1 272 ? -6.484 30.172 32.156 1 95.75 272 MET B O 1
ATOM 5498 N N . THR B 1 273 ? -8.609 30.641 31.516 1 94.31 273 THR B N 1
ATOM 5499 C CA . THR B 1 273 ? -8.539 32 32.031 1 94.31 273 THR B CA 1
ATOM 5500 C C . THR B 1 273 ? -9.258 32.125 33.375 1 94.31 273 THR B C 1
ATOM 5502 O O . THR B 1 273 ? -9.188 33.156 34.031 1 94.31 273 THR B O 1
ATOM 5505 N N . GLU B 1 274 ? -9.992 31.172 33.719 1 94.94 274 GLU B N 1
ATOM 5506 C CA . GLU B 1 274 ? -10.656 31.062 35 1 94.94 274 GLU B CA 1
ATOM 5507 C C . GLU B 1 274 ? -10.758 29.609 35.438 1 94.94 274 GLU B C 1
ATOM 5509 O O . GLU B 1 274 ? -10.516 28.688 34.656 1 94.94 274 GLU B O 1
ATOM 5514 N N . ASP B 1 275 ? -11.078 29.453 36.719 1 95.81 275 ASP B N 1
ATOM 5515 C CA . ASP B 1 275 ? -11.281 28.109 37.219 1 95.81 275 ASP B CA 1
ATOM 5516 C C . ASP B 1 275 ? -12.57 27.5 36.688 1 95.81 275 ASP B C 1
ATOM 5518 O O . ASP B 1 275 ? -13.578 28.188 36.531 1 95.81 275 ASP B O 1
ATOM 5522 N N . GLN B 1 276 ? -12.453 26.297 36.312 1 93.12 276 GLN B N 1
ATOM 5523 C CA . GLN B 1 276 ? -13.617 25.5 35.938 1 93.12 276 GLN B CA 1
ATOM 5524 C C . GLN B 1 276 ? -13.57 24.125 36.562 1 93.12 276 GLN B C 1
ATOM 5526 O O . GLN B 1 276 ? -12.562 23.422 36.469 1 93.12 276 GLN B O 1
ATOM 5531 N N . ALA B 1 277 ? -14.562 23.703 37.188 1 89 277 ALA B N 1
ATOM 5532 C CA . ALA B 1 277 ? -14.602 22.469 37.969 1 89 277 ALA B CA 1
ATOM 5533 C C . ALA B 1 277 ? -14.227 21.266 37.094 1 89 277 ALA B C 1
ATOM 5535 O O . ALA B 1 277 ? -13.5 20.375 37.562 1 89 277 ALA B O 1
ATOM 5536 N N . SER B 1 278 ? -14.625 21.219 35.938 1 88 278 SER B N 1
ATOM 5537 C CA . SER B 1 278 ? -14.445 20.062 35.062 1 88 278 SER B CA 1
ATOM 5538 C C . SER B 1 278 ? -13.078 20.078 34.375 1 88 278 SER B C 1
ATOM 5540 O O . SER B 1 278 ? -12.562 19.047 33.969 1 88 278 SER B O 1
ATOM 5542 N N . MET B 1 279 ? -12.391 21.219 34.281 1 88.62 279 MET B N 1
ATOM 5543 C CA . MET B 1 279 ? -11.219 21.375 33.438 1 88.62 279 MET B CA 1
ATOM 5544 C C . MET B 1 279 ? -9.977 21.688 34.25 1 88.62 279 MET B C 1
ATOM 5546 O O . MET B 1 279 ? -8.852 21.453 33.812 1 88.62 279 MET B O 1
ATOM 5550 N N . GLY B 1 280 ? -10.227 22.391 35.406 1 90.12 280 GLY B N 1
ATOM 5551 C CA . GLY B 1 280 ? -9.094 22.703 36.25 1 90.12 280 GLY B CA 1
ATOM 5552 C C . GLY B 1 280 ? -8.984 24.172 36.562 1 90.12 280 GLY B C 1
ATOM 5553 O O . GLY B 1 280 ? -9.961 24.922 36.438 1 90.12 280 GLY B O 1
ATOM 5554 N N . GLU B 1 281 ? -7.738 24.594 37 1 95.81 281 GLU B N 1
ATOM 5555 C CA . GLU B 1 281 ? -7.52 25.938 37.5 1 95.81 281 GLU B CA 1
ATOM 5556 C C . GLU B 1 281 ? -7.09 26.875 36.375 1 95.81 281 GLU B C 1
ATOM 5558 O O . GLU B 1 281 ? -6.645 26.422 35.312 1 95.81 281 GLU B O 1
ATOM 5563 N N . LYS B 1 282 ? -7.262 28.125 36.688 1 96.19 282 LYS B N 1
ATOM 5564 C CA . LYS B 1 282 ? -6.75 29.141 35.781 1 96.19 282 LYS B CA 1
ATOM 5565 C C . LYS B 1 282 ? -5.293 28.875 35.406 1 96.19 282 LYS B C 1
ATOM 5567 O O . LYS B 1 282 ? -4.488 28.516 36.25 1 96.19 282 LYS B O 1
ATOM 5572 N N . GLY B 1 283 ? -5.004 28.969 34.094 1 95.94 283 GLY B N 1
ATOM 5573 C CA . GLY B 1 283 ? -3.645 28.797 33.625 1 95.94 283 GLY B CA 1
ATOM 5574 C C . GLY B 1 283 ? -3.365 27.406 33.125 1 95.94 283 GLY B C 1
ATOM 5575 O O . GLY B 1 283 ? -2.404 27.188 32.375 1 95.94 283 GLY B O 1
ATOM 5576 N N . LYS B 1 284 ? -4.18 26.469 33.438 1 96.06 284 LYS B N 1
ATOM 5577 C CA . LYS B 1 284 ? -3.986 25.078 33.031 1 96.06 284 LYS B CA 1
ATOM 5578 C C . LYS B 1 284 ? -4.172 24.922 31.531 1 96.06 284 LYS B C 1
ATOM 5580 O O . LYS B 1 284 ? -4.992 25.609 30.922 1 96.06 284 LYS B O 1
ATOM 5585 N N . ILE B 1 285 ? -3.377 23.953 31.016 1 96.38 285 ILE B N 1
ATOM 5586 C CA . ILE B 1 285 ? -3.459 23.641 29.594 1 96.38 285 ILE B CA 1
ATOM 5587 C C . ILE B 1 285 ? -4.508 22.562 29.375 1 96.38 285 ILE B C 1
ATOM 5589 O O . ILE B 1 285 ? -4.527 21.547 30.078 1 96.38 285 ILE B O 1
ATOM 5593 N N . VAL B 1 286 ? -5.375 22.781 28.406 1 96.38 286 VAL B N 1
ATOM 5594 C CA . VAL B 1 286 ? -6.398 21.828 27.984 1 96.38 286 VAL B CA 1
ATOM 5595 C C . VAL B 1 286 ? -6.309 21.609 26.469 1 96.38 286 VAL B C 1
ATOM 5597 O O . VAL B 1 286 ? -6.051 22.547 25.719 1 96.38 286 VAL B O 1
ATOM 5600 N N . ALA B 1 287 ? -6.566 20.406 26.078 1 96 287 ALA B N 1
ATOM 5601 C CA . ALA B 1 287 ? -6.41 20.047 24.672 1 96 287 ALA B CA 1
ATOM 5602 C C . ALA B 1 287 ? -7.508 20.688 23.812 1 96 287 ALA B C 1
ATOM 5604 O O . ALA B 1 287 ? -8.656 20.781 24.25 1 96 287 ALA B O 1
ATOM 5605 N N . LEU B 1 288 ? -7.141 21.062 22.625 1 94.31 288 LEU B N 1
ATOM 5606 C CA . LEU B 1 288 ? -8.117 21.578 21.672 1 94.31 288 LEU B CA 1
ATOM 5607 C C . LEU B 1 288 ? -8.094 20.766 20.375 1 94.31 288 LEU B C 1
ATOM 5609 O O . LEU B 1 288 ? -8.992 19.953 20.125 1 94.31 288 LEU B O 1
ATOM 5613 N N . GLU B 1 289 ? -7.004 20.891 19.641 1 94.19 289 GLU B N 1
ATOM 5614 C CA . GLU B 1 289 ? -6.926 20.141 18.391 1 94.19 289 GLU B CA 1
ATOM 5615 C C . GLU B 1 289 ? -5.484 20.016 17.906 1 94.19 289 GLU B C 1
ATOM 5617 O O . GLU B 1 289 ? -4.66 20.891 18.172 1 94.19 289 GLU B O 1
ATOM 5622 N N . VAL B 1 290 ? -5.297 18.938 17.156 1 96.31 290 VAL B N 1
ATOM 5623 C CA . VAL B 1 290 ? -4.004 18.781 16.5 1 96.31 290 VAL B CA 1
ATOM 5624 C C . VAL B 1 290 ? -4.152 19.078 15.008 1 96.31 290 VAL B C 1
ATOM 5626 O O . VAL B 1 290 ? -5.16 18.734 14.391 1 96.31 290 VAL B O 1
ATOM 5629 N N . ASN B 1 291 ? -3.184 19.781 14.5 1 95.94 291 ASN B N 1
ATOM 5630 C CA . ASN B 1 291 ? -3.006 19.984 13.062 1 95.94 291 ASN B CA 1
ATOM 5631 C C . ASN B 1 291 ? -1.652 19.469 12.594 1 95.94 291 ASN B C 1
ATOM 5633 O O . ASN B 1 291 ? -0.608 20 12.969 1 95.94 291 ASN B O 1
ATOM 5637 N N . MET B 1 292 ? -1.739 18.438 11.781 1 97.31 292 MET B N 1
ATOM 5638 C CA . MET B 1 292 ? -0.52 17.766 11.328 1 97.31 292 MET B CA 1
ATOM 5639 C C . MET B 1 292 ? 0.035 18.438 10.078 1 97.31 292 MET B C 1
ATOM 5641 O O . MET B 1 292 ? 0.275 17.781 9.07 1 97.31 292 MET B O 1
ATOM 5645 N N . ARG B 1 293 ? 0.245 19.672 10.156 1 97.5 293 ARG B N 1
ATOM 5646 C CA . ARG B 1 293 ? 0.75 20.625 9.164 1 97.5 293 ARG B CA 1
ATOM 5647 C C . ARG B 1 293 ? 1.185 21.922 9.828 1 97.5 293 ARG B C 1
ATOM 5649 O O . ARG B 1 293 ? 0.928 22.141 11.016 1 97.5 293 ARG B O 1
ATOM 5656 N N . PRO B 1 294 ? 1.898 22.797 9.109 1 97.44 294 PRO B N 1
ATOM 5657 C CA . PRO B 1 294 ? 2.227 24.109 9.688 1 97.44 294 PRO B CA 1
ATOM 5658 C C . PRO B 1 294 ? 0.987 24.938 9.992 1 97.44 294 PRO B C 1
ATOM 5660 O O . PRO B 1 294 ? -0.073 24.719 9.398 1 97.44 294 PRO B O 1
ATOM 5663 N N . CYS B 1 295 ? 1.191 25.812 10.914 1 94.5 295 CYS B N 1
ATOM 5664 C CA . CYS B 1 295 ? 0.128 26.781 11.156 1 94.5 295 CYS B CA 1
ATOM 5665 C C . CYS B 1 295 ? -0.23 27.531 9.875 1 94.5 295 CYS B C 1
ATOM 5667 O O . CYS B 1 295 ? 0.641 27.812 9.047 1 94.5 295 CYS B O 1
ATOM 5669 N N . GLY B 1 296 ? -1.38 27.906 9.703 1 88.44 296 GLY B N 1
ATOM 5670 C CA . GLY B 1 296 ? -1.906 28.406 8.445 1 88.44 296 GLY B CA 1
ATOM 5671 C C . GLY B 1 296 ? -1.426 29.812 8.125 1 88.44 296 GLY B C 1
ATOM 5672 O O . GLY B 1 296 ? -0.893 30.5 9 1 88.44 296 GLY B O 1
ATOM 5673 N N . GLY B 1 297 ? -1.634 30.141 6.871 1 86.69 297 GLY B N 1
ATOM 5674 C CA . GLY B 1 297 ? -1.354 31.5 6.395 1 86.69 297 GLY B CA 1
ATOM 5675 C C . GLY B 1 297 ? 0.128 31.812 6.348 1 86.69 297 GLY B C 1
ATOM 5676 O O . GLY B 1 297 ? 0.912 31.062 5.762 1 86.69 297 GLY B O 1
ATOM 5677 N N . PHE B 1 298 ? 0.453 32.906 7.039 1 92.12 298 PHE B N 1
ATOM 5678 C CA . PHE B 1 298 ? 1.825 33.406 6.977 1 92.12 298 PHE B CA 1
ATOM 5679 C C . PHE B 1 298 ? 2.551 33.156 8.289 1 92.12 298 PHE B C 1
ATOM 5681 O O . PHE B 1 298 ? 3.617 33.719 8.539 1 92.12 298 PHE B O 1
ATOM 5688 N N . THR B 1 299 ? 1.941 32.281 9.031 1 95.56 299 THR B N 1
ATOM 5689 C CA . THR B 1 299 ? 2.506 32 10.352 1 95.56 299 THR B CA 1
ATOM 5690 C C . THR B 1 299 ? 3.916 31.438 10.234 1 95.56 299 THR B C 1
ATOM 5692 O O . THR B 1 299 ? 4.797 31.781 11.023 1 95.56 299 THR B O 1
ATOM 5695 N N . PRO B 1 300 ? 4.199 30.562 9.273 1 97.94 300 PRO B N 1
ATOM 5696 C CA . PRO B 1 300 ? 5.59 30.125 9.125 1 97.94 300 PRO B CA 1
ATOM 5697 C C . PRO B 1 300 ? 6.547 31.297 8.898 1 97.94 300 PRO B C 1
ATOM 5699 O O . PRO B 1 300 ? 7.652 31.312 9.453 1 97.94 300 PRO B O 1
ATOM 5702 N N . ASP B 1 301 ? 6.16 32.281 8.156 1 97.94 301 ASP B N 1
ATOM 5703 C CA . ASP B 1 301 ? 6.969 33.469 7.973 1 97.94 301 ASP B CA 1
ATOM 5704 C C . ASP B 1 301 ? 7.145 34.219 9.289 1 97.94 301 ASP B C 1
ATOM 5706 O O . ASP B 1 301 ? 8.242 34.688 9.602 1 97.94 301 ASP B O 1
ATOM 5710 N N . MET B 1 302 ? 6.047 34.344 10 1 98.38 302 MET B N 1
ATOM 5711 C CA . MET B 1 302 ? 6.109 35 11.289 1 98.38 302 MET B CA 1
ATOM 5712 C C . MET B 1 302 ? 7.086 34.312 12.227 1 98.38 302 MET B C 1
ATOM 5714 O O . MET B 1 302 ? 7.824 34.969 12.969 1 98.38 302 MET B O 1
ATOM 5718 N N . ILE B 1 303 ? 7.07 33 12.203 1 98.69 303 ILE B N 1
ATOM 5719 C CA . ILE B 1 303 ? 7.992 32.25 13.031 1 98.69 303 ILE B CA 1
ATOM 5720 C C . ILE B 1 303 ? 9.43 32.531 12.617 1 98.69 303 ILE B C 1
ATOM 5722 O O . ILE B 1 303 ? 10.312 32.656 13.461 1 98.69 303 ILE B O 1
ATOM 5726 N N . ASN B 1 304 ? 9.695 32.625 11.289 1 98.56 304 ASN B N 1
ATOM 5727 C CA . ASN B 1 304 ? 11.008 33.062 10.82 1 98.56 304 ASN B CA 1
ATOM 5728 C C . ASN B 1 304 ? 11.438 34.375 11.438 1 98.56 304 ASN B C 1
ATOM 5730 O O . ASN B 1 304 ? 12.57 34.5 11.922 1 98.56 304 ASN B O 1
ATOM 5734 N N . PHE B 1 305 ? 10.539 35.312 11.414 1 98.5 305 PHE B N 1
ATOM 5735 C CA . PHE B 1 305 ? 10.836 36.656 11.953 1 98.5 305 PHE B CA 1
ATOM 5736 C C . PHE B 1 305 ? 11.07 36.562 13.461 1 98.5 305 PHE B C 1
ATOM 5738 O O . PHE B 1 305 ? 12.031 37.125 13.977 1 98.5 305 PHE B O 1
ATOM 5745 N N . ALA B 1 306 ? 10.234 35.844 14.141 1 98.62 306 ALA B N 1
ATOM 5746 C CA . ALA B 1 306 ? 10.25 35.781 15.602 1 98.62 306 ALA B CA 1
ATOM 5747 C C . ALA B 1 306 ? 11.492 35.062 16.109 1 98.62 306 ALA B C 1
ATOM 5749 O O . ALA B 1 306 ? 11.961 35.344 17.219 1 98.62 306 ALA B O 1
ATOM 5750 N N . ARG B 1 307 ? 11.977 34.156 15.297 1 98.31 307 ARG B N 1
ATOM 5751 C CA . ARG B 1 307 ? 13.07 33.312 15.75 1 98.31 307 ARG B CA 1
ATOM 5752 C C . ARG B 1 307 ? 14.344 33.594 14.969 1 98.31 307 ARG B C 1
ATOM 5754 O O . ARG B 1 307 ? 15.359 32.938 15.148 1 98.31 307 ARG B O 1
ATOM 5761 N N . SER B 1 308 ? 14.297 34.625 14.109 1 97.75 308 SER B N 1
ATOM 5762 C CA . SER B 1 308 ? 15.445 34.969 13.273 1 97.75 308 SER B CA 1
ATOM 5763 C C . SER B 1 308 ? 16.047 33.719 12.625 1 97.75 308 SER B C 1
ATOM 5765 O O . SER B 1 308 ? 17.25 33.469 12.742 1 97.75 308 SER B O 1
ATOM 5767 N N . THR B 1 309 ? 15.203 32.969 11.945 1 98.38 309 THR B N 1
ATOM 5768 C CA . THR B 1 309 ? 15.578 31.719 11.328 1 98.38 309 THR B CA 1
ATOM 5769 C C . THR B 1 309 ? 14.789 31.484 10.047 1 98.38 309 THR B C 1
ATOM 5771 O O . THR B 1 309 ? 14.328 32.438 9.414 1 98.38 309 THR B O 1
ATOM 5774 N N . ASN B 1 310 ? 14.758 30.266 9.531 1 98.56 310 ASN B N 1
ATOM 5775 C CA . ASN B 1 310 ? 14.016 29.844 8.344 1 98.56 310 ASN B CA 1
ATOM 5776 C C . ASN B 1 310 ? 13.406 28.453 8.516 1 98.56 310 ASN B C 1
ATOM 5778 O O . ASN B 1 310 ? 14.07 27.453 8.258 1 98.56 310 ASN B O 1
ATOM 5782 N N . VAL B 1 311 ? 12.172 28.406 8.828 1 98.69 311 VAL B N 1
ATOM 5783 C CA . VAL B 1 311 ? 11.523 27.141 9.156 1 98.69 311 VAL B CA 1
ATOM 5784 C C . VAL B 1 311 ? 11.297 26.328 7.875 1 98.69 311 VAL B C 1
ATOM 5786 O O . VAL B 1 311 ? 11.188 25.109 7.918 1 98.69 311 VAL B O 1
ATOM 5789 N N . TYR B 1 312 ? 11.156 27.016 6.738 1 98.62 312 TYR B N 1
ATOM 5790 C CA . TYR B 1 312 ? 11.078 26.281 5.477 1 98.62 312 TYR B CA 1
ATOM 5791 C C . TYR B 1 312 ? 12.344 25.469 5.25 1 98.62 312 TYR B C 1
ATOM 5793 O O . TYR B 1 312 ? 12.266 24.297 4.836 1 98.62 312 TYR B O 1
ATOM 5801 N N . LYS B 1 313 ? 13.453 26.047 5.527 1 98.75 313 LYS B N 1
ATOM 5802 C CA . LYS B 1 313 ? 14.742 25.375 5.41 1 98.75 313 LYS B CA 1
ATOM 5803 C C . LYS B 1 313 ? 14.867 24.25 6.438 1 98.75 313 LYS B C 1
ATOM 5805 O O . LYS B 1 313 ? 15.328 23.156 6.113 1 98.75 313 LYS B O 1
ATOM 5810 N N . ILE B 1 314 ? 14.5 24.5 7.641 1 98.81 314 ILE B N 1
ATOM 5811 C CA . ILE B 1 314 ? 14.586 23.5 8.695 1 98.81 314 ILE B CA 1
ATOM 5812 C C . ILE B 1 314 ? 13.758 22.281 8.305 1 98.81 314 ILE B C 1
ATOM 5814 O O . ILE B 1 314 ? 14.227 21.141 8.43 1 98.81 314 ILE B O 1
ATOM 5818 N N . TRP B 1 315 ? 12.578 22.469 7.859 1 98.81 315 TRP B N 1
ATOM 5819 C CA . TRP B 1 315 ? 11.711 21.375 7.434 1 98.81 315 TRP B CA 1
ATOM 5820 C C . TRP B 1 315 ? 12.32 20.625 6.262 1 98.81 315 TRP B C 1
ATOM 5822 O O . TRP B 1 315 ? 12.359 19.391 6.27 1 98.81 315 TRP B O 1
ATOM 5832 N N . ALA B 1 316 ? 12.781 21.344 5.254 1 98.75 316 ALA B N 1
ATOM 5833 C CA . ALA B 1 316 ? 13.383 20.703 4.086 1 98.75 316 ALA B CA 1
ATOM 5834 C C . ALA B 1 316 ? 14.617 19.891 4.477 1 98.75 316 ALA B C 1
ATOM 5836 O O . ALA B 1 316 ? 14.859 18.828 3.924 1 98.75 316 ALA B O 1
ATOM 5837 N N . ASP B 1 317 ? 15.43 20.453 5.398 1 98.62 317 ASP B N 1
ATOM 5838 C CA . ASP B 1 317 ? 16.594 19.734 5.895 1 98.62 317 ASP B CA 1
ATOM 5839 C C . ASP B 1 317 ? 16.188 18.422 6.566 1 98.62 317 ASP B C 1
ATOM 5841 O O . ASP B 1 317 ? 16.844 17.391 6.379 1 98.62 317 ASP B O 1
ATOM 5845 N N . MET B 1 318 ? 15.18 18.516 7.355 1 98.31 318 MET B N 1
ATOM 5846 C CA . MET B 1 318 ? 14.68 17.312 8.016 1 98.31 318 MET B CA 1
ATOM 5847 C C . MET B 1 318 ? 14.289 16.25 6.996 1 98.31 318 MET B C 1
ATOM 5849 O O . MET B 1 318 ? 14.625 15.07 7.16 1 98.31 318 MET B O 1
ATOM 5853 N N . ILE B 1 319 ? 13.625 16.609 5.934 1 98.06 319 ILE B N 1
ATOM 5854 C CA . ILE B 1 319 ? 13.195 15.703 4.875 1 98.06 319 ILE B CA 1
ATOM 5855 C C . ILE B 1 319 ? 14.422 15.117 4.172 1 98.06 319 ILE B C 1
ATOM 5857 O O . ILE B 1 319 ? 14.492 13.906 3.949 1 98.06 319 ILE B O 1
ATOM 5861 N N . ALA B 1 320 ? 15.383 15.953 3.842 1 97.81 320 ALA B N 1
ATOM 5862 C CA . ALA B 1 320 ? 16.516 15.562 2.998 1 97.81 320 ALA B CA 1
ATOM 5863 C C . ALA B 1 320 ? 17.578 14.828 3.811 1 97.81 320 ALA B C 1
ATOM 5865 O O . ALA B 1 320 ? 18.188 13.875 3.328 1 97.81 320 ALA B O 1
ATOM 5866 N N . PHE B 1 321 ? 17.797 15.328 5.09 1 97.31 321 PHE B N 1
ATOM 5867 C CA . PHE B 1 321 ? 19.016 14.898 5.789 1 97.31 321 PHE B CA 1
ATOM 5868 C C . PHE B 1 321 ? 18.656 14.305 7.148 1 97.31 321 PHE B C 1
ATOM 5870 O O . PHE B 1 321 ? 19.531 13.766 7.836 1 97.31 321 PHE B O 1
ATOM 5877 N N . GLY B 1 322 ? 17.453 14.43 7.641 1 95.88 322 GLY B N 1
ATOM 5878 C CA . GLY B 1 322 ? 17.047 13.875 8.922 1 95.88 322 GLY B CA 1
ATOM 5879 C C . GLY B 1 322 ? 17.234 14.852 10.07 1 95.88 322 GLY B C 1
ATOM 5880 O O . GLY B 1 322 ? 16.844 14.555 11.211 1 95.88 322 GLY B O 1
ATOM 5881 N N . GLY B 1 323 ? 17.766 16.016 9.766 1 96.75 323 GLY B N 1
ATOM 5882 C CA . GLY B 1 323 ? 18.031 17.078 10.719 1 96.75 323 GLY B CA 1
ATOM 5883 C C . GLY B 1 323 ? 18.469 18.375 10.07 1 96.75 323 GLY B C 1
ATOM 5884 O O . GLY B 1 323 ? 18.438 18.5 8.844 1 96.75 323 GLY B O 1
ATOM 5885 N N . THR B 1 324 ? 18.766 19.391 10.914 1 97.69 324 THR B N 1
ATOM 5886 C CA . THR B 1 324 ? 19.109 20.688 10.344 1 97.69 324 THR B CA 1
ATOM 5887 C C . THR B 1 324 ? 20.266 21.328 11.125 1 97.69 324 THR B C 1
ATOM 5889 O O . THR B 1 324 ? 20.438 21.047 12.312 1 97.69 324 THR B O 1
ATOM 5892 N N . ASP B 1 325 ? 21.016 22.125 10.398 1 96.12 325 ASP B N 1
ATOM 5893 C CA . ASP B 1 325 ? 22.031 22.969 11.023 1 96.12 325 ASP B CA 1
ATOM 5894 C C . ASP B 1 325 ? 21.609 24.438 10.977 1 96.12 325 ASP B C 1
ATOM 5896 O O . ASP B 1 325 ? 22.406 25.328 11.328 1 96.12 325 ASP B O 1
ATOM 5900 N N . MET B 1 326 ? 20.453 24.656 10.477 1 96.56 326 MET B N 1
ATOM 5901 C CA . MET B 1 326 ? 19.969 26.031 10.43 1 96.56 326 MET B CA 1
ATOM 5902 C C . MET B 1 326 ? 19.906 26.641 11.836 1 96.56 326 MET B C 1
ATOM 5904 O O . MET B 1 326 ? 19.25 26.109 12.719 1 96.56 326 MET B O 1
ATOM 5908 N N . PRO B 1 327 ? 20.578 27.703 12.094 1 95.81 327 PRO B N 1
ATOM 5909 C CA . PRO B 1 327 ? 20.578 28.297 13.438 1 95.81 327 PRO B CA 1
ATOM 5910 C C . PRO B 1 327 ? 19.266 29.016 13.75 1 95.81 327 PRO B C 1
ATOM 5912 O O . PRO B 1 327 ? 18.562 29.469 12.836 1 95.81 327 PRO B O 1
ATOM 5915 N N . VAL B 1 328 ? 19.031 29.109 15.031 1 94.62 328 VAL B N 1
ATOM 5916 C CA . VAL B 1 328 ? 17.984 29.953 15.562 1 94.62 328 VAL B CA 1
ATOM 5917 C C . VAL B 1 328 ? 18.594 31.188 16.25 1 94.62 328 VAL B C 1
ATOM 5919 O O . VAL B 1 328 ? 19.469 31.047 17.109 1 94.62 328 VAL B O 1
ATOM 5922 N N . GLY B 1 329 ? 18.156 32.375 15.812 1 96.31 329 GLY B N 1
ATOM 5923 C CA . GLY B 1 329 ? 18.766 33.625 16.281 1 96.31 329 GLY B CA 1
ATOM 5924 C C . GLY B 1 329 ? 17.984 34.25 17.422 1 96.31 329 GLY B C 1
ATOM 5925 O O . GLY B 1 329 ? 17.406 33.562 18.266 1 96.31 329 GLY B O 1
ATOM 5926 N N . GLU B 1 330 ? 18.047 35.594 17.453 1 96.94 330 GLU B N 1
ATOM 5927 C CA . GLU B 1 330 ? 17.359 36.375 18.484 1 96.94 330 GLU B CA 1
ATOM 5928 C C . GLU B 1 330 ? 15.852 36.156 18.422 1 96.94 330 GLU B C 1
ATOM 5930 O O . GLU B 1 330 ? 15.281 36.062 17.328 1 96.94 330 GLU B O 1
ATOM 5935 N N . HIS B 1 331 ? 15.242 36.156 19.594 1 97.81 331 HIS B N 1
ATOM 5936 C CA . HIS B 1 331 ? 13.797 35.938 19.688 1 97.81 331 HIS B CA 1
ATOM 5937 C C . HIS B 1 331 ? 13.07 37.281 19.828 1 97.81 331 HIS B C 1
ATOM 5939 O O . HIS B 1 331 ? 13.539 38.188 20.531 1 97.81 331 HIS B O 1
ATOM 5945 N N . TYR B 1 332 ? 11.906 37.375 19.188 1 98.5 332 TYR B N 1
ATOM 5946 C CA . TYR B 1 332 ? 11.008 38.531 19.25 1 98.5 332 TYR B CA 1
ATOM 5947 C C . TYR B 1 332 ? 9.562 38.094 19.422 1 98.5 332 TYR B C 1
ATOM 5949 O O . TYR B 1 332 ? 9.234 36.906 19.188 1 98.5 332 TYR B O 1
ATOM 5957 N N . TYR B 1 333 ? 8.758 38.969 19.953 1 98.62 333 TYR B N 1
ATOM 5958 C CA . TYR B 1 333 ? 7.328 38.875 19.688 1 98.62 333 TYR B CA 1
ATOM 5959 C C . TYR B 1 333 ? 7 39.25 18.25 1 98.62 333 TYR B C 1
ATOM 5961 O O . TYR B 1 333 ? 7.352 40.344 17.812 1 98.62 333 TYR B O 1
ATOM 5969 N N . CYS B 1 334 ? 6.426 38.438 17.594 1 98.81 334 CYS B N 1
ATOM 5970 C CA . CYS B 1 334 ? 5.977 38.781 16.25 1 98.81 334 CYS B CA 1
ATOM 5971 C C . CYS B 1 334 ? 4.457 38.875 16.188 1 98.81 334 CYS B C 1
ATOM 5973 O O . CYS B 1 334 ? 3.756 37.875 16.328 1 98.81 334 CYS B O 1
ATOM 5975 N N . ALA B 1 335 ? 3.971 40.031 15.922 1 98.5 335 ALA B N 1
ATOM 5976 C CA . ALA B 1 335 ? 2.547 40.344 16.016 1 98.5 335 ALA B CA 1
ATOM 5977 C C . ALA B 1 335 ? 1.89 40.312 14.641 1 98.5 335 ALA B C 1
ATOM 5979 O O . ALA B 1 335 ? 2.451 40.812 13.664 1 98.5 335 ALA B O 1
ATOM 5980 N N . TYR B 1 336 ? 0.805 39.688 14.555 1 97.5 336 TYR B N 1
ATOM 5981 C CA . TYR B 1 336 ? -0.098 39.781 13.414 1 97.5 336 TYR B CA 1
ATOM 5982 C C . TYR B 1 336 ? -1.321 40.625 13.734 1 97.5 336 TYR B C 1
ATOM 5984 O O . TYR B 1 336 ? -2.039 40.344 14.703 1 97.5 336 TYR B O 1
ATOM 5992 N N . ALA B 1 337 ? -1.631 41.562 12.977 1 96.88 337 ALA B N 1
ATOM 5993 C CA . ALA B 1 337 ? -2.867 42.344 13.055 1 96.88 337 ALA B CA 1
ATOM 5994 C C . ALA B 1 337 ? -3.586 42.375 11.711 1 96.88 337 ALA B C 1
ATOM 5996 O O . ALA B 1 337 ? -3.039 42.844 10.719 1 96.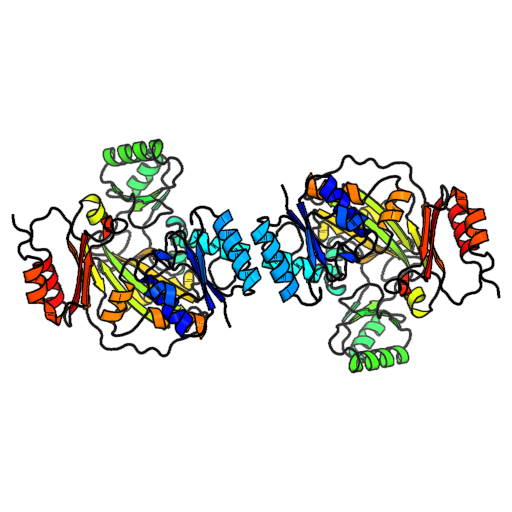88 337 ALA B O 1
ATOM 5997 N N . GLY B 1 338 ? -4.734 41.844 11.711 1 95.19 338 GLY B N 1
ATOM 5998 C CA . GLY B 1 338 ? -5.57 41.875 10.516 1 95.19 338 GLY B CA 1
ATOM 5999 C C . GLY B 1 338 ? -6.766 42.812 10.656 1 95.19 338 GLY B C 1
ATOM 6000 O O . GLY B 1 338 ? -7.707 42.5 11.398 1 95.19 338 GLY B O 1
ATOM 6001 N N . ARG B 1 339 ? -6.77 43.844 9.875 1 95.5 339 ARG B N 1
ATOM 6002 C CA . ARG B 1 339 ? -7.895 44.781 9.859 1 95.5 339 ARG B CA 1
ATOM 6003 C C . ARG B 1 339 ? -9.016 44.25 8.961 1 95.5 339 ARG B C 1
ATOM 6005 O O . ARG B 1 339 ? -8.758 43.719 7.887 1 95.5 339 ARG B O 1
ATOM 6012 N N . ARG B 1 340 ? -10.164 44.406 9.492 1 94.12 340 ARG B N 1
ATOM 6013 C CA . ARG B 1 340 ? -11.359 44.062 8.727 1 94.12 340 ARG B CA 1
ATOM 6014 C C . ARG B 1 340 ? -11.836 45.281 7.91 1 94.12 340 ARG B C 1
ATOM 6016 O O . ARG B 1 340 ? -11.922 46.375 8.422 1 94.12 340 ARG B O 1
ATOM 6023 N N . ASP B 1 341 ? -12.117 44.969 6.645 1 92.75 341 ASP B N 1
ATOM 6024 C CA . ASP B 1 341 ? -12.688 46.031 5.809 1 92.75 341 ASP B CA 1
ATOM 6025 C C . ASP B 1 341 ? -14.031 46.5 6.355 1 92.75 341 ASP B C 1
ATOM 6027 O O . ASP B 1 341 ? -14.766 45.719 6.973 1 92.75 341 ASP B O 1
ATOM 6031 N N . GLY B 1 342 ? -14.352 47.781 6.098 1 90.75 342 GLY B N 1
ATOM 6032 C CA . GLY B 1 342 ? -15.633 48.312 6.523 1 90.75 342 GLY B CA 1
ATOM 6033 C C . GLY B 1 342 ? -15.555 49.062 7.84 1 90.75 342 GLY B C 1
ATOM 6034 O O . GLY B 1 342 ? -16.5 49.75 8.227 1 90.75 342 GLY B O 1
ATOM 6035 N N . LYS B 1 343 ? -14.484 48.906 8.539 1 92.38 343 LYS B N 1
ATOM 6036 C CA . LYS B 1 343 ? -14.273 49.656 9.781 1 92.38 343 LYS B CA 1
ATOM 6037 C C . LYS B 1 343 ? -13.445 50.906 9.531 1 92.38 343 LYS B C 1
ATOM 6039 O O . LYS B 1 343 ? -12.656 50.969 8.594 1 92.38 343 LYS B O 1
ATOM 6044 N N . SER B 1 344 ? -13.742 51.938 10.391 1 94.12 344 SER B N 1
ATOM 6045 C CA . SER B 1 344 ? -12.961 53.156 10.32 1 94.12 344 SER B CA 1
ATOM 6046 C C . SER B 1 344 ? -11.898 53.219 11.414 1 94.12 344 SER B C 1
ATOM 6048 O O . SER B 1 344 ? -12.219 53.219 12.602 1 94.12 344 SER B O 1
ATOM 6050 N N . PHE B 1 345 ? -10.719 53.344 11.008 1 96.5 345 PHE B N 1
ATOM 6051 C CA . PHE B 1 345 ? -9.609 53.281 11.953 1 96.5 345 PHE B CA 1
ATOM 6052 C C . PHE B 1 345 ? -9.023 54.656 12.203 1 96.5 345 PHE B C 1
ATOM 6054 O O . PHE B 1 345 ? -8.992 55.5 11.312 1 96.5 345 PHE B O 1
ATOM 6061 N N . VAL B 1 346 ? -8.523 54.812 13.406 1 97 346 VAL B N 1
ATOM 6062 C CA . VAL B 1 346 ? -7.938 56.062 13.82 1 97 346 VAL B CA 1
ATOM 6063 C C . VAL B 1 346 ? -6.695 56.375 12.984 1 97 346 VAL B C 1
ATOM 6065 O O . VAL B 1 346 ? -6.555 57.469 12.438 1 97 346 VAL B O 1
ATOM 6068 N N . TYR B 1 347 ? -5.793 55.406 12.883 1 97.25 347 TYR B N 1
ATOM 6069 C CA . TYR B 1 347 ? -4.586 55.562 12.086 1 97.25 347 TYR B CA 1
ATOM 6070 C C . TYR B 1 347 ? -4.781 55.031 10.672 1 97.25 347 TYR B C 1
ATOM 6072 O O . TYR B 1 347 ? -5.305 53.938 10.492 1 97.25 347 TYR B O 1
ATOM 6080 N N . SER B 1 348 ? -4.426 55.844 9.719 1 96.25 348 SER B N 1
ATOM 6081 C CA . SER B 1 348 ? -4.434 55.375 8.344 1 96.25 348 SER B CA 1
ATOM 6082 C C . SER B 1 348 ? -3.336 54.312 8.117 1 96.25 348 SER B C 1
ATOM 6084 O O . SER B 1 348 ? -2.449 54.156 8.961 1 96.25 348 SER B O 1
ATOM 6086 N N . HIS B 1 349 ? -3.459 53.688 6.996 1 96 349 HIS B N 1
ATOM 6087 C CA . HIS B 1 349 ? -2.418 52.75 6.582 1 96 349 HIS B CA 1
ATOM 6088 C C . HIS B 1 349 ? -1.049 53.406 6.566 1 96 349 HIS B C 1
ATOM 6090 O O . HIS B 1 349 ? -0.081 52.875 7.105 1 96 349 HIS B O 1
ATOM 6096 N N . GLU B 1 350 ? -0.99 54.625 5.984 1 96.94 350 GLU B N 1
ATOM 6097 C CA . GLU B 1 350 ? 0.265 55.344 5.848 1 96.94 350 GLU B CA 1
ATOM 6098 C C . GLU B 1 350 ? 0.837 55.719 7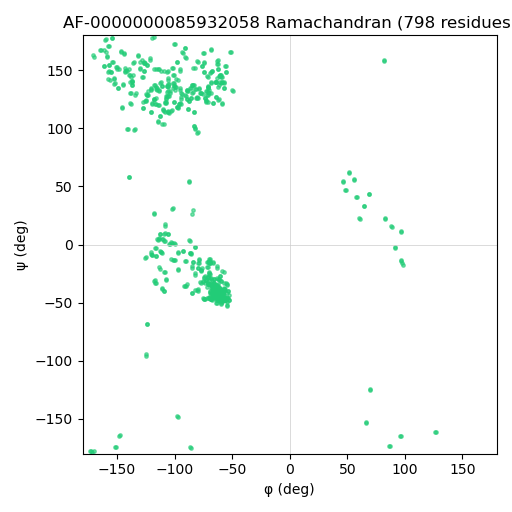.211 1 96.94 350 GLU B C 1
ATOM 6100 O O . GLU B 1 350 ? 2.051 55.656 7.418 1 96.94 350 GLU B O 1
ATOM 6105 N N . GLN B 1 351 ? -0.065 56.031 8.102 1 97.69 351 GLN B N 1
ATOM 6106 C CA . GLN B 1 351 ? 0.369 56.406 9.438 1 97.69 351 GLN B CA 1
ATOM 6107 C C . GLN B 1 351 ? 0.941 55.219 10.195 1 97.69 351 GLN B C 1
ATOM 6109 O O . GLN B 1 351 ? 1.947 55.344 10.898 1 97.69 351 GLN B O 1
ATOM 6114 N N . ILE B 1 352 ? 0.332 54.062 10.062 1 97.94 352 ILE B N 1
ATOM 6115 C CA . ILE B 1 352 ? 0.811 52.844 10.703 1 97.94 352 ILE B CA 1
ATOM 6116 C C . ILE B 1 352 ? 2.182 52.469 10.148 1 97.94 352 ILE B C 1
ATOM 6118 O O . ILE B 1 352 ? 3.094 52.156 10.906 1 97.94 352 ILE B O 1
ATOM 6122 N N . MET B 1 353 ? 2.35 52.625 8.844 1 97.75 353 MET B N 1
ATOM 6123 C CA . MET B 1 353 ? 3.604 52.25 8.18 1 97.75 353 MET B CA 1
ATOM 6124 C C . MET B 1 353 ? 4.734 53.188 8.617 1 97.75 353 MET B C 1
ATOM 6126 O O . MET B 1 353 ? 5.883 52.75 8.742 1 97.75 353 MET B O 1
ATOM 6130 N N . GLN B 1 354 ? 4.359 54.375 8.82 1 97.69 354 GLN B N 1
ATOM 6131 C CA . GLN B 1 354 ? 5.359 55.344 9.266 1 97.69 354 GLN B CA 1
ATOM 6132 C C . GLN B 1 354 ? 5.727 55.125 10.734 1 97.69 354 GLN B C 1
ATOM 6134 O O . GLN B 1 354 ? 6.91 55.062 11.078 1 97.69 354 GLN B O 1
ATOM 6139 N N . LYS B 1 355 ? 4.773 54.969 11.523 1 97.56 355 LYS B N 1
ATOM 6140 C CA . LYS B 1 355 ? 4.973 54.875 12.961 1 97.56 355 LYS B CA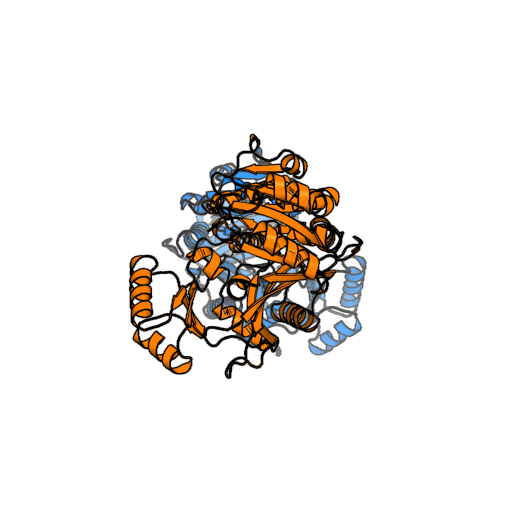 1
ATOM 6141 C C . LYS B 1 355 ? 5.746 53.594 13.32 1 97.56 355 LYS B C 1
ATOM 6143 O O . LYS B 1 355 ? 6.566 53.594 14.242 1 97.56 355 LYS B O 1
ATOM 6148 N N . TYR B 1 356 ? 5.531 52.562 12.633 1 98.25 356 TYR B N 1
ATOM 6149 C CA . TYR B 1 356 ? 6.113 51.25 12.984 1 98.25 356 TYR B CA 1
ATOM 6150 C C . TYR B 1 356 ? 7.031 50.75 11.875 1 98.25 356 TYR B C 1
ATOM 6152 O O . TYR B 1 356 ? 7.184 49.531 11.68 1 98.25 356 TYR B O 1
ATOM 6160 N N . GLN B 1 357 ? 7.602 51.594 11.109 1 97.19 357 GLN B N 1
ATOM 6161 C CA . GLN B 1 357 ? 8.445 51.281 9.961 1 97.19 357 GLN B CA 1
ATOM 6162 C C . GLN B 1 357 ? 9.617 50.406 10.367 1 97.19 357 GLN B C 1
ATOM 6164 O O . GLN B 1 357 ? 10 49.5 9.625 1 97.19 357 GLN B O 1
ATOM 6169 N N . ASP B 1 358 ? 10.172 50.625 11.516 1 97.25 358 ASP B N 1
ATOM 6170 C CA . ASP B 1 358 ? 11.352 49.875 11.961 1 97.25 358 ASP B CA 1
ATOM 6171 C C . ASP B 1 358 ? 10.977 48.469 12.438 1 97.25 358 ASP B C 1
ATOM 6173 O O . ASP B 1 358 ? 11.828 47.594 12.492 1 97.25 358 ASP B O 1
ATOM 6177 N N . ASN B 1 359 ? 9.703 48.25 12.828 1 98.38 359 ASN B N 1
ATOM 6178 C CA . ASN B 1 359 ? 9.234 46.969 13.367 1 98.38 359 ASN B CA 1
ATOM 6179 C C . ASN B 1 359 ? 8.578 46.125 12.281 1 98.38 359 ASN B C 1
ATOM 6181 O O . ASN B 1 359 ? 8.484 44.906 12.43 1 98.38 359 ASN B O 1
ATOM 6185 N N . MET B 1 360 ? 8.133 46.781 11.195 1 98.44 360 MET B N 1
ATOM 6186 C CA . MET B 1 360 ? 7.27 46.125 10.203 1 98.44 360 MET B CA 1
ATOM 6187 C C . MET B 1 360 ? 8.039 45.094 9.414 1 98.44 360 MET B C 1
ATOM 6189 O O . MET B 1 360 ? 9.133 45.344 8.922 1 98.44 360 MET B O 1
ATOM 6193 N N . MET B 1 361 ? 7.457 43.938 9.336 1 98 361 MET B N 1
ATOM 6194 C CA . MET B 1 361 ? 8.109 42.812 8.648 1 98 361 MET B CA 1
ATOM 6195 C C . MET B 1 361 ? 7.371 42.469 7.355 1 98 361 MET B C 1
ATOM 6197 O O . MET B 1 361 ? 7.988 42.031 6.379 1 98 361 MET B O 1
ATOM 6201 N N . MET B 1 362 ? 6.066 42.531 7.359 1 96.5 362 MET B N 1
ATOM 6202 C CA . MET B 1 362 ? 5.234 42.156 6.219 1 96.5 362 MET B CA 1
ATOM 6203 C C . MET B 1 362 ? 3.92 42.938 6.227 1 96.5 362 MET B C 1
ATOM 6205 O O . MET B 1 362 ? 3.326 43.125 7.285 1 96.5 362 MET B O 1
ATOM 6209 N N . VAL B 1 363 ? 3.473 43.375 5.137 1 96.38 363 VAL B N 1
ATOM 6210 C CA . VAL B 1 363 ? 2.188 44.031 4.918 1 96.38 363 VAL B CA 1
ATOM 6211 C C . VAL B 1 363 ? 1.564 43.531 3.619 1 96.38 363 VAL B C 1
ATOM 6213 O O . VAL B 1 363 ? 2.188 43.594 2.557 1 96.38 363 VAL B O 1
ATOM 6216 N N . GLU B 1 364 ? 0.38 42.969 3.711 1 92.5 364 GLU B N 1
ATOM 6217 C CA . GLU B 1 364 ? -0.248 42.375 2.531 1 92.5 364 GLU B CA 1
ATOM 6218 C C . GLU B 1 364 ? -1.77 42.438 2.623 1 92.5 364 GLU B C 1
ATOM 6220 O O . GLU B 1 364 ? -2.326 42.562 3.717 1 92.5 364 GLU B O 1
ATOM 6225 N N . ARG B 1 365 ? -2.438 42.469 1.47 1 92.31 365 ARG B N 1
ATOM 6226 C CA . ARG B 1 365 ? -3.865 42.188 1.393 1 92.31 365 ARG B CA 1
ATOM 6227 C C . ARG B 1 365 ? -4.109 40.656 1.403 1 92.31 365 ARG B C 1
ATOM 6229 O O . ARG B 1 365 ? -3.533 39.938 0.6 1 92.31 365 ARG B O 1
ATOM 6236 N N . ILE B 1 366 ? -4.914 40.281 2.291 1 88.5 366 ILE B N 1
ATOM 6237 C CA . ILE B 1 366 ? -5.141 38.844 2.482 1 88.5 366 ILE B CA 1
ATOM 6238 C C . ILE B 1 366 ? -6.102 38.312 1.416 1 88.5 366 ILE B C 1
ATOM 6240 O O . ILE B 1 366 ? -7.129 38.938 1.145 1 88.5 366 ILE B O 1
ATOM 6244 N N . PRO B 1 367 ? -5.699 37.156 0.841 1 82.62 367 PRO B N 1
ATOM 6245 C CA . PRO B 1 367 ? -6.652 36.531 -0.083 1 82.62 367 PRO B CA 1
ATOM 6246 C C . PRO B 1 367 ? -8.008 36.281 0.56 1 82.62 367 PRO B C 1
ATOM 6248 O O . PRO B 1 367 ? -8.086 35.938 1.74 1 82.62 367 PRO B O 1
ATOM 6251 N N . ASP B 1 368 ? -9.023 36.25 -0.253 1 81.44 368 ASP B N 1
ATOM 6252 C CA . ASP B 1 368 ? -10.398 36.094 0.22 1 81.44 368 ASP B CA 1
ATOM 6253 C C . ASP B 1 368 ? -10.602 34.781 0.926 1 81.44 368 ASP B C 1
ATOM 6255 O O . ASP B 1 368 ? -11.336 34.688 1.912 1 81.44 368 ASP B O 1
ATOM 6259 N N . ALA B 1 369 ? -9.906 33.844 0.428 1 74.69 369 ALA B N 1
ATOM 6260 C CA . ALA B 1 369 ? -10.078 32.469 0.958 1 74.69 369 ALA B CA 1
ATOM 6261 C C . ALA B 1 369 ? -9.664 32.406 2.426 1 74.69 369 ALA B C 1
ATOM 6263 O O . ALA B 1 369 ? -10.133 31.547 3.17 1 74.69 369 ALA B O 1
ATOM 6264 N N . LEU B 1 370 ? -8.844 33.375 2.959 1 78.44 370 LEU B N 1
ATOM 6265 C CA . LEU B 1 370 ? -8.32 33.344 4.324 1 78.44 370 LEU B CA 1
ATOM 6266 C C . LEU B 1 370 ? -8.867 34.531 5.137 1 78.44 370 LEU B C 1
ATOM 6268 O O . LEU B 1 370 ? -8.695 34.562 6.355 1 78.44 370 LEU B O 1
ATOM 6272 N N . ALA B 1 371 ? -9.609 35.375 4.52 1 81.81 371 ALA B N 1
ATOM 6273 C CA . ALA B 1 371 ? -9.938 36.656 5.098 1 81.81 371 ALA B CA 1
ATOM 6274 C C . ALA B 1 371 ? -10.906 36.5 6.27 1 81.81 371 ALA B C 1
ATOM 6276 O O . ALA B 1 371 ? -10.875 37.312 7.211 1 81.81 371 ALA B O 1
ATOM 6277 N N . ASP B 1 372 ? -11.688 35.469 6.211 1 80.25 372 ASP B N 1
ATOM 6278 C CA . ASP B 1 372 ? -12.719 35.312 7.234 1 80.25 372 ASP B CA 1
ATOM 6279 C C . ASP B 1 372 ? -12.094 35.219 8.625 1 80.25 372 ASP B C 1
ATOM 6281 O O . ASP B 1 372 ? -12.594 35.812 9.586 1 80.25 372 ASP B O 1
ATOM 6285 N N . ALA B 1 373 ? -10.984 34.531 8.68 1 80.88 373 ALA B N 1
ATOM 6286 C CA . ALA B 1 373 ? -10.367 34.312 9.984 1 80.88 373 ALA B CA 1
ATOM 6287 C C . ALA B 1 373 ? -9.211 35.281 10.219 1 80.88 373 ALA B C 1
ATOM 6289 O O . ALA B 1 373 ? -8.797 35.469 11.367 1 80.88 373 ALA B O 1
ATOM 6290 N N . MET B 1 374 ? -8.75 35.969 9.172 1 87.25 374 MET B N 1
ATOM 6291 C CA . MET B 1 374 ? -7.469 36.656 9.312 1 87.25 374 MET B CA 1
ATOM 6292 C C . MET B 1 374 ? -7.629 38.156 9.078 1 87.25 374 MET B C 1
ATOM 6294 O O . MET B 1 374 ? -6.688 38.938 9.289 1 87.25 374 MET B O 1
ATOM 6298 N N . GLY B 1 375 ? -8.789 38.594 8.672 1 89.31 375 GLY B N 1
ATOM 6299 C CA . GLY B 1 375 ? -8.969 40 8.273 1 89.31 375 GLY B CA 1
ATOM 6300 C C . GLY B 1 375 ? -8.617 40.219 6.816 1 89.31 375 GLY B C 1
ATOM 6301 O O . GLY B 1 375 ? -8.375 39.281 6.062 1 89.31 375 GLY B O 1
ATOM 6302 N N . ASN B 1 376 ? -8.633 41.5 6.426 1 94.25 376 ASN B N 1
ATOM 6303 C CA . ASN B 1 376 ? -8.438 41.812 5.016 1 94.25 376 ASN B CA 1
ATOM 6304 C C . ASN B 1 376 ? -7.082 42.469 4.77 1 94.25 376 ASN B C 1
ATOM 6306 O O . ASN B 1 376 ? -6.469 42.281 3.719 1 94.25 376 ASN B O 1
ATOM 6310 N N . GLN B 1 377 ? -6.695 43.344 5.676 1 95.06 377 GLN B N 1
ATOM 6311 C CA . GLN B 1 377 ? -5.402 44 5.59 1 95.06 377 GLN B CA 1
ATOM 6312 C C . GLN B 1 377 ? -4.488 43.594 6.738 1 95.06 377 GLN B C 1
ATOM 6314 O O . GLN B 1 377 ? -4.781 43.875 7.902 1 95.06 377 GLN B O 1
ATOM 6319 N N . MET B 1 378 ? -3.396 43.031 6.383 1 95.94 378 MET B N 1
ATOM 6320 C CA . MET B 1 378 ? -2.553 42.438 7.418 1 95.94 378 MET B CA 1
ATOM 6321 C C . MET B 1 378 ? -1.319 43.312 7.672 1 95.94 378 MET B C 1
ATOM 6323 O O . MET B 1 378 ? -0.738 43.844 6.734 1 95.94 378 MET B O 1
ATOM 6327 N N . TYR B 1 379 ? -0.913 43.438 8.914 1 97.94 379 TYR B N 1
ATOM 6328 C CA . TYR B 1 379 ? 0.356 43.969 9.391 1 97.94 379 TYR B CA 1
ATOM 6329 C C . TYR B 1 379 ? 1.075 42.969 10.289 1 97.94 379 TYR B C 1
ATOM 6331 O O . TYR B 1 379 ? 0.504 42.5 11.273 1 97.94 379 TYR B O 1
ATOM 6339 N N . VAL B 1 380 ? 2.312 42.656 9.922 1 98.38 380 VAL B N 1
ATOM 6340 C CA . VAL B 1 380 ? 3.158 41.781 10.742 1 98.38 380 VAL B CA 1
ATOM 6341 C C . VAL B 1 380 ? 4.391 42.562 11.203 1 98.38 380 VAL B C 1
ATOM 6343 O O . VAL B 1 380 ? 5.117 43.125 10.383 1 98.38 380 VAL B O 1
ATOM 6346 N N . ALA B 1 381 ? 4.594 42.594 12.531 1 98.75 381 ALA B N 1
ATOM 6347 C CA . ALA B 1 381 ? 5.691 43.375 13.062 1 98.75 381 ALA B CA 1
ATOM 6348 C C . ALA B 1 381 ? 6.367 42.688 14.234 1 98.75 381 ALA B C 1
ATOM 6350 O O . ALA B 1 381 ? 5.719 41.938 14.984 1 98.75 381 ALA B O 1
ATOM 6351 N N . ASN B 1 382 ? 7.645 42.938 14.414 1 98.62 382 ASN B N 1
ATOM 6352 C CA . ASN B 1 382 ? 8.438 42.375 15.508 1 98.62 382 ASN B CA 1
ATOM 6353 C C . ASN B 1 382 ? 8.625 43.375 16.641 1 98.62 382 ASN B C 1
ATOM 6355 O O . ASN B 1 382 ? 8.836 44.562 16.391 1 98.62 382 ASN B O 1
ATOM 6359 N N . PHE B 1 383 ? 8.648 42.781 17.844 1 98.69 383 PHE B N 1
ATOM 6360 C CA . PHE B 1 383 ? 8.891 43.625 19 1 98.69 383 PHE B CA 1
ATOM 6361 C C . PHE B 1 383 ? 9.75 42.906 20.031 1 98.69 383 PHE B C 1
ATOM 6363 O O . PHE B 1 383 ? 9.617 41.688 20.219 1 98.69 383 PHE B O 1
ATOM 6370 N N . SER B 1 384 ? 10.539 43.625 20.766 1 97.62 384 SER B N 1
ATOM 6371 C CA . SER B 1 384 ? 11.398 43.062 21.797 1 97.62 384 SER B CA 1
ATOM 6372 C C . SER B 1 384 ? 10.641 42.844 23.094 1 97.62 384 SER B C 1
ATOM 6374 O O . SER B 1 384 ? 10.992 41.938 23.891 1 97.62 384 SER B O 1
ATOM 6376 N N . THR B 1 385 ? 9.57 43.625 23.266 1 97.56 385 THR B N 1
ATOM 6377 C CA . THR B 1 385 ? 8.82 43.5 24.516 1 97.56 385 THR B CA 1
ATOM 6378 C C . THR B 1 385 ? 7.328 43.344 24.234 1 97.56 385 THR B C 1
ATOM 6380 O O . THR B 1 385 ? 6.84 43.812 23.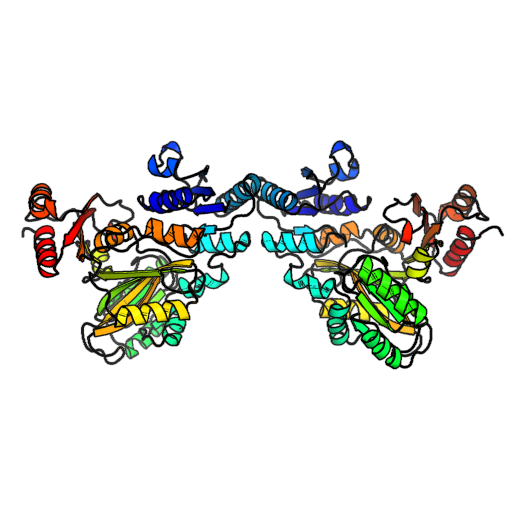188 1 97.56 385 THR B O 1
ATOM 6383 N N . LYS B 1 386 ? 6.688 42.781 25.172 1 97.19 386 LYS B N 1
ATOM 6384 C CA . LYS B 1 386 ? 5.242 42.625 25.062 1 97.19 386 LYS B CA 1
ATOM 6385 C C . LYS B 1 386 ? 4.535 44 25.109 1 97.19 386 LYS B C 1
ATOM 6387 O O . LYS B 1 386 ? 3.516 44.188 24.438 1 97.19 386 LYS B O 1
ATOM 6392 N N . GLU B 1 387 ? 5.043 44.875 25.859 1 97.94 387 GLU B N 1
ATOM 6393 C CA . GLU B 1 387 ? 4.453 46.219 25.969 1 97.94 387 GLU B CA 1
ATOM 6394 C C . GLU B 1 387 ? 4.43 46.938 24.625 1 97.94 387 GLU B C 1
ATOM 6396 O O . GLU B 1 387 ? 3.428 47.562 24.266 1 97.94 387 GLU B O 1
ATOM 6401 N N . GLU B 1 388 ? 5.535 46.844 23.969 1 98.06 388 GLU B N 1
ATOM 6402 C CA . GLU B 1 388 ? 5.609 47.469 22.641 1 98.06 388 GLU B CA 1
ATOM 6403 C C . GLU B 1 388 ? 4.625 46.812 21.688 1 98.06 388 GLU B C 1
ATOM 6405 O O . GLU B 1 388 ? 3.99 47.5 20.875 1 98.06 388 GLU B O 1
ATOM 6410 N N . MET B 1 389 ? 4.527 45.562 21.75 1 98.19 389 MET B N 1
ATOM 6411 C CA . MET B 1 389 ? 3.588 44.812 20.906 1 98.19 389 MET B CA 1
ATOM 6412 C C . MET B 1 389 ? 2.15 45.219 21.203 1 98.19 389 MET B C 1
ATOM 6414 O O . MET B 1 389 ? 1.359 45.438 20.281 1 98.19 389 MET B O 1
ATOM 6418 N N . ASP B 1 390 ? 1.812 45.375 22.516 1 97.5 390 ASP B N 1
ATOM 6419 C CA . ASP B 1 390 ? 0.464 45.781 22.922 1 97.5 390 ASP B CA 1
ATOM 6420 C C . ASP B 1 390 ? 0.124 47.188 22.406 1 97.5 390 ASP B C 1
ATOM 6422 O O . ASP B 1 390 ? -1.016 47.438 22.031 1 97.5 390 ASP B O 1
ATOM 6426 N N . ARG B 1 391 ? 1.107 48 22.422 1 97.81 391 ARG B N 1
ATOM 6427 C CA . ARG B 1 391 ? 0.904 49.375 21.891 1 97.81 391 ARG B CA 1
ATOM 6428 C C . ARG B 1 391 ? 0.62 49.312 20.391 1 97.81 391 ARG B C 1
ATOM 6430 O O . ARG B 1 391 ? -0.222 50.062 19.891 1 97.81 391 ARG B O 1
ATOM 6437 N N . PHE B 1 392 ? 1.319 48.562 19.719 1 98.12 392 PHE B N 1
ATOM 6438 C CA . PHE B 1 392 ? 1.108 48.344 18.297 1 98.12 392 PHE B CA 1
ATOM 6439 C C . PHE B 1 392 ? -0.32 47.906 18.016 1 98.12 392 PHE B C 1
ATOM 6441 O O . PHE B 1 392 ? -0.997 48.469 17.141 1 98.12 392 PHE B O 1
ATOM 6448 N N . TYR B 1 393 ? -0.787 46.906 18.75 1 97.25 393 TYR B N 1
ATOM 6449 C CA . TYR B 1 393 ? -2.152 46.406 18.578 1 97.25 393 TYR B CA 1
ATOM 6450 C C . TYR B 1 393 ? -3.162 47.531 18.844 1 97.25 393 TYR B C 1
ATOM 6452 O O . TYR B 1 393 ? -4.129 47.688 18.094 1 97.25 393 TYR B O 1
ATOM 6460 N N . ALA B 1 394 ? -2.91 48.281 19.875 1 96.88 394 ALA B N 1
ATOM 6461 C CA . ALA B 1 394 ? -3.814 49.344 20.234 1 96.88 394 ALA B CA 1
ATOM 6462 C C . ALA B 1 394 ? -3.904 50.375 19.109 1 96.88 394 ALA B C 1
ATOM 6464 O O . ALA B 1 394 ? -4.984 50.906 18.828 1 96.88 394 ALA B O 1
ATOM 6465 N N . ASP B 1 395 ? -2.799 50.625 18.531 1 97.44 395 ASP B N 1
ATOM 6466 C CA . ASP B 1 395 ? -2.746 51.625 17.469 1 97.44 395 ASP B CA 1
ATOM 6467 C C . ASP B 1 395 ? -3.371 51.094 16.188 1 97.44 395 ASP B C 1
ATOM 6469 O O . ASP B 1 395 ? -4.18 51.781 15.555 1 97.44 395 ASP B O 1
ATOM 6473 N N . VAL B 1 396 ? -3.008 49.938 15.836 1 96.94 396 VAL B N 1
ATOM 6474 C CA . VAL B 1 396 ? -3.396 49.406 14.539 1 96.94 396 VAL B CA 1
ATOM 6475 C C . VAL B 1 396 ? -4.902 49.125 14.516 1 96.94 396 VAL B C 1
ATOM 6477 O O . VAL B 1 396 ? -5.551 49.281 13.484 1 96.94 396 VAL B O 1
ATOM 6480 N N . LEU B 1 397 ? -5.496 48.812 15.68 1 95 397 LEU B N 1
ATOM 6481 C CA . LEU B 1 397 ? -6.891 48.375 15.703 1 95 397 LEU B CA 1
ATOM 6482 C C . LEU B 1 397 ? -7.793 49.5 16.234 1 95 397 LEU B C 1
ATOM 6484 O O . LEU B 1 397 ? -9.008 49.312 16.344 1 95 397 LEU B O 1
ATOM 6488 N N . ALA B 1 398 ? -7.211 50.625 16.562 1 94.44 398 ALA B N 1
ATOM 6489 C CA . ALA B 1 398 ? -8.023 51.719 17.062 1 94.44 398 ALA B CA 1
ATOM 6490 C C . ALA B 1 398 ? -9.047 52.188 16.031 1 94.44 398 ALA B C 1
ATOM 6492 O O . ALA B 1 398 ? -8.68 52.5 14.891 1 94.44 398 ALA B O 1
ATOM 6493 N N . VAL B 1 399 ? -10.258 52.188 16.453 1 92.12 399 VAL B N 1
ATOM 6494 C CA . VAL B 1 399 ? -11.305 52.562 15.516 1 92.12 399 VAL B CA 1
ATOM 6495 C C . VAL B 1 399 ? -11.898 53.906 15.945 1 92.12 399 VAL B C 1
ATOM 6497 O O . VAL B 1 399 ? -11.891 54.25 17.125 1 92.12 399 VAL B O 1
ATOM 6500 N N . THR B 1 400 ? -12.32 54.562 14.844 1 88.5 400 THR B N 1
ATOM 6501 C CA . THR B 1 400 ? -13.008 55.844 15.102 1 88.5 400 THR B CA 1
ATOM 6502 C C . THR B 1 400 ? -14.492 55.594 15.359 1 88.5 400 THR B C 1
ATOM 6504 O O . THR B 1 400 ? -15.094 54.688 14.758 1 88.5 400 THR B O 1
ATOM 6507 N N . ASP B 1 401 ? -15.133 56.094 16.547 1 65.88 401 ASP B N 1
ATOM 6508 C CA . ASP B 1 401 ? -16.562 56.031 16.812 1 65.88 401 ASP B CA 1
ATOM 6509 C C . ASP B 1 401 ? -17.375 56.594 15.641 1 65.88 401 ASP B C 1
ATOM 6511 O O . ASP B 1 401 ? -16.953 57.531 14.984 1 65.88 401 ASP B O 1
#

Sequence (802 aa):
MKNFIFISPNFPTNYWQFCYELKNNGMNVLGIGDQPYDELLPELKESLNEYYKVDSLENYDEVYRAVAFFIFKYGRIDWLESNNEYWLERDAALRTDFHITSGFQTSDIPRIKYKSKMKEYYQKAGITTARYHLVDDFEGCRKFIDEVGYPVVVKPDNGVGASDTHKLSNDQELQRFLNIRGSCHPDVPYIMEEFVHAEVNSYDAIIDANGNPIFEAGNVTPMSIMDIVNDRDNSIYYIVKDLPEDTRAAGRATVKSFGVKSRFVHFEFFRMTEDQASMGEKGKIVALEVNMRPCGGFTPDMINFARSTNVYKIWADMIAFGGTDMPVGEHYYCAYAGRRDGKSFVYSHEQIMQKYQDNMMMVERIPDALADAMGNQMYVANFSTKEEMDRFYADVLAVTDMKNFIFISPNFPTNYWQFCYELKNNGMNVLGIGDQPYDELLPELKESLNEYYKVDSLENYDEVYRAVAFFIFKYGRIDWLESNNEYWLERDAALRTDFHITSGFQTSDIPRIKYKSKMKEYYQKAGITTARYHLVDDFEGCRKFIDEVGYPVVVKPDNGVGASDTHKLSNDQELQRFLNIRGSCHPDVPYIMEEFVHAEVNSYDAIIDANGNPIFEAGNVTPMSIMDIVNDRDNSIYYIVKDLPEDTRAAGRATVKSFGVKSRFVHFEFFRMTEDQASMGEKGKIVALEVNMRPCGGFTPDMINFARSTNVYKIWADMIAFGGTDMPVGEHYYCAYAGRRDGKSFVYSHEQIMQKYQDNMMMVERIPDALADAMGNQMYVANFSTKEEMDRFYADVLAVTD

Secondary structure (DSSP, 8-state):
--EEEEESTTSSGGGHHHHHHHHHTT-EEEEEESS-GGGS-HHHHHH-SEEEE-S-TT-HHHHHHHHHHHHHHH----EEE---GGGHHHHHHHHHHTT--SS--GGGHHHHHBHHHHHHHHHHTT-----EEE---HHHHHHHHHHH-S-EEEEESB-STTTT-EEE-SHHHHHHHHHHHHHH-TT--EEEEE---EEEEEEEEEE-TTS-EEEEE-EEE-S-HHHHHHHT--EEEEE-SS--HHHHHHHHHHHHHHT--SEEEEEEEEEESS-BTTTBSTT-EEEEEEESSPPSTTHHHHHHHHHTS-HHHHHHHHHHHSS---------EEEEEEEPTT--BSS-HHHHHHHTTTTEEEEEEPPHHHHHHH-SEEEEEEESSHHHHHHHHHHHH-B--/--EEEEESTTSSGGGHHHHHHHHHTT-EEEEEESS-GGGS-HHHHHH-SEEEE-S-TT-HHHHHHHHHHHHHHH----EEE---GGGHHHHHHHHHHTT--SS--GGGHHHHHBHHHHHHHHHHTT-----EEE---HHHHHHHHHHH-S-EEEEESB-STTTT-EEE-SHHHHHHHHHHHHHH-TT--EEEEE---EEEEEEEEEE-TTS-EEEEE-EEE-S-HHHHHHHT--EEEEE-SS--HHHHHHHHHHHHHHT--SEEEEEEEEEESS-BTTTBSTT-EEEEEEESSPPSTTHHHHHHHHHTS-HHHHHHHHHHHSS---------EEEEEEEPTT--BSS-HHHHHHHTTTTEEEEEEPPHHHHHHH-SEEEEEEESSHHHHHHHHHHHT-B--

Solvent-accessible surface area (backbone atoms only — not comparable to full-atom values): 41870 Å² total; per-residue (Å²): 125,56,29,34,38,30,42,39,43,71,59,62,77,73,43,27,48,43,37,33,34,30,32,74,71,60,35,46,28,33,32,38,32,47,64,58,74,90,73,50,55,69,70,38,59,73,19,36,78,43,76,47,68,40,90,41,78,83,40,56,69,55,50,52,23,50,52,21,42,47,24,39,73,73,37,77,61,53,40,66,47,51,64,37,79,90,45,45,66,56,37,11,42,52,22,43,43,50,51,29,77,68,55,65,35,57,89,49,43,56,53,60,48,25,56,74,51,33,47,61,38,34,50,73,45,71,41,49,61,70,63,70,46,72,61,74,51,72,68,60,46,47,57,51,36,73,73,65,38,73,45,30,34,36,28,46,26,65,67,66,86,64,58,75,49,44,81,33,71,47,70,66,49,47,53,49,49,52,52,49,37,59,72,74,39,69,83,60,59,34,32,34,30,51,61,73,62,50,33,42,32,36,32,29,35,34,26,22,75,86,45,45,72,79,43,79,48,29,36,41,28,78,57,58,59,53,51,21,45,75,62,66,38,57,24,57,37,31,35,50,54,68,70,52,67,69,52,51,51,51,42,54,34,44,36,59,52,69,64,46,44,54,41,42,27,26,32,37,27,31,31,25,71,44,71,38,93,90,81,40,50,55,63,41,70,30,56,67,47,65,35,92,17,51,55,68,87,61,43,56,58,42,48,16,63,17,30,47,40,53,58,42,47,39,50,27,27,28,74,76,70,57,42,68,83,74,63,74,51,66,62,17,31,21,38,39,40,10,42,32,80,93,64,53,51,65,53,49,72,69,50,50,49,61,75,40,51,91,33,52,74,48,73,50,74,46,57,73,93,52,21,60,69,43,12,37,44,38,43,31,32,51,26,88,44,68,66,60,44,51,50,50,51,53,49,73,65,29,59,55,131,123,55,29,34,39,30,42,38,44,72,58,62,76,72,42,26,48,42,37,33,34,30,32,74,70,59,37,46,27,32,33,37,34,48,64,59,73,89,74,50,54,68,68,36,59,74,18,36,78,44,76,46,68,40,89,41,78,83,40,56,69,54,50,52,23,50,52,22,42,48,24,38,73,74,36,78,60,53,39,66,46,52,64,40,79,88,46,47,64,56,37,10,42,52,22,43,44,49,51,31,76,69,54,64,36,57,88,48,45,57,53,60,49,26,56,72,51,32,47,62,39,34,49,74,44,71,42,49,62,69,61,70,45,72,60,75,51,71,67,60,46,47,56,52,37,72,72,65,36,74,45,29,33,36,28,47,26,65,68,65,87,65,58,78,47,44,80,34,70,48,70,68,50,48,52,50,48,53,53,48,37,59,73,74,40,67,84,61,58,33,32,33,30,48,61,73,60,50,33,42,33,37,34,29,34,34,27,22,76,85,45,45,73,80,43,80,48,29,35,40,28,78,58,58,60,53,53,20,43,76,61,67,37,58,25,57,36,30,35,51,53,66,68,54,67,69,52,51,51,52,42,54,34,43,36,58,52,69,63,46,44,54,41,43,27,26,32,37,27,30,31,24,69,44,70,37,93,92,80,40,51,55,64,40,70,29,58,67,48,66,35,91,16,51,54,68,90,60,43,58,57,43,49,17,62,17,30,46,40,53,59,42,47,39,51,26,27,29,74,76,70,56,44,66,82,73,63,74,51,66,60,17,31,21,39,40,40,9,42,33,81,93,64,53,50,65,54,49,73,69,51,49,50,61,74,40,50,90,34,53,74,49,73,48,76,47,56,74,92,52,20,61,69,43,13,35,43,38,41,29,32,50,24,87,42,69,66,60,45,52,50,48,53,52,48,74,65,30,60,55,132

Foldseek 3Di:
DAAEEAEACPPPPCSLLLLQLLVVLPYAYEYEYQDDPVPGDPSSNVSHPYYDHDNHPVPLVRVLVVVVVCCVVPNQHQYYYHLDQVCVLVRQDSCQVSVNPQDHHNVLCCCAFFQVNVCVLLVVLVFAAFDKDKDDDLVRVVVVCVVQPDFKWKDFRGDDDCPPIDTDGDSVSVVVSVVCCVVPPVPTIMMITRDAAFWKKKWKFFAFQVLHTQDIWMKTFRDDLNCCLVVVFKGKMKIDLDDDPLNVSSVSSSSVSSVDHLFTWIFMWTQGCAADPRRGGHRGTHGDHIGRGHDDDCVQVRVCVQFVWHVSNQSSCSVSPRGDPTDTDHGWIKMKIAGAPPFAAPDDPVRLCVVQVVFWDDWDADDPVCCSRHHGTMTIGTDHDPVVVVVSNCRVRHTDD/DAEEEAEACPPPPCSLLLLQLLVVLPYAYEYEYQDDPVPGDPSSNVSHPYYDHDNHPVPLVRVLVVVVVCCVVPNQHQYYYHLDQVCLLVRQDSCQVRVNPQDHHNVLCCCAFFQVNVCVLLVVLVFAAFDKDKDDDLVRVVVVCVVQPDFKWKDFRGDDDCPPIDTRGDSVSVVVSVVCCVVPPVPTIMMITRDAAFWKKKWKFFAFQVLHTQDIWMKTFRDDLNCCLVVVFKGKMKTDLDDDPLNVSSVSSSSVSSVDHLFTWIFMWTQGCAADPRRGGHRGTHGDHIGRGHDDDCVQVRVCVQFVWHVSNQSSCSVSPRGDPTDTDHGWIKMKIAAAPPFAAPADPVRLCVVQVVFWDDWDADDPVCCSRHHGTMTIGTDHDPVVVVVSNCRVRHTDD

Organism: NCBI:txid2903556

Radius of gyration: 35.42 Å; Cα contacts (8 Å, |Δi|>4): 1704; chains: 2; bounding box: 65×109×75 Å

Nearest PDB structures (foldseek):
  4ma0-assembly1_A  TM=7.299E-01  e=1.536E-14  Francisella tularensis subsp. tularensis SCHU S4
  1kji-assembly1_B  TM=7.381E-01  e=2.330E-14  Escherichia coli
  1bxr-assembly1_A  TM=6.881E-01  e=8.986E-15  Escherichia coli
  2ip4-assembly2_B  TM=5.745E-01  e=1.119E-12  Thermus thermophilus HB8
  5i47-assembly1_B  TM=7.151E-01  e=7.681E-08  Sphaerobacter thermophilus DSM 20745

pLDDT: mean 95.08, std 5.7, range [65.88, 98.94]

InterPro domains:
  IPR011761 ATP-grasp fold [PS50975] (119-320)
  IPR013815 ATP-grasp fold, subdomain 1 [G3DSA:3.30.1490.20] (115-194)